Protein AF-0000000073193989 (afdb_homodimer)

Secondary structure (DSSP, 8-state):
--SS-STTGGGSGGGSSGGGSTT---------------------------------------TTGGGGS---------GGGG----HHHHHHHHHHHTTS-HHHHHHTTSS---BHHHHHHHHH-PPPP-SSHHHHHHHH-BSS-S---HHHHHHHHHHHHHSPEEEEEE--SSSS--EEEEETTS-EEEEEE--S-TT----TTS-TTTSPP-HHHHHHHHHHHHHHT---BPPEEEEEEEIIIIIGGGB-HHHHTTEEE-TTS-EEE----SSS-SGGG-EE-SSSEEEEEEEEPPPPTTTS-EEEEE-TTPPP--SSS---GGGT-TTHIIIIITTSHHHHEESHHHHHHHHHHHHHHHT-----EEEEE--STTSPPPEEB---TT-S--SS---GGGGHHHHHH--B-HHHHHHHHHHHHSSS-HHHHHHHHHTTSTT---S-TTHHHHHHHHHHHHHHHHHHHHHHSTTTHHHHB-SSEE------------/--TTSGGGGGGGGGGSS-TT------------------------------------------TTGGGGS---------GGGG----HHHHHHHHHHHTTS-HHHHHHTTSS---BHHHHHHHHH-PPPP-SSHHHHHHHH-BSS-S---HHHHHHHHHHHHHSPEEEEEE--SSSS--EEEEETTS-EEEEEE--S-TT----TTS-TTTSPP-HHHHHHHHHHHHHHT---BPPEEEEEEEIIIIIGGGB-HHHHTTEEE-TTS-EEE----SSS-SGGG-EE-SSSEEEEEEEEPPPPTTTS-EEEEE-TTPPP--SSS---HHHH-TTHIIIIITTSHHHHEESHHHHHHHHHHHHHHHT-----EEEEE--STTSPPPEEB---TT-S--SS---GGGGHHHHHH--B-HHHHHHHHHHHHSSS-HHHHHHHHHTTSTT---S-TTHHHHHHHHHHHHHHHHHHHHHHSTTTHHHHB-SSEE------------

Radius of gyration: 37.29 Å; Cα contacts (8 Å, |Δi|>4): 1656; chains: 2; bounding box: 67×114×116 Å

Foldseek 3Di:
DPPDPPPPPPPPPPPPDDPDDDPDDPPPPPPPPPPDDCPVPPPPPDPPPQQAFAAFPDDPDQPLVVPPDDPPPPPPPPCPVVFDFDVVLLVVLVVLCVVDPLVVQQCLLPVDKDFPQRLCCVPPVDGQDDPDLQSVQNRRQIQQASGDDPVSLVRVQVCLADFAFQAKEFDDDDAATKIWTQGPVRFIWIKHWARHDQPAFDDPVDDLPRDYFGQLLLVLLCLLCVLLPRNQEFRKFKYKDFQPPRDLVRYDPQFVVQWDQDPVRWIWGQHDGDRRRHPSRIGTDVRGMTMGMITGDHPDCVVWNKDKDFDPLAFDPDPVPGGDPLLPDLQCCVPPVCPDPLAQKGNALQLSLVLLLSCQLQVRPGPGIWMFTCRSPPHDGHTHNDDRRSTPNDQPDRDCSSNSSCLSVLAHESSSSVSLSDQSVDPHHSVNSSCVSCVPGSSPPSHDCSSVNSSNVSSSVSSVSNCVSQVPDPVHSVVRYGSMHHHPPPPPPPPPDD/DPVPPDPPPPPPPPPDDDPDDDDDDDPDDDDDDDPDDCPVPPPDDDPPPAPAAAAFPPDPDQPLVVPPDDPPPPPPPPCPVVFDFDVVLLVVLVVLCVVDPLVVQQCLLPVDKDFPQRLCCVPPVDGQDDPDLQSVQNRRQILQASGDDPVSLVRVQVCLADFAFQAKEFDDDDAATKIWTQGPVRFIWIKHWARDDQPAFDDPVDDLPRDYFGQLLLVLLCLLCVLLPRNQEFRKFKYKDFQPPRDLVRYDPQFVVQWDQDPVRWIWGQHDGDHRRHPNRIGTDDRGMTMGMITGDHPDCVVWPKDKDFDPLAFDPDPVPGGDPLLPDLQCCVPPPCPDPLAQKGNALQLSLVLLLSCQLQVRPGPGIWMFTPRSPPHGGHTHNDDRRSTPNDQPDRDCSSNSSCLSVLAHESSSSVSLSDQSVDPHHSVNSSCVSCVPGSSPPSHDCSSVNSSNVSSVVVSVSNCVSQVPDPVHSVVRYGSMHHHPPPPPPPPPDD

Organism: Anisakis simplex (NCBI:txid6269)

pLDDT: mean 82.31, std 25.72, range [18.03, 98.88]

Solvent-accessible surface area (backbone atoms only — not comparable to full-atom values): 56031 Å² total; per-residue (Å²): 143,74,72,96,67,71,97,64,70,91,73,71,70,87,77,78,67,87,79,71,67,90,68,69,74,75,72,78,76,75,77,80,79,81,86,76,82,81,79,79,73,81,80,73,76,83,74,78,73,68,60,48,10,48,66,54,68,74,63,60,74,53,68,52,69,64,53,69,59,82,76,63,67,74,66,70,82,69,66,72,75,69,64,86,69,62,65,69,58,49,50,52,52,51,57,49,52,68,74,49,66,54,69,64,41,40,56,55,50,57,76,71,68,44,29,46,33,56,49,34,35,71,75,68,67,40,82,64,69,60,90,46,50,64,35,42,41,56,32,48,21,35,47,64,27,53,56,80,54,63,67,51,49,51,52,32,47,50,43,71,53,62,57,55,70,56,35,26,38,74,39,77,68,61,57,54,70,37,31,34,39,27,30,75,84,70,46,55,28,40,36,29,55,53,54,62,44,61,78,58,60,62,43,64,57,43,53,90,76,27,61,76,53,29,23,50,27,38,34,50,47,24,40,45,28,50,76,58,62,57,26,30,37,58,63,40,34,37,36,76,40,41,42,53,76,57,36,48,72,26,32,37,70,78,46,43,69,38,47,40,61,31,77,64,67,18,47,26,34,30,57,78,38,79,46,47,39,18,68,19,45,42,48,61,26,64,64,47,38,37,45,25,22,38,28,60,56,72,73,57,50,90,81,45,37,63,44,83,40,74,39,94,74,39,71,51,91,42,72,82,59,58,74,38,68,66,79,75,32,70,56,34,32,65,69,58,44,45,66,32,78,75,33,22,46,46,50,42,46,49,38,52,32,51,52,27,51,51,25,38,47,41,50,34,77,68,55,49,53,41,37,27,56,60,65,66,64,87,53,75,39,46,63,38,55,63,79,44,26,57,21,61,31,61,56,92,61,80,68,64,70,43,40,36,61,38,67,35,56,36,49,39,36,44,55,54,50,52,47,53,48,42,25,62,74,39,92,57,36,57,54,58,53,39,50,56,55,40,60,71,38,79,45,39,79,56,69,41,71,69,47,41,63,36,31,53,54,40,50,51,49,51,54,51,44,53,51,51,37,25,72,66,36,92,56,26,53,72,59,23,45,40,42,57,44,72,58,82,74,76,73,75,75,77,74,72,75,133,140,65,93,76,65,73,84,69,70,75,78,72,71,87,76,78,78,74,96,72,80,74,92,68,81,81,81,75,82,83,85,81,81,85,88,78,78,81,76,79,74,78,81,73,76,83,74,79,80,70,61,48,9,43,63,54,70,74,64,59,74,52,68,50,68,63,53,69,58,82,75,61,68,74,68,69,79,70,67,72,75,70,63,85,70,61,64,66,59,49,50,51,52,49,55,49,52,70,76,49,65,52,70,64,40,40,56,54,51,54,77,70,69,45,28,45,31,58,48,35,35,72,76,68,67,40,83,62,69,61,89,46,50,65,35,41,40,54,32,47,22,36,47,67,27,54,56,79,56,64,66,53,48,51,51,32,48,50,43,70,54,63,56,56,70,57,34,26,38,75,39,78,71,62,58,54,71,38,30,34,39,27,30,75,85,70,45,56,29,40,36,30,56,54,56,61,44,60,80,58,60,62,48,62,56,44,54,92,80,30,64,76,52,29,22,47,28,39,35,50,47,25,41,45,28,48,78,58,62,57,27,29,38,60,62,40,34,36,36,76,40,42,42,53,76,58,35,48,73,26,32,36,71,78,45,42,69,37,48,39,62,30,76,66,67,16,47,26,32,32,56,80,37,74,41,46,39,20,67,17,47,41,47,60,27,64,65,47,40,38,44,24,22,38,30,60,57,72,74,57,50,91,82,45,38,61,44,83,41,73,39,94,74,40,71,53,90,42,72,80,60,58,74,39,69,69,78,75,32,71,56,35,33,65,69,59,44,45,66,32,79,76,33,22,45,44,52,41,46,47,37,52,31,52,51,28,52,52,26,40,47,41,49,34,75,69,56,49,55,41,36,26,54,59,64,69,65,87,54,77,41,48,59,38,53,64,79,44,26,57,20,63,31,62,54,89,61,81,66,66,70,44,40,37,61,38,67,37,56,35,50,41,38,44,56,52,51,53,46,52,49,44,24,63,74,39,91,56,37,55,55,59,53,37,50,56,55,42,59,71,38,78,45,38,79,56,69,41,70,70,45,40,63,37,31,53,52,40,50,51,50,52,53,51,47,52,52,51,38,25,72,67,34,91,55,25,54,72,60,22,44,41,42,57,43,72,58,82,74,74,73,76,75,78,73,74,75,134

InterPro domains:
  IPR009581 FAM20, C-terminal [PF06702] (259-473)
  IPR024869 FAM20 [PTHR12450] (107-485)

Structure (mmCIF, N/CA/C/O backbone):
data_AF-0000000073193989-model_v1
#
loop_
_entity.id
_entity.type
_entity.pdbx_description
1 polymer 'Fam20C domain-containing protein'
#
loop_
_atom_site.group_PDB
_atom_site.id
_atom_site.type_symbol
_atom_site.label_atom_id
_atom_site.label_alt_id
_atom_site.label_comp_id
_atom_site.label_asym_id
_atom_site.label_entity_id
_atom_site.label_seq_id
_atom_site.pdbx_PDB_ins_code
_atom_site.Cartn_x
_atom_site.Cartn_y
_atom_site.Cartn_z
_atom_site.occupancy
_atom_site.B_iso_or_equiv
_atom_site.auth_seq_id
_atom_site.auth_comp_id
_atom_site.auth_asym_id
_atom_site.auth_atom_id
_atom_site.pdbx_PDB_model_num
ATOM 1 N N . MET A 1 1 ? -11.953 -8.648 -75.562 1 18.19 1 MET A N 1
ATOM 2 C CA . MET A 1 1 ? -10.781 -7.84 -75.25 1 18.19 1 MET A CA 1
ATOM 3 C C . MET A 1 1 ? -10.992 -6.387 -75.688 1 18.19 1 MET A C 1
ATOM 5 O O . MET A 1 1 ? -10.43 -5.477 -75.062 1 18.19 1 MET A O 1
ATOM 9 N N . ARG A 1 2 ? -11.766 -6.383 -76.875 1 21.44 2 ARG A N 1
ATOM 10 C CA . ARG A 1 2 ? -11.922 -5.414 -77.938 1 21.44 2 ARG A CA 1
ATOM 11 C C . ARG A 1 2 ? -12.922 -4.328 -77.562 1 21.44 2 ARG A C 1
ATOM 13 O O . ARG A 1 2 ? -13.172 -3.41 -78.312 1 21.44 2 ARG A O 1
ATOM 20 N N . ILE A 1 3 ? -13.805 -4.652 -76.562 1 22.88 3 ILE A N 1
ATOM 21 C CA . ILE A 1 3 ? -14.977 -3.799 -76.75 1 22.88 3 ILE A CA 1
ATOM 22 C C . ILE A 1 3 ? -14.586 -2.342 -76.5 1 22.88 3 ILE A C 1
ATOM 24 O O . ILE A 1 3 ? -14.867 -1.475 -77.312 1 22.88 3 ILE A O 1
ATOM 28 N N . TYR A 1 4 ? -14.719 -1.88 -75.188 1 26.16 4 TYR A N 1
ATOM 29 C CA . TYR A 1 4 ? -15.359 -0.609 -74.875 1 26.16 4 TYR A CA 1
ATOM 30 C C . TYR A 1 4 ? -14.336 0.516 -74.812 1 26.16 4 TYR A C 1
ATOM 32 O O . TYR A 1 4 ? -13.758 0.763 -73.75 1 26.16 4 TYR A O 1
ATOM 40 N N . LEU A 1 5 ? -13.281 0.514 -75.875 1 22.52 5 LEU A N 1
ATOM 41 C CA . LEU A 1 5 ? -12.023 1.216 -76.062 1 22.52 5 LEU A CA 1
ATOM 42 C C . LEU A 1 5 ? -12.258 2.709 -76.25 1 22.52 5 LEU A C 1
ATOM 44 O O . LEU A 1 5 ? -11.375 3.523 -76 1 22.52 5 LEU A O 1
ATOM 48 N N . LYS A 1 6 ? -13.328 2.967 -77.062 1 24.11 6 LYS A N 1
ATOM 49 C CA . LYS A 1 6 ? -13.188 4.113 -78 1 24.11 6 LYS A CA 1
ATOM 50 C C . LYS A 1 6 ? -13.016 5.406 -77.188 1 24.11 6 LYS A C 1
ATOM 52 O O . LYS A 1 6 ? -12.117 6.203 -77.5 1 24.11 6 LYS A O 1
ATOM 57 N N . ARG A 1 7 ? -14.219 5.895 -76.625 1 27.67 7 ARG A N 1
ATOM 58 C CA . ARG A 1 7 ? -14.562 7.312 -76.625 1 27.67 7 ARG A CA 1
ATOM 59 C C . ARG A 1 7 ? -13.805 8.078 -75.562 1 27.67 7 ARG A C 1
ATOM 61 O O . ARG A 1 7 ? -14.227 8.094 -74.375 1 27.67 7 ARG A O 1
ATOM 68 N N . ILE A 1 8 ? -12.453 7.668 -75.375 1 26.17 8 ILE A N 1
ATOM 69 C CA . ILE A 1 8 ? -11.367 7.883 -74.438 1 26.17 8 ILE A CA 1
ATOM 70 C C . ILE A 1 8 ? -10.812 9.297 -74.625 1 26.17 8 ILE A C 1
ATOM 72 O O . ILE A 1 8 ? -10.297 9.875 -73.625 1 26.17 8 ILE A O 1
ATOM 76 N N . THR A 1 9 ? -10.875 9.766 -76 1 24.84 9 THR A N 1
ATOM 77 C CA . THR A 1 9 ? -9.945 10.758 -76.5 1 24.84 9 THR A CA 1
ATOM 78 C C . THR A 1 9 ? -10.195 12.125 -75.875 1 24.84 9 THR A C 1
ATOM 80 O O . THR A 1 9 ? -9.25 12.844 -75.5 1 24.84 9 THR A O 1
ATOM 83 N N . LEU A 1 10 ? -11.5 12.609 -76 1 24.81 10 LEU A N 1
ATOM 84 C CA . LEU A 1 10 ? -11.875 14.016 -76.062 1 24.81 10 LEU A CA 1
ATOM 85 C C . LEU A 1 10 ? -11.703 14.711 -74.75 1 24.81 10 LEU A C 1
ATOM 87 O O . LEU A 1 10 ? -12.086 15.875 -74.562 1 24.81 10 LEU A O 1
ATOM 91 N N . PHE A 1 11 ? -10.977 14.086 -73.75 1 24.31 11 PHE A N 1
ATOM 92 C CA . PHE A 1 11 ? -10.82 14.242 -72.312 1 24.31 11 PHE A CA 1
ATOM 93 C C . PHE A 1 11 ? -9.805 15.328 -71.938 1 24.31 11 PHE A C 1
ATOM 95 O O . PHE A 1 11 ? -9.625 15.703 -70.812 1 24.31 11 PHE A O 1
ATOM 102 N N . PHE A 1 12 ? -8.875 15.617 -72.875 1 25.2 12 PHE A N 1
ATOM 103 C CA . PHE A 1 12 ? -7.602 16.25 -72.562 1 25.2 12 PHE A CA 1
ATOM 104 C C . PHE A 1 12 ? -7.793 17.734 -72.25 1 25.2 12 PHE A C 1
ATOM 106 O O . PHE A 1 12 ? -7.184 18.281 -71.312 1 25.2 12 PHE A O 1
ATOM 113 N N . LEU A 1 13 ? -8.492 18.391 -73.188 1 21.98 13 LEU A N 1
ATOM 114 C CA . LEU A 1 13 ? -8.203 19.766 -73.562 1 21.98 13 LEU A CA 1
ATOM 115 C C . LEU A 1 13 ? -8.727 20.75 -72.5 1 21.98 13 LEU A C 1
ATOM 117 O O . LEU A 1 13 ? -8.117 21.797 -72.312 1 21.98 13 LEU A O 1
ATOM 121 N N . ALA A 1 14 ? -9.914 20.625 -72.125 1 21.47 14 ALA A N 1
ATOM 122 C CA . ALA A 1 14 ? -10.773 21.734 -71.75 1 21.47 14 ALA A CA 1
ATOM 123 C C . ALA A 1 14 ? -10.422 22.219 -70.312 1 21.47 14 ALA A C 1
ATOM 125 O O . ALA A 1 14 ? -11.164 23 -69.688 1 21.47 14 ALA A O 1
ATOM 126 N N . ALA A 1 15 ? -9.258 21.75 -69.75 1 22 15 ALA A N 1
ATOM 127 C CA . ALA A 1 15 ? -8.891 21.891 -68.312 1 22 15 ALA A CA 1
ATOM 128 C C . ALA A 1 15 ? -8.43 23.312 -68 1 22 15 ALA A C 1
ATOM 130 O O . ALA A 1 15 ? -8.398 23.734 -66.875 1 22 15 ALA A O 1
ATOM 131 N N . PHE A 1 16 ? -7.855 24.125 -69 1 22.88 16 PHE A N 1
ATOM 132 C CA . PHE A 1 16 ? -6.895 25.188 -68.75 1 22.88 16 PHE A CA 1
ATOM 133 C C . PHE A 1 16 ? -7.605 26.469 -68.312 1 22.88 16 PHE A C 1
ATOM 135 O O . PHE A 1 16 ? -6.977 27.375 -67.75 1 22.88 16 PHE A O 1
ATOM 142 N N . CYS A 1 17 ? -8.852 26.609 -68.625 1 18.67 17 CYS A N 1
ATOM 143 C CA . CYS A 1 17 ? -9.328 27.969 -68.875 1 18.67 17 CYS A CA 1
ATOM 144 C C . CYS A 1 17 ? -9.43 28.719 -67.562 1 18.67 17 CYS A C 1
ATOM 146 O O . CYS A 1 17 ? -9 29.875 -67.438 1 18.67 17 CYS A O 1
ATOM 148 N N . THR A 1 18 ? -10.484 28.625 -66.875 1 18.55 18 THR A N 1
ATOM 149 C CA . THR A 1 18 ? -11.344 29.703 -66.375 1 18.55 18 THR A CA 1
ATOM 150 C C . THR A 1 18 ? -10.891 30.156 -65 1 18.55 18 THR A C 1
ATOM 152 O O . THR A 1 18 ? -11.617 30.875 -64.312 1 18.55 18 THR A O 1
ATOM 155 N N . THR A 1 19 ? -9.5 30.047 -64.688 1 19.67 19 THR A N 1
ATOM 156 C CA . THR A 1 19 ? -9.016 30.188 -63.344 1 19.67 19 THR A CA 1
ATOM 157 C C . THR A 1 19 ? -8.984 31.656 -62.938 1 19.67 19 THR A C 1
ATOM 159 O O . THR A 1 19 ? -8.805 31.984 -61.75 1 19.67 19 THR A O 1
ATOM 162 N N . LEU A 1 20 ? -9.031 32.656 -63.938 1 19.86 20 LEU A N 1
ATOM 163 C CA . LEU A 1 20 ? -8.297 33.875 -63.688 1 19.86 20 LEU A CA 1
ATOM 164 C C . LEU A 1 20 ? -9.094 34.812 -62.75 1 19.86 20 LEU A C 1
ATOM 166 O O . LEU A 1 20 ? -8.508 35.594 -62.031 1 19.86 20 LEU A O 1
ATOM 170 N N . VAL A 1 21 ? -10.297 34.812 -63 1 19.81 21 VAL A N 1
ATOM 171 C CA . VAL A 1 21 ? -10.859 36.156 -62.938 1 19.81 21 VAL A CA 1
ATOM 172 C C . VAL A 1 21 ? -10.867 36.656 -61.469 1 19.81 21 VAL A C 1
ATOM 174 O O . VAL A 1 21 ? -10.484 37.812 -61.219 1 19.81 21 VAL A O 1
ATOM 177 N N . LEU A 1 22 ? -11.555 36 -60.656 1 20.06 22 LEU A N 1
ATOM 178 C CA . LEU A 1 22 ? -12.562 36.719 -59.875 1 20.06 22 LEU A CA 1
ATOM 179 C C . LEU A 1 22 ? -11.938 37.312 -58.625 1 20.06 22 LEU A C 1
ATOM 181 O O . LEU A 1 22 ? -12.32 36.969 -57.5 1 20.06 22 LEU A O 1
ATOM 185 N N . LEU A 1 23 ? -10.672 37.812 -58.844 1 20.08 23 LEU A N 1
ATOM 186 C CA . LEU A 1 23 ? -9.812 38.031 -57.688 1 20.08 23 LEU A CA 1
ATOM 187 C C . LEU A 1 23 ? -10.242 39.25 -56.875 1 20.08 23 LEU A C 1
ATOM 189 O O . LEU A 1 23 ? -9.898 39.406 -55.719 1 20.08 23 LEU A O 1
ATOM 193 N N . SER A 1 24 ? -10.727 40.281 -57.594 1 18.77 24 SER A N 1
ATOM 194 C CA . SER A 1 24 ? -10.281 41.625 -57.219 1 18.77 24 SER A CA 1
ATOM 195 C C . SER A 1 24 ? -11.047 42.156 -56.031 1 18.77 24 SER A C 1
ATOM 197 O O . SER A 1 24 ? -10.797 43.25 -55.562 1 18.77 24 SER A O 1
ATOM 199 N N . ILE A 1 25 ? -12.164 41.562 -55.75 1 22.38 25 ILE A N 1
ATOM 200 C CA . ILE A 1 25 ? -13.07 42.625 -55.344 1 22.38 25 ILE A CA 1
ATOM 201 C C . ILE A 1 25 ? -12.633 43.188 -54 1 22.38 25 ILE A C 1
ATOM 203 O O . ILE A 1 25 ? -12.273 42.438 -53.094 1 22.38 25 ILE A O 1
ATOM 207 N N . PRO A 1 26 ? -12.5 44.5 -53.906 1 22.28 26 PRO A N 1
ATOM 208 C CA . PRO A 1 26 ? -11.852 45.469 -53 1 22.28 26 PRO A CA 1
ATOM 209 C C . PRO A 1 26 ? -12.453 45.406 -51.594 1 22.28 26 PRO A C 1
ATOM 211 O O . PRO A 1 26 ? -13.617 45.781 -51.406 1 22.28 26 PRO A O 1
ATOM 214 N N . LYS A 1 27 ? -12.414 44.219 -50.969 1 22.53 27 LYS A N 1
ATOM 215 C CA . LYS A 1 27 ? -13.422 44.031 -49.938 1 22.53 27 LYS A CA 1
ATOM 216 C C . LYS A 1 27 ? -13.266 45.094 -48.844 1 22.53 27 LYS A C 1
ATOM 218 O O . LYS A 1 27 ? -12.172 45.25 -48.312 1 22.53 27 LYS A O 1
ATOM 223 N N . SER A 1 28 ? -13.977 46.125 -48.938 1 20.84 28 SER A N 1
ATOM 224 C CA . SER A 1 28 ? -14.094 47.375 -48.156 1 20.84 28 SER A CA 1
ATOM 225 C C . SER A 1 28 ? -14.109 47.125 -46.656 1 20.84 28 SER A C 1
ATOM 227 O O . SER A 1 28 ? -15 46.438 -46.156 1 20.84 28 SER A O 1
ATOM 229 N N . VAL A 1 29 ? -12.898 46.875 -46.062 1 21.39 29 VAL A N 1
ATOM 230 C CA . VAL A 1 29 ? -12.586 46.344 -44.75 1 21.39 29 VAL A CA 1
ATOM 231 C C . VAL A 1 29 ? -13.125 47.281 -43.656 1 21.39 29 VAL A C 1
ATOM 233 O O . VAL A 1 29 ? -12.617 48.375 -43.5 1 21.39 29 VAL A O 1
ATOM 236 N N . SER A 1 30 ? -14.445 47.469 -43.656 1 20.06 30 SER A N 1
ATOM 237 C CA . SER A 1 30 ? -15.016 48.438 -42.75 1 20.06 30 SER A CA 1
ATOM 238 C C . SER A 1 30 ? -14.492 48.25 -41.344 1 20.06 30 SER A C 1
ATOM 240 O O . SER A 1 30 ? -14.305 47.094 -40.875 1 20.06 30 SER A O 1
ATOM 242 N N . HIS A 1 31 ? -13.812 49.188 -40.656 1 19.77 31 HIS A N 1
ATOM 243 C CA . HIS A 1 31 ? -12.984 49.5 -39.5 1 19.77 31 HIS A CA 1
ATOM 244 C C . HIS A 1 31 ? -13.711 49.188 -38.188 1 19.77 31 HIS A C 1
ATOM 246 O O . HIS A 1 31 ? -13.242 49.531 -37.125 1 19.77 31 HIS A O 1
ATOM 252 N N . THR A 1 32 ? -14.852 48.438 -38.156 1 19.56 32 THR A N 1
ATOM 253 C CA . THR A 1 32 ? -15.633 48.688 -36.969 1 19.56 32 THR A CA 1
ATOM 254 C C . THR A 1 32 ? -14.875 48.25 -35.719 1 19.56 32 THR A C 1
ATOM 256 O O . THR A 1 32 ? -14.305 47.156 -35.688 1 19.56 32 THR A O 1
ATOM 259 N N . ASP A 1 33 ? -14.5 49.062 -34.656 1 18.38 33 ASP A N 1
ATOM 260 C CA . ASP A 1 33 ? -13.703 49.281 -33.438 1 18.38 33 ASP A CA 1
ATOM 261 C C . ASP A 1 33 ? -14.086 48.281 -32.344 1 18.38 33 ASP A C 1
ATOM 263 O O . ASP A 1 33 ? -13.633 48.406 -31.203 1 18.38 33 ASP A O 1
ATOM 267 N N . TRP A 1 34 ? -14.664 47.031 -32.531 1 18.08 34 TRP A N 1
ATOM 268 C CA . TRP A 1 34 ? -15.336 46.469 -31.375 1 18.08 34 TRP A CA 1
ATOM 269 C C . TRP A 1 34 ? -14.328 46.062 -30.297 1 18.08 34 TRP A C 1
ATOM 271 O O . TRP A 1 34 ? -13.297 45.469 -30.609 1 18.08 34 TRP A O 1
ATOM 281 N N . GLU A 1 35 ? -14.328 46.594 -28.938 1 19.66 35 GLU A N 1
ATOM 282 C CA . GLU A 1 35 ? -13.703 46.688 -27.625 1 19.66 35 GLU A CA 1
ATOM 283 C C . GLU A 1 35 ? -13.555 45.281 -26.984 1 19.66 35 GLU A C 1
ATOM 285 O O . GLU A 1 35 ? -14.539 44.719 -26.516 1 19.66 35 GLU A O 1
ATOM 290 N N . ARG A 1 36 ? -12.836 44.281 -27.438 1 19.36 36 ARG A N 1
ATOM 291 C CA . ARG A 1 36 ? -12.781 42.875 -27.094 1 19.36 36 ARG A CA 1
ATOM 292 C C . ARG A 1 36 ? -12.156 42.656 -25.734 1 19.36 36 ARG A C 1
ATOM 294 O O . ARG A 1 36 ? -11.055 43.156 -25.469 1 19.36 36 ARG A O 1
ATOM 301 N N . GLU A 1 37 ? -12.953 42.281 -24.734 1 20.95 37 GLU A N 1
ATOM 302 C CA . GLU A 1 37 ? -12.75 42.031 -23.312 1 20.95 37 GLU A CA 1
ATOM 303 C C . GLU A 1 37 ? -11.781 40.875 -23.109 1 20.95 37 GLU A C 1
ATOM 305 O O . GLU A 1 37 ? -11.953 39.781 -23.672 1 20.95 37 GLU A O 1
ATOM 310 N N . SER A 1 38 ? -10.5 41 -22.797 1 18.22 38 SER A N 1
ATOM 311 C CA . SER A 1 38 ? -9.219 40.281 -22.719 1 18.22 38 SER A CA 1
ATOM 312 C C . SER A 1 38 ? -9.281 39.125 -21.719 1 18.22 38 SER A C 1
ATOM 314 O O . SER A 1 38 ? -9.289 39.344 -20.516 1 18.22 38 SER A O 1
ATOM 316 N N . ARG A 1 39 ? -10.07 37.969 -21.969 1 21.77 39 ARG A N 1
ATOM 317 C CA . ARG A 1 39 ? -10.18 36.8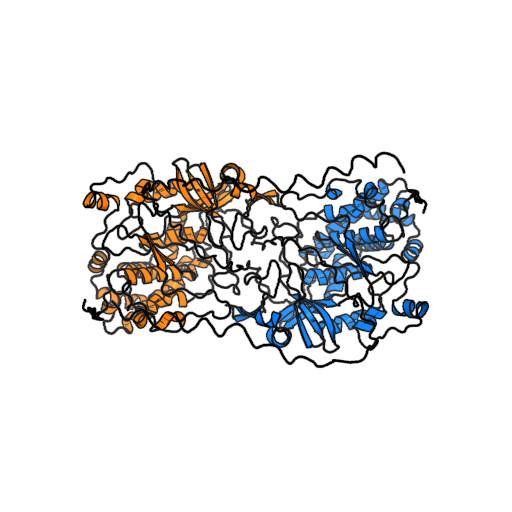12 -21.109 1 21.77 39 ARG A CA 1
ATOM 318 C C . ARG A 1 39 ? -8.844 36.062 -20.984 1 21.77 39 ARG A C 1
ATOM 320 O O . ARG A 1 39 ? -8.492 35.281 -21.844 1 21.77 39 ARG A O 1
ATOM 327 N N . LEU A 1 40 ? -7.664 36.688 -20.781 1 20.64 40 LEU A N 1
ATOM 328 C CA . LEU A 1 40 ? -6.348 36.062 -20.703 1 20.64 40 LEU A CA 1
ATOM 329 C C . LEU A 1 40 ? -6.348 34.906 -19.688 1 20.64 40 LEU A C 1
ATOM 331 O O . LEU A 1 40 ? -6.559 35.125 -18.5 1 20.64 40 LEU A O 1
ATOM 335 N N . GLY A 1 41 ? -6.816 33.75 -20.078 1 20.44 41 GLY A N 1
ATOM 336 C CA . GLY A 1 41 ? -6.898 32.531 -19.344 1 20.44 41 GLY A CA 1
ATOM 337 C C . GLY A 1 41 ? -5.543 31.969 -18.938 1 20.44 41 GLY A C 1
ATOM 338 O O . GLY A 1 41 ? -4.645 31.844 -19.781 1 20.44 41 GLY A O 1
ATOM 339 N N . ARG A 1 42 ? -5.016 32.188 -17.719 1 24.8 42 ARG A N 1
ATOM 340 C CA . ARG A 1 42 ? -3.738 31.859 -17.078 1 24.8 42 ARG A CA 1
ATOM 341 C C . ARG A 1 42 ? -3.428 30.375 -17.203 1 24.8 42 ARG A C 1
ATOM 343 O O . ARG A 1 42 ? -4.246 29.531 -16.812 1 24.8 42 ARG A O 1
ATOM 350 N N . PHE A 1 43 ? -2.641 30.016 -18.203 1 22.69 43 PHE A N 1
ATOM 351 C CA . PHE A 1 43 ? -2.119 28.688 -18.531 1 22.69 43 PHE A CA 1
ATOM 352 C C . PHE A 1 43 ? -1.355 28.094 -17.359 1 22.69 43 PHE A C 1
ATOM 354 O O . PHE A 1 43 ? -0.307 28.609 -16.953 1 22.69 43 PHE A O 1
ATOM 361 N N . THR A 1 44 ? -2.004 27.5 -16.484 1 22.86 44 THR A N 1
ATOM 362 C CA . THR A 1 44 ? -1.471 26.891 -15.266 1 22.86 44 THR A CA 1
ATOM 363 C C . THR A 1 44 ? -0.493 25.781 -15.609 1 22.86 44 THR A C 1
ATOM 365 O O . THR A 1 44 ? -0.736 25 -16.531 1 22.86 44 THR A O 1
ATOM 368 N N . ARG A 1 45 ? 0.829 25.938 -15.211 1 27.38 45 ARG A N 1
ATOM 369 C CA . ARG A 1 45 ? 2.01 25.109 -15.414 1 27.38 45 ARG A CA 1
ATOM 370 C C . ARG A 1 45 ? 1.695 23.625 -15.172 1 27.38 45 ARG A C 1
ATOM 372 O O . ARG A 1 45 ? 0.954 23.297 -14.242 1 27.38 45 ARG A O 1
ATOM 379 N N . PRO A 1 46 ? 2.092 22.844 -16.234 1 26.47 46 PRO A N 1
ATOM 380 C CA . PRO A 1 46 ? 1.86 21.406 -16.25 1 26.47 46 PRO A CA 1
ATOM 381 C C . PRO A 1 46 ? 2.5 20.688 -15.055 1 26.47 46 PRO A C 1
ATOM 383 O O . PRO A 1 46 ? 3.688 20.875 -14.781 1 26.47 46 PRO A O 1
ATOM 386 N N . ASN A 1 47 ? 1.768 20.422 -14.031 1 24.69 47 ASN A N 1
ATOM 387 C CA . ASN A 1 47 ? 2.172 19.828 -12.758 1 24.69 47 ASN A CA 1
ATOM 388 C C . ASN A 1 47 ? 2.838 18.469 -12.953 1 24.69 47 ASN A C 1
ATOM 390 O O . ASN A 1 47 ? 2.256 17.578 -13.57 1 24.69 47 ASN A O 1
ATOM 394 N N . VAL A 1 48 ? 4.18 18.516 -13.031 1 26.8 48 VAL A N 1
ATOM 395 C CA . VAL A 1 48 ? 5.043 17.328 -13.086 1 26.8 48 VAL A CA 1
ATOM 396 C C . VAL A 1 48 ? 4.547 16.281 -12.094 1 26.8 48 VAL A C 1
ATOM 398 O O . VAL A 1 48 ? 4.438 16.562 -10.898 1 26.8 48 VAL A O 1
ATOM 401 N N . HIS A 1 49 ? 3.924 15.297 -12.625 1 25.19 49 HIS A N 1
ATOM 402 C CA . HIS A 1 49 ? 3.229 14.188 -11.984 1 25.19 49 HIS A CA 1
ATOM 403 C C . HIS A 1 49 ? 4.199 13.305 -11.211 1 25.19 49 HIS A C 1
ATOM 405 O O . HIS A 1 49 ? 4.953 12.531 -11.805 1 25.19 49 HIS A O 1
ATOM 411 N N . ILE A 1 50 ? 4.695 13.812 -10.125 1 26.59 50 ILE A N 1
ATOM 412 C CA . ILE A 1 50 ? 5.562 13 -9.273 1 26.59 50 ILE A CA 1
ATOM 413 C C . ILE A 1 50 ? 4.793 11.781 -8.773 1 26.59 50 ILE A C 1
ATOM 415 O O . ILE A 1 50 ? 3.744 11.922 -8.141 1 26.59 50 ILE A O 1
ATOM 419 N N . ASN A 1 51 ? 5.105 10.625 -9.203 1 25.52 51 ASN A N 1
ATOM 420 C CA . ASN A 1 51 ? 4.566 9.273 -9.039 1 25.52 51 ASN A CA 1
ATOM 421 C C . ASN A 1 51 ? 4.621 8.82 -7.59 1 25.52 51 ASN A C 1
ATOM 423 O O . ASN A 1 51 ? 5.707 8.664 -7.023 1 25.52 51 ASN A O 1
ATOM 427 N N . ARG A 1 52 ? 3.678 9.227 -6.766 1 28.69 52 ARG A N 1
ATOM 428 C CA . ARG A 1 52 ? 3.57 9.133 -5.316 1 28.69 52 ARG A CA 1
ATOM 429 C C . ARG A 1 52 ? 3.264 7.699 -4.883 1 28.69 52 ARG A C 1
ATOM 431 O O . ARG A 1 52 ? 2.264 7.117 -5.309 1 28.69 52 ARG A O 1
ATOM 438 N N . GLY A 1 53 ? 4.164 6.883 -4.273 1 27.53 53 GLY A N 1
ATOM 439 C CA . GLY A 1 53 ? 4.461 5.492 -3.963 1 27.53 53 GLY A CA 1
ATOM 440 C C . GLY A 1 53 ? 3.645 4.953 -2.807 1 27.53 53 GLY A C 1
ATOM 441 O O . GLY A 1 53 ? 3.283 5.695 -1.893 1 27.53 53 GLY A O 1
ATOM 442 N N . GLU A 1 54 ? 2.787 4.094 -2.941 1 31.28 54 GLU A N 1
ATOM 443 C CA . GLU A 1 54 ? 1.882 3.336 -2.082 1 31.28 54 GLU A CA 1
ATOM 444 C C . GLU A 1 54 ? 2.648 2.592 -0.994 1 31.28 54 GLU A C 1
ATOM 446 O O . GLU A 1 54 ? 3.748 2.09 -1.235 1 31.28 54 GLU A O 1
ATOM 451 N N . HIS A 1 55 ? 2.303 2.768 0.273 1 31.56 55 HIS A N 1
ATOM 452 C CA . HIS A 1 55 ? 3.066 2.289 1.419 1 31.56 55 HIS A CA 1
ATOM 453 C C . HIS A 1 55 ? 2.861 0.792 1.633 1 31.56 55 HIS A C 1
ATOM 455 O O . HIS A 1 55 ? 1.743 0.29 1.496 1 31.56 55 HIS A O 1
ATOM 461 N N . PHE A 1 56 ? 3.789 -0.152 1.518 1 35.38 56 PHE A N 1
ATOM 462 C CA . PHE A 1 56 ? 3.924 -1.576 1.801 1 35.38 56 PHE A CA 1
ATOM 463 C C . PHE A 1 56 ? 4.035 -1.822 3.301 1 35.38 56 PHE A C 1
ATOM 465 O O . PHE A 1 56 ? 4.492 -0.952 4.047 1 35.38 56 PHE A O 1
ATOM 472 N N . GLU A 1 57 ? 3.221 -2.689 3.834 1 38.62 57 GLU A N 1
ATOM 473 C CA . GLU A 1 57 ? 3.48 -3.182 5.184 1 38.62 57 GLU A CA 1
ATOM 474 C C . GLU A 1 57 ? 4.977 -3.287 5.453 1 38.62 57 GLU A C 1
ATOM 476 O O . GLU A 1 57 ? 5.77 -3.496 4.531 1 38.62 57 GLU A O 1
ATOM 481 N N . SER A 1 58 ? 5.27 -2.811 6.602 1 41.12 58 SER A N 1
ATOM 482 C CA . SER A 1 58 ? 6.676 -2.914 6.984 1 41.12 58 SER A CA 1
ATOM 483 C C . SER A 1 58 ? 7.223 -4.312 6.711 1 41.12 58 SER A C 1
ATOM 485 O O . SER A 1 58 ? 6.547 -5.309 6.973 1 41.12 58 SER A O 1
ATOM 487 N N . GLN A 1 59 ? 8.164 -4.426 5.922 1 42.28 59 GLN A N 1
ATOM 488 C CA . GLN A 1 59 ? 8.875 -5.676 5.676 1 42.28 59 GLN A CA 1
ATOM 489 C C . GLN A 1 59 ? 9.453 -6.242 6.965 1 42.28 59 GLN A C 1
ATOM 491 O O . GLN A 1 59 ? 10.211 -5.566 7.668 1 42.28 59 GLN A O 1
ATOM 496 N N . PRO A 1 60 ? 8.734 -7.207 7.488 1 42.12 60 PRO A N 1
ATOM 497 C CA . PRO A 1 60 ? 9.414 -7.793 8.648 1 42.12 60 PRO A CA 1
ATOM 498 C C . PRO A 1 60 ? 10.875 -8.148 8.359 1 42.12 60 PRO A C 1
ATOM 500 O O . PRO A 1 60 ? 11.281 -8.203 7.199 1 42.12 60 PRO A O 1
ATOM 503 N N . ALA A 1 61 ? 11.648 -8.164 9.367 1 46.28 61 ALA A N 1
ATOM 504 C CA . ALA A 1 61 ? 13.016 -8.664 9.258 1 46.28 61 ALA A CA 1
ATOM 505 C C . ALA A 1 61 ? 13.039 -10.055 8.625 1 46.28 61 ALA A C 1
ATOM 507 O O . ALA A 1 61 ? 12.156 -10.875 8.883 1 46.28 61 ALA A O 1
ATOM 508 N N . PRO A 1 62 ? 13.805 -10.125 7.605 1 41.5 62 PRO A N 1
ATOM 509 C CA . PRO A 1 62 ? 13.906 -11.484 7.062 1 41.5 62 PRO A CA 1
ATOM 510 C C . PRO A 1 62 ? 14.094 -12.539 8.141 1 41.5 62 PRO A C 1
ATOM 512 O O . PRO A 1 62 ? 14.922 -12.375 9.047 1 41.5 62 PRO A O 1
ATOM 515 N N . PRO A 1 63 ? 13.133 -13.352 8.289 1 41.72 63 PRO A N 1
ATOM 516 C CA . PRO A 1 63 ? 13.289 -14.352 9.352 1 41.72 63 PRO A CA 1
ATOM 517 C C . PRO A 1 63 ? 14.703 -14.922 9.414 1 41.72 63 PRO A C 1
ATOM 519 O O . PRO A 1 63 ? 15.156 -15.336 10.484 1 41.72 63 PRO A O 1
ATOM 522 N N . SER A 1 64 ? 15.344 -14.953 8.273 1 43.22 64 SER A N 1
ATOM 523 C CA . SER A 1 64 ? 16.656 -15.602 8.312 1 43.22 64 SER A CA 1
ATOM 524 C C . SER A 1 64 ? 17.625 -14.812 9.172 1 43.22 64 SER A C 1
ATOM 526 O O . SER A 1 64 ? 18.656 -15.344 9.609 1 43.22 64 SER A O 1
ATOM 528 N N . LEU A 1 65 ? 17.562 -13.516 9.219 1 44.62 65 LEU A N 1
ATOM 529 C CA . LEU A 1 65 ? 18.562 -12.773 9.969 1 44.62 65 LEU A CA 1
ATOM 530 C C . LEU A 1 65 ? 18.391 -12.969 11.469 1 44.62 65 LEU A C 1
ATOM 532 O O . LEU A 1 65 ? 19.297 -12.656 12.25 1 44.62 65 LEU A O 1
ATOM 536 N N . HIS A 1 66 ? 17.25 -13.039 11.883 1 39.5 66 HIS A N 1
ATOM 537 C CA . HIS A 1 66 ? 17.109 -13.289 13.312 1 39.5 66 HIS A CA 1
ATOM 538 C C . HIS A 1 66 ? 17.656 -14.664 13.695 1 39.5 66 HIS A C 1
ATOM 540 O O . HIS A 1 66 ? 17.484 -15.109 14.828 1 39.5 66 HIS A O 1
ATOM 546 N N . ILE A 1 67 ? 18.203 -15.32 12.766 1 37 67 ILE A N 1
ATOM 547 C CA . ILE A 1 67 ? 18.625 -16.641 13.195 1 37 67 ILE A CA 1
ATOM 548 C C . ILE A 1 67 ? 19.781 -16.516 14.188 1 37 67 ILE A C 1
ATOM 550 O O . ILE A 1 67 ? 20.359 -17.516 14.617 1 37 67 ILE A O 1
ATOM 554 N N . SER A 1 68 ? 20.406 -15.367 14.375 1 35.12 68 SER A N 1
ATOM 555 C CA . SER A 1 68 ? 21.469 -15.688 15.32 1 35.12 68 SER A CA 1
ATOM 556 C C . SER A 1 68 ? 20.906 -16.297 16.594 1 35.12 68 SER A C 1
ATOM 558 O O . SER A 1 68 ? 21.609 -17.047 17.297 1 35.12 68 SER A O 1
ATOM 560 N N . GLY A 1 69 ? 20.312 -15.359 17.484 1 32.47 69 GLY A N 1
ATOM 561 C CA . GLY A 1 69 ? 20.203 -15.945 18.812 1 32.47 69 GLY A CA 1
ATOM 562 C C . GLY A 1 69 ? 19.5 -17.297 18.797 1 32.47 69 GLY A C 1
ATOM 563 O O . GLY A 1 69 ? 19.266 -17.875 17.734 1 32.47 69 GLY A O 1
ATOM 564 N N . ASP A 1 70 ? 18.594 -17.5 20.031 1 31.91 70 ASP A N 1
ATOM 565 C CA . ASP A 1 70 ? 17.984 -18.766 20.438 1 31.91 70 ASP A CA 1
ATOM 566 C C . ASP A 1 70 ? 17.172 -19.359 19.297 1 31.91 70 ASP A C 1
ATOM 568 O O . ASP A 1 70 ? 16.281 -18.703 18.734 1 31.91 70 ASP A O 1
ATOM 572 N N . LEU A 1 71 ? 17.75 -20.172 18.359 1 32.06 71 LEU A N 1
ATOM 573 C CA . LEU A 1 71 ? 17.016 -21.172 17.578 1 32.06 71 LEU A CA 1
ATOM 574 C C . LEU A 1 71 ? 15.633 -21.422 18.172 1 32.06 71 LEU A C 1
ATOM 576 O O . LEU A 1 71 ? 15.477 -22.234 19.078 1 32.06 71 LEU A O 1
ATOM 580 N N . GLN A 1 72 ? 15 -20.516 18.688 1 32.97 72 GLN A N 1
ATOM 581 C CA . GLN A 1 72 ? 13.672 -20.922 19.141 1 32.97 72 GLN A CA 1
ATOM 582 C C . GLN A 1 72 ? 13.086 -22 18.234 1 32.97 72 GLN A C 1
ATOM 584 O O . GLN A 1 72 ? 13.258 -21.953 17 1 32.97 72 GLN A O 1
ATOM 589 N N . LEU A 1 73 ? 12.805 -23.109 18.734 1 32.12 73 LEU A N 1
ATOM 590 C CA . LEU A 1 73 ? 12.164 -24.312 18.234 1 32.12 73 LEU A CA 1
ATOM 591 C C . LEU A 1 73 ? 11.18 -23.969 17.125 1 32.12 73 LEU A C 1
ATOM 593 O O . LEU A 1 73 ? 10.266 -23.172 17.312 1 32.12 73 LEU A O 1
ATOM 597 N N . VAL A 1 74 ? 11.641 -23.594 15.953 1 39.78 74 VAL A N 1
ATOM 598 C CA . VAL A 1 74 ? 10.633 -23.781 14.914 1 39.78 74 VAL A CA 1
ATOM 599 C C . VAL A 1 74 ? 9.484 -24.625 15.453 1 39.78 74 VAL A C 1
ATOM 601 O O . VAL A 1 74 ? 9.664 -25.812 15.734 1 39.78 74 VAL A O 1
ATOM 604 N N . ASN A 1 75 ? 8.836 -24.172 16.422 1 44 75 ASN A N 1
ATOM 605 C CA . ASN A 1 75 ? 7.641 -24.859 16.891 1 44 75 ASN A CA 1
ATOM 606 C C . ASN A 1 75 ? 7.023 -25.719 15.789 1 44 75 ASN A C 1
ATOM 608 O O . ASN A 1 75 ? 6.719 -25.219 14.703 1 44 75 ASN A O 1
ATOM 612 N N . LYS A 1 76 ? 7.344 -26.891 15.789 1 58.78 76 LYS A N 1
ATOM 613 C CA . LYS A 1 76 ? 6.738 -27.922 14.938 1 58.78 76 LYS A CA 1
ATOM 614 C C . LYS A 1 76 ? 5.25 -27.656 14.734 1 58.78 76 LYS A C 1
ATOM 616 O O . LYS A 1 76 ? 4.488 -27.609 15.703 1 58.78 76 LYS A O 1
ATOM 621 N N . TYR A 1 77 ? 5.102 -26.844 13.594 1 72 77 TYR A N 1
ATOM 622 C CA . TYR A 1 77 ? 3.676 -26.797 13.297 1 72 77 TYR A CA 1
ATOM 623 C C . TYR A 1 77 ? 3.014 -28.141 13.562 1 72 77 TYR A C 1
ATOM 625 O O . TYR A 1 77 ? 3.418 -29.156 12.992 1 72 77 TYR A O 1
ATOM 633 N N . THR A 1 78 ? 2.246 -28.266 14.562 1 70.25 78 THR A N 1
ATOM 634 C CA . THR A 1 78 ? 1.589 -29.516 14.945 1 70.25 78 THR A CA 1
ATOM 635 C C . THR A 1 78 ? 0.168 -29.562 14.391 1 70.25 78 THR A C 1
ATOM 637 O O . THR A 1 78 ? -0.591 -30.484 14.695 1 70.25 78 THR A O 1
ATOM 640 N N . GLY A 1 79 ? -0.133 -28.594 13.562 1 75.81 79 GLY A N 1
ATOM 641 C CA . GLY A 1 79 ? -1.518 -28.516 13.125 1 75.81 79 GLY A CA 1
ATOM 642 C C . GLY A 1 79 ? -1.818 -29.422 11.945 1 75.81 79 GLY A C 1
ATOM 643 O O . GLY A 1 79 ? -2.922 -29.391 11.398 1 75.81 79 GLY A O 1
ATOM 644 N N . PHE A 1 80 ? -0.893 -30.266 11.609 1 81.56 80 PHE A N 1
ATOM 645 C CA . PHE A 1 80 ? -1.098 -31.141 10.461 1 81.56 80 PHE A CA 1
ATOM 646 C C . PHE A 1 80 ? -2.156 -32.188 10.766 1 81.56 80 PHE A C 1
ATOM 648 O O . PHE A 1 80 ? -2.838 -32.688 9.859 1 81.56 80 PHE A O 1
ATOM 655 N N . SER A 1 81 ? -2.266 -32.469 12.008 1 70.69 81 SER A N 1
ATOM 656 C CA . SER A 1 81 ? -3.17 -33.531 12.43 1 70.69 81 SER A CA 1
ATOM 657 C C . SER A 1 81 ? -4.621 -33.062 12.391 1 70.69 81 SER A C 1
ATOM 659 O O . SER A 1 81 ? -5.543 -33.875 12.445 1 70.69 81 SER A O 1
ATOM 661 N N . ASP A 1 82 ? -4.859 -31.844 12.133 1 75.5 82 ASP A N 1
ATOM 662 C CA . ASP A 1 82 ? -6.211 -31.297 12.219 1 75.5 82 ASP A CA 1
ATOM 663 C C . ASP A 1 82 ? -6.93 -31.406 10.875 1 75.5 82 ASP A C 1
ATOM 665 O O . ASP A 1 82 ? -8.109 -31.062 10.773 1 75.5 82 ASP A O 1
ATOM 669 N N . ARG A 1 83 ? -6.289 -32.031 10.031 1 83.69 83 ARG A N 1
ATOM 670 C CA . ARG A 1 83 ? -6.922 -32.125 8.719 1 83.69 83 ARG A CA 1
ATOM 671 C C . ARG A 1 83 ? -8.094 -33.094 8.727 1 83.69 83 ARG A C 1
ATOM 673 O O . ARG A 1 83 ? -8.047 -34.125 9.383 1 83.69 83 ARG A O 1
ATOM 680 N N . GLU A 1 84 ? -9.18 -32.688 8.062 1 83.19 84 GLU A N 1
ATOM 681 C CA . GLU A 1 84 ? -10.359 -33.531 7.934 1 83.19 84 GLU A CA 1
ATOM 682 C C . GLU A 1 84 ? -10.312 -34.344 6.641 1 83.19 84 GLU A C 1
ATOM 684 O O . GLU A 1 84 ? -10.211 -33.781 5.551 1 83.19 84 GLU A O 1
ATOM 689 N N . ILE A 1 85 ? -10.352 -35.656 6.852 1 91.06 85 ILE A N 1
ATOM 690 C CA . ILE A 1 85 ? -10.312 -36.562 5.707 1 91.06 85 ILE A CA 1
ATOM 691 C C . ILE A 1 85 ? -11.68 -37.219 5.52 1 91.06 85 ILE A C 1
ATOM 693 O O . ILE A 1 85 ? -12.281 -37.719 6.48 1 91.06 85 ILE A O 1
ATOM 697 N N . ASP A 1 86 ? -12.211 -37.156 4.398 1 96.12 86 ASP A N 1
ATOM 698 C CA . ASP A 1 86 ? -13.422 -37.875 4.039 1 96.12 86 ASP A CA 1
ATOM 699 C C . ASP A 1 86 ? -13.086 -39.312 3.637 1 96.12 86 ASP A C 1
ATOM 701 O O . ASP A 1 86 ? -12.875 -39.594 2.457 1 96.12 86 ASP A O 1
ATOM 705 N N . ASN A 1 87 ? -13.258 -40.25 4.613 1 95.75 87 ASN A N 1
ATOM 706 C CA . ASN A 1 87 ? -12.852 -41.625 4.406 1 95.75 87 ASN A CA 1
ATOM 707 C C . ASN A 1 87 ? -13.711 -42.312 3.35 1 95.75 87 ASN A C 1
ATOM 709 O O . ASN A 1 87 ? -13.234 -43.188 2.621 1 95.75 87 ASN A O 1
ATOM 713 N N . LEU A 1 88 ? -14.914 -41.906 3.242 1 97.62 88 LEU A N 1
ATOM 714 C CA . LEU A 1 88 ? -15.781 -42.469 2.221 1 97.62 88 LEU A CA 1
ATOM 715 C C . LEU A 1 88 ? -15.32 -42.062 0.824 1 97.62 88 LEU A C 1
ATOM 717 O O . LEU A 1 88 ? -15.352 -42.875 -0.104 1 97.62 88 LEU A O 1
ATOM 721 N N . LEU A 1 89 ? -14.938 -40.875 0.723 1 97.81 89 LEU A N 1
ATOM 722 C CA . LEU A 1 89 ? -14.398 -40.406 -0.548 1 97.81 89 LEU A CA 1
ATOM 723 C C . LEU A 1 89 ? -13.109 -41.125 -0.903 1 97.81 89 LEU A C 1
ATOM 725 O O . LEU A 1 89 ? -12.906 -41.531 -2.055 1 97.81 89 LEU A O 1
ATOM 729 N N . VAL A 1 90 ? -12.258 -41.344 0.082 1 97.81 90 VAL A N 1
ATOM 730 C CA . VAL A 1 90 ? -11.008 -42.062 -0.124 1 97.81 90 VAL A CA 1
ATOM 731 C C . VAL A 1 90 ? -11.305 -43.469 -0.64 1 97.81 90 VAL A C 1
ATOM 733 O O . VAL A 1 90 ? -10.703 -43.938 -1.616 1 97.81 90 VAL A O 1
ATOM 736 N N . GLN A 1 91 ? -12.242 -44.062 -0.047 1 97.75 91 GLN A N 1
ATOM 737 C CA . GLN A 1 91 ? -12.594 -45.438 -0.427 1 97.75 91 GLN A CA 1
ATOM 738 C C . GLN A 1 91 ? -13.125 -45.5 -1.856 1 97.75 91 GLN A C 1
ATOM 740 O O . GLN A 1 91 ? -12.75 -46.375 -2.627 1 97.75 91 GLN A O 1
ATOM 745 N N . ARG A 1 92 ? -13.961 -44.594 -2.189 1 98 92 ARG A N 1
ATOM 746 C CA . ARG A 1 92 ? -14.508 -44.562 -3.541 1 98 92 ARG A CA 1
ATOM 747 C C . ARG A 1 92 ? -13.406 -44.344 -4.574 1 98 92 ARG A C 1
ATOM 749 O O . ARG A 1 92 ? -13.344 -45.062 -5.574 1 98 92 ARG A O 1
ATOM 756 N N . LEU A 1 93 ? -12.547 -43.438 -4.293 1 97.94 93 LEU A N 1
ATOM 757 C CA . LEU A 1 93 ? -11.477 -43.125 -5.234 1 97.94 93 LEU A CA 1
ATOM 758 C C . LEU A 1 93 ? -10.508 -44.312 -5.355 1 97.94 93 LEU A C 1
ATOM 760 O O . LEU A 1 93 ? -10.047 -44.625 -6.453 1 97.94 93 LEU A O 1
ATOM 764 N N . GLU A 1 94 ? -10.25 -44.969 -4.254 1 97.31 94 GLU A N 1
ATOM 765 C CA . GLU A 1 94 ? -9.391 -46.125 -4.285 1 97.31 94 GLU A CA 1
ATOM 766 C C . GLU A 1 94 ? -10.039 -47.281 -5.086 1 97.31 94 GLU A C 1
ATOM 768 O O . GLU A 1 94 ? -9.359 -47.969 -5.828 1 97.31 94 GLU A O 1
ATOM 773 N N . ASN A 1 95 ? -11.297 -47.406 -4.887 1 97.12 95 ASN A N 1
ATOM 774 C CA . ASN A 1 95 ? -12.016 -48.406 -5.652 1 97.12 95 ASN A CA 1
ATOM 775 C C . ASN A 1 95 ? -11.953 -48.125 -7.152 1 97.12 95 ASN A C 1
ATOM 777 O O . ASN A 1 95 ? -11.773 -49.062 -7.949 1 97.12 95 ASN A O 1
ATOM 781 N N . TYR A 1 96 ? -12.117 -46.844 -7.512 1 97.31 96 TYR A N 1
ATOM 782 C CA . TYR A 1 96 ? -11.977 -46.469 -8.914 1 97.31 96 TYR A CA 1
ATOM 783 C C . TYR A 1 96 ? -10.594 -46.844 -9.445 1 97.31 96 TYR A C 1
ATOM 785 O O . TYR A 1 96 ? -10.477 -47.469 -10.492 1 97.31 96 TYR A O 1
ATOM 793 N N . VAL A 1 97 ? -9.578 -46.5 -8.688 1 96.75 97 VAL A N 1
ATOM 794 C CA . VAL A 1 97 ? -8.188 -46.625 -9.125 1 96.75 97 VAL A CA 1
ATOM 795 C C . VAL A 1 97 ? -7.824 -48.094 -9.266 1 96.75 97 VAL A C 1
ATOM 797 O O . VAL A 1 97 ? -7.043 -48.469 -10.148 1 96.75 97 VAL A O 1
ATOM 800 N N . ASN A 1 98 ? -8.461 -48.906 -8.461 1 95.56 98 ASN A N 1
ATOM 801 C CA . ASN A 1 98 ? -8.203 -50.344 -8.508 1 95.56 98 ASN A CA 1
ATOM 802 C C . ASN A 1 98 ? -8.68 -50.969 -9.812 1 95.56 98 ASN A C 1
ATOM 804 O O . ASN A 1 98 ? -8.281 -52.062 -10.164 1 95.56 98 ASN A O 1
ATOM 808 N N . GLU A 1 99 ? -9.469 -50.188 -10.531 1 95.75 99 GLU A N 1
ATOM 809 C CA . GLU A 1 99 ? -9.961 -50.688 -11.82 1 95.75 99 GLU A CA 1
ATOM 810 C C . GLU A 1 99 ? -8.938 -50.438 -12.922 1 95.75 99 GLU A C 1
ATOM 812 O O . GLU A 1 99 ? -9.078 -50.969 -14.031 1 95.75 99 GLU A O 1
ATOM 817 N N . LEU A 1 100 ? -7.887 -49.75 -12.602 1 96.88 100 LEU A N 1
ATOM 818 C CA . LEU A 1 100 ? -6.906 -49.344 -13.602 1 96.88 100 LEU A CA 1
ATOM 819 C C . LEU A 1 100 ? -5.547 -49.969 -13.32 1 96.88 100 LEU A C 1
ATOM 821 O O . LEU A 1 100 ? -5.234 -50.312 -12.172 1 96.88 100 LEU A O 1
ATOM 825 N N . ASP A 1 101 ? -4.762 -50.219 -14.383 1 96.81 101 ASP A N 1
ATOM 826 C CA . ASP A 1 101 ? -3.328 -50.438 -14.234 1 96.81 101 ASP A CA 1
ATOM 827 C C . ASP A 1 101 ? -2.547 -49.156 -14.219 1 96.81 101 ASP A C 1
ATOM 829 O O . ASP A 1 101 ? -1.93 -48.781 -15.219 1 96.81 101 ASP A O 1
ATOM 833 N N . VAL A 1 102 ? -2.523 -48.531 -13.117 1 95.62 102 VAL A N 1
ATOM 834 C CA . VAL A 1 102 ? -2.016 -47.188 -12.969 1 95.62 102 VAL A CA 1
ATOM 835 C C . VAL A 1 102 ? -0.531 -47.156 -13.328 1 95.62 102 VAL A C 1
ATOM 837 O O . VAL A 1 102 ? -0.063 -46.188 -13.961 1 95.62 102 VAL A O 1
ATOM 840 N N . ASP A 1 103 ? 0.245 -48.188 -12.914 1 95.69 103 ASP A N 1
ATOM 841 C CA . ASP A 1 103 ? 1.674 -48.219 -13.211 1 95.69 103 ASP A CA 1
ATOM 842 C C . ASP A 1 103 ? 1.923 -48.219 -14.719 1 95.69 103 ASP A C 1
ATOM 844 O O . ASP A 1 103 ? 2.777 -47.469 -15.211 1 95.69 103 ASP A O 1
ATOM 848 N N . ALA A 1 104 ? 1.212 -49.031 -15.391 1 96.12 104 ALA A N 1
ATOM 849 C CA . ALA A 1 104 ? 1.347 -49.062 -16.844 1 96.12 104 ALA A CA 1
ATOM 850 C C . ALA A 1 104 ? 0.938 -47.75 -17.484 1 96.12 104 ALA A C 1
ATOM 852 O O . ALA A 1 104 ? 1.558 -47.281 -18.438 1 96.12 104 ALA A O 1
ATOM 853 N N . MET A 1 105 ? -0.096 -47.219 -16.953 1 96.56 105 MET A N 1
ATOM 854 C CA . MET A 1 105 ? -0.58 -45.938 -17.484 1 96.56 105 MET A CA 1
ATOM 855 C C . MET A 1 105 ? 0.444 -44.812 -17.266 1 96.56 105 MET A C 1
ATOM 857 O O . MET A 1 105 ? 0.66 -44 -18.141 1 96.56 105 MET A O 1
ATOM 861 N N . ILE A 1 106 ? 1.06 -44.812 -16.094 1 96.25 106 ILE A N 1
ATOM 862 C CA . ILE A 1 106 ? 2.062 -43.781 -15.781 1 96.25 106 ILE A CA 1
ATOM 863 C C . ILE A 1 106 ? 3.256 -43.938 -16.719 1 96.25 106 ILE A C 1
ATOM 865 O O . ILE A 1 106 ? 3.805 -42.938 -17.188 1 96.25 106 ILE A O 1
ATOM 869 N N . ALA A 1 107 ? 3.643 -45.094 -17.031 1 93.62 107 ALA A N 1
ATOM 870 C CA . ALA A 1 107 ? 4.75 -45.344 -17.953 1 93.62 107 ALA A CA 1
ATOM 871 C C . ALA A 1 107 ? 4.453 -44.781 -19.344 1 93.62 107 ALA A C 1
ATOM 873 O O . ALA A 1 107 ? 5.371 -44.469 -20.094 1 93.62 107 ALA A O 1
ATOM 874 N N . ASN A 1 108 ? 3.156 -44.625 -19.641 1 92.88 108 ASN A N 1
ATOM 875 C CA . ASN A 1 108 ? 2.748 -44.188 -20.969 1 92.88 108 ASN A CA 1
ATOM 876 C C . ASN A 1 108 ? 2.551 -42.688 -21.016 1 92.88 108 ASN A C 1
ATOM 878 O O . ASN A 1 108 ? 2.256 -42.125 -22.078 1 92.88 108 ASN A O 1
ATOM 882 N N . GLU A 1 109 ? 2.727 -42.031 -19.875 1 93.56 109 GLU A N 1
ATOM 883 C CA . GLU A 1 109 ? 2.549 -40.562 -19.859 1 93.56 109 GLU A CA 1
ATOM 884 C C . GLU A 1 109 ? 3.652 -39.875 -20.641 1 93.56 109 GLU A C 1
ATOM 886 O O . GLU A 1 109 ? 3.434 -38.812 -21.203 1 93.56 109 GLU A O 1
ATOM 891 N N . CYS A 1 110 ? 4.812 -40.406 -20.516 1 89.75 110 CYS A N 1
ATOM 892 C CA . CYS A 1 110 ? 5.988 -39.938 -21.234 1 89.75 110 CYS A CA 1
ATOM 893 C C . CYS A 1 110 ? 6.828 -41.094 -21.734 1 89.75 110 CYS A C 1
ATOM 895 O O . CYS A 1 110 ? 7.75 -41.562 -21.047 1 89.75 110 CYS A O 1
ATOM 897 N N . LYS A 1 111 ? 6.543 -41.469 -22.875 1 82.69 111 LYS A N 1
ATOM 898 C CA . LYS A 1 111 ? 7.137 -42.688 -23.422 1 82.69 111 LYS A CA 1
ATOM 899 C C . LYS A 1 111 ? 8.641 -42.531 -23.609 1 82.69 111 LYS A C 1
ATOM 901 O O . LYS A 1 111 ? 9.414 -43.469 -23.344 1 82.69 111 LYS A O 1
ATOM 906 N N . ASN A 1 112 ? 8.984 -41.406 -24.109 1 83.94 112 ASN A N 1
ATOM 907 C CA . ASN A 1 112 ? 10.406 -41.156 -24.297 1 83.94 112 ASN A CA 1
ATOM 908 C C . ASN A 1 112 ? 10.812 -39.844 -23.625 1 83.94 112 ASN A C 1
ATOM 910 O O . ASN A 1 112 ? 10.641 -38.75 -24.188 1 83.94 112 ASN A O 1
ATOM 914 N N . ASN A 1 113 ? 11.344 -40.062 -22.438 1 89.88 113 ASN A N 1
ATOM 915 C CA . ASN A 1 113 ? 11.906 -38.906 -21.75 1 89.88 113 ASN A CA 1
ATOM 916 C C . ASN A 1 113 ? 13.414 -38.812 -21.953 1 89.88 113 ASN A C 1
ATOM 918 O O . ASN A 1 113 ? 14.18 -39.406 -21.203 1 89.88 113 ASN A O 1
ATOM 922 N N . GLU A 1 114 ? 13.773 -38.062 -22.906 1 92.25 114 GLU A N 1
ATOM 923 C CA . GLU A 1 114 ? 15.18 -37.906 -23.25 1 92.25 114 GLU A CA 1
ATOM 924 C C . GLU A 1 114 ? 15.695 -36.531 -22.859 1 92.25 114 GLU A C 1
ATOM 926 O O . GLU A 1 114 ? 14.977 -35.531 -22.984 1 92.25 114 GLU A O 1
ATOM 931 N N . THR A 1 115 ? 16.922 -36.5 -22.391 1 94.19 115 THR A N 1
ATOM 932 C CA . THR A 1 115 ? 17.531 -35.219 -22.031 1 94.19 115 THR A CA 1
ATOM 933 C C . THR A 1 115 ? 17.953 -34.438 -23.266 1 94.19 115 THR A C 1
ATOM 935 O O . THR A 1 115 ? 18.109 -35.031 -24.344 1 94.19 115 THR A O 1
ATOM 938 N N . LEU A 1 116 ? 18.125 -33.188 -23.078 1 93.5 116 LEU A N 1
ATOM 939 C CA . LEU A 1 116 ? 18.594 -32.344 -24.156 1 93.5 116 LEU A CA 1
ATOM 940 C C . LEU A 1 116 ? 19.953 -32.844 -24.672 1 93.5 116 LEU A C 1
ATOM 942 O O . LEU A 1 116 ? 20.188 -32.844 -25.891 1 93.5 116 LEU A O 1
ATOM 946 N N . ARG A 1 117 ? 20.859 -33.188 -23.781 1 95.31 117 ARG A N 1
ATOM 947 C CA . ARG A 1 117 ? 22.172 -33.719 -24.156 1 95.31 117 ARG A CA 1
ATOM 948 C C . ARG A 1 117 ? 22.031 -34.969 -25.031 1 95.31 117 ARG A C 1
ATOM 950 O O . ARG A 1 117 ? 22.672 -35.062 -26.078 1 95.31 117 ARG A O 1
ATOM 957 N N . THR A 1 118 ? 21.234 -35.875 -24.594 1 94.56 118 THR A N 1
ATOM 958 C CA . THR A 1 118 ? 21.047 -37.094 -25.344 1 94.56 118 THR A CA 1
ATOM 959 C C . THR A 1 118 ? 20.375 -36.812 -26.688 1 94.56 118 THR A C 1
ATOM 961 O O . THR A 1 118 ? 20.734 -37.406 -27.703 1 94.56 118 THR A O 1
ATOM 964 N N . PHE A 1 119 ? 19.375 -36.062 -26.672 1 93.19 119 PHE A N 1
ATOM 965 C CA . PHE A 1 119 ? 18.625 -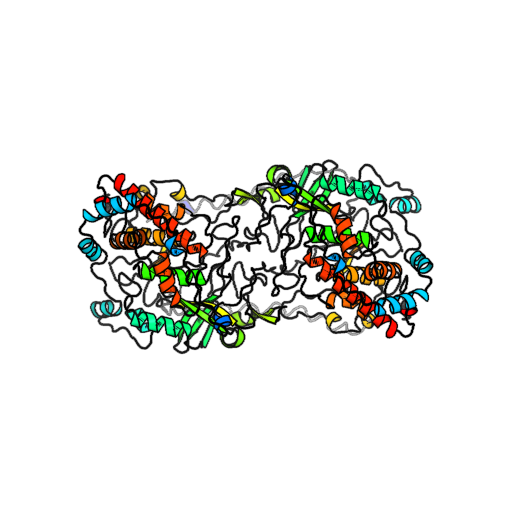35.719 -27.875 1 93.19 119 PHE A CA 1
ATOM 966 C C . PHE A 1 119 ? 19.547 -35.094 -28.922 1 93.19 119 PHE A C 1
ATOM 968 O O . PHE A 1 119 ? 19.531 -35.5 -30.078 1 93.19 119 PHE A O 1
ATOM 975 N N . TRP A 1 120 ? 20.328 -34.156 -28.531 1 93.56 120 TRP A N 1
ATOM 976 C CA . TRP A 1 120 ? 21.219 -33.469 -29.469 1 93.56 120 TRP A CA 1
ATOM 977 C C . TRP A 1 120 ? 22.328 -34.375 -29.938 1 93.56 120 TRP A C 1
ATOM 979 O O . TRP A 1 120 ? 22.766 -34.281 -31.094 1 93.56 120 TRP A O 1
ATOM 989 N N . LEU A 1 121 ? 22.828 -35.188 -29.047 1 94.75 121 LEU A N 1
ATOM 990 C CA . LEU A 1 121 ? 23.828 -36.156 -29.469 1 94.75 121 LEU A CA 1
ATOM 991 C C . LEU A 1 121 ? 23.25 -37.094 -30.547 1 94.75 121 LEU A C 1
ATOM 993 O O . LEU A 1 121 ? 23.922 -37.375 -31.547 1 94.75 121 LEU A O 1
ATOM 997 N N . ARG A 1 122 ? 22.078 -37.5 -30.375 1 93.12 122 ARG A N 1
ATOM 998 C CA . ARG A 1 122 ? 21.406 -38.438 -31.281 1 93.12 122 ARG A CA 1
ATOM 999 C C . ARG A 1 122 ? 21.047 -37.75 -32.594 1 93.12 122 ARG A C 1
ATOM 1001 O O . ARG A 1 122 ? 21.25 -38.312 -33.688 1 93.12 122 ARG A O 1
ATOM 1008 N N . THR A 1 123 ? 20.562 -36.562 -32.562 1 92.12 123 THR A N 1
ATOM 1009 C CA . THR A 1 123 ? 19.984 -35.938 -33.75 1 92.12 123 THR A CA 1
ATOM 1010 C C . THR A 1 123 ? 21.047 -35.125 -34.5 1 92.12 123 THR A C 1
ATOM 1012 O O . THR A 1 123 ? 21 -35.031 -35.75 1 92.12 123 THR A O 1
ATOM 1015 N N . LYS A 1 124 ? 22 -34.531 -33.75 1 91.75 124 LYS A N 1
ATOM 1016 C CA . LYS A 1 124 ? 22.953 -33.625 -34.375 1 91.75 124 LYS A CA 1
ATOM 1017 C C . LYS A 1 124 ? 24.391 -34.094 -34.156 1 91.75 124 LYS A C 1
ATOM 1019 O O . LYS A 1 124 ? 25.328 -33.531 -34.719 1 91.75 124 LYS A O 1
ATOM 1024 N N . GLY A 1 125 ? 24.594 -35.031 -33.344 1 91.44 125 GLY A N 1
ATOM 1025 C CA . GLY A 1 125 ? 25.938 -35.469 -33 1 91.44 125 GLY A CA 1
ATOM 1026 C C . GLY A 1 125 ? 26.672 -34.438 -32.156 1 91.44 125 GLY A C 1
ATOM 1027 O O . GLY A 1 125 ? 27.906 -34.375 -32.156 1 91.44 125 GLY A O 1
ATOM 1028 N N . ALA A 1 126 ? 25.891 -33.594 -31.562 1 89.38 126 ALA A N 1
ATOM 1029 C CA . ALA A 1 126 ? 26.484 -32.5 -30.812 1 89.38 126 ALA A CA 1
ATOM 1030 C C . ALA A 1 126 ? 26.578 -32.812 -29.328 1 89.38 126 ALA A C 1
ATOM 1032 O O . ALA A 1 126 ? 25.656 -33.406 -28.766 1 89.38 126 ALA A O 1
ATOM 1033 N N . ASP A 1 127 ? 27.688 -32.438 -28.781 1 88.56 127 ASP A N 1
ATOM 1034 C CA . ASP A 1 127 ? 27.844 -32.562 -27.344 1 88.56 127 ASP A CA 1
ATOM 1035 C C . ASP A 1 127 ? 27.422 -31.281 -26.625 1 88.56 127 ASP A C 1
ATOM 1037 O O . ASP A 1 127 ? 27.734 -30.188 -27.062 1 88.56 127 ASP A O 1
ATOM 1041 N N . VAL A 1 128 ? 26.688 -31.484 -25.578 1 87.88 128 VAL A N 1
ATOM 1042 C CA . VAL A 1 128 ? 26.25 -30.344 -24.781 1 87.88 128 VAL A CA 1
ATOM 1043 C C . VAL A 1 128 ? 27.266 -30.062 -23.672 1 87.88 128 VAL A C 1
ATOM 1045 O O . VAL A 1 128 ? 27.609 -30.953 -22.891 1 87.88 128 VAL A O 1
ATOM 1048 N N . PRO A 1 129 ? 27.766 -28.859 -23.578 1 88.19 129 PRO A N 1
ATOM 1049 C CA . PRO A 1 129 ? 28.734 -28.516 -22.547 1 88.19 129 PRO A CA 1
ATOM 1050 C C . PRO A 1 129 ? 28.141 -28.641 -21.141 1 88.19 129 PRO A C 1
ATOM 1052 O O . PRO A 1 129 ? 26.953 -28.391 -20.938 1 88.19 129 PRO A O 1
ATOM 1055 N N . GLN A 1 130 ? 28.922 -29.016 -20.125 1 92.06 130 GLN A N 1
ATOM 1056 C CA . GLN A 1 130 ? 28.547 -29.141 -18.719 1 92.06 130 GLN A CA 1
ATOM 1057 C C . GLN A 1 130 ? 29.609 -28.547 -17.797 1 92.06 130 GLN A C 1
ATOM 1059 O O . GLN A 1 130 ? 30.016 -29.172 -16.828 1 92.06 130 GLN A O 1
ATOM 1064 N N . ARG A 1 131 ? 30.062 -27.344 -17.969 1 91.81 131 ARG A N 1
ATOM 1065 C CA . ARG A 1 131 ? 31.203 -26.703 -17.328 1 91.81 131 ARG A CA 1
ATOM 1066 C C . ARG A 1 131 ? 30.828 -26.141 -15.961 1 91.81 131 ARG A C 1
ATOM 1068 O O . ARG A 1 131 ? 31.703 -25.938 -15.109 1 91.81 131 ARG A O 1
ATOM 1075 N N . ASP A 1 132 ? 29.547 -25.875 -15.719 1 95.12 132 ASP A N 1
ATOM 1076 C CA . ASP A 1 132 ? 29.047 -25.359 -14.445 1 95.12 132 ASP A CA 1
ATOM 1077 C C . ASP A 1 132 ? 27.672 -25.922 -14.125 1 95.12 132 ASP A C 1
ATOM 1079 O O . ASP A 1 132 ? 27.156 -26.781 -14.852 1 95.12 132 ASP A O 1
ATOM 1083 N N . SER A 1 133 ? 27.172 -25.531 -12.961 1 96.62 133 SER A N 1
ATOM 1084 C CA . SER A 1 133 ? 25.906 -26.094 -12.508 1 96.62 133 SER A CA 1
ATOM 1085 C C . SER A 1 133 ? 24.75 -25.703 -13.438 1 96.62 133 SER A C 1
ATOM 1087 O O . SER A 1 133 ? 23.812 -26.469 -13.617 1 96.62 133 SER A O 1
ATOM 1089 N N . TRP A 1 134 ? 24.75 -24.531 -14.086 1 97.31 134 TRP A N 1
ATOM 1090 C CA . TRP A 1 134 ? 23.75 -24.109 -15.055 1 97.31 134 TRP A CA 1
ATOM 1091 C C . TRP A 1 134 ? 23.734 -25.031 -16.266 1 97.31 134 TRP A C 1
ATOM 1093 O O . TRP A 1 134 ? 22.688 -25.547 -16.656 1 97.31 134 TRP A O 1
ATOM 1103 N N . GLU A 1 135 ? 24.906 -25.219 -16.828 1 96 135 GLU A N 1
ATOM 1104 C CA . GLU A 1 135 ? 25.016 -26.047 -18.016 1 96 135 GLU A CA 1
ATOM 1105 C C . GLU A 1 135 ? 24.641 -27.484 -17.734 1 96 135 GLU A C 1
ATOM 1107 O O . GLU A 1 135 ? 24.047 -28.172 -18.578 1 96 135 GLU A O 1
ATOM 1112 N N . ARG A 1 136 ? 25.031 -27.953 -16.609 1 97.19 136 ARG A N 1
ATOM 1113 C CA . ARG A 1 136 ? 24.625 -29.297 -16.219 1 97.19 136 ARG A CA 1
ATOM 1114 C C . ARG A 1 136 ? 23.109 -29.391 -16.109 1 97.19 136 ARG A C 1
ATOM 1116 O O . ARG A 1 136 ? 22.516 -30.391 -16.547 1 97.19 136 ARG A O 1
ATOM 1123 N N . PHE A 1 137 ? 22.547 -28.406 -15.508 1 97.69 137 PHE A N 1
ATOM 1124 C CA . PHE A 1 137 ? 21.094 -28.328 -15.43 1 97.69 137 PHE A CA 1
ATOM 1125 C C . PHE A 1 137 ? 20.469 -28.281 -16.812 1 97.69 137 PHE A C 1
ATOM 1127 O O . PHE A 1 137 ? 19.531 -29.031 -17.109 1 97.69 137 PHE A O 1
ATOM 1134 N N . TYR A 1 138 ? 20.953 -27.438 -17.672 1 96.38 138 TYR A N 1
ATOM 1135 C CA . TYR A 1 138 ? 20.453 -27.312 -19.031 1 96.38 138 TYR A CA 1
ATOM 1136 C C . TYR A 1 138 ? 20.531 -28.656 -19.766 1 96.38 138 TYR A C 1
ATOM 1138 O O . TYR A 1 138 ? 19.578 -29.062 -20.422 1 96.38 138 TYR A O 1
ATOM 1146 N N . ALA A 1 139 ? 21.625 -29.281 -19.609 1 95.88 139 ALA A N 1
ATOM 1147 C CA . ALA A 1 139 ? 21.859 -30.547 -20.297 1 95.88 139 ALA A CA 1
ATOM 1148 C C . ALA A 1 139 ? 20.875 -31.609 -19.828 1 95.88 139 ALA A C 1
ATOM 1150 O O . ALA A 1 139 ? 20.531 -32.531 -20.594 1 95.88 139 ALA A O 1
ATOM 1151 N N . ASP A 1 140 ? 20.453 -31.438 -18.656 1 96.19 140 ASP A N 1
ATOM 1152 C CA . ASP A 1 140 ? 19.625 -32.469 -18.031 1 96.19 140 ASP A CA 1
ATOM 1153 C C . ASP A 1 140 ? 18.141 -32.188 -18.219 1 96.19 140 ASP A C 1
ATOM 1155 O O . ASP A 1 140 ? 17.281 -32.969 -17.797 1 96.19 140 ASP A O 1
ATOM 1159 N N . ILE A 1 141 ? 17.781 -31.078 -18.859 1 95.5 141 ILE A N 1
ATOM 1160 C CA . ILE A 1 141 ? 16.391 -30.797 -19.156 1 95.5 141 ILE A CA 1
ATOM 1161 C C . ILE A 1 141 ? 15.828 -31.906 -20.062 1 95.5 141 ILE A C 1
ATOM 1163 O O . ILE A 1 141 ? 16.438 -32.25 -21.078 1 95.5 141 ILE A O 1
ATOM 1167 N N . GLY A 1 142 ? 14.695 -32.438 -19.656 1 94.06 142 GLY A N 1
ATOM 1168 C CA . GLY A 1 142 ? 14.102 -33.531 -20.391 1 94.06 142 GLY A CA 1
ATOM 1169 C C . GLY A 1 142 ? 12.969 -33.125 -21.297 1 94.06 142 GLY A C 1
ATOM 1170 O O . GLY A 1 142 ? 12.523 -31.969 -21.25 1 94.06 142 GLY A O 1
ATOM 1171 N N . SER A 1 143 ? 12.531 -34.062 -22.109 1 92.75 143 SER A N 1
ATOM 1172 C CA . SER A 1 143 ? 11.406 -33.844 -23.016 1 92.75 143 SER A CA 1
ATOM 1173 C C . SER A 1 143 ? 10.078 -33.844 -22.25 1 92.75 143 SER A C 1
ATOM 1175 O O . SER A 1 143 ? 9.055 -33.406 -22.781 1 92.75 143 SER A O 1
ATOM 1177 N N . CYS A 1 144 ? 10.125 -34.281 -20.906 1 92.81 144 CYS A N 1
ATOM 1178 C CA . CYS A 1 144 ? 8.875 -34.312 -20.141 1 92.81 144 CYS A CA 1
ATOM 1179 C C . CYS A 1 144 ? 9.039 -33.625 -18.781 1 92.81 144 CYS A C 1
ATOM 1181 O O . CYS A 1 144 ? 8.086 -33.531 -18.016 1 92.81 144 CYS A O 1
ATOM 1183 N N . ASP A 1 145 ? 10.258 -33.25 -18.453 1 95.06 145 ASP A N 1
ATOM 1184 C CA . ASP A 1 145 ? 10.508 -32.625 -17.141 1 95.06 145 ASP A CA 1
ATOM 1185 C C . ASP A 1 145 ? 11.648 -31.625 -17.219 1 95.06 145 ASP A C 1
ATOM 1187 O O . ASP A 1 145 ? 12.547 -31.75 -18.047 1 95.06 145 ASP A O 1
ATOM 1191 N N . LEU A 1 146 ? 11.555 -30.688 -16.406 1 96.56 146 LEU A N 1
ATOM 1192 C CA . LEU A 1 146 ? 12.531 -29.609 -16.406 1 96.56 146 LEU A CA 1
ATOM 1193 C C . LEU A 1 146 ? 13.766 -30 -15.594 1 96.56 146 LEU A C 1
ATOM 1195 O O . LEU A 1 146 ? 14.875 -29.547 -15.883 1 96.56 146 LEU A O 1
ATOM 1199 N N . TYR A 1 147 ? 13.648 -30.797 -14.586 1 96.81 147 TYR A N 1
ATOM 1200 C CA . TYR A 1 147 ? 14.734 -31.297 -13.758 1 96.81 147 TYR A CA 1
ATOM 1201 C C . TYR A 1 147 ? 14.438 -32.719 -13.289 1 96.81 147 TYR A C 1
ATOM 1203 O O . TYR A 1 147 ? 13.273 -33.094 -13.133 1 96.81 147 TYR A O 1
ATOM 1211 N N . ARG A 1 148 ? 15.5 -33.531 -13.039 1 92.62 148 ARG A N 1
ATOM 1212 C CA . ARG A 1 148 ? 15.297 -34.938 -12.672 1 92.62 148 ARG A CA 1
ATOM 1213 C C . ARG A 1 148 ? 16.375 -35.406 -11.703 1 92.62 148 ARG A C 1
ATOM 1215 O O . ARG A 1 148 ? 16.078 -36.125 -10.734 1 92.62 148 ARG A O 1
ATOM 1222 N N . ASN A 1 149 ? 17.594 -34.969 -11.93 1 94.12 149 ASN A N 1
ATOM 1223 C CA . ASN A 1 149 ? 18.703 -35.375 -11.078 1 94.12 149 ASN A CA 1
ATOM 1224 C C . ASN A 1 149 ? 18.812 -34.5 -9.844 1 94.12 149 ASN A C 1
ATOM 1226 O O . ASN A 1 149 ? 19.141 -33.312 -9.945 1 94.12 149 ASN A O 1
ATOM 1230 N N . GLU A 1 150 ? 18.703 -35.125 -8.703 1 96 150 GLU A N 1
ATOM 1231 C CA . GLU A 1 150 ? 18.672 -34.344 -7.453 1 96 150 GLU A CA 1
ATOM 1232 C C . GLU A 1 150 ? 20.016 -33.719 -7.16 1 96 150 GLU A C 1
ATOM 1234 O O . GLU A 1 150 ? 20.094 -32.625 -6.613 1 96 150 GLU A O 1
ATOM 1239 N N . GLU A 1 151 ? 21.016 -34.375 -7.441 1 96.69 151 GLU A N 1
ATOM 1240 C CA . GLU A 1 151 ? 22.344 -33.844 -7.184 1 96.69 151 GLU A CA 1
ATOM 1241 C C . GLU A 1 151 ? 22.625 -32.594 -8.031 1 96.69 151 GLU A C 1
ATOM 1243 O O . GLU A 1 151 ? 23.125 -31.609 -7.531 1 96.69 151 GLU A O 1
ATOM 1248 N N . VAL A 1 152 ? 22.266 -32.719 -9.336 1 97.31 152 VAL A N 1
ATOM 1249 C CA . VAL A 1 152 ? 22.422 -31.578 -10.25 1 97.31 152 VAL A CA 1
ATOM 1250 C C . VAL A 1 152 ? 21.578 -30.406 -9.773 1 97.31 152 VAL A C 1
ATOM 1252 O O . VAL A 1 152 ? 22.062 -29.266 -9.727 1 97.31 152 VAL A O 1
ATOM 1255 N N . LEU A 1 153 ? 20.406 -30.734 -9.375 1 98.06 153 LEU A N 1
ATOM 1256 C CA . LEU A 1 153 ? 19.484 -29.703 -8.914 1 98.06 153 LEU A CA 1
ATOM 1257 C C . LEU A 1 153 ? 20 -29.047 -7.641 1 98.06 153 LEU A C 1
ATOM 1259 O O . LEU A 1 153 ? 20.016 -27.812 -7.539 1 98.06 153 LEU A O 1
ATOM 1263 N N . ASN A 1 154 ? 20.406 -29.828 -6.672 1 97.69 154 ASN A N 1
ATOM 1264 C CA . ASN A 1 154 ? 20.859 -29.312 -5.387 1 97.69 154 ASN A CA 1
ATOM 1265 C C . ASN A 1 154 ? 22.109 -28.438 -5.551 1 97.69 154 ASN A C 1
ATOM 1267 O O . ASN A 1 154 ? 22.25 -27.422 -4.871 1 97.69 154 ASN A O 1
ATOM 1271 N N . ASN A 1 155 ? 22.953 -28.875 -6.398 1 97.81 155 ASN A N 1
ATOM 1272 C CA . ASN A 1 155 ? 24.141 -28.062 -6.668 1 97.81 155 ASN A CA 1
ATOM 1273 C C . ASN A 1 155 ? 23.766 -26.719 -7.289 1 97.81 155 ASN A C 1
ATOM 1275 O O . ASN A 1 155 ? 24.359 -25.688 -6.945 1 97.81 155 ASN A O 1
ATOM 1279 N N . LEU A 1 156 ? 22.875 -26.75 -8.227 1 98.56 156 LEU A N 1
ATOM 1280 C CA . LEU A 1 156 ? 22.406 -25.516 -8.859 1 98.56 156 LEU A CA 1
ATOM 1281 C C . LEU A 1 156 ? 21.812 -24.578 -7.828 1 98.56 156 LEU A C 1
ATOM 1283 O O . LEU A 1 156 ? 22.141 -23.391 -7.793 1 98.56 156 LEU A O 1
ATOM 1287 N N . LEU A 1 157 ? 20.953 -25.094 -6.973 1 98.69 157 LEU A N 1
ATOM 1288 C CA . LEU A 1 157 ? 20.281 -24.281 -5.953 1 98.69 157 LEU A CA 1
ATOM 1289 C C . LEU A 1 157 ? 21.297 -23.703 -4.98 1 98.69 157 LEU A C 1
ATOM 1291 O O . LEU A 1 157 ? 21.172 -22.547 -4.57 1 98.69 157 LEU A O 1
ATOM 1295 N N . HIS A 1 158 ? 22.266 -24.484 -4.629 1 98.25 158 HIS A N 1
ATOM 1296 C CA . HIS A 1 158 ? 23.312 -24.016 -3.74 1 98.25 158 HIS A CA 1
ATOM 1297 C C . HIS A 1 158 ? 24.078 -22.844 -4.359 1 98.25 158 HIS A C 1
ATOM 1299 O O . HIS A 1 158 ? 24.344 -21.844 -3.691 1 98.25 158 HIS A O 1
ATOM 1305 N N . GLU A 1 159 ? 24.359 -22.969 -5.613 1 98.25 159 GLU A N 1
ATOM 1306 C CA . GLU A 1 159 ? 25.141 -21.922 -6.281 1 98.25 159 GLU A CA 1
ATOM 1307 C C . GLU A 1 159 ? 24.297 -20.688 -6.523 1 98.25 159 GLU A C 1
ATOM 1309 O O . GLU A 1 159 ? 24.797 -19.562 -6.461 1 98.25 159 GLU A O 1
ATOM 1314 N N . LEU A 1 160 ? 23.047 -20.859 -6.797 1 98.69 160 LEU A N 1
ATOM 1315 C CA . LEU A 1 160 ? 22.141 -19.734 -6.91 1 98.69 160 LEU A CA 1
ATOM 1316 C C . LEU A 1 160 ? 22.125 -18.922 -5.617 1 98.69 160 LEU A C 1
ATOM 1318 O O . LEU A 1 160 ? 22 -17.688 -5.648 1 98.69 160 LEU A O 1
ATOM 1322 N N . ASN A 1 161 ? 22.234 -19.578 -4.516 1 98.31 161 ASN A N 1
ATOM 1323 C CA . ASN A 1 161 ? 22.188 -18.953 -3.199 1 98.31 161 ASN A CA 1
ATOM 1324 C C . ASN A 1 161 ? 23.516 -18.328 -2.811 1 98.31 161 ASN A C 1
ATOM 1326 O O . ASN A 1 161 ? 23.562 -17.328 -2.107 1 98.31 161 ASN A O 1
ATOM 1330 N N . THR A 1 162 ? 24.688 -18.859 -3.33 1 97.62 162 THR A N 1
ATOM 1331 C CA . THR A 1 162 ? 25.938 -18.531 -2.666 1 97.62 162 THR A CA 1
ATOM 1332 C C . THR A 1 162 ? 26.906 -17.875 -3.641 1 97.62 162 THR A C 1
ATOM 1334 O O . THR A 1 162 ? 27.828 -17.156 -3.225 1 97.62 162 THR A O 1
ATOM 1337 N N . LEU A 1 163 ? 26.812 -18.172 -4.945 1 98.31 163 LEU A N 1
ATOM 1338 C CA . LEU A 1 163 ? 27.797 -17.672 -5.898 1 98.31 163 LEU A CA 1
ATOM 1339 C C . LEU A 1 163 ? 27.844 -16.156 -5.879 1 98.31 163 LEU A C 1
ATOM 1341 O O . LEU A 1 163 ? 26.812 -15.492 -5.82 1 98.31 163 LEU A O 1
ATOM 1345 N N . PRO A 1 164 ? 29.016 -15.617 -5.918 1 98.38 164 PRO A N 1
ATOM 1346 C CA . PRO A 1 164 ? 29.141 -14.156 -5.918 1 98.38 164 PRO A CA 1
ATOM 1347 C C . PRO A 1 164 ? 28.516 -13.516 -7.16 1 98.38 164 PRO A C 1
ATOM 1349 O O . PRO A 1 164 ? 28.625 -14.062 -8.258 1 98.38 164 PRO A O 1
ATOM 1352 N N . ILE A 1 165 ? 27.984 -12.359 -6.941 1 98.69 165 ILE A N 1
ATOM 1353 C CA . ILE A 1 165 ? 27.328 -11.609 -8.008 1 98.69 165 ILE A CA 1
ATOM 1354 C C . ILE A 1 165 ? 28.328 -10.656 -8.656 1 98.69 165 ILE A C 1
ATOM 1356 O O . ILE A 1 165 ? 29.031 -9.914 -7.961 1 98.69 165 ILE A O 1
ATOM 1360 N N . LYS A 1 166 ? 28.312 -10.703 -9.914 1 98.31 166 LYS A N 1
ATOM 1361 C CA . LYS A 1 166 ? 29.219 -9.875 -10.711 1 98.31 166 LYS A CA 1
ATOM 1362 C C . LYS A 1 166 ? 28.531 -8.594 -11.164 1 98.31 166 LYS A C 1
ATOM 1364 O O . LYS A 1 166 ? 29.141 -7.527 -11.203 1 98.31 166 LYS A O 1
ATOM 1369 N N . ASN A 1 167 ? 27.344 -8.719 -11.539 1 98.44 167 ASN A N 1
ATOM 1370 C CA . ASN A 1 167 ? 26.578 -7.605 -12.086 1 98.44 167 ASN A CA 1
ATOM 1371 C C . ASN A 1 167 ? 25.094 -7.754 -11.805 1 98.44 167 ASN A C 1
ATOM 1373 O O . ASN A 1 167 ? 24.578 -8.875 -11.719 1 98.44 167 ASN A O 1
ATOM 1377 N N . VAL A 1 168 ? 24.469 -6.574 -11.648 1 98.44 168 VAL A N 1
ATOM 1378 C CA . VAL A 1 168 ? 23.031 -6.531 -11.43 1 98.44 168 VAL A CA 1
ATOM 1379 C C . VAL A 1 168 ? 22.391 -5.566 -12.422 1 98.44 168 VAL A C 1
ATOM 1381 O O . VAL A 1 168 ? 22.859 -4.445 -12.609 1 98.44 168 VAL A O 1
ATOM 1384 N N . ALA A 1 169 ? 21.266 -6.027 -13.047 1 97.25 169 ALA A N 1
ATOM 1385 C CA . ALA A 1 169 ? 20.562 -5.195 -14.031 1 97.25 169 ALA A CA 1
ATOM 1386 C C . ALA A 1 169 ? 19.062 -5.285 -13.852 1 97.25 169 ALA A C 1
ATOM 1388 O O . ALA A 1 169 ? 18.547 -6.238 -13.258 1 97.25 169 ALA A O 1
ATOM 1389 N N . ILE A 1 170 ? 18.375 -4.266 -14.352 1 94.56 170 ILE A N 1
ATOM 1390 C CA . ILE A 1 170 ? 16.922 -4.27 -14.352 1 94.56 170 ILE A CA 1
ATOM 1391 C C . ILE A 1 170 ? 16.406 -5.266 -15.391 1 94.56 170 ILE A C 1
ATOM 1393 O O . ILE A 1 170 ? 16.891 -5.281 -16.531 1 94.56 170 ILE A O 1
ATOM 1397 N N . MET A 1 171 ? 15.562 -6.141 -14.922 1 92.38 171 MET A N 1
ATOM 1398 C CA . MET A 1 171 ? 14.836 -6.938 -15.906 1 92.38 171 MET A CA 1
ATOM 1399 C C . MET A 1 171 ? 13.672 -6.152 -16.484 1 92.38 171 MET A C 1
ATOM 1401 O O . MET A 1 171 ? 12.711 -5.832 -15.781 1 92.38 171 MET A O 1
ATOM 1405 N N . GLU A 1 172 ? 13.727 -5.867 -17.625 1 82.19 172 GLU A N 1
ATOM 1406 C CA . GLU A 1 172 ? 12.727 -5.02 -18.266 1 82.19 172 GLU A CA 1
ATOM 1407 C C . GLU A 1 172 ? 11.406 -5.758 -18.438 1 82.19 172 GLU A C 1
ATOM 1409 O O . GLU A 1 172 ? 11.375 -6.992 -18.453 1 82.19 172 GLU A O 1
ATOM 1414 N N . GLY A 1 173 ? 10.453 -4.973 -18.469 1 74.69 173 GLY A N 1
ATOM 1415 C CA . GLY A 1 173 ? 9.125 -5.512 -18.719 1 74.69 173 GLY A CA 1
ATOM 1416 C C . GLY A 1 173 ? 8.383 -5.91 -17.453 1 74.69 173 GLY A C 1
ATOM 1417 O O . GLY A 1 173 ? 9.008 -6.254 -16.453 1 74.69 173 GLY A O 1
ATOM 1418 N N . GLY A 1 174 ? 7.199 -5.691 -17.469 1 74.06 174 GLY A N 1
ATOM 1419 C CA . GLY A 1 174 ? 6.324 -6.117 -16.391 1 74.06 174 GLY A CA 1
ATOM 1420 C C . GLY A 1 174 ? 5.938 -4.984 -15.453 1 74.06 174 GLY A C 1
ATOM 1421 O O . GLY A 1 174 ? 6.383 -3.85 -15.625 1 74.06 174 GLY A O 1
ATOM 1422 N N . THR A 1 175 ? 5.172 -5.328 -14.516 1 73.31 175 THR A N 1
ATOM 1423 C CA . THR A 1 175 ? 4.625 -4.344 -13.594 1 73.31 175 THR A CA 1
ATOM 1424 C C . THR A 1 175 ? 5.387 -4.363 -12.273 1 73.31 175 THR A C 1
ATOM 1426 O O . THR A 1 175 ? 5.258 -3.443 -11.461 1 73.31 175 THR A O 1
ATOM 1429 N N . GLN A 1 176 ? 6.227 -5.426 -12.141 1 83.44 176 GLN A N 1
ATOM 1430 C CA . GLN A 1 176 ? 6.902 -5.609 -10.859 1 83.44 176 GLN A CA 1
ATOM 1431 C C . GLN A 1 176 ? 8.406 -5.402 -11 1 83.44 176 GLN A C 1
ATOM 1433 O O . GLN A 1 176 ? 8.953 -5.488 -12.102 1 83.44 176 GLN A O 1
ATOM 1438 N N . VAL A 1 177 ? 9.055 -5.156 -9.859 1 88 177 VAL A N 1
ATOM 1439 C CA . VAL A 1 177 ? 10.508 -5 -9.828 1 88 177 VAL A CA 1
ATOM 1440 C C . VAL A 1 177 ? 11.172 -6.375 -9.844 1 88 177 VAL A C 1
ATOM 1442 O O . VAL A 1 177 ? 10.883 -7.227 -9 1 88 177 VAL A O 1
ATOM 1445 N N . LYS A 1 178 ? 11.938 -6.598 -10.805 1 92.94 178 LYS A N 1
ATOM 1446 C CA . LYS A 1 178 ? 12.781 -7.785 -10.93 1 92.94 178 LYS A CA 1
ATOM 1447 C C . LYS A 1 178 ? 14.18 -7.41 -11.406 1 92.94 178 LYS A C 1
ATOM 1449 O O . LYS A 1 178 ? 14.344 -6.496 -12.219 1 92.94 178 LYS A O 1
ATOM 1454 N N . LEU A 1 179 ? 15.117 -8.102 -10.914 1 96.69 179 LEU A N 1
ATOM 1455 C CA . LEU A 1 179 ? 16.5 -7.84 -11.297 1 96.69 179 LEU A CA 1
ATOM 1456 C C . LEU A 1 179 ? 17.141 -9.07 -11.938 1 96.69 179 LEU A C 1
ATOM 1458 O O . LEU A 1 179 ? 16.781 -10.203 -11.602 1 96.69 179 LEU A O 1
ATOM 1462 N N . ILE A 1 180 ? 18.016 -8.852 -12.844 1 97.88 180 ILE A N 1
ATOM 1463 C CA . ILE A 1 180 ? 18.875 -9.898 -13.391 1 97.88 180 ILE A CA 1
ATOM 1464 C C . ILE A 1 180 ? 20.203 -9.938 -12.633 1 97.88 180 ILE A C 1
ATOM 1466 O O . ILE A 1 180 ? 20.922 -8.945 -12.594 1 97.88 180 ILE A O 1
ATOM 1470 N N . LEU A 1 181 ? 20.469 -11.008 -12.055 1 98.69 181 LEU A N 1
ATOM 1471 C CA . LEU A 1 181 ? 21.766 -11.234 -11.438 1 98.69 181 LEU A CA 1
ATOM 1472 C C . LEU A 1 181 ? 22.703 -11.984 -12.391 1 98.69 181 LEU A C 1
ATOM 1474 O O . LEU A 1 181 ? 22.328 -13.047 -12.914 1 98.69 181 LEU A O 1
ATOM 1478 N N . THR A 1 182 ? 23.797 -11.43 -12.617 1 98.69 182 THR A N 1
ATOM 1479 C CA . THR A 1 182 ? 24.875 -12.133 -13.297 1 98.69 182 THR A CA 1
ATOM 1480 C C . THR A 1 182 ? 25.953 -12.562 -12.305 1 98.69 182 THR A C 1
ATOM 1482 O O . THR A 1 182 ? 26.516 -11.734 -11.586 1 98.69 182 THR A O 1
ATOM 1485 N N . PHE A 1 183 ? 26.234 -13.844 -12.375 1 98.44 183 PHE A N 1
ATOM 1486 C CA . PHE A 1 183 ? 27.156 -14.391 -11.398 1 98.44 183 PHE A CA 1
ATOM 1487 C C . PHE A 1 183 ? 28.578 -14.422 -11.953 1 98.44 183 PHE A C 1
ATOM 1489 O O . PHE A 1 183 ? 28.797 -14.078 -13.125 1 98.44 183 PHE A O 1
ATOM 1496 N N . ASP A 1 184 ? 29.531 -14.781 -11.125 1 97.25 184 ASP A N 1
ATOM 1497 C CA . ASP A 1 184 ? 30.938 -14.781 -11.477 1 97.25 184 ASP A CA 1
ATOM 1498 C C . ASP A 1 184 ? 31.219 -15.719 -12.656 1 97.25 184 ASP A C 1
ATOM 1500 O O . ASP A 1 184 ? 32.156 -15.508 -13.422 1 97.25 184 ASP A O 1
ATOM 1504 N N . ASN A 1 185 ? 30.422 -16.75 -12.797 1 96.19 185 ASN A N 1
ATOM 1505 C CA . ASN A 1 185 ? 30.594 -17.672 -13.914 1 96.19 185 ASN A CA 1
ATOM 1506 C C . ASN A 1 185 ? 29.875 -17.188 -15.164 1 96.19 185 ASN A C 1
ATOM 1508 O O . ASN A 1 185 ? 29.672 -17.953 -16.109 1 96.19 185 ASN A O 1
ATOM 1512 N N . ASP A 1 186 ? 29.281 -16.031 -15.117 1 96.25 186 ASP A N 1
ATOM 1513 C CA . ASP A 1 186 ? 28.641 -15.328 -16.219 1 96.25 186 ASP A CA 1
ATOM 1514 C C . ASP A 1 186 ? 27.25 -15.891 -16.5 1 96.25 186 ASP A C 1
ATOM 1516 O O . ASP A 1 186 ? 26.609 -15.516 -17.484 1 96.25 186 ASP A O 1
ATOM 1520 N N . GLU A 1 187 ? 26.828 -16.812 -15.664 1 97.56 187 GLU A N 1
ATOM 1521 C CA . GLU A 1 187 ? 25.453 -17.281 -15.75 1 97.56 187 GLU A CA 1
ATOM 1522 C C . GLU A 1 187 ? 24.5 -16.312 -15.047 1 97.56 187 GLU A C 1
ATOM 1524 O O . GLU A 1 187 ? 24.938 -15.453 -14.281 1 97.56 187 GLU A O 1
ATOM 1529 N N . GLN A 1 188 ? 23.188 -16.531 -15.359 1 98 188 GLN A N 1
ATOM 1530 C CA . GLN A 1 188 ? 22.266 -15.508 -14.891 1 98 188 GLN A CA 1
ATOM 1531 C C . GLN A 1 188 ? 21.047 -16.141 -14.203 1 98 188 GLN A C 1
ATOM 1533 O O . GLN A 1 188 ? 20.781 -17.328 -14.375 1 98 188 GLN A O 1
ATOM 1538 N N . ALA A 1 189 ? 20.422 -15.352 -13.414 1 98.56 189 ALA A N 1
ATOM 1539 C CA . ALA A 1 189 ? 19.188 -15.68 -12.719 1 98.56 189 ALA A CA 1
ATOM 1540 C C . ALA A 1 189 ? 18.344 -14.43 -12.484 1 98.56 189 ALA A C 1
ATOM 1542 O O . ALA A 1 189 ? 18.828 -13.305 -12.633 1 98.56 189 ALA A O 1
ATOM 1543 N N . VAL A 1 190 ? 17.078 -14.625 -12.203 1 97.75 190 VAL A N 1
ATOM 1544 C CA . VAL A 1 190 ? 16.172 -13.523 -11.883 1 97.75 190 VAL A CA 1
ATOM 1545 C C . VAL A 1 190 ? 15.992 -13.422 -10.375 1 97.75 190 VAL A C 1
ATOM 1547 O O . VAL A 1 190 ? 15.727 -14.422 -9.703 1 97.75 190 VAL A O 1
ATOM 1550 N N . PHE A 1 191 ? 16.172 -12.219 -9.883 1 97.75 191 PHE A N 1
ATOM 1551 C CA . PHE A 1 191 ? 15.953 -11.93 -8.469 1 97.75 191 PHE A CA 1
ATOM 1552 C C . PHE A 1 191 ? 14.656 -11.148 -8.266 1 97.75 191 PHE A C 1
ATOM 1554 O O . PHE A 1 191 ? 14.484 -10.07 -8.836 1 97.75 191 PHE A O 1
ATOM 1561 N N . LYS A 1 192 ? 13.727 -11.688 -7.5 1 95.88 192 LYS A N 1
ATOM 1562 C CA . LYS A 1 192 ? 12.516 -11 -7.062 1 95.88 192 LYS A CA 1
ATOM 1563 C C . LYS A 1 192 ? 12.586 -10.656 -5.578 1 95.88 192 LYS A C 1
ATOM 1565 O O . LYS A 1 192 ? 12.484 -11.539 -4.723 1 95.88 192 LYS A O 1
ATOM 1570 N N . PRO A 1 193 ? 12.75 -9.383 -5.277 1 95.12 193 PRO A N 1
ATOM 1571 C CA . PRO A 1 193 ? 12.914 -9.016 -3.871 1 95.12 193 PRO A CA 1
ATOM 1572 C C . PRO A 1 193 ? 11.633 -9.172 -3.062 1 95.12 193 PRO A C 1
ATOM 1574 O O . PRO A 1 193 ? 10.531 -9.109 -3.621 1 95.12 193 PRO A O 1
ATOM 1577 N N . MET A 1 194 ? 11.82 -9.398 -1.816 1 94.69 194 MET A N 1
ATOM 1578 C CA . MET A 1 194 ? 10.703 -9.484 -0.88 1 94.69 194 MET A CA 1
ATOM 1579 C C . MET A 1 194 ? 9.945 -8.164 -0.809 1 94.69 194 MET A C 1
ATOM 1581 O O . MET A 1 194 ? 10.539 -7.117 -0.561 1 94.69 194 MET A O 1
ATOM 1585 N N . ARG A 1 195 ? 8.68 -8.336 -1.031 1 88.88 195 ARG A N 1
ATOM 1586 C CA . ARG A 1 195 ? 7.797 -7.184 -0.904 1 88.88 195 ARG A CA 1
ATOM 1587 C C . ARG A 1 195 ? 6.898 -7.312 0.319 1 88.88 195 ARG A C 1
ATOM 1589 O O . ARG A 1 195 ? 6.559 -6.316 0.958 1 88.88 195 ARG A O 1
ATOM 1596 N N . PHE A 1 196 ? 6.488 -8.57 0.539 1 87.44 196 PHE A N 1
ATOM 1597 C CA . PHE A 1 196 ? 5.57 -8.867 1.633 1 87.44 196 PHE A CA 1
ATOM 1598 C C . PHE A 1 196 ? 6.191 -9.852 2.609 1 87.44 196 PHE A C 1
ATOM 1600 O O . PHE A 1 196 ? 6.938 -10.75 2.207 1 87.44 196 PHE A O 1
ATOM 1607 N N . GLY A 1 197 ? 5.785 -9.664 3.842 1 87.94 197 GLY A N 1
ATOM 1608 C CA . GLY A 1 197 ? 6.07 -10.727 4.797 1 87.94 197 GLY A CA 1
ATOM 1609 C C . GLY A 1 197 ? 5.223 -11.969 4.582 1 87.94 197 GLY A C 1
ATOM 1610 O O . GLY A 1 197 ? 4.254 -11.938 3.814 1 87.94 197 GLY A O 1
ATOM 1611 N N . ARG A 1 198 ? 5.543 -13.016 5.305 1 92.19 198 ARG A N 1
ATOM 1612 C CA . ARG A 1 198 ? 4.887 -14.305 5.109 1 92.19 198 ARG A CA 1
ATOM 1613 C C . ARG A 1 198 ? 3.408 -14.227 5.465 1 92.19 198 ARG A C 1
ATOM 1615 O O . ARG A 1 198 ? 2.584 -14.93 4.875 1 92.19 198 ARG A O 1
ATOM 1622 N N . ASP A 1 199 ? 3.008 -13.344 6.426 1 90.5 199 ASP A N 1
ATOM 1623 C CA . ASP A 1 199 ? 1.665 -13.344 6.996 1 90.5 199 ASP A CA 1
ATOM 1624 C C . ASP A 1 199 ? 0.74 -12.406 6.219 1 90.5 199 ASP A C 1
ATOM 1626 O O . ASP A 1 199 ? -0.477 -12.43 6.414 1 90.5 199 ASP A O 1
ATOM 1630 N N . TYR A 1 200 ? 1.264 -11.656 5.367 1 90.44 200 TYR A N 1
ATOM 1631 C CA . TYR A 1 200 ? 0.458 -10.688 4.629 1 90.44 200 TYR A CA 1
ATOM 1632 C C . TYR A 1 200 ? -0.554 -11.391 3.734 1 90.44 200 TYR A C 1
ATOM 1634 O O . TYR A 1 200 ? -0.229 -12.391 3.084 1 90.44 200 TYR A O 1
ATOM 1642 N N . GLU A 1 201 ? -1.793 -10.875 3.736 1 92 201 GLU A N 1
ATOM 1643 C CA . GLU A 1 201 ? -2.828 -11.352 2.824 1 92 201 GLU A CA 1
ATOM 1644 C C . GLU A 1 201 ? -3.346 -10.227 1.939 1 92 201 GLU A C 1
ATOM 1646 O O . GLU A 1 201 ? -3.391 -9.07 2.365 1 92 201 GLU A O 1
ATOM 1651 N N . THR A 1 202 ? -3.73 -10.562 0.78 1 90.81 202 THR A N 1
ATOM 1652 C CA . THR A 1 202 ? -4.242 -9.609 -0.191 1 90.81 202 THR A CA 1
ATOM 1653 C C . THR A 1 202 ? -5.523 -8.953 0.321 1 90.81 202 THR A C 1
ATOM 1655 O O . THR A 1 202 ? -6.379 -9.625 0.905 1 90.81 202 THR A O 1
ATOM 1658 N N . ASP A 1 203 ? -5.652 -7.645 0.091 1 88.12 203 ASP A N 1
ATOM 1659 C CA . ASP A 1 203 ? -6.887 -6.926 0.396 1 88.12 203 ASP A CA 1
ATOM 1660 C C . ASP A 1 203 ? -8.07 -7.535 -0.352 1 88.12 203 ASP A C 1
ATOM 1662 O O . ASP A 1 203 ? -8.008 -7.75 -1.563 1 88.12 203 ASP A O 1
ATOM 1666 N N . PRO A 1 204 ? -9.172 -7.82 0.367 1 89.88 204 PRO A N 1
ATOM 1667 C CA . PRO A 1 204 ? -10.32 -8.461 -0.279 1 89.88 204 PRO A CA 1
ATOM 1668 C C . PRO A 1 204 ? -10.906 -7.625 -1.414 1 89.88 204 PRO A C 1
ATOM 1670 O O . PRO A 1 204 ? -11.57 -8.164 -2.305 1 89.88 204 PRO A O 1
ATOM 1673 N N . ASN A 1 205 ? -10.688 -6.34 -1.412 1 89.25 205 ASN A N 1
ATOM 1674 C CA . ASN A 1 205 ? -11.25 -5.477 -2.445 1 89.25 205 ASN A CA 1
ATOM 1675 C C . ASN A 1 205 ? -10.359 -5.438 -3.686 1 89.25 205 ASN A C 1
ATOM 1677 O O . ASN A 1 205 ? -10.766 -4.934 -4.734 1 89.25 205 ASN A O 1
ATOM 1681 N N . HIS A 1 206 ? -9.188 -5.945 -3.643 1 89.88 206 HIS A N 1
ATOM 1682 C CA . HIS A 1 206 ? -8.242 -5.887 -4.754 1 89.88 206 HIS A CA 1
ATOM 1683 C C . HIS A 1 206 ? -8.562 -6.941 -5.805 1 89.88 206 HIS A C 1
ATOM 1685 O O . HIS A 1 206 ? -8.922 -8.07 -5.465 1 89.88 206 HIS A O 1
ATOM 1691 N N . PHE A 1 207 ? -8.445 -6.496 -7.012 1 89.75 207 PHE A N 1
ATOM 1692 C CA . PHE A 1 207 ? -8.492 -7.461 -8.102 1 89.75 207 PHE A CA 1
ATOM 1693 C C . PHE A 1 207 ? -7.277 -8.375 -8.078 1 89.75 207 PHE A C 1
ATOM 1695 O O . PHE A 1 207 ? -6.246 -8.031 -7.5 1 89.75 207 PHE A O 1
ATOM 1702 N N . TYR A 1 208 ? -7.383 -9.477 -8.75 1 89.75 208 TYR A N 1
ATOM 1703 C CA . TYR A 1 208 ? -6.344 -10.492 -8.711 1 89.75 208 TYR A CA 1
ATOM 1704 C C . TYR A 1 208 ? -5.047 -9.977 -9.312 1 89.75 208 TYR A C 1
ATOM 1706 O O . TYR A 1 208 ? -3.967 -10.492 -9.023 1 89.75 208 TYR A O 1
ATOM 1714 N N . PHE A 1 209 ? -5.102 -8.922 -10.094 1 86.56 209 PHE A N 1
ATOM 1715 C CA . PHE A 1 209 ? -3.938 -8.414 -10.812 1 86.56 209 PHE A CA 1
ATOM 1716 C C . PHE A 1 209 ? -3.406 -7.148 -10.156 1 86.56 209 PHE A C 1
ATOM 1718 O O . PHE A 1 209 ? -2.488 -6.512 -10.68 1 86.56 209 PHE A O 1
ATOM 1725 N N . SER A 1 210 ? -3.955 -6.781 -9.031 1 82.31 210 SER A N 1
ATOM 1726 C CA . SER A 1 210 ? -3.615 -5.504 -8.406 1 82.31 210 SER A CA 1
ATOM 1727 C C . SER A 1 210 ? -2.459 -5.66 -7.426 1 82.31 210 SER A C 1
ATOM 1729 O O . SER A 1 210 ? -1.605 -4.777 -7.32 1 82.31 210 SER A O 1
ATOM 1731 N N . ASP A 1 211 ? -2.275 -6.738 -6.859 1 82.12 211 ASP A N 1
ATOM 1732 C CA . ASP A 1 211 ? -1.338 -6.93 -5.758 1 82.12 211 ASP A CA 1
ATOM 1733 C C . ASP A 1 211 ? 0.079 -7.168 -6.277 1 82.12 211 ASP A C 1
ATOM 1735 O O . ASP A 1 211 ? 0.268 -7.535 -7.438 1 82.12 211 ASP A O 1
ATOM 1739 N N . PHE A 1 212 ? 1.093 -6.945 -5.363 1 85 212 PHE A N 1
ATOM 1740 C CA . PHE A 1 212 ? 2.477 -7.285 -5.676 1 85 212 PHE A CA 1
ATOM 1741 C C . PHE A 1 212 ? 2.666 -8.797 -5.703 1 85 212 PHE A C 1
ATOM 1743 O O . PHE A 1 212 ? 1.899 -9.539 -5.086 1 85 212 PHE A O 1
ATOM 1750 N N . GLU A 1 213 ? 3.68 -9.086 -6.387 1 91.12 213 GLU A N 1
ATOM 1751 C CA . GLU A 1 213 ? 4.102 -10.477 -6.359 1 91.12 213 GLU A CA 1
ATOM 1752 C C . GLU A 1 213 ? 4.844 -10.805 -5.066 1 91.12 213 GLU A C 1
ATOM 1754 O O . GLU A 1 213 ? 5.477 -9.93 -4.469 1 91.12 213 GLU A O 1
ATOM 1759 N N . ARG A 1 214 ? 4.727 -12.055 -4.723 1 95.19 214 ARG A N 1
ATOM 1760 C CA . ARG A 1 214 ? 5.395 -12.555 -3.521 1 95.19 214 ARG A CA 1
ATOM 1761 C C . ARG A 1 214 ? 6.605 -13.398 -3.883 1 95.19 214 ARG A C 1
ATOM 1763 O O . ARG A 1 214 ? 6.477 -14.43 -4.555 1 95.19 214 ARG A O 1
ATOM 1770 N N . HIS A 1 215 ? 7.734 -13.008 -3.348 1 96.38 215 HIS A N 1
ATOM 1771 C CA . HIS A 1 215 ? 8.945 -13.773 -3.613 1 96.38 215 HIS A CA 1
ATOM 1772 C C . HIS A 1 215 ? 8.828 -15.203 -3.092 1 96.38 215 HIS A C 1
ATOM 1774 O O . HIS A 1 215 ? 9.273 -16.141 -3.746 1 96.38 215 HIS A O 1
ATOM 1780 N N . HIS A 1 216 ? 8.203 -15.375 -1.975 1 97.62 216 HIS A N 1
ATOM 1781 C CA . HIS A 1 216 ? 8.133 -16.688 -1.348 1 97.62 216 HIS A CA 1
ATOM 1782 C C . HIS A 1 216 ? 7.133 -17.594 -2.062 1 97.62 216 HIS A C 1
ATOM 1784 O O . HIS A 1 216 ? 7.164 -18.812 -1.904 1 97.62 216 HIS A O 1
ATOM 1790 N N . ALA A 1 217 ? 6.242 -17 -2.811 1 98.31 217 ALA A N 1
ATOM 1791 C CA . ALA A 1 217 ? 5.332 -17.797 -3.623 1 98.31 217 ALA A CA 1
ATOM 1792 C C . ALA A 1 217 ? 6.094 -18.578 -4.691 1 98.31 217 ALA A C 1
ATOM 1794 O O . ALA A 1 217 ? 5.77 -19.734 -4.969 1 98.31 217 ALA A O 1
ATOM 1795 N N . GLU A 1 218 ? 7.07 -17.969 -5.238 1 98 218 GLU A N 1
ATOM 1796 C CA . GLU A 1 218 ? 7.91 -18.641 -6.223 1 98 218 GLU A CA 1
ATOM 1797 C C . GLU A 1 218 ? 8.641 -19.828 -5.602 1 98 218 GLU A C 1
ATOM 1799 O O . GLU A 1 218 ? 8.688 -20.922 -6.188 1 98 218 GLU A O 1
ATOM 1804 N N . ILE A 1 219 ? 9.156 -19.609 -4.473 1 98.69 219 ILE A N 1
ATOM 1805 C CA . ILE A 1 219 ? 9.922 -20.641 -3.777 1 98.69 219 ILE A CA 1
ATOM 1806 C C . ILE A 1 219 ? 8.992 -21.797 -3.379 1 98.69 219 ILE A C 1
ATOM 1808 O O . ILE A 1 219 ? 9.289 -22.953 -3.65 1 98.69 219 ILE A O 1
ATOM 1812 N N . ALA A 1 220 ? 7.91 -21.422 -2.811 1 98.81 220 ALA A N 1
ATOM 1813 C CA . ALA A 1 220 ? 6.957 -22.422 -2.34 1 98.81 220 ALA A CA 1
ATOM 1814 C C . ALA A 1 220 ? 6.422 -23.266 -3.5 1 98.81 220 ALA A C 1
ATOM 1816 O O . ALA A 1 220 ? 6.266 -24.484 -3.377 1 98.81 220 ALA A O 1
ATOM 1817 N N . THR A 1 221 ? 6.145 -22.625 -4.57 1 98.81 221 THR A N 1
ATOM 1818 C CA . THR A 1 221 ? 5.602 -23.328 -5.727 1 98.81 221 THR A CA 1
ATOM 1819 C C . THR A 1 221 ? 6.617 -24.328 -6.281 1 98.81 221 THR A C 1
ATOM 1821 O O . THR A 1 221 ? 6.254 -25.438 -6.688 1 98.81 221 THR A O 1
ATOM 1824 N N . PHE A 1 222 ? 7.883 -23.969 -6.27 1 98.69 222 PHE A N 1
ATOM 1825 C CA . PHE A 1 222 ? 8.922 -24.875 -6.715 1 98.69 222 PHE A CA 1
ATOM 1826 C C . PHE A 1 222 ? 8.938 -26.141 -5.852 1 98.69 222 PHE A C 1
ATOM 1828 O O . PHE A 1 222 ? 8.992 -27.25 -6.371 1 98.69 222 PHE A O 1
ATOM 1835 N N . HIS A 1 223 ? 8.852 -25.953 -4.637 1 98.75 223 HIS A N 1
ATOM 1836 C CA . HIS A 1 223 ? 8.852 -27.094 -3.725 1 98.75 223 HIS A CA 1
ATOM 1837 C C . HIS A 1 223 ? 7.586 -27.922 -3.889 1 98.75 223 HIS A C 1
ATOM 1839 O O . HIS A 1 223 ? 7.637 -29.156 -3.809 1 98.75 223 HIS A O 1
ATOM 1845 N N . LEU A 1 224 ? 6.488 -27.266 -4.047 1 98.88 224 LEU A N 1
ATOM 1846 C CA . LEU A 1 224 ? 5.25 -28 -4.27 1 98.88 224 LEU A CA 1
ATOM 1847 C C . LEU A 1 224 ? 5.32 -28.812 -5.555 1 98.88 224 LEU A C 1
ATOM 1849 O O . LEU A 1 224 ? 4.914 -29.984 -5.582 1 98.88 224 LEU A O 1
ATOM 1853 N N . ASP A 1 225 ? 5.789 -28.203 -6.562 1 98.62 225 ASP A N 1
ATOM 1854 C CA . ASP A 1 225 ? 5.984 -28.875 -7.84 1 98.62 225 ASP A CA 1
ATOM 1855 C C . ASP A 1 225 ? 6.828 -30.141 -7.664 1 98.62 225 ASP A C 1
ATOM 1857 O O . ASP A 1 225 ? 6.512 -31.188 -8.242 1 98.62 225 ASP A O 1
ATOM 1861 N N . LYS A 1 226 ? 7.824 -30.031 -6.875 1 98.12 226 LYS A N 1
ATOM 1862 C CA . LYS A 1 226 ? 8.742 -31.141 -6.625 1 98.12 226 LYS A CA 1
ATOM 1863 C C . LYS A 1 226 ? 8.039 -32.281 -5.922 1 98.12 226 LYS A C 1
ATOM 1865 O O . LYS A 1 226 ? 8.117 -33.438 -6.359 1 98.12 226 LYS A O 1
ATOM 1870 N N . ILE A 1 227 ? 7.316 -32.031 -4.918 1 98.31 227 ILE A N 1
ATOM 1871 C CA . ILE A 1 227 ? 6.738 -33.094 -4.129 1 98.31 227 ILE A CA 1
ATOM 1872 C C . ILE A 1 227 ? 5.551 -33.719 -4.875 1 98.31 227 ILE A C 1
ATOM 1874 O O . ILE A 1 227 ? 5.168 -34.844 -4.617 1 98.31 227 ILE A O 1
ATOM 1878 N N . LEU A 1 228 ? 4.941 -32.969 -5.773 1 98.5 228 LEU A N 1
ATOM 1879 C CA . LEU A 1 228 ? 3.854 -33.469 -6.59 1 98.5 228 LEU A CA 1
ATOM 1880 C C . LEU A 1 228 ? 4.395 -34.312 -7.75 1 98.5 228 LEU A C 1
ATOM 1882 O O . LEU A 1 228 ? 3.635 -35 -8.422 1 98.5 228 LEU A O 1
ATOM 1886 N N . GLY A 1 229 ? 5.672 -34.156 -7.992 1 97.12 229 GLY A N 1
ATOM 1887 C CA . GLY A 1 229 ? 6.316 -34.938 -9.023 1 97.12 229 GLY A CA 1
ATOM 1888 C C . GLY A 1 229 ? 6.152 -34.375 -10.414 1 97.12 229 GLY A C 1
ATOM 1889 O O . GLY A 1 229 ? 6.434 -35.062 -11.406 1 97.12 229 GLY A O 1
ATOM 1890 N N . PHE A 1 230 ? 5.652 -33.156 -10.523 1 97.19 230 PHE A N 1
ATOM 1891 C CA . PHE A 1 230 ? 5.516 -32.562 -11.844 1 97.19 230 PHE A CA 1
ATOM 1892 C C . PHE A 1 230 ? 6.883 -32.281 -12.469 1 97.19 230 PHE A C 1
ATOM 1894 O O . PHE A 1 230 ? 7.113 -32.625 -13.633 1 97.19 230 PHE A O 1
ATOM 1901 N N . ARG A 1 231 ? 7.777 -31.672 -11.656 1 97.38 231 ARG A N 1
ATOM 1902 C CA . ARG A 1 231 ? 9.141 -31.328 -12.055 1 97.38 231 ARG A CA 1
ATOM 1903 C C . ARG A 1 231 ? 9.148 -30.375 -13.242 1 97.38 231 ARG A C 1
ATOM 1905 O O . ARG A 1 231 ? 9.891 -30.578 -14.203 1 97.38 231 ARG A O 1
ATOM 1912 N N . ARG A 1 232 ? 8.258 -29.406 -13.164 1 97.56 232 ARG A N 1
ATOM 1913 C CA . ARG A 1 232 ? 8.086 -28.5 -14.297 1 97.56 232 ARG A CA 1
ATOM 1914 C C . ARG A 1 232 ? 8.156 -27.047 -13.852 1 97.56 232 ARG A C 1
ATOM 1916 O O . ARG A 1 232 ? 7.992 -26.125 -14.656 1 97.56 232 ARG A O 1
ATOM 1923 N N . ALA A 1 233 ? 8.289 -26.812 -12.555 1 98.12 233 ALA A N 1
ATOM 1924 C CA . ALA A 1 233 ? 8.531 -25.453 -12.07 1 98.12 233 ALA A CA 1
ATOM 1925 C C . ALA A 1 233 ? 10.016 -25.094 -12.172 1 98.12 233 ALA A C 1
ATOM 1927 O O . ALA A 1 233 ? 10.883 -25.922 -11.914 1 98.12 233 ALA A O 1
ATOM 1928 N N . VAL A 1 234 ? 10.266 -23.875 -12.492 1 98.19 234 VAL A N 1
ATOM 1929 C CA . VAL A 1 234 ? 11.648 -23.438 -12.625 1 98.19 234 VAL A CA 1
ATOM 1930 C C . VAL A 1 234 ? 12.336 -23.453 -11.258 1 98.19 234 VAL A C 1
ATOM 1932 O O . VAL A 1 234 ? 11.789 -22.922 -10.289 1 98.19 234 VAL A O 1
ATOM 1935 N N . PRO A 1 235 ? 13.492 -24.062 -11.219 1 98.69 235 PRO A N 1
ATOM 1936 C CA . PRO A 1 235 ? 14.195 -24.094 -9.938 1 98.69 235 PRO A CA 1
ATOM 1937 C C . PRO A 1 235 ? 14.383 -22.719 -9.32 1 98.69 235 PRO A C 1
ATOM 1939 O O . PRO A 1 235 ? 14.859 -21.797 -9.992 1 98.69 235 PRO A O 1
ATOM 1942 N N . THR A 1 236 ? 13.961 -22.594 -8.102 1 98.81 236 THR A N 1
ATOM 1943 C CA . THR A 1 236 ? 13.938 -21.312 -7.387 1 98.81 236 THR A CA 1
ATOM 1944 C C . THR A 1 236 ? 14.391 -21.5 -5.941 1 98.81 236 THR A C 1
ATOM 1946 O O . THR A 1 236 ? 14.016 -22.484 -5.289 1 98.81 236 THR A O 1
ATOM 1949 N N . VAL A 1 237 ? 15.242 -20.578 -5.461 1 98.75 237 VAL A N 1
ATOM 1950 C CA . VAL A 1 237 ? 15.75 -20.672 -4.098 1 98.75 237 VAL A CA 1
ATOM 1951 C C . VAL A 1 237 ? 15.742 -19.281 -3.451 1 98.75 237 VAL A C 1
ATOM 1953 O O . VAL A 1 237 ? 15.766 -18.266 -4.148 1 98.75 237 VAL A O 1
ATOM 1956 N N . GLY A 1 238 ? 15.562 -19.266 -2.096 1 98.38 238 GLY A N 1
ATOM 1957 C CA . GLY A 1 238 ? 15.68 -18.016 -1.369 1 98.38 238 GLY A CA 1
ATOM 1958 C C . GLY A 1 238 ? 17.109 -17.578 -1.153 1 98.38 238 GLY A C 1
ATOM 1959 O O . GLY A 1 238 ? 18 -18.422 -0.964 1 98.38 238 GLY A O 1
ATOM 1960 N N . ARG A 1 239 ? 17.297 -16.281 -1.192 1 98.25 239 ARG A N 1
ATOM 1961 C CA . ARG A 1 239 ? 18.625 -15.719 -0.943 1 98.25 239 ARG A CA 1
ATOM 1962 C C . ARG A 1 239 ? 18.516 -14.359 -0.265 1 98.25 239 ARG A C 1
ATOM 1964 O O . ARG A 1 239 ? 17.578 -13.602 -0.529 1 98.25 239 ARG A O 1
ATOM 1971 N N . ILE A 1 240 ? 19.375 -14.055 0.661 1 97.38 240 ILE A N 1
ATOM 1972 C CA . ILE A 1 240 ? 19.484 -12.75 1.303 1 97.38 240 ILE A CA 1
ATOM 1973 C C . ILE A 1 240 ? 20.672 -11.984 0.721 1 97.38 240 ILE A C 1
ATOM 1975 O O . ILE A 1 240 ? 21.797 -12.5 0.686 1 97.38 240 ILE A O 1
ATOM 1979 N N . LEU A 1 241 ? 20.406 -10.789 0.259 1 97.88 241 LEU A N 1
ATOM 1980 C CA . LEU A 1 241 ? 21.438 -9.984 -0.39 1 97.88 241 LEU A CA 1
ATOM 1981 C C . LEU A 1 241 ? 21.703 -8.695 0.384 1 97.88 241 LEU A C 1
ATOM 1983 O O . LEU A 1 241 ? 20.766 -8.125 0.965 1 97.88 241 LEU A O 1
ATOM 1987 N N . ASN A 1 242 ? 22.953 -8.305 0.356 1 97.25 242 ASN A N 1
ATOM 1988 C CA . ASN A 1 242 ? 23.297 -6.98 0.866 1 97.25 242 ASN A CA 1
ATOM 1989 C C . ASN A 1 242 ? 22.969 -5.887 -0.148 1 97.25 242 ASN A C 1
ATOM 1991 O O . ASN A 1 242 ? 23.469 -5.906 -1.271 1 97.25 242 ASN A O 1
ATOM 1995 N N . MET A 1 243 ? 22.234 -4.945 0.242 1 97.62 243 MET A N 1
ATOM 1996 C CA . MET A 1 243 ? 21.734 -3.896 -0.638 1 97.62 243 MET A CA 1
ATOM 1997 C C . MET A 1 243 ? 22.875 -3.072 -1.218 1 97.62 243 MET A C 1
ATOM 1999 O O . MET A 1 243 ? 22.828 -2.674 -2.383 1 97.62 243 MET A O 1
ATOM 2003 N N . THR A 1 244 ? 23.797 -2.85 -0.5 1 97.5 244 THR A N 1
ATOM 2004 C CA . THR A 1 244 ? 24.875 -1.964 -0.905 1 97.5 244 THR A CA 1
ATOM 2005 C C . THR A 1 244 ? 25.938 -2.732 -1.687 1 97.5 244 THR A C 1
ATOM 2007 O O . THR A 1 244 ? 26.141 -2.482 -2.877 1 97.5 244 THR A O 1
ATOM 2010 N N . THR A 1 245 ? 26.516 -3.781 -1.165 1 97.69 245 THR A N 1
ATOM 2011 C CA . THR A 1 245 ? 27.703 -4.414 -1.73 1 97.69 245 THR A CA 1
ATOM 2012 C C . THR A 1 245 ? 27.312 -5.371 -2.855 1 97.69 245 THR A C 1
ATOM 2014 O O . THR A 1 245 ? 28.078 -5.559 -3.803 1 97.69 245 THR A O 1
ATOM 2017 N N . GLU A 1 246 ? 26.109 -5.926 -2.758 1 98.31 246 GLU A N 1
ATOM 2018 C CA . GLU A 1 246 ? 25.766 -6.961 -3.732 1 98.31 246 GLU A CA 1
ATOM 2019 C C . GLU A 1 246 ? 24.812 -6.43 -4.785 1 98.31 246 GLU A C 1
ATOM 2021 O O . GLU A 1 246 ? 24.734 -6.965 -5.895 1 98.31 246 GLU A O 1
ATOM 2026 N N . LEU A 1 247 ? 24.094 -5.371 -4.469 1 98 247 LEU A N 1
ATOM 2027 C CA . LEU A 1 247 ? 23.156 -4.824 -5.445 1 98 247 LEU A CA 1
ATOM 2028 C C . LEU A 1 247 ? 23.641 -3.471 -5.965 1 98 247 LEU A C 1
ATOM 2030 O O . LEU A 1 247 ? 24.047 -3.355 -7.125 1 98 247 LEU A O 1
ATOM 2034 N N . HIS A 1 248 ? 23.75 -2.502 -5.105 1 97.69 248 HIS A N 1
ATOM 2035 C CA . HIS A 1 248 ? 24.094 -1.144 -5.516 1 97.69 248 HIS A CA 1
ATOM 2036 C C . HIS A 1 248 ? 25.453 -1.102 -6.203 1 97.69 248 HIS A C 1
ATOM 2038 O O . HIS A 1 248 ? 25.578 -0.565 -7.305 1 97.69 248 HIS A O 1
ATOM 2044 N N . ASP A 1 249 ? 26.469 -1.618 -5.594 1 98.12 249 ASP A N 1
ATOM 2045 C CA . ASP A 1 249 ? 27.828 -1.516 -6.098 1 98.12 249 ASP A CA 1
ATOM 2046 C C . ASP A 1 249 ? 28 -2.297 -7.402 1 98.12 249 ASP A C 1
ATOM 2048 O O . ASP A 1 249 ? 28.922 -2.037 -8.172 1 98.12 249 ASP A O 1
ATOM 2052 N N . LYS A 1 250 ? 27.156 -3.287 -7.641 1 98.44 250 LYS A N 1
ATOM 2053 C CA . LYS A 1 250 ? 27.234 -4.125 -8.836 1 98.44 250 LYS A CA 1
ATOM 2054 C C . LYS A 1 250 ? 26.172 -3.734 -9.852 1 98.44 250 LYS A C 1
ATOM 2056 O O . LYS A 1 250 ? 26.047 -4.367 -10.898 1 98.44 250 LYS A O 1
ATOM 2061 N N . ALA A 1 251 ? 25.422 -2.703 -9.617 1 98.06 251 ALA A N 1
ATOM 2062 C CA . ALA A 1 251 ? 24.281 -2.318 -10.438 1 98.06 251 ALA A CA 1
ATOM 2063 C C . ALA A 1 251 ? 24.734 -1.668 -11.742 1 98.06 251 ALA A C 1
ATOM 2065 O O . ALA A 1 251 ? 25.688 -0.892 -11.758 1 98.06 251 ALA A O 1
ATOM 2066 N N . GLU A 1 252 ? 24.047 -2.018 -12.766 1 97.31 252 GLU A N 1
ATOM 2067 C CA . GLU A 1 252 ? 24.219 -1.234 -13.984 1 97.31 252 GLU A CA 1
ATOM 2068 C C . GLU A 1 252 ? 23.844 0.227 -13.758 1 97.31 252 GLU A C 1
ATOM 2070 O O . GLU A 1 252 ? 23.188 0.559 -12.773 1 97.31 252 GLU A O 1
ATOM 2075 N N . LYS A 1 253 ? 24.156 1.068 -14.664 1 95.38 253 LYS A N 1
ATOM 2076 C CA . LYS A 1 253 ? 24.016 2.512 -14.492 1 95.38 253 LYS A CA 1
ATOM 2077 C C . LYS A 1 253 ? 22.562 2.908 -14.258 1 95.38 253 LYS A C 1
ATOM 2079 O O . LYS A 1 253 ? 22.266 3.688 -13.344 1 95.38 253 LYS A O 1
ATOM 2084 N N . ARG A 1 254 ? 21.703 2.422 -15.062 1 92.81 254 ARG A N 1
ATOM 2085 C CA . ARG A 1 254 ? 20.297 2.785 -14.969 1 92.81 254 ARG A CA 1
ATOM 2086 C C . ARG A 1 254 ? 19.719 2.418 -13.609 1 92.81 254 ARG A C 1
ATOM 2088 O O . ARG A 1 254 ? 18.922 3.174 -13.039 1 92.81 254 ARG A O 1
ATOM 2095 N N . LEU A 1 255 ? 20 1.256 -13.125 1 95.06 255 LEU A N 1
ATOM 2096 C CA . LEU A 1 255 ? 19.531 0.811 -11.812 1 95.06 255 LEU A CA 1
ATOM 2097 C C . LEU A 1 255 ? 20.188 1.62 -10.703 1 95.06 255 LEU A C 1
ATOM 2099 O O . LEU A 1 255 ? 19.531 2.01 -9.734 1 95.06 255 LEU A O 1
ATOM 2103 N N . LYS A 1 256 ? 21.438 1.854 -10.812 1 95.12 256 LYS A N 1
ATOM 2104 C CA . LYS A 1 256 ? 22.203 2.551 -9.781 1 95.12 256 LYS A CA 1
ATOM 2105 C C . LYS A 1 256 ? 21.609 3.924 -9.484 1 95.12 256 LYS A C 1
ATOM 2107 O O . LYS A 1 256 ? 21.578 4.359 -8.336 1 95.12 256 LYS A O 1
ATOM 2112 N N . LYS A 1 257 ? 21.109 4.512 -10.445 1 92.44 257 LYS A N 1
ATOM 2113 C CA . LYS A 1 257 ? 20.547 5.855 -10.32 1 92.44 257 LYS A CA 1
ATOM 2114 C C . LYS A 1 257 ? 19.266 5.84 -9.5 1 92.44 257 LYS A C 1
ATOM 2116 O O . LYS A 1 257 ? 18.812 6.887 -9.039 1 92.44 257 LYS A O 1
ATOM 2121 N N . THR A 1 258 ? 18.672 4.746 -9.352 1 92.38 258 THR A N 1
ATOM 2122 C CA . THR A 1 258 ? 17.391 4.68 -8.672 1 92.38 258 THR A CA 1
ATOM 2123 C C . THR A 1 258 ? 17.562 4.457 -7.176 1 92.38 258 THR A C 1
ATOM 2125 O O . THR A 1 258 ? 16.594 4.473 -6.418 1 92.38 258 THR A O 1
ATOM 2128 N N . PHE A 1 259 ? 18.766 4.258 -6.762 1 93.69 259 PHE A N 1
ATOM 2129 C CA . PHE A 1 259 ? 19.031 4.012 -5.344 1 93.69 259 PHE A CA 1
ATOM 2130 C C . PHE A 1 259 ? 18.953 5.312 -4.551 1 93.69 259 PHE A C 1
ATOM 2132 O O . PHE A 1 259 ? 19.266 6.383 -5.07 1 93.69 259 PHE A O 1
ATOM 2139 N N . PHE A 1 260 ? 18.531 5.219 -3.322 1 92.06 260 PHE A N 1
ATOM 2140 C CA . PHE A 1 260 ? 18.469 6.348 -2.4 1 92.06 260 PHE A CA 1
ATOM 2141 C C . PHE A 1 260 ? 18.484 5.863 -0.955 1 92.06 260 PHE A C 1
ATOM 2143 O O . PHE A 1 260 ? 18.375 4.664 -0.693 1 92.06 260 PHE A O 1
ATOM 2150 N N . ILE A 1 261 ? 18.719 6.742 -0.071 1 93.5 261 ILE A N 1
ATOM 2151 C CA . ILE A 1 261 ? 18.641 6.465 1.359 1 93.5 261 ILE A CA 1
ATOM 2152 C C . ILE A 1 261 ? 17.297 6.938 1.907 1 93.5 261 ILE A C 1
ATOM 2154 O O . ILE A 1 261 ? 16.922 8.102 1.75 1 93.5 261 ILE A O 1
ATOM 2158 N N . SER A 1 262 ? 16.531 6.012 2.529 1 92.12 262 SER A N 1
ATOM 2159 C CA . SER A 1 262 ? 15.211 6.352 3.059 1 92.12 262 SER A CA 1
ATOM 2160 C C . SER A 1 262 ? 15.328 7.195 4.32 1 92.12 262 SER A C 1
ATOM 2162 O O . SER A 1 262 ? 16.406 7.324 4.895 1 92.12 262 SER A O 1
ATOM 2164 N N . PRO A 1 263 ? 14.141 7.773 4.746 1 89.19 263 PRO A N 1
ATOM 2165 C CA . PRO A 1 263 ? 14.148 8.508 6.012 1 89.19 263 PRO A CA 1
ATOM 2166 C C . PRO A 1 263 ? 14.57 7.645 7.195 1 89.19 263 PRO A C 1
ATOM 2168 O O . PRO A 1 263 ? 15.094 8.156 8.188 1 89.19 263 PRO A O 1
ATOM 2171 N N . ALA A 1 264 ? 14.406 6.316 7.164 1 90.81 264 ALA A N 1
ATOM 2172 C CA . ALA A 1 264 ? 14.82 5.395 8.219 1 90.81 264 ALA A CA 1
ATOM 2173 C C . ALA A 1 264 ? 16.281 5 8.047 1 90.81 264 ALA A C 1
ATOM 2175 O O . ALA A 1 264 ? 16.781 4.105 8.742 1 90.81 264 ALA A O 1
ATOM 2176 N N . LYS A 1 265 ? 16.938 5.59 7.031 1 92.56 265 LYS A N 1
ATOM 2177 C CA . LYS A 1 265 ? 18.359 5.414 6.762 1 92.56 265 LYS A CA 1
ATOM 2178 C C . LYS A 1 265 ? 18.641 4.023 6.199 1 92.56 265 LYS A C 1
ATOM 2180 O O . LYS A 1 265 ? 19.703 3.443 6.469 1 92.56 265 LYS A O 1
ATOM 2185 N N . ASN A 1 266 ? 17.734 3.439 5.559 1 93.25 266 ASN A N 1
ATOM 2186 C CA . ASN A 1 266 ? 17.938 2.195 4.82 1 93.25 266 ASN A CA 1
ATOM 2187 C C . ASN A 1 266 ? 18.234 2.459 3.348 1 93.25 266 ASN A C 1
ATOM 2189 O O . ASN A 1 266 ? 17.766 3.449 2.781 1 93.25 266 ASN A O 1
ATOM 2193 N N . GLN A 1 267 ? 19.078 1.64 2.816 1 94.81 267 GLN A N 1
ATOM 2194 C CA . GLN A 1 267 ? 19.297 1.699 1.375 1 94.81 267 GLN A CA 1
ATOM 2195 C C . GLN A 1 267 ? 18.094 1.149 0.616 1 94.81 267 GLN A C 1
ATOM 2197 O O . GLN A 1 267 ? 17.594 0.061 0.923 1 94.81 267 GLN A O 1
ATOM 2202 N N . CYS A 1 268 ? 17.531 1.952 -0.279 1 94 268 CYS A N 1
ATOM 2203 C CA . CYS A 1 268 ? 16.359 1.568 -1.039 1 94 268 CYS A CA 1
ATOM 2204 C C . CYS A 1 268 ? 16.562 1.79 -2.531 1 94 268 CYS A C 1
ATOM 2206 O O . CYS A 1 268 ? 17.516 2.471 -2.932 1 94 268 CYS A O 1
ATOM 2208 N N . PHE A 1 269 ? 15.789 1.157 -3.359 1 93.31 269 PHE A N 1
ATOM 2209 C CA . PHE A 1 269 ? 15.758 1.463 -4.785 1 93.31 269 PHE A CA 1
ATOM 2210 C C . PHE A 1 269 ? 14.352 1.264 -5.352 1 93.31 269 PHE A C 1
ATOM 2212 O O . PHE A 1 269 ? 13.531 0.564 -4.758 1 93.31 269 PHE A O 1
ATOM 2219 N N . VAL A 1 270 ? 13.891 1.855 -6.414 1 87.19 270 VAL A N 1
ATOM 2220 C CA . VAL A 1 270 ? 12.57 1.726 -7.027 1 87.19 270 VAL A CA 1
ATOM 2221 C C . VAL A 1 270 ? 12.695 1.013 -8.375 1 87.19 270 VAL A C 1
ATOM 2223 O O . VAL A 1 270 ? 11.734 0.419 -8.859 1 87.19 270 VAL A O 1
ATOM 2226 N N . SER A 1 271 ? 13.844 0.974 -8.93 1 86.75 271 SER A N 1
ATOM 2227 C CA . SER A 1 271 ? 14.008 0.391 -10.258 1 86.75 271 SER A CA 1
ATOM 2228 C C . SER A 1 271 ? 13.125 1.089 -11.281 1 86.75 271 SER A C 1
ATOM 2230 O O . SER A 1 271 ? 12.82 2.275 -11.141 1 86.75 271 SER A O 1
ATOM 2232 N N . LYS A 1 272 ? 12.945 0.561 -12.43 1 78.88 272 LYS A N 1
ATOM 2233 C CA . LYS A 1 272 ? 12.047 1.06 -13.469 1 78.88 272 LYS A CA 1
ATOM 2234 C C . LYS A 1 272 ? 10.945 0.048 -13.766 1 78.88 272 LYS A C 1
ATOM 2236 O O . LYS A 1 272 ? 11.227 -1.115 -14.062 1 78.88 272 LYS A O 1
ATOM 2241 N N . CYS A 1 273 ? 9.781 0.503 -13.422 1 67.5 273 CYS A N 1
ATOM 2242 C CA . CYS A 1 273 ? 8.641 -0.353 -13.711 1 67.5 273 CYS A CA 1
ATOM 2243 C C . CYS A 1 273 ? 7.449 0.469 -14.195 1 67.5 273 CYS A C 1
ATOM 2245 O O . CYS A 1 273 ? 7.477 1.699 -14.133 1 67.5 273 CYS A O 1
ATOM 2247 N N . ASP A 1 274 ? 6.578 -0.061 -14.812 1 58.66 274 ASP A N 1
ATOM 2248 C CA . ASP A 1 274 ? 5.43 0.607 -15.414 1 58.66 274 ASP A CA 1
ATOM 2249 C C . ASP A 1 274 ? 4.492 1.161 -14.344 1 58.66 274 ASP A C 1
ATOM 2251 O O . ASP A 1 274 ? 3.922 2.244 -14.508 1 58.66 274 ASP A O 1
ATOM 2255 N N . TYR A 1 275 ? 4.395 0.504 -13.25 1 56.16 275 TYR A N 1
ATOM 2256 C CA . TYR A 1 275 ? 3.289 0.861 -12.367 1 56.16 275 TYR A CA 1
ATOM 2257 C C . TYR A 1 275 ? 3.783 1.125 -10.945 1 56.16 275 TYR A C 1
ATOM 2259 O O . TYR A 1 275 ? 3.367 2.094 -10.305 1 56.16 275 TYR A O 1
ATOM 2267 N N . TYR A 1 276 ? 4.625 0.424 -10.5 1 59.78 276 TYR A N 1
ATOM 2268 C CA . TYR A 1 276 ? 4.871 0.354 -9.062 1 59.78 276 TYR A CA 1
ATOM 2269 C C . TYR A 1 276 ? 6.203 1.003 -8.711 1 59.78 276 TYR A C 1
ATOM 2271 O O . TYR A 1 276 ? 6.812 0.661 -7.691 1 59.78 276 TYR A O 1
ATOM 2279 N N . CYS A 1 277 ? 6.609 1.913 -9.461 1 62.56 277 CYS A N 1
ATOM 2280 C CA . CYS A 1 277 ? 7.984 2.309 -9.172 1 62.56 277 CYS A CA 1
ATOM 2281 C C . CYS A 1 277 ? 8.047 3.762 -8.711 1 62.56 277 CYS A C 1
ATOM 2283 O O . CYS A 1 277 ? 8.852 4.543 -9.219 1 62.56 277 CYS A O 1
ATOM 2285 N N . ASP A 1 278 ? 7.188 4.02 -7.824 1 71.12 278 ASP A N 1
ATOM 2286 C CA . ASP A 1 278 ? 7.355 5.27 -7.086 1 71.12 278 ASP A CA 1
ATOM 2287 C C . ASP A 1 278 ? 7.918 5.008 -5.688 1 71.12 278 ASP A C 1
ATOM 2289 O O . ASP A 1 278 ? 8.102 3.854 -5.293 1 71.12 278 ASP A O 1
ATOM 2293 N N . THR A 1 279 ? 8.305 5.938 -5.031 1 73.88 279 THR A N 1
ATOM 2294 C CA . THR A 1 279 ? 9.016 5.785 -3.768 1 73.88 279 THR A CA 1
ATOM 2295 C C . THR A 1 279 ? 8.141 5.094 -2.729 1 73.88 279 THR A C 1
ATOM 2297 O O . THR A 1 279 ? 8.648 4.535 -1.754 1 73.88 279 THR A O 1
ATOM 2300 N N . THR A 1 280 ? 6.859 5.098 -3.029 1 74.19 280 THR A N 1
ATOM 2301 C CA . THR A 1 280 ? 5.961 4.422 -2.102 1 74.19 280 THR A CA 1
ATOM 2302 C C . THR A 1 280 ? 6.102 2.906 -2.221 1 74.19 280 THR A C 1
ATOM 2304 O O . THR A 1 280 ? 5.754 2.172 -1.293 1 74.19 280 THR A O 1
ATOM 2307 N N . HIS A 1 281 ? 6.68 2.529 -3.303 1 79.25 281 HIS A N 1
ATOM 2308 C CA . HIS A 1 281 ? 6.828 1.099 -3.541 1 79.25 281 HIS A CA 1
ATOM 2309 C C . HIS A 1 281 ? 8.297 0.701 -3.609 1 79.25 281 HIS A C 1
ATOM 2311 O O . HIS A 1 281 ? 8.648 -0.289 -4.258 1 79.25 281 HIS A O 1
ATOM 2317 N N . ALA A 1 282 ? 9.07 1.464 -2.992 1 87.94 282 ALA A N 1
ATOM 2318 C CA . ALA A 1 282 ? 10.516 1.22 -3.043 1 87.94 282 ALA A CA 1
ATOM 2319 C C . ALA A 1 282 ? 10.875 -0.076 -2.324 1 87.94 282 ALA A C 1
ATOM 2321 O O . ALA A 1 282 ? 10.18 -0.492 -1.393 1 87.94 282 ALA A O 1
ATOM 2322 N N . ILE A 1 283 ? 11.867 -0.689 -2.826 1 92.25 283 ILE A N 1
ATOM 2323 C CA . ILE A 1 283 ? 12.477 -1.831 -2.158 1 92.25 283 ILE A CA 1
ATOM 2324 C C . ILE A 1 283 ? 13.57 -1.348 -1.207 1 92.25 283 ILE A C 1
ATOM 2326 O O . ILE A 1 283 ? 14.555 -0.736 -1.638 1 92.25 283 ILE A O 1
ATOM 2330 N N . CYS A 1 284 ? 13.383 -1.622 0.063 1 93.31 284 CYS A N 1
ATOM 2331 C CA . CYS A 1 284 ? 14.328 -1.117 1.053 1 93.31 284 CYS A CA 1
ATOM 2332 C C . CYS A 1 284 ? 14.961 -2.262 1.833 1 93.31 284 CYS A C 1
ATOM 2334 O O . CYS A 1 284 ? 14.305 -3.27 2.109 1 93.31 284 CYS A O 1
ATOM 2336 N N . GLY A 1 285 ? 16.234 -2.115 2.129 1 93.75 285 GLY A N 1
ATOM 2337 C CA . GLY A 1 285 ? 16.906 -3.055 3.018 1 93.75 285 GLY A CA 1
ATOM 2338 C C . GLY A 1 285 ? 16.5 -2.885 4.473 1 93.75 285 GLY A C 1
ATOM 2339 O O . GLY A 1 285 ? 15.82 -1.923 4.824 1 93.75 285 GLY A O 1
ATOM 2340 N N . LEU A 1 286 ? 16.906 -3.879 5.285 1 85.56 286 LEU A N 1
ATOM 2341 C CA . LEU A 1 286 ? 16.688 -3.779 6.727 1 85.56 286 LEU A CA 1
ATOM 2342 C C . LEU A 1 286 ? 17.906 -4.289 7.488 1 85.56 286 LEU A C 1
ATOM 2344 O O . LEU A 1 286 ? 18.141 -5.496 7.574 1 85.56 286 LEU A O 1
ATOM 2348 N N . PRO A 1 287 ? 18.891 -3.551 8.219 1 83.75 287 PRO A N 1
ATOM 2349 C CA . PRO A 1 287 ? 18.938 -2.209 7.633 1 83.75 287 PRO A CA 1
ATOM 2350 C C . PRO A 1 287 ? 19.5 -2.205 6.211 1 83.75 287 PRO A C 1
ATOM 2352 O O . PRO A 1 287 ? 19.125 -1.357 5.398 1 83.75 287 PRO A O 1
ATOM 2355 N N . ASP A 1 288 ? 20.453 -3.225 5.906 1 93 288 ASP A N 1
ATOM 2356 C CA . ASP A 1 288 ? 21.078 -3.229 4.586 1 93 288 ASP A CA 1
ATOM 2357 C C . ASP A 1 288 ? 20.922 -4.586 3.906 1 93 288 ASP A C 1
ATOM 2359 O O . ASP A 1 288 ? 21.594 -4.879 2.918 1 93 288 ASP A O 1
ATOM 2363 N N . MET A 1 289 ? 20.125 -5.445 4.461 1 95.31 289 MET A N 1
ATOM 2364 C CA . MET A 1 289 ? 19.922 -6.781 3.906 1 95.31 289 MET A CA 1
ATOM 2365 C C . MET A 1 289 ? 18.516 -6.906 3.318 1 95.31 289 MET A C 1
ATOM 2367 O O . MET A 1 289 ? 17.562 -6.336 3.85 1 95.31 289 MET A O 1
ATOM 2371 N N . LYS A 1 290 ? 18.438 -7.691 2.256 1 96.06 290 LYS A N 1
ATOM 2372 C CA . LYS A 1 290 ? 17.141 -7.895 1.615 1 96.06 290 LYS A CA 1
ATOM 2373 C C . LYS A 1 290 ? 16.984 -9.336 1.147 1 96.06 290 LYS A C 1
ATOM 2375 O O . LYS A 1 290 ? 17.844 -9.867 0.442 1 96.06 290 LYS A O 1
ATOM 2380 N N . GLU A 1 291 ? 15.906 -9.922 1.595 1 96.75 291 GLU A N 1
ATOM 2381 C CA . GLU A 1 291 ? 15.531 -11.266 1.167 1 96.75 291 GLU A CA 1
ATOM 2382 C C . GLU A 1 291 ? 14.82 -11.242 -0.185 1 96.75 291 GLU A C 1
ATOM 2384 O O . GLU A 1 291 ? 14.148 -10.266 -0.518 1 96.75 291 GLU A O 1
ATOM 2389 N N . GLY A 1 292 ? 14.984 -12.258 -0.944 1 97.81 292 GLY A N 1
ATOM 2390 C CA . GLY A 1 292 ? 14.266 -12.445 -2.195 1 97.81 292 GLY A CA 1
ATOM 2391 C C . GLY A 1 292 ? 14.367 -13.859 -2.734 1 97.81 292 GLY A C 1
ATOM 2392 O O . GLY A 1 292 ? 14.914 -14.75 -2.074 1 97.81 292 GLY A O 1
ATOM 2393 N N . SER A 1 293 ? 13.688 -14.062 -3.807 1 98.44 293 SER A N 1
ATOM 2394 C CA . SER A 1 293 ? 13.805 -15.336 -4.512 1 98.44 293 SER A CA 1
ATOM 2395 C C . SER A 1 293 ? 14.734 -15.211 -5.719 1 98.44 293 SER A C 1
ATOM 2397 O O . SER A 1 293 ? 14.758 -14.18 -6.387 1 98.44 293 SER A O 1
ATOM 2399 N N . VAL A 1 294 ? 15.5 -16.219 -5.941 1 98.81 294 VAL A N 1
ATOM 2400 C CA . VAL A 1 294 ? 16.391 -16.312 -7.094 1 98.81 294 VAL A CA 1
ATOM 2401 C C . VAL A 1 294 ? 15.992 -17.516 -7.957 1 98.81 294 VAL A C 1
ATOM 2403 O O . VAL A 1 294 ? 16.047 -18.656 -7.508 1 98.81 294 VAL A O 1
ATOM 2406 N N . GLN A 1 295 ? 15.594 -17.219 -9.094 1 98.62 295 GLN A N 1
ATOM 2407 C CA . GLN A 1 295 ? 15.133 -18.234 -10.039 1 98.62 295 GLN A CA 1
ATOM 2408 C C . GLN A 1 295 ? 16.078 -18.344 -11.234 1 98.62 295 GLN A C 1
ATOM 2410 O O . GLN A 1 295 ? 16.422 -17.344 -11.852 1 98.62 295 GLN A O 1
ATOM 2415 N N . VAL A 1 296 ? 16.516 -19.547 -11.562 1 98.62 296 VAL A N 1
ATOM 2416 C CA . VAL A 1 296 ? 17.484 -19.766 -12.648 1 98.62 296 VAL A CA 1
ATOM 2417 C C . VAL A 1 296 ? 16.875 -19.312 -13.969 1 98.62 296 VAL A C 1
ATOM 2419 O O . VAL A 1 296 ? 15.672 -19.5 -14.211 1 98.62 296 VAL A O 1
ATOM 2422 N N . PHE A 1 297 ? 17.688 -18.75 -14.805 1 96.75 297 PHE A N 1
ATOM 2423 C CA . PHE A 1 297 ? 17.25 -18.5 -16.172 1 96.75 297 PHE A CA 1
ATOM 2424 C C . PHE A 1 297 ? 17.234 -19.797 -16.984 1 96.75 297 PHE A C 1
ATOM 2426 O O . PHE A 1 297 ? 18.156 -20.609 -16.875 1 96.75 297 PHE A O 1
ATOM 2433 N N . LEU A 1 298 ? 16.203 -19.906 -17.672 1 96.06 298 LEU A N 1
ATOM 2434 C CA . LEU A 1 298 ? 16.188 -20.984 -18.641 1 96.06 298 LEU A CA 1
ATOM 2435 C C . LEU A 1 298 ? 17.172 -20.703 -19.781 1 96.06 298 LEU A C 1
ATOM 2437 O O . LEU A 1 298 ? 17.641 -19.562 -19.922 1 96.06 298 LEU A O 1
ATOM 2441 N N . PRO A 1 299 ? 17.547 -21.766 -20.516 1 94 299 PRO A N 1
ATOM 2442 C CA . PRO A 1 299 ? 18.484 -21.531 -21.609 1 94 299 PRO A CA 1
ATOM 2443 C C . PRO A 1 299 ? 17.984 -20.469 -22.594 1 94 299 PRO A C 1
ATOM 2445 O O . PRO A 1 299 ? 16.781 -20.312 -22.781 1 94 299 PRO A O 1
ATOM 2448 N N . ASP A 1 300 ? 18.953 -19.797 -23.172 1 92 300 ASP A N 1
ATOM 2449 C CA . ASP A 1 300 ? 18.625 -18.781 -24.156 1 92 300 ASP A CA 1
ATOM 2450 C C . ASP A 1 300 ? 17.703 -19.344 -25.234 1 92 300 ASP A C 1
ATOM 2452 O O . ASP A 1 300 ? 17.938 -20.438 -25.75 1 92 300 ASP A O 1
ATOM 2456 N N . GLU A 1 301 ? 16.781 -18.625 -25.578 1 91.56 301 GLU A N 1
ATOM 2457 C CA . GLU A 1 301 ? 15.75 -19.078 -26.516 1 91.56 301 GLU A CA 1
ATOM 2458 C C . GLU A 1 301 ? 16.312 -19.281 -27.906 1 91.56 301 GLU A C 1
ATOM 2460 O O . GLU A 1 301 ? 15.781 -20.062 -28.703 1 91.56 301 GLU A O 1
ATOM 2465 N N . ASN A 1 302 ? 17.359 -18.578 -28.266 1 90.56 302 ASN A N 1
ATOM 2466 C CA . ASN A 1 302 ? 18 -18.75 -29.562 1 90.56 302 ASN A CA 1
ATOM 2467 C C . ASN A 1 302 ? 18.656 -20.125 -29.688 1 90.56 302 ASN A C 1
ATOM 2469 O O . ASN A 1 302 ? 18.719 -20.688 -30.781 1 90.56 302 ASN A O 1
ATOM 2473 N N . ASN A 1 303 ? 19.094 -20.594 -28.609 1 87.75 303 ASN A N 1
ATOM 2474 C CA . ASN A 1 303 ? 19.75 -21.891 -28.594 1 87.75 303 ASN A CA 1
ATOM 2475 C C . ASN A 1 303 ? 18.766 -23.031 -28.328 1 87.75 303 ASN A C 1
ATOM 2477 O O . ASN A 1 303 ? 18.906 -24.125 -28.859 1 87.75 303 ASN A O 1
ATOM 2481 N N . VAL A 1 304 ? 17.906 -22.75 -27.406 1 92.25 304 VAL A N 1
ATOM 2482 C CA . VAL A 1 304 ? 16.875 -23.719 -27.062 1 92.25 304 VAL A CA 1
ATOM 2483 C C . VAL A 1 304 ? 15.492 -23.062 -27.219 1 92.25 304 VAL A C 1
ATOM 2485 O O . VAL A 1 304 ? 14.945 -22.516 -26.25 1 92.25 304 VAL A O 1
ATOM 2488 N N . PRO A 1 305 ? 14.977 -23.234 -28.312 1 91.94 305 PRO A N 1
ATOM 2489 C CA . PRO A 1 305 ? 13.734 -22.516 -28.641 1 91.94 305 PRO A CA 1
ATOM 2490 C C . PRO A 1 305 ? 12.586 -22.875 -27.703 1 91.94 305 PRO A C 1
ATOM 2492 O O . PRO A 1 305 ? 12.445 -24.047 -27.312 1 91.94 305 PRO A O 1
ATOM 2495 N N . ARG A 1 306 ? 11.797 -21.906 -27.391 1 92.94 306 ARG A N 1
ATOM 2496 C CA . ARG A 1 306 ? 10.602 -22.062 -26.562 1 92.94 306 ARG A CA 1
ATOM 2497 C C . ARG A 1 306 ? 9.391 -21.422 -27.219 1 92.94 306 ARG A C 1
ATOM 2499 O O . ARG A 1 306 ? 9.531 -20.5 -28.031 1 92.94 306 ARG A O 1
ATOM 2506 N N . LYS A 1 307 ? 8.242 -21.922 -26.938 1 91.5 307 LYS A N 1
ATOM 2507 C CA . LYS A 1 307 ? 6.977 -21.344 -27.375 1 91.5 307 LYS A CA 1
ATOM 2508 C C . LYS A 1 307 ? 6.262 -20.641 -26.219 1 91.5 307 LYS A C 1
ATOM 2510 O O . LYS A 1 307 ? 6.254 -21.141 -25.094 1 91.5 307 LYS A O 1
ATOM 2515 N N . HIS A 1 308 ? 5.754 -19.5 -26.547 1 91.75 308 HIS A N 1
ATOM 2516 C CA . HIS A 1 308 ? 4.922 -18.75 -25.609 1 91.75 308 HIS A CA 1
ATOM 2517 C C . HIS A 1 308 ? 3.439 -18.938 -25.922 1 91.75 308 HIS A C 1
ATOM 2519 O O . HIS A 1 308 ? 2.951 -18.484 -26.953 1 91.75 308 HIS A O 1
ATOM 2525 N N . ASN A 1 309 ? 2.77 -19.578 -24.984 1 92.44 309 ASN A N 1
ATOM 2526 C CA . ASN A 1 309 ? 1.381 -19.953 -25.203 1 92.44 309 ASN A CA 1
ATOM 2527 C C . ASN A 1 309 ? 0.42 -19.109 -24.375 1 92.44 309 ASN A C 1
ATOM 2529 O O . ASN A 1 309 ? 0.659 -18.875 -23.188 1 92.44 309 ASN A O 1
ATOM 2533 N N . LYS A 1 310 ? -0.597 -18.688 -25.031 1 94.19 310 LYS A N 1
ATOM 2534 C CA . LYS A 1 310 ? -1.688 -18.047 -24.297 1 94.19 310 LYS A CA 1
ATOM 2535 C C . LYS A 1 310 ? -2.588 -19.078 -23.641 1 94.19 310 LYS A C 1
ATOM 2537 O O . LYS A 1 310 ? -2.957 -20.078 -24.266 1 94.19 310 LYS A O 1
ATOM 2542 N N . SER A 1 311 ? -2.875 -18.891 -22.453 1 95.25 311 SER A N 1
ATOM 2543 C CA . SER A 1 311 ? -3.773 -19.812 -21.766 1 95.25 311 SER A CA 1
ATOM 2544 C C . SER A 1 311 ? -5.203 -19.656 -22.281 1 95.25 311 SER A C 1
ATOM 2546 O O . SER A 1 311 ? -5.711 -18.547 -22.406 1 95.25 311 SER A O 1
ATOM 2548 N N . PRO A 1 312 ? -5.875 -20.766 -22.578 1 96.69 312 PRO A N 1
ATOM 2549 C CA . PRO A 1 312 ? -7.297 -20.656 -22.906 1 96.69 312 PRO A CA 1
ATOM 2550 C C . PRO A 1 312 ? -8.148 -20.172 -21.734 1 96.69 312 PRO A C 1
ATOM 2552 O O . PRO A 1 312 ? -9.281 -19.734 -21.938 1 96.69 312 PRO A O 1
ATOM 2555 N N . TYR A 1 313 ? -7.625 -20.219 -20.578 1 97.38 313 TYR A N 1
ATOM 2556 C CA . TYR A 1 313 ? -8.367 -19.859 -19.375 1 97.38 313 TYR A CA 1
ATOM 2557 C C . TYR A 1 313 ? -7.852 -18.547 -18.797 1 97.38 313 TYR A C 1
ATOM 2559 O O . TYR A 1 313 ? -7.793 -18.391 -17.578 1 97.38 313 TYR A O 1
ATOM 2567 N N . ARG A 1 314 ? -7.445 -17.656 -19.547 1 95.88 314 ARG A N 1
ATOM 2568 C CA . ARG A 1 314 ? -7.004 -16.328 -19.125 1 95.88 314 ARG A CA 1
ATOM 2569 C C . ARG A 1 314 ? -8.18 -15.5 -18.609 1 95.88 314 ARG A C 1
ATOM 2571 O O . ARG A 1 314 ? -9.242 -15.469 -19.234 1 95.88 314 ARG A O 1
ATOM 2578 N N . ARG A 1 315 ? -7.961 -14.805 -17.531 1 94.5 315 ARG A N 1
ATOM 2579 C CA . ARG A 1 315 ? -8.969 -13.914 -16.969 1 94.5 315 ARG A CA 1
ATOM 2580 C C . ARG A 1 315 ? -8.914 -12.539 -17.625 1 94.5 315 ARG A C 1
ATOM 2582 O O . ARG A 1 315 ? -7.996 -12.242 -18.391 1 94.5 315 ARG A O 1
ATOM 2589 N N . THR A 1 316 ? -10 -11.797 -17.297 1 91.81 316 THR A N 1
ATOM 2590 C CA . THR A 1 316 ? -10.031 -10.422 -17.781 1 91.81 316 THR A CA 1
ATOM 2591 C C . THR A 1 316 ? -9.258 -9.5 -16.844 1 91.81 316 THR A C 1
ATOM 2593 O O . THR A 1 316 ? -9.117 -9.789 -15.656 1 91.81 316 THR A O 1
ATOM 2596 N N . TYR A 1 317 ? -8.758 -8.422 -17.406 1 84.94 317 TYR A N 1
ATOM 2597 C CA . TYR A 1 317 ? -8.117 -7.379 -16.609 1 84.94 317 TYR A CA 1
ATOM 2598 C C . TYR A 1 317 ? -9.062 -6.215 -16.375 1 84.94 317 TYR A C 1
ATOM 2600 O O . TYR A 1 317 ? -8.672 -5.191 -15.812 1 84.94 317 TYR A O 1
ATOM 2608 N N . SER A 1 318 ? -10.297 -6.379 -16.672 1 83.25 318 SER A N 1
ATOM 2609 C CA . SER A 1 318 ? -11.25 -5.273 -16.625 1 83.25 318 SER A CA 1
ATOM 2610 C C . SER A 1 318 ? -11.914 -5.164 -15.266 1 83.25 318 SER A C 1
ATOM 2612 O O . SER A 1 318 ? -12.32 -6.176 -14.68 1 83.25 318 SER A O 1
ATOM 2614 N N . LYS A 1 319 ? -12.078 -3.967 -14.805 1 82.19 319 LYS A N 1
ATOM 2615 C CA . LYS A 1 319 ? -12.805 -3.732 -13.555 1 82.19 319 LYS A CA 1
ATOM 2616 C C . LYS A 1 319 ? -14.312 -3.732 -13.789 1 82.19 319 LYS A C 1
ATOM 2618 O O . LYS A 1 319 ? -15.094 -3.85 -12.844 1 82.19 319 LYS A O 1
ATOM 2623 N N . ARG A 1 320 ? -14.711 -3.588 -15.023 1 82.56 320 ARG A N 1
ATOM 2624 C CA . ARG A 1 320 ? -16.125 -3.551 -15.367 1 82.56 320 ARG A CA 1
ATOM 2625 C C . ARG A 1 320 ? -16.609 -4.914 -15.859 1 82.56 320 ARG A C 1
ATOM 2627 O O . ARG A 1 320 ? -17.594 -5.449 -15.352 1 82.56 320 ARG A O 1
ATOM 2634 N N . ASN A 1 321 ? -15.805 -5.383 -16.844 1 85.62 321 ASN A N 1
ATOM 2635 C CA . ASN A 1 321 ? -16.078 -6.723 -17.344 1 85.62 321 ASN A CA 1
ATOM 2636 C C . ASN A 1 321 ? -15.18 -7.766 -16.688 1 85.62 321 ASN A C 1
ATOM 2638 O O . ASN A 1 321 ? -14.188 -8.203 -17.266 1 85.62 321 ASN A O 1
ATOM 2642 N N . GLN A 1 322 ? -15.633 -8.281 -15.641 1 89 322 GLN A N 1
ATOM 2643 C CA . GLN A 1 322 ? -14.758 -9.016 -14.734 1 89 322 GLN A CA 1
ATOM 2644 C C . GLN A 1 322 ? -14.797 -10.516 -15.023 1 89 322 GLN A C 1
ATOM 2646 O O . GLN A 1 322 ? -13.93 -11.266 -14.578 1 89 322 GLN A O 1
ATOM 2651 N N . ILE A 1 323 ? -15.75 -10.969 -15.812 1 93.44 323 ILE A N 1
ATOM 2652 C CA . ILE A 1 323 ? -15.969 -12.406 -15.938 1 93.44 323 ILE A CA 1
ATOM 2653 C C . ILE A 1 323 ? -15.664 -12.852 -17.359 1 93.44 323 ILE A C 1
ATOM 2655 O O . ILE A 1 323 ? -16.25 -12.336 -18.312 1 93.44 323 ILE A O 1
ATOM 2659 N N . ALA A 1 324 ? -14.766 -13.797 -17.5 1 95.56 324 ALA A N 1
ATOM 2660 C CA . ALA A 1 324 ? -14.453 -14.383 -18.797 1 95.56 324 ALA A CA 1
ATOM 2661 C C . ALA A 1 324 ? -15.484 -15.445 -19.172 1 95.56 324 ALA A C 1
ATOM 2663 O O . ALA A 1 324 ? -16.172 -15.984 -18.312 1 95.56 324 ALA A O 1
ATOM 2664 N N . GLU A 1 325 ? -15.547 -15.812 -20.469 1 95.88 325 GLU A N 1
ATOM 2665 C CA . GLU A 1 325 ? -16.516 -16.781 -20.969 1 95.88 325 GLU A CA 1
ATOM 2666 C C . GLU A 1 325 ? -16.375 -18.125 -20.281 1 95.88 325 GLU A C 1
ATOM 2668 O O . GLU A 1 325 ? -17.375 -18.75 -19.891 1 95.88 325 GLU A O 1
ATOM 2673 N N . TRP A 1 326 ? -15.148 -18.562 -20.156 1 97.56 326 TRP A N 1
ATOM 2674 C CA . TRP A 1 326 ? -14.891 -19.891 -19.609 1 97.56 326 TRP A CA 1
ATOM 2675 C C . TRP A 1 326 ? -15.375 -19.984 -18.156 1 97.56 326 TRP A C 1
ATOM 2677 O O . TRP A 1 326 ? -15.625 -21.094 -17.656 1 97.56 326 TRP A O 1
ATOM 2687 N N . GLN A 1 327 ? -15.539 -18.906 -17.469 1 97.38 327 GLN A N 1
ATOM 2688 C CA . GLN A 1 327 ? -15.969 -18.906 -16.078 1 97.38 327 GLN A CA 1
ATOM 2689 C C . GLN A 1 327 ? -17.469 -19.172 -15.961 1 97.38 327 GLN A C 1
ATOM 2691 O O . GLN A 1 327 ? -17.969 -19.562 -14.906 1 97.38 327 GLN A O 1
ATOM 2696 N N . GLN A 1 328 ? -18.156 -18.969 -17.078 1 96.38 328 GLN A N 1
ATOM 2697 C CA . GLN A 1 328 ? -19.609 -19.078 -17.016 1 96.38 328 GLN A CA 1
ATOM 2698 C C . GLN A 1 328 ? -20.109 -20.25 -17.859 1 96.38 328 GLN A C 1
ATOM 2700 O O . GLN A 1 328 ? -21.297 -20.562 -17.859 1 96.38 328 GLN A O 1
ATOM 2705 N N . ASN A 1 329 ? -19.266 -20.875 -18.547 1 97.31 329 ASN A N 1
ATOM 2706 C CA . ASN A 1 329 ? -19.641 -21.922 -19.484 1 97.31 329 ASN A CA 1
ATOM 2707 C C . ASN A 1 329 ? -18.984 -23.266 -19.125 1 97.31 329 ASN A C 1
ATOM 2709 O O . ASN A 1 329 ? -17.844 -23.531 -19.516 1 97.31 329 ASN A O 1
ATOM 2713 N N . MET A 1 330 ? -19.812 -24.125 -18.562 1 96.88 330 MET A N 1
ATOM 2714 C CA . MET A 1 330 ? -19.281 -25.422 -18.125 1 96.88 330 MET A CA 1
ATOM 2715 C C . MET A 1 330 ? -18.906 -26.281 -19.328 1 96.88 330 MET A C 1
ATOM 2717 O O . MET A 1 330 ? -18.203 -27.281 -19.172 1 96.88 330 MET A O 1
ATOM 2721 N N . GLN A 1 331 ? -19.312 -25.938 -20.562 1 96.94 331 GLN A N 1
ATOM 2722 C CA . GLN A 1 331 ? -19 -26.703 -21.766 1 96.94 331 GLN A CA 1
ATOM 2723 C C . GLN A 1 331 ? -17.812 -26.094 -22.5 1 96.94 331 GLN A C 1
ATOM 2725 O O . GLN A 1 331 ? -17.453 -26.547 -23.594 1 96.94 331 GLN A O 1
ATOM 2730 N N . PHE A 1 332 ? -17.188 -25.156 -21.891 1 98.06 332 PHE A N 1
ATOM 2731 C CA . PHE A 1 332 ? -16.125 -24.406 -22.547 1 98.06 332 PHE A CA 1
ATOM 2732 C C . PHE A 1 332 ? -15.008 -25.344 -23 1 98.06 332 PHE A C 1
ATOM 2734 O O . PHE A 1 332 ? -14.508 -25.203 -24.125 1 98.06 332 PHE A O 1
ATOM 2741 N N . CYS A 1 333 ? -14.586 -26.234 -22.156 1 97.81 333 CYS A N 1
ATOM 2742 C CA . CYS A 1 333 ? -13.5 -27.125 -22.5 1 97.81 333 CYS A CA 1
ATOM 2743 C C . CYS A 1 333 ? -13.852 -27.969 -23.734 1 97.81 333 CYS A C 1
ATOM 2745 O O . CYS A 1 333 ? -13.055 -28.078 -24.656 1 97.81 333 CYS A O 1
ATOM 2747 N N . THR A 1 334 ? -15.031 -28.531 -23.75 1 95.19 334 THR A N 1
ATOM 2748 C CA . THR A 1 334 ? -15.477 -29.422 -24.828 1 95.19 334 THR A CA 1
ATOM 2749 C C . THR A 1 334 ? -15.625 -28.641 -26.141 1 95.19 334 THR A C 1
ATOM 2751 O O . THR A 1 334 ? -15.242 -29.141 -27.203 1 95.19 334 THR A O 1
ATOM 2754 N N . SER A 1 335 ? -16.078 -27.484 -26.031 1 95.12 335 SER A N 1
ATOM 2755 C CA . SER A 1 335 ? -16.438 -26.734 -27.234 1 95.12 335 SER A CA 1
ATOM 2756 C C . SER A 1 335 ? -15.273 -25.922 -27.75 1 95.12 335 SER A C 1
ATOM 2758 O O . SER A 1 335 ? -15.156 -25.672 -28.953 1 95.12 335 SER A O 1
ATOM 2760 N N . LYS A 1 336 ? -14.391 -25.5 -26.875 1 95.75 336 LYS A N 1
ATOM 2761 C CA . LYS A 1 336 ? -13.422 -24.5 -27.312 1 95.75 336 LYS A CA 1
ATOM 2762 C C . LYS A 1 336 ? -11.992 -24.984 -27.078 1 95.75 336 LYS A C 1
ATOM 2764 O O . LYS A 1 336 ? -11.078 -24.594 -27.812 1 95.75 336 LYS A O 1
ATOM 2769 N N . VAL A 1 337 ? -11.758 -25.812 -26.078 1 97.12 337 VAL A N 1
ATOM 2770 C CA . VAL A 1 337 ? -10.383 -26.188 -25.75 1 97.12 337 VAL A CA 1
ATOM 2771 C C . VAL A 1 337 ? -10.023 -27.484 -26.453 1 97.12 337 VAL A C 1
ATOM 2773 O O . VAL A 1 337 ? -9.102 -27.516 -27.281 1 97.12 337 VAL A O 1
ATOM 2776 N N . LYS A 1 338 ? -10.828 -28.484 -26.297 1 95.56 338 LYS A N 1
ATOM 2777 C CA . LYS A 1 338 ? -10.562 -29.812 -26.844 1 95.56 338 LYS A CA 1
ATOM 2778 C C . LYS A 1 338 ? -10.602 -29.781 -28.375 1 95.56 338 LYS A C 1
ATOM 2780 O O . LYS A 1 338 ? -10.086 -30.688 -29.016 1 95.56 338 LYS A O 1
ATOM 2785 N N . THR A 1 339 ? -11.18 -28.75 -28.922 1 92.94 339 THR A N 1
ATOM 2786 C CA . THR A 1 339 ? -11.336 -28.656 -30.375 1 92.94 339 THR A CA 1
ATOM 2787 C C . THR A 1 339 ? -10.125 -27.953 -31 1 92.94 339 THR A C 1
ATOM 2789 O O . THR A 1 339 ? -9.938 -28.016 -32.219 1 92.94 339 THR A O 1
ATOM 2792 N N . LYS A 1 340 ? -9.352 -27.375 -30.25 1 93.12 340 LYS A N 1
ATOM 2793 C CA . LYS A 1 340 ? -8.148 -26.734 -30.766 1 93.12 340 LYS A CA 1
ATOM 2794 C C . LYS A 1 340 ? -7.055 -27.75 -31.047 1 93.12 340 LYS A C 1
ATOM 2796 O O . LYS A 1 340 ? -6.836 -28.672 -30.25 1 93.12 340 LYS A O 1
ATOM 2801 N N . LYS A 1 341 ? -6.355 -27.516 -32.094 1 88.88 341 LYS A N 1
ATOM 2802 C CA . LYS A 1 341 ? -5.312 -28.422 -32.531 1 88.88 341 LYS A CA 1
ATOM 2803 C C . LYS A 1 341 ? -4.262 -28.641 -31.453 1 88.88 341 LYS A C 1
ATOM 2805 O O . LYS A 1 341 ? -3.754 -29.75 -31.281 1 88.88 341 LYS A O 1
ATOM 2810 N N . GLN A 1 342 ? -3.975 -27.703 -30.719 1 89.88 342 GLN A N 1
ATOM 2811 C CA . GLN A 1 342 ? -2.928 -27.719 -29.703 1 89.88 342 GLN A CA 1
ATOM 2812 C C . GLN A 1 342 ? -3.268 -28.688 -28.578 1 89.88 342 GLN A C 1
ATOM 2814 O O . GLN A 1 342 ? -2.371 -29.266 -27.953 1 89.88 342 GLN A O 1
ATOM 2819 N N . TYR A 1 343 ? -4.582 -28.906 -28.328 1 93.56 343 TYR A N 1
ATOM 2820 C CA . TYR A 1 343 ? -4.984 -29.656 -27.141 1 93.56 343 TYR A CA 1
ATOM 2821 C C . TYR A 1 343 ? -5.711 -30.938 -27.531 1 93.56 343 TYR A C 1
ATOM 2823 O O . TYR A 1 343 ? -6.023 -31.766 -26.672 1 93.56 343 TYR A O 1
ATOM 2831 N N . ALA A 1 344 ? -5.883 -31.141 -28.766 1 91.44 344 ALA A N 1
ATOM 2832 C CA . ALA A 1 344 ? -6.754 -32.219 -29.266 1 91.44 344 ALA A CA 1
ATOM 2833 C C . ALA A 1 344 ? -6.07 -33.562 -29.141 1 91.44 344 ALA A C 1
ATOM 2835 O O . ALA A 1 344 ? -6.734 -34.594 -29.109 1 91.44 344 ALA A O 1
ATOM 2836 N N . HIS A 1 345 ? -4.758 -33.469 -29.125 1 89.38 345 HIS A N 1
ATOM 2837 C CA . HIS A 1 345 ? -4.031 -34.75 -29.047 1 89.38 345 HIS A CA 1
ATOM 2838 C C . HIS A 1 345 ? -2.777 -34.594 -28.203 1 89.38 345 HIS A C 1
ATOM 2840 O O . HIS A 1 345 ? -2.164 -33.531 -28.156 1 89.38 345 HIS A O 1
ATOM 2846 N N . GLY A 1 346 ? -2.518 -35.781 -27.547 1 89.69 346 GLY A N 1
ATOM 2847 C CA . GLY A 1 346 ? -1.241 -35.844 -26.859 1 89.69 346 GLY A CA 1
ATOM 2848 C C . GLY A 1 346 ? -1.339 -35.438 -25.391 1 89.69 346 GLY A C 1
ATOM 2849 O O . GLY A 1 346 ? -2.34 -35.719 -24.734 1 89.69 346 GLY A O 1
ATOM 2850 N N . ARG A 1 347 ? -0.266 -34.781 -24.875 1 92.06 347 ARG A N 1
ATOM 2851 C CA . ARG A 1 347 ? -0.148 -34.594 -23.438 1 92.06 347 ARG A CA 1
ATOM 2852 C C . ARG A 1 347 ? -0.583 -33.188 -23.047 1 92.06 347 ARG A C 1
ATOM 2854 O O . ARG A 1 347 ? -0.803 -32.906 -21.875 1 92.06 347 ARG A O 1
ATOM 2861 N N . ARG A 1 348 ? -0.782 -32.312 -23.984 1 93.12 348 ARG A N 1
ATOM 2862 C CA . ARG A 1 348 ? -0.888 -30.875 -23.703 1 93.12 348 ARG A CA 1
ATOM 2863 C C . ARG A 1 348 ? -2.125 -30.562 -22.875 1 93.12 348 ARG A C 1
ATOM 2865 O O . ARG A 1 348 ? -2.086 -29.719 -21.984 1 93.12 348 ARG A O 1
ATOM 2872 N N . LEU A 1 349 ? -3.246 -31.188 -23.203 1 95.88 349 LEU A N 1
ATOM 2873 C CA . LEU A 1 349 ? -4.453 -30.953 -22.406 1 95.88 349 LEU A CA 1
ATOM 2874 C C . LEU A 1 349 ? -4.238 -31.375 -20.953 1 95.88 349 LEU A C 1
ATOM 2876 O O . LEU A 1 349 ? -4.641 -30.641 -20.047 1 95.88 349 LEU A O 1
ATOM 2880 N N . LEU A 1 350 ? -3.613 -32.5 -20.766 1 97 350 LEU A N 1
ATOM 2881 C CA . LEU A 1 350 ? -3.361 -33 -19.406 1 97 350 LEU A CA 1
ATOM 2882 C C . LEU A 1 350 ? -2.365 -32.094 -18.688 1 97 350 LEU A C 1
ATOM 2884 O O . LEU A 1 350 ? -2.453 -31.922 -17.469 1 97 350 LEU A O 1
ATOM 2888 N N . ASP A 1 351 ? -1.387 -31.516 -19.438 1 96.31 351 ASP A N 1
ATOM 2889 C CA . ASP A 1 351 ? -0.465 -30.547 -18.859 1 96.31 351 ASP A CA 1
ATOM 2890 C C . ASP A 1 351 ? -1.211 -29.312 -18.375 1 96.31 351 ASP A C 1
ATOM 2892 O O . ASP A 1 351 ? -0.882 -28.75 -17.312 1 96.31 351 ASP A O 1
ATOM 2896 N N . LEU A 1 352 ? -2.119 -28.906 -19.156 1 96.62 352 LEU A N 1
ATOM 2897 C CA . LEU A 1 352 ? -2.936 -27.766 -18.781 1 96.62 352 LEU A CA 1
ATOM 2898 C C . LEU A 1 352 ? -3.709 -28.047 -17.5 1 96.62 352 LEU A C 1
ATOM 2900 O O . LEU A 1 352 ? -3.777 -27.188 -16.609 1 96.62 352 LEU A O 1
ATOM 2904 N N . ILE A 1 353 ? -4.277 -29.188 -17.375 1 98.19 353 ILE A N 1
ATOM 2905 C CA . ILE A 1 353 ? -5.031 -29.578 -16.188 1 98.19 353 ILE A CA 1
ATOM 2906 C C . ILE A 1 353 ? -4.098 -29.641 -14.977 1 98.19 353 ILE A C 1
ATOM 2908 O O . ILE A 1 353 ? -4.43 -29.109 -13.914 1 98.19 353 ILE A O 1
ATOM 2912 N N . ASP A 1 354 ? -2.904 -30.219 -15.156 1 98.31 354 ASP A N 1
ATOM 2913 C CA . ASP A 1 354 ? -1.908 -30.25 -14.094 1 98.31 354 ASP A CA 1
ATOM 2914 C C . ASP A 1 354 ? -1.588 -28.844 -13.594 1 98.31 354 ASP A C 1
ATOM 2916 O O . ASP A 1 354 ? -1.5 -28.609 -12.391 1 98.31 354 ASP A O 1
ATOM 2920 N N . LEU A 1 355 ? -1.379 -28 -14.523 1 97.88 355 LEU A N 1
ATOM 2921 C CA . LEU A 1 355 ? -1.029 -26.625 -14.219 1 97.88 355 LEU A CA 1
ATOM 2922 C C . LEU A 1 355 ? -2.111 -25.969 -13.367 1 97.88 355 LEU A C 1
ATOM 2924 O O . LEU A 1 355 ? -1.805 -25.281 -12.383 1 97.88 355 LEU A O 1
ATOM 2928 N N . HIS A 1 356 ? -3.373 -26.203 -13.672 1 98.38 356 HIS A N 1
ATOM 2929 C CA . HIS A 1 356 ? -4.465 -25.547 -12.953 1 98.38 356 HIS A CA 1
ATOM 2930 C C . HIS A 1 356 ? -4.738 -26.25 -11.625 1 98.38 356 HIS A C 1
ATOM 2932 O O . HIS A 1 356 ? -5.254 -25.625 -10.688 1 98.38 356 HIS A O 1
ATOM 2938 N N . ILE A 1 357 ? -4.426 -27.516 -11.531 1 98.81 357 ILE A N 1
ATOM 2939 C CA . ILE A 1 357 ? -4.449 -28.172 -10.227 1 98.81 357 ILE A CA 1
ATOM 2940 C C . ILE A 1 357 ? -3.434 -27.516 -9.297 1 98.81 357 ILE A C 1
ATOM 2942 O O . ILE A 1 357 ? -3.752 -27.188 -8.156 1 98.81 357 ILE A O 1
ATOM 2946 N N . MET A 1 358 ? -2.236 -27.297 -9.805 1 98.56 358 MET A N 1
ATOM 2947 C CA . MET A 1 358 ? -1.207 -26.594 -9.031 1 98.56 358 MET A CA 1
ATOM 2948 C C . MET A 1 358 ? -1.661 -25.188 -8.664 1 98.56 358 MET A C 1
ATOM 2950 O O . MET A 1 358 ? -1.553 -24.781 -7.508 1 98.56 358 MET A O 1
ATOM 2954 N N . ASP A 1 359 ? -2.219 -24.484 -9.648 1 98.56 359 ASP A N 1
ATOM 2955 C CA . ASP A 1 359 ? -2.691 -23.125 -9.43 1 98.56 359 ASP A CA 1
ATOM 2956 C C . ASP A 1 359 ? -3.76 -23.078 -8.344 1 98.56 359 ASP A C 1
ATOM 2958 O O . ASP A 1 359 ? -3.791 -22.141 -7.535 1 98.56 359 ASP A O 1
ATOM 2962 N N . TYR A 1 360 ? -4.648 -24.047 -8.344 1 98.75 360 TYR A N 1
ATOM 2963 C CA . TYR A 1 360 ? -5.715 -24.094 -7.355 1 98.75 360 TYR A CA 1
ATOM 2964 C C . TYR A 1 360 ? -5.152 -24.344 -5.961 1 98.75 360 TYR A C 1
ATOM 2966 O O . TYR A 1 360 ? -5.57 -23.703 -4.992 1 98.75 360 TYR A O 1
ATOM 2974 N N . LEU A 1 361 ? -4.199 -25.188 -5.895 1 98.81 361 LEU A N 1
ATOM 2975 C CA . LEU A 1 361 ? -3.592 -25.5 -4.605 1 98.81 361 LEU A CA 1
ATOM 2976 C C . LEU A 1 361 ? -2.889 -24.281 -4.027 1 98.81 361 LEU A C 1
ATOM 2978 O O . LEU A 1 361 ? -2.932 -24.047 -2.818 1 98.81 361 LEU A O 1
ATOM 2982 N N . ILE A 1 362 ? -2.279 -23.438 -4.867 1 98.62 362 ILE A N 1
ATOM 2983 C CA . ILE A 1 362 ? -1.489 -22.312 -4.367 1 98.62 362 ILE A CA 1
ATOM 2984 C C . ILE A 1 362 ? -2.312 -21.031 -4.441 1 98.62 362 ILE A C 1
ATOM 2986 O O . ILE A 1 362 ? -1.851 -19.969 -4.023 1 98.62 362 ILE A O 1
ATOM 2990 N N . GLY A 1 363 ? -3.449 -21.062 -4.988 1 97.88 363 GLY A N 1
ATOM 2991 C CA . GLY A 1 363 ? -4.332 -19.922 -5.078 1 97.88 363 GLY A CA 1
ATOM 2992 C C . GLY A 1 363 ? -3.887 -18.906 -6.117 1 97.88 363 GLY A C 1
ATOM 2993 O O . GLY A 1 363 ? -4.027 -17.703 -5.914 1 97.88 363 GLY A O 1
ATOM 2994 N N . ASN A 1 364 ? -3.289 -19.344 -7.172 1 97.38 364 ASN A N 1
ATOM 2995 C CA . ASN A 1 364 ? -2.846 -18.438 -8.234 1 97.38 364 ASN A CA 1
ATOM 2996 C C . ASN A 1 364 ? -3.957 -18.172 -9.25 1 97.38 364 ASN A C 1
ATOM 2998 O O . ASN A 1 364 ? -4.402 -19.094 -9.938 1 97.38 364 ASN A O 1
ATOM 3002 N N . GLN A 1 365 ? -4.391 -16.938 -9.367 1 95.94 365 GLN A N 1
ATOM 3003 C CA . GLN A 1 365 ? -5.484 -16.562 -10.25 1 95.94 365 GLN A CA 1
ATOM 3004 C C . GLN A 1 365 ? -4.961 -16 -11.578 1 95.94 365 GLN A C 1
ATOM 3006 O O . GLN A 1 365 ? -5.734 -15.773 -12.508 1 95.94 365 GLN A O 1
ATOM 3011 N N . ASP A 1 366 ? -3.652 -15.883 -11.648 1 92.75 366 ASP A N 1
ATOM 3012 C CA . ASP A 1 366 ? -3.068 -15.094 -12.727 1 92.75 366 ASP A CA 1
ATOM 3013 C C . ASP A 1 366 ? -2.273 -15.977 -13.688 1 92.75 366 ASP A C 1
ATOM 3015 O O . ASP A 1 366 ? -1.086 -15.742 -13.914 1 92.75 366 ASP A O 1
ATOM 3019 N N . ARG A 1 367 ? -2.906 -16.953 -14.305 1 94.75 367 ARG A N 1
ATOM 3020 C CA . ARG A 1 367 ? -2.26 -17.812 -15.297 1 94.75 367 ARG A CA 1
ATOM 3021 C C . ARG A 1 367 ? -2.648 -17.391 -16.719 1 94.75 367 ARG A C 1
ATOM 3023 O O . ARG A 1 367 ? -3.408 -18.094 -17.391 1 94.75 367 ARG A O 1
ATOM 3030 N N . HIS A 1 368 ? -2.031 -16.391 -17.25 1 92.56 368 HIS A N 1
ATOM 3031 C CA . HIS A 1 368 ? -2.375 -15.859 -18.562 1 92.56 368 HIS A CA 1
ATOM 3032 C C . HIS A 1 368 ? -1.573 -16.547 -19.656 1 92.56 368 HIS A C 1
ATOM 3034 O O . HIS A 1 368 ? -2.041 -16.656 -20.797 1 92.56 368 HIS A O 1
ATOM 3040 N N . HIS A 1 369 ? -0.408 -16.953 -19.25 1 92.19 369 HIS A N 1
ATOM 3041 C CA . HIS A 1 369 ? 0.506 -17.547 -20.219 1 92.19 369 HIS A CA 1
ATOM 3042 C C . HIS A 1 369 ? 1.31 -18.688 -19.578 1 92.19 369 HIS A C 1
ATOM 3044 O O . HIS A 1 369 ? 1.389 -18.797 -18.359 1 92.19 369 HIS A O 1
ATOM 3050 N N . PHE A 1 370 ? 1.81 -19.516 -20.438 1 92.88 370 PHE A N 1
ATOM 3051 C CA . PHE A 1 370 ? 2.82 -20.5 -20.062 1 92.88 370 PHE A CA 1
ATOM 3052 C C . PHE A 1 370 ? 3.785 -20.75 -21.219 1 92.88 370 PHE A C 1
ATOM 3054 O O . PHE A 1 370 ? 3.533 -20.344 -22.344 1 92.88 370 PHE A O 1
ATOM 3061 N N . GLU A 1 371 ? 4.887 -21.328 -20.844 1 93.75 371 GLU A N 1
ATOM 3062 C CA . GLU A 1 371 ? 5.902 -21.609 -21.859 1 93.75 371 GLU A CA 1
ATOM 3063 C C . GLU A 1 371 ? 6.121 -23.125 -22 1 93.75 371 GLU A C 1
ATOM 3065 O O . GLU A 1 371 ? 5.805 -23.891 -21.094 1 93.75 371 GLU A O 1
ATOM 3070 N N . SER A 1 372 ? 6.551 -23.5 -23.203 1 93.5 372 SER A N 1
ATOM 3071 C CA . SER A 1 372 ? 6.941 -24.875 -23.516 1 93.5 372 SER A CA 1
ATOM 3072 C C . SER A 1 372 ? 8.18 -24.922 -24.406 1 93.5 372 SER A C 1
ATOM 3074 O O . SER A 1 372 ? 8.398 -24 -25.203 1 93.5 372 SER A O 1
ATOM 3076 N N . PHE A 1 373 ? 8.953 -25.906 -24.234 1 92.19 373 PHE A N 1
ATOM 3077 C CA . PHE A 1 373 ? 10.117 -26.062 -25.109 1 92.19 373 PHE A CA 1
ATOM 3078 C C . PHE A 1 373 ? 9.703 -26.531 -26.484 1 92.19 373 PHE A C 1
ATOM 3080 O O . PHE A 1 373 ? 8.805 -27.375 -26.625 1 92.19 373 PHE A O 1
ATOM 3087 N N . ALA A 1 374 ? 10.328 -26.109 -27.547 1 90.19 374 ALA A N 1
ATOM 3088 C CA . ALA A 1 374 ? 10.086 -26.516 -28.938 1 90.19 374 ALA A CA 1
ATOM 3089 C C . ALA A 1 374 ? 11.328 -27.156 -29.547 1 90.19 374 ALA A C 1
ATOM 3091 O O . ALA A 1 374 ? 11.508 -27.141 -30.766 1 90.19 374 ALA A O 1
ATOM 3092 N N . VAL A 1 375 ? 12.086 -27.734 -28.781 1 89.94 375 VAL A N 1
ATOM 3093 C CA . VAL A 1 375 ? 13.383 -28.203 -29.234 1 89.94 375 VAL A CA 1
ATOM 3094 C C . VAL A 1 375 ? 13.312 -29.703 -29.531 1 89.94 375 VAL A C 1
ATOM 3096 O O . VAL A 1 375 ? 14.039 -30.219 -30.391 1 89.94 375 VAL A O 1
ATOM 3099 N N . PHE A 1 376 ? 12.43 -30.438 -28.984 1 88.38 376 PHE A N 1
ATOM 3100 C CA . PHE A 1 376 ? 12.422 -31.906 -29.047 1 88.38 376 PHE A CA 1
ATOM 3101 C C . PHE A 1 376 ? 11.641 -32.406 -30.25 1 88.38 376 PHE A C 1
ATOM 3103 O O . PHE A 1 376 ? 10.953 -33.406 -30.188 1 88.38 376 PHE A O 1
ATOM 3110 N N . GLY A 1 377 ? 11.641 -31.625 -31.25 1 79.81 377 GLY A N 1
ATOM 3111 C CA . GLY A 1 377 ? 11.039 -32.031 -32.5 1 79.81 377 GLY A CA 1
ATOM 3112 C C . GLY A 1 377 ? 9.523 -32.094 -32.438 1 79.81 377 GLY A C 1
ATOM 3113 O O . GLY A 1 377 ? 8.875 -31.141 -32.031 1 79.81 377 GLY A O 1
ATOM 3114 N N . ASP A 1 378 ? 9.086 -33.375 -32.781 1 74 378 ASP A N 1
ATOM 3115 C CA . ASP A 1 378 ? 7.648 -33.531 -32.938 1 74 378 ASP A CA 1
ATOM 3116 C C . ASP A 1 378 ? 6.973 -33.906 -31.641 1 74 378 ASP A C 1
ATOM 3118 O O . ASP A 1 378 ? 5.742 -33.938 -31.547 1 74 378 ASP A O 1
ATOM 3122 N N . ALA A 1 379 ? 7.785 -34.125 -30.672 1 72.38 379 ALA A N 1
ATOM 3123 C CA . ALA A 1 379 ? 7.184 -34.438 -29.375 1 72.38 379 ALA A CA 1
ATOM 3124 C C . ALA A 1 379 ? 6.578 -33.188 -28.734 1 72.38 379 ALA A C 1
ATOM 3126 O O . ALA A 1 379 ? 7.18 -32.125 -28.75 1 72.38 379 ALA A O 1
ATOM 3127 N N . PRO A 1 380 ? 5.305 -33.406 -28.438 1 75.38 380 PRO A N 1
ATOM 3128 C CA . PRO A 1 380 ? 4.762 -32.25 -27.734 1 75.38 380 PRO A CA 1
ATOM 3129 C C . PRO A 1 380 ? 5.465 -31.969 -26.422 1 75.38 380 PRO A C 1
ATOM 3131 O O . PRO A 1 380 ? 5.84 -32.906 -25.703 1 75.38 380 PRO A O 1
ATOM 3134 N N . SER A 1 381 ? 5.734 -30.734 -26.203 1 80.69 381 SER A N 1
ATOM 3135 C CA . SER A 1 381 ? 6.445 -30.344 -24.984 1 80.69 381 SER A CA 1
ATOM 3136 C C . SER A 1 381 ? 5.473 -30.031 -23.844 1 80.69 381 SER A C 1
ATOM 3138 O O . SER A 1 381 ? 4.27 -29.906 -24.078 1 80.69 381 SER A O 1
ATOM 3140 N N . TYR A 1 382 ? 5.984 -30.109 -22.672 1 89.75 382 TYR A N 1
ATOM 3141 C CA . TYR A 1 382 ? 5.191 -29.859 -21.484 1 89.75 382 TYR A CA 1
ATOM 3142 C C . TYR A 1 382 ? 5.133 -28.375 -21.156 1 89.75 382 TYR A C 1
ATOM 3144 O O . TYR A 1 382 ? 5.977 -27.609 -21.625 1 89.75 382 TYR A O 1
ATOM 3152 N N . ALA A 1 383 ? 4.078 -28.016 -20.406 1 92.75 383 ALA A N 1
ATOM 3153 C CA . ALA A 1 383 ? 3.943 -26.641 -19.922 1 92.75 383 ALA A CA 1
ATOM 3154 C C . ALA A 1 383 ? 4.863 -26.391 -18.719 1 92.75 383 ALA A C 1
ATOM 3156 O O . ALA A 1 383 ? 4.797 -27.109 -17.719 1 92.75 383 ALA A O 1
ATOM 3157 N N . ILE A 1 384 ? 5.707 -25.375 -18.859 1 95.81 384 ILE A N 1
ATOM 3158 C CA . ILE A 1 384 ? 6.555 -24.953 -17.734 1 95.81 384 ILE A CA 1
ATOM 3159 C C . ILE A 1 384 ? 5.734 -24.141 -16.734 1 95.81 384 ILE A C 1
ATOM 3161 O O . ILE A 1 384 ? 4.945 -23.281 -17.141 1 95.81 384 ILE A O 1
ATOM 3165 N N . HIS A 1 385 ? 5.883 -24.5 -15.453 1 95.06 385 HIS A N 1
ATOM 3166 C CA . HIS A 1 385 ? 5.156 -23.812 -14.398 1 95.06 385 HIS A CA 1
ATOM 3167 C C . HIS A 1 385 ? 5.875 -22.531 -13.977 1 95.06 385 HIS A C 1
ATOM 3169 O O . HIS A 1 385 ? 6.621 -22.531 -12.992 1 95.06 385 HIS A O 1
ATOM 3175 N N . LEU A 1 386 ? 5.57 -21.422 -14.703 1 94 386 LEU A N 1
ATOM 3176 C CA . LEU A 1 386 ? 6.23 -20.141 -14.492 1 94 386 LEU A CA 1
ATOM 3177 C C . LEU A 1 386 ? 5.258 -19.109 -13.922 1 94 386 LEU A C 1
ATOM 3179 O O . LEU A 1 386 ? 4.043 -19.328 -13.953 1 94 386 LEU A O 1
ATOM 3183 N N . ASP A 1 387 ? 5.797 -18.062 -13.359 1 90.38 387 ASP A N 1
ATOM 3184 C CA . ASP A 1 387 ? 5.051 -16.875 -12.953 1 90.38 387 ASP A CA 1
ATOM 3185 C C . ASP A 1 387 ? 4.031 -17.219 -11.867 1 90.38 387 ASP A C 1
ATOM 3187 O O . ASP A 1 387 ? 2.828 -17.031 -12.055 1 90.38 387 ASP A O 1
ATOM 3191 N N . ASN A 1 388 ? 4.543 -17.578 -10.742 1 96.38 388 ASN A N 1
ATOM 3192 C CA . ASN A 1 388 ? 3.703 -17.984 -9.625 1 96.38 388 ASN A CA 1
ATOM 3193 C C . ASN A 1 388 ? 3.676 -16.938 -8.516 1 96.38 388 ASN A C 1
ATOM 3195 O O . ASN A 1 388 ? 3.256 -17.219 -7.395 1 96.38 388 ASN A O 1
ATOM 3199 N N . GLY A 1 389 ? 4.117 -15.766 -8.812 1 95.38 389 GLY A N 1
ATOM 3200 C CA . GLY A 1 389 ? 4.402 -14.75 -7.805 1 95.38 389 GLY A CA 1
ATOM 3201 C C . GLY A 1 389 ? 3.158 -14.234 -7.105 1 95.38 389 GLY A C 1
ATOM 3202 O O . GLY A 1 389 ? 3.236 -13.711 -5.996 1 95.38 389 GLY A O 1
ATOM 3203 N N . ARG A 1 390 ? 2.025 -14.383 -7.641 1 93.94 390 ARG A N 1
ATOM 3204 C CA . ARG A 1 390 ? 0.817 -13.828 -7.043 1 93.94 390 ARG A CA 1
ATOM 3205 C C . ARG A 1 390 ? 0.052 -14.883 -6.262 1 93.94 390 ARG A C 1
ATOM 3207 O O . ARG A 1 390 ? -1.058 -14.633 -5.785 1 93.94 390 ARG A O 1
ATOM 3214 N N . ALA A 1 391 ? 0.649 -16 -6.086 1 97.19 391 ALA A N 1
ATOM 3215 C CA . ALA A 1 391 ? 0.055 -17.094 -5.316 1 97.19 391 ALA A CA 1
ATOM 3216 C C . ALA A 1 391 ? 0.103 -16.797 -3.818 1 97.19 391 ALA A C 1
ATOM 3218 O O . ALA A 1 391 ? 0.737 -15.82 -3.393 1 97.19 391 ALA A O 1
ATOM 3219 N N . PHE A 1 392 ? -0.712 -17.547 -3.068 1 97.69 392 PHE A N 1
ATOM 3220 C CA . PHE A 1 392 ? -0.747 -17.5 -1.611 1 97.69 392 PHE A CA 1
ATOM 3221 C C . PHE A 1 392 ? -1.174 -16.125 -1.117 1 97.69 392 PHE A C 1
ATOM 3223 O O . PHE A 1 392 ? -0.577 -15.578 -0.186 1 97.69 392 PHE A O 1
ATOM 3230 N N . GLY A 1 393 ? -2.156 -15.625 -1.787 1 95.56 393 GLY A N 1
ATOM 3231 C CA . GLY A 1 393 ? -2.656 -14.305 -1.438 1 95.56 393 GLY A CA 1
ATOM 3232 C C . GLY A 1 393 ? -3.668 -14.336 -0.307 1 95.56 393 GLY A C 1
ATOM 3233 O O . GLY A 1 393 ? -3.736 -13.398 0.494 1 95.56 393 GLY A O 1
ATOM 3234 N N . ARG A 1 394 ? -4.5 -15.422 -0.316 1 94.81 394 ARG A N 1
ATOM 3235 C CA . ARG A 1 394 ? -5.574 -15.516 0.669 1 94.81 394 ARG A CA 1
ATOM 3236 C C . ARG A 1 394 ? -5.73 -16.953 1.169 1 94.81 394 ARG A C 1
ATOM 3238 O O . ARG A 1 394 ? -5.504 -17.906 0.42 1 94.81 394 ARG A O 1
ATOM 3245 N N . THR A 1 395 ? -6.168 -17 2.461 1 95.56 395 THR A N 1
ATOM 3246 C CA . THR A 1 395 ? -6.359 -18.328 3.043 1 95.56 395 THR A CA 1
ATOM 3247 C C . THR A 1 395 ? -7.84 -18.594 3.291 1 95.56 395 THR A C 1
ATOM 3249 O O . THR A 1 395 ? -8.242 -19.75 3.473 1 95.56 395 THR A O 1
ATOM 3252 N N . ASP A 1 396 ? -8.641 -17.547 3.33 1 93.56 396 ASP A N 1
ATOM 3253 C CA . ASP A 1 396 ? -10.023 -17.656 3.766 1 93.56 396 ASP A CA 1
ATOM 3254 C C . ASP A 1 396 ? -10.961 -17.859 2.574 1 93.56 396 ASP A C 1
ATOM 3256 O O . ASP A 1 396 ? -12.141 -18.156 2.752 1 93.56 396 ASP A O 1
ATOM 3260 N N . VAL A 1 397 ? -10.422 -17.672 1.357 1 93.25 397 VAL A N 1
ATOM 3261 C CA . VAL A 1 397 ? -11.234 -17.844 0.158 1 93.25 397 VAL A CA 1
ATOM 3262 C C . VAL A 1 397 ? -10.562 -18.812 -0.795 1 93.25 397 VAL A C 1
ATOM 3264 O O . VAL A 1 397 ? -9.367 -18.688 -1.089 1 93.25 397 VAL A O 1
ATOM 3267 N N . ASP A 1 398 ? -11.289 -19.781 -1.236 1 96.44 398 ASP A N 1
ATOM 3268 C CA . ASP A 1 398 ? -10.844 -20.703 -2.289 1 96.44 398 ASP A CA 1
ATOM 3269 C C . ASP A 1 398 ? -11.547 -20.391 -3.611 1 96.44 398 ASP A C 1
ATOM 3271 O O . ASP A 1 398 ? -12.719 -20.734 -3.795 1 96.44 398 ASP A O 1
ATOM 3275 N N . ASP A 1 399 ? -10.875 -19.812 -4.5 1 96.62 399 ASP A N 1
ATOM 3276 C CA . ASP A 1 399 ? -11.453 -19.453 -5.793 1 96.62 399 ASP A CA 1
ATOM 3277 C C . ASP A 1 399 ? -11.672 -20.688 -6.66 1 96.62 399 ASP A C 1
ATOM 3279 O O . ASP A 1 399 ? -10.75 -21.156 -7.332 1 96.62 399 ASP A O 1
ATOM 3283 N N . GLU A 1 400 ? -12.844 -21.078 -6.848 1 97.06 400 GLU A N 1
ATOM 3284 C CA . GLU A 1 400 ? -13.188 -22.312 -7.539 1 97.06 400 GLU A CA 1
ATOM 3285 C C . GLU A 1 400 ? -13.016 -22.172 -9.047 1 97.06 400 GLU A C 1
ATOM 3287 O O . GLU A 1 400 ? -12.953 -23.172 -9.766 1 97.06 400 GLU A O 1
ATOM 3292 N N . ASP A 1 401 ? -12.945 -20.922 -9.516 1 97.38 401 ASP A N 1
ATOM 3293 C CA . ASP A 1 401 ? -12.734 -20.734 -10.945 1 97.38 401 ASP A CA 1
ATOM 3294 C C . ASP A 1 401 ? -11.391 -21.312 -11.391 1 97.38 401 ASP A C 1
ATOM 3296 O O . ASP A 1 401 ? -11.258 -21.781 -12.523 1 97.38 401 ASP A O 1
ATOM 3300 N N . ILE A 1 402 ? -10.445 -21.266 -10.508 1 98.19 402 ILE A N 1
ATOM 3301 C CA . ILE A 1 402 ? -9.094 -21.688 -10.859 1 98.19 402 ILE A CA 1
ATOM 3302 C C . ILE A 1 402 ? -9.109 -23.156 -11.305 1 98.19 402 ILE A C 1
ATOM 3304 O O . ILE A 1 402 ? -8.352 -23.547 -12.195 1 98.19 402 ILE A O 1
ATOM 3308 N N . ILE A 1 403 ? -10.008 -23.969 -10.719 1 98.62 403 ILE A N 1
ATOM 3309 C CA . ILE A 1 403 ? -9.969 -25.406 -10.938 1 98.62 403 ILE A CA 1
ATOM 3310 C C . ILE A 1 403 ? -11.008 -25.797 -11.984 1 98.62 403 ILE A C 1
ATOM 3312 O O . ILE A 1 403 ? -11.219 -26.984 -12.25 1 98.62 403 ILE A O 1
ATOM 3316 N N . LEU A 1 404 ? -11.609 -24.875 -12.672 1 98.62 404 LEU A N 1
ATOM 3317 C CA . LEU A 1 404 ? -12.641 -25.141 -13.672 1 98.62 404 LEU A CA 1
ATOM 3318 C C . LEU A 1 404 ? -12.078 -25.969 -14.82 1 98.62 404 LEU A C 1
ATOM 3320 O O . LEU A 1 404 ? -12.781 -26.812 -15.375 1 98.62 404 LEU A O 1
ATOM 3324 N N . PRO A 1 405 ? -10.844 -25.781 -15.227 1 98.5 405 PRO A N 1
ATOM 3325 C CA . PRO A 1 405 ? -10.328 -26.641 -16.297 1 98.5 405 PRO A CA 1
ATOM 3326 C C . PRO A 1 405 ? -10.461 -28.125 -15.984 1 98.5 405 PRO A C 1
ATOM 3328 O O . PRO A 1 405 ? -10.828 -28.922 -16.859 1 98.5 405 PRO A O 1
ATOM 3331 N N . LEU A 1 406 ? -10.188 -28.531 -14.773 1 98.75 406 LEU A N 1
ATOM 3332 C CA . LEU A 1 406 ? -10.398 -29.922 -14.383 1 98.75 406 LEU A CA 1
ATOM 3333 C C . LEU A 1 406 ? -11.875 -30.281 -14.438 1 98.75 406 LEU A C 1
ATOM 3335 O O . LEU A 1 406 ? -12.242 -31.344 -14.969 1 98.75 406 LEU A O 1
ATOM 3339 N N . ARG A 1 407 ? -12.719 -29.438 -13.953 1 98.5 407 ARG A N 1
ATOM 3340 C CA . ARG A 1 407 ? -14.148 -29.703 -13.844 1 98.5 407 ARG A CA 1
ATOM 3341 C C . ARG A 1 407 ? -14.812 -29.734 -15.211 1 98.5 407 ARG A C 1
ATOM 3343 O O . ARG A 1 407 ? -15.766 -30.484 -15.438 1 98.5 407 ARG A O 1
ATOM 3350 N N . GLN A 1 408 ? -14.32 -28.859 -16.062 1 98.44 408 GLN A N 1
ATOM 3351 C CA . GLN A 1 408 ? -14.922 -28.734 -17.391 1 98.44 408 GLN A CA 1
ATOM 3352 C C . GLN A 1 408 ? -14.422 -29.828 -18.328 1 98.44 408 GLN A C 1
ATOM 3354 O O . GLN A 1 408 ? -15.195 -30.391 -19.109 1 98.44 408 GLN A O 1
ATOM 3359 N N . CYS A 1 409 ? -13.125 -30.141 -18.281 1 98 409 CYS A N 1
ATOM 3360 C CA . CYS A 1 409 ? -12.539 -31.094 -19.203 1 98 409 CYS A CA 1
ATOM 3361 C C . CYS A 1 409 ? -12.703 -32.531 -18.703 1 98 409 CYS A C 1
ATOM 3363 O O . CYS A 1 409 ? -12.75 -33.469 -19.5 1 98 409 CYS A O 1
ATOM 3365 N N . CYS A 1 410 ? -12.68 -32.719 -17.422 1 97.94 410 CYS A N 1
ATOM 3366 C CA . CYS A 1 410 ? -12.844 -34 -16.75 1 97.94 410 CYS A CA 1
ATOM 3367 C C . CYS A 1 410 ? -11.828 -35.031 -17.25 1 97.94 410 CYS A C 1
ATOM 3369 O O . CYS A 1 410 ? -12.195 -36.156 -17.609 1 97.94 410 CYS A O 1
ATOM 3371 N N . VAL A 1 411 ? -10.57 -34.656 -17.344 1 98.06 411 VAL A N 1
ATOM 3372 C CA . VAL A 1 411 ? -9.445 -35.531 -17.594 1 98.06 411 VAL A CA 1
ATOM 3373 C C . VAL A 1 411 ? -8.344 -35.281 -16.562 1 98.06 411 VAL A C 1
ATOM 3375 O O . VAL A 1 411 ? -8.133 -34.156 -16.141 1 98.06 411 VAL A O 1
ATOM 3378 N N . VAL A 1 412 ? -7.703 -36.344 -16.109 1 98.44 412 VAL A N 1
ATOM 3379 C CA . VAL A 1 412 ? -6.625 -36.188 -15.133 1 98.44 412 VAL A CA 1
ATOM 3380 C C . VAL A 1 412 ? -5.555 -37.25 -15.391 1 98.44 412 VAL A C 1
ATOM 3382 O O . VAL A 1 412 ? -5.871 -38.375 -15.781 1 98.44 412 VAL A O 1
ATOM 3385 N N . ARG A 1 413 ? -4.355 -36.812 -15.242 1 97.81 413 ARG A N 1
ATOM 3386 C CA . ARG A 1 413 ? -3.219 -37.719 -15.422 1 97.81 413 ARG A CA 1
ATOM 3387 C C . ARG A 1 413 ? -3.156 -38.75 -14.305 1 97.81 413 ARG A C 1
ATOM 3389 O O . ARG A 1 413 ? -3.377 -38.438 -13.133 1 97.81 413 ARG A O 1
ATOM 3396 N N . PRO A 1 414 ? -2.801 -40.031 -14.688 1 97.88 414 PRO A N 1
ATOM 3397 C CA . PRO A 1 414 ? -2.715 -41.094 -13.664 1 97.88 414 PRO A CA 1
ATOM 3398 C C . PRO A 1 414 ? -1.703 -40.75 -12.57 1 97.88 414 PRO A C 1
ATOM 3400 O O . PRO A 1 414 ? -1.986 -40.938 -11.383 1 97.88 414 PRO A O 1
ATOM 3403 N N . SER A 1 415 ? -0.533 -40.281 -12.922 1 97.94 415 SER A N 1
ATOM 3404 C CA . SER A 1 415 ? 0.487 -39.969 -11.93 1 97.94 415 SER A CA 1
ATOM 3405 C C . SER A 1 415 ? 0.015 -38.875 -10.992 1 97.94 415 SER A C 1
ATOM 3407 O O . SER A 1 415 ? 0.281 -38.906 -9.789 1 97.94 415 SER A O 1
ATOM 3409 N N . THR A 1 416 ? -0.68 -37.844 -11.562 1 98.5 416 THR A N 1
ATOM 3410 C CA . THR A 1 416 ? -1.21 -36.75 -10.758 1 98.5 416 THR A CA 1
ATOM 3411 C C . THR A 1 416 ? -2.25 -37.25 -9.766 1 98.5 416 THR A C 1
ATOM 3413 O O . THR A 1 416 ? -2.186 -36.938 -8.57 1 98.5 416 THR A O 1
ATOM 3416 N N . LEU A 1 417 ? -3.203 -38.062 -10.25 1 98.56 417 LEU A N 1
ATOM 3417 C CA . LEU A 1 417 ? -4.25 -38.625 -9.383 1 98.56 417 LEU A CA 1
ATOM 3418 C C . LEU A 1 417 ? -3.648 -39.469 -8.273 1 98.56 417 LEU A C 1
ATOM 3420 O O . LEU A 1 417 ? -4.031 -39.312 -7.105 1 98.56 417 LEU A O 1
ATOM 3424 N N . ARG A 1 418 ? -2.74 -40.312 -8.633 1 97.88 418 ARG A N 1
ATOM 3425 C CA . ARG A 1 418 ? -2.107 -41.188 -7.645 1 97.88 418 ARG A CA 1
ATOM 3426 C C . ARG A 1 418 ? -1.423 -40.375 -6.551 1 97.88 418 ARG A C 1
ATOM 3428 O O . ARG A 1 418 ? -1.566 -40.656 -5.363 1 97.88 418 ARG A O 1
ATOM 3435 N N . THR A 1 419 ? -0.655 -39.406 -6.961 1 98.56 419 THR A N 1
ATOM 3436 C CA . THR A 1 419 ? 0.098 -38.594 -6.012 1 98.56 419 THR A CA 1
ATOM 3437 C C . THR A 1 419 ? -0.844 -37.812 -5.105 1 98.56 419 THR A C 1
ATOM 3439 O O . THR A 1 419 ? -0.65 -37.75 -3.887 1 98.56 419 THR A O 1
ATOM 3442 N N . LEU A 1 420 ? -1.866 -37.156 -5.684 1 98.62 420 LEU A N 1
ATOM 3443 C CA . LEU A 1 420 ? -2.818 -36.375 -4.898 1 98.62 420 LEU A CA 1
ATOM 3444 C C . LEU A 1 420 ? -3.564 -37.281 -3.912 1 98.62 420 LEU A C 1
ATOM 3446 O O . LEU A 1 420 ? -3.775 -36.906 -2.76 1 98.62 420 LEU A O 1
ATOM 3450 N N . LEU A 1 421 ? -3.951 -38.438 -4.387 1 98.12 421 LEU A N 1
ATOM 3451 C CA . LEU A 1 421 ? -4.672 -39.344 -3.525 1 98.12 421 LEU A CA 1
ATOM 3452 C C . LEU A 1 421 ? -3.791 -39.844 -2.375 1 98.12 421 LEU A C 1
ATOM 3454 O O . LEU A 1 421 ? -4.27 -40 -1.251 1 98.12 421 LEU A O 1
ATOM 3458 N N . LYS A 1 422 ? -2.523 -40.062 -2.656 1 97.75 422 LYS A N 1
ATOM 3459 C CA . LYS A 1 422 ? -1.572 -40.469 -1.621 1 97.75 422 LYS A CA 1
ATOM 3460 C C . LYS A 1 422 ? -1.51 -39.406 -0.508 1 97.75 422 LYS A C 1
ATOM 3462 O O . LYS A 1 422 ? -1.547 -39.75 0.675 1 97.75 422 LYS A O 1
ATOM 3467 N N . TYR A 1 423 ? -1.415 -38.188 -0.894 1 97.88 423 TYR A N 1
ATOM 3468 C CA . TYR A 1 423 ? -1.339 -37.125 0.096 1 97.88 423 TYR A CA 1
ATOM 3469 C C . TYR A 1 423 ? -2.678 -36.938 0.801 1 97.88 423 TYR A C 1
ATOM 3471 O O . TYR A 1 423 ? -2.719 -36.594 1.988 1 97.88 423 TYR A O 1
ATOM 3479 N N . TYR A 1 424 ? -3.74 -37.094 0.08 1 97.44 424 TYR A N 1
ATOM 3480 C CA . TYR A 1 424 ? -5.07 -36.906 0.648 1 97.44 424 TYR A CA 1
ATOM 3481 C C . TYR A 1 424 ? -5.359 -37.969 1.711 1 97.44 424 TYR A C 1
ATOM 3483 O O . TYR A 1 424 ? -5.824 -37.656 2.807 1 97.44 424 TYR A O 1
ATOM 3491 N N . LYS A 1 425 ? -5.086 -39.188 1.45 1 95 425 LYS A N 1
ATOM 3492 C CA . LYS A 1 425 ? -5.391 -40.281 2.363 1 95 425 LYS A CA 1
ATOM 3493 C C . LYS A 1 425 ? -4.375 -40.344 3.5 1 95 425 LYS A C 1
ATOM 3495 O O . LYS A 1 425 ? -4.715 -40.719 4.625 1 95 425 LYS A O 1
ATOM 3500 N N . GLY A 1 426 ? -3.172 -39.906 3.252 1 91 426 GLY A N 1
ATOM 3501 C CA . GLY A 1 426 ? -2.125 -40 4.258 1 91 426 GLY A CA 1
ATOM 3502 C C . GLY A 1 426 ? -1.35 -41.281 4.223 1 91 426 GLY A C 1
ATOM 3503 O O . GLY A 1 426 ? -1.42 -42.031 3.24 1 91 426 GLY A O 1
ATOM 3504 N N . PRO A 1 427 ? -0.387 -41.438 5.16 1 92.38 427 PRO A N 1
ATOM 3505 C CA . PRO A 1 427 ? -0.323 -40.781 6.461 1 92.38 427 PRO A CA 1
ATOM 3506 C C . PRO A 1 427 ? 0.329 -39.375 6.379 1 92.38 427 PRO A C 1
ATOM 3508 O O . PRO A 1 427 ? 0.113 -38.531 7.254 1 92.38 427 PRO A O 1
ATOM 3511 N N . VAL A 1 428 ? 1.149 -39.188 5.402 1 95.56 428 VAL A N 1
ATOM 3512 C CA . VAL A 1 428 ? 1.761 -37.875 5.242 1 95.56 428 VAL A CA 1
ATOM 3513 C C . VAL A 1 428 ? 0.853 -36.969 4.402 1 95.56 428 VAL A C 1
ATOM 3515 O O . VAL A 1 428 ? 0.504 -37.312 3.27 1 95.56 428 VAL A O 1
ATOM 3518 N N . SER A 1 429 ? 0.5 -35.875 5.004 1 96.5 429 SER A N 1
ATOM 3519 C CA . SER A 1 429 ? -0.36 -34.969 4.27 1 96.5 429 SER A CA 1
ATOM 3520 C C . SER A 1 429 ? 0.437 -34.156 3.244 1 96.5 429 SER A C 1
ATOM 3522 O O . SER A 1 429 ? 1.669 -34.156 3.256 1 96.5 429 SER A O 1
ATOM 3524 N N . LEU A 1 430 ? -0.264 -33.531 2.375 1 97.94 430 LEU A N 1
ATOM 3525 C CA . LEU A 1 430 ? 0.361 -32.656 1.362 1 97.94 430 LEU A CA 1
ATOM 3526 C C . LEU A 1 430 ? 1.192 -31.562 2.012 1 97.94 430 LEU A C 1
ATOM 3528 O O . LEU A 1 430 ? 2.34 -31.344 1.622 1 97.94 430 LEU A O 1
ATOM 3532 N N . THR A 1 431 ? 0.633 -30.859 3 1 97.06 431 THR A N 1
ATOM 3533 C CA . THR A 1 431 ? 1.291 -29.703 3.586 1 97.06 431 THR A CA 1
ATOM 3534 C C . THR A 1 431 ? 2.439 -30.125 4.496 1 97.06 431 THR A C 1
ATOM 3536 O O . THR A 1 431 ? 3.43 -29.406 4.637 1 97.06 431 THR A O 1
ATOM 3539 N N . GLU A 1 432 ? 2.318 -31.312 5.09 1 96.56 432 GLU A N 1
ATOM 3540 C CA . GLU A 1 432 ? 3.451 -31.844 5.836 1 96.56 432 GLU A CA 1
ATOM 3541 C C . GLU A 1 432 ? 4.645 -32.094 4.918 1 96.56 432 GLU A C 1
ATOM 3543 O O . GLU A 1 432 ? 5.777 -31.75 5.254 1 96.56 432 GLU A O 1
ATOM 3548 N N . ALA A 1 433 ? 4.367 -32.719 3.771 1 97.88 433 ALA A N 1
ATOM 3549 C CA . ALA A 1 433 ? 5.422 -32.969 2.789 1 97.88 433 ALA A CA 1
ATOM 3550 C C . ALA A 1 433 ? 5.996 -31.641 2.268 1 97.88 433 ALA A C 1
ATOM 3552 O O . ALA A 1 433 ? 7.211 -31.516 2.094 1 97.88 433 ALA A O 1
ATOM 3553 N N . LEU A 1 434 ? 5.121 -30.734 2.027 1 98.38 434 LEU A N 1
ATOM 3554 C CA . LEU A 1 434 ? 5.559 -29.438 1.534 1 98.38 434 LEU A CA 1
ATOM 3555 C C . LEU A 1 434 ? 6.43 -28.734 2.566 1 98.38 434 LEU A C 1
ATOM 3557 O O . LEU A 1 434 ? 7.465 -28.156 2.223 1 98.38 434 LEU A O 1
ATOM 3561 N N . HIS A 1 435 ? 5.969 -28.719 3.77 1 96.75 435 HIS A N 1
ATOM 3562 C CA . HIS A 1 435 ? 6.719 -28.109 4.863 1 96.75 435 HIS A CA 1
ATOM 3563 C C . HIS A 1 435 ? 8.125 -28.688 4.953 1 96.75 435 HIS A C 1
ATOM 3565 O O . HIS A 1 435 ? 9.102 -27.938 5.113 1 96.75 435 HIS A O 1
ATOM 3571 N N . GLN A 1 436 ? 8.211 -29.953 4.836 1 96.69 436 GLN A N 1
ATOM 3572 C CA . GLN A 1 436 ? 9.508 -30.609 4.891 1 96.69 436 GLN A CA 1
ATOM 3573 C C . GLN A 1 436 ? 10.383 -30.203 3.713 1 96.69 436 GLN A C 1
ATOM 3575 O O . GLN A 1 436 ? 11.57 -29.922 3.889 1 96.69 436 GLN A O 1
ATOM 3580 N N . SER A 1 437 ? 9.852 -30.234 2.588 1 97.75 437 SER A N 1
ATOM 3581 C CA . SER A 1 437 ? 10.609 -29.844 1.405 1 97.75 437 SER A CA 1
ATOM 3582 C C . SER A 1 437 ? 11.109 -28.406 1.522 1 97.75 437 SER A C 1
ATOM 3584 O O . SER A 1 437 ? 12.273 -28.125 1.225 1 97.75 437 SER A O 1
ATOM 3586 N N . MET A 1 438 ? 10.281 -27.484 2.014 1 97.75 438 MET A N 1
ATOM 3587 C CA . MET A 1 438 ? 10.602 -26.062 2.117 1 97.75 438 MET A CA 1
ATOM 3588 C C . MET A 1 438 ? 11.633 -25.828 3.215 1 97.75 438 MET A C 1
ATOM 3590 O O . MET A 1 438 ? 12.352 -24.812 3.186 1 97.75 438 MET A O 1
ATOM 3594 N N . SER A 1 439 ? 11.68 -26.719 4.168 1 95.56 439 SER A N 1
ATOM 3595 C CA . SER A 1 439 ? 12.609 -26.562 5.281 1 95.56 439 SER A CA 1
ATOM 3596 C C . SER A 1 439 ? 14.055 -26.609 4.801 1 95.56 439 SER A C 1
ATOM 3598 O O . SER A 1 439 ? 14.969 -26.156 5.508 1 95.56 439 SER A O 1
ATOM 3600 N N . ASN A 1 440 ? 14.273 -27.078 3.596 1 94.56 440 ASN A N 1
ATOM 3601 C CA . ASN A 1 440 ? 15.609 -27.188 3.033 1 94.56 440 ASN A CA 1
ATOM 3602 C C . ASN A 1 440 ? 16.062 -25.875 2.379 1 94.56 440 ASN A C 1
ATOM 3604 O O . ASN A 1 440 ? 17.219 -25.734 2.004 1 94.56 440 ASN A O 1
ATOM 3608 N N . ASP A 1 441 ? 15.172 -24.984 2.217 1 96.94 441 ASP A N 1
ATOM 3609 C CA . ASP A 1 441 ? 15.523 -23.719 1.6 1 96.94 441 ASP A CA 1
ATOM 3610 C C . ASP A 1 441 ? 16.281 -22.812 2.58 1 96.94 441 ASP A C 1
ATOM 3612 O O . ASP A 1 441 ? 15.953 -22.781 3.768 1 96.94 441 ASP A O 1
ATOM 3616 N N . PRO A 1 442 ? 17.188 -22.016 2.133 1 96.5 442 PRO A N 1
ATOM 3617 C CA . PRO A 1 442 ? 18.031 -21.203 3.016 1 96.5 442 PRO A CA 1
ATOM 3618 C C . PRO A 1 442 ? 17.234 -20.125 3.74 1 96.5 442 PRO A C 1
ATOM 3620 O O . PRO A 1 442 ? 17.703 -19.594 4.762 1 96.5 442 PRO A O 1
ATOM 3623 N N . VAL A 1 443 ? 16.062 -19.766 3.238 1 95.88 443 VAL A N 1
ATOM 3624 C CA . VAL A 1 443 ? 15.344 -18.672 3.879 1 95.88 443 VAL A CA 1
ATOM 3625 C C . VAL A 1 443 ? 14.086 -19.219 4.559 1 95.88 443 VAL A C 1
ATOM 3627 O O . VAL A 1 443 ? 13.094 -18.5 4.715 1 95.88 443 VAL A O 1
ATOM 3630 N N . ALA A 1 444 ? 14.094 -20.484 4.883 1 95.31 444 ALA A N 1
ATOM 3631 C CA . ALA A 1 444 ? 12.984 -21.078 5.637 1 95.31 444 ALA A CA 1
ATOM 3632 C C . ALA A 1 444 ? 12.805 -20.375 6.98 1 95.31 444 ALA A C 1
ATOM 3634 O O . ALA A 1 444 ? 13.773 -19.953 7.602 1 95.31 444 ALA A O 1
ATOM 3635 N N . PRO A 1 445 ? 11.492 -20.297 7.453 1 95.44 445 PRO A N 1
ATOM 3636 C CA . PRO A 1 445 ? 10.258 -20.812 6.863 1 95.44 445 PRO A CA 1
ATOM 3637 C C . PRO A 1 445 ? 9.781 -19.969 5.676 1 95.44 445 PRO A C 1
ATOM 3639 O O . PRO A 1 445 ? 9.961 -18.75 5.66 1 95.44 445 PRO A O 1
ATOM 3642 N N . ILE A 1 446 ? 9.156 -20.594 4.758 1 97.31 446 ILE A N 1
ATOM 3643 C CA . ILE A 1 446 ? 8.812 -19.969 3.492 1 97.31 446 ILE A CA 1
ATOM 3644 C C . ILE A 1 446 ? 7.371 -19.453 3.553 1 97.31 446 ILE A C 1
ATOM 3646 O O . ILE A 1 446 ? 7.102 -18.297 3.213 1 97.31 446 ILE A O 1
ATOM 3650 N N . LEU A 1 447 ? 6.473 -20.281 4.027 1 96.88 447 LEU A N 1
ATOM 3651 C CA . LEU A 1 447 ? 5.055 -19.938 4.059 1 96.88 447 LEU A CA 1
ATOM 3652 C C . LEU A 1 447 ? 4.57 -19.766 5.492 1 96.88 447 LEU A C 1
ATOM 3654 O O . LEU A 1 447 ? 5.039 -20.469 6.398 1 96.88 447 LEU A O 1
ATOM 3658 N N . ALA A 1 448 ? 3.633 -18.844 5.625 1 94.56 448 ALA A N 1
ATOM 3659 C CA . ALA A 1 448 ? 2.875 -18.844 6.871 1 94.56 448 ALA A CA 1
ATOM 3660 C C . ALA A 1 448 ? 2.039 -20.109 7.012 1 94.56 448 ALA A C 1
ATOM 3662 O O . ALA A 1 448 ? 1.462 -20.594 6.035 1 94.56 448 ALA A O 1
ATOM 3663 N N . THR A 1 449 ? 1.897 -20.594 8.211 1 93.69 449 THR A N 1
ATOM 3664 C CA . THR A 1 449 ? 1.26 -21.875 8.445 1 93.69 449 THR A CA 1
ATOM 3665 C C . THR A 1 449 ? -0.243 -21.797 8.195 1 93.69 449 THR A C 1
ATOM 3667 O O . THR A 1 449 ? -0.899 -22.812 7.977 1 93.69 449 THR A O 1
ATOM 3670 N N . LYS A 1 450 ? -0.819 -20.672 8.195 1 94.06 450 LYS A N 1
ATOM 3671 C CA . LYS A 1 450 ? -2.246 -20.516 7.926 1 94.06 450 LYS A CA 1
ATOM 3672 C C . LYS A 1 450 ? -2.59 -20.969 6.512 1 94.06 450 LYS A C 1
ATOM 3674 O O . LYS A 1 450 ? -3.75 -21.25 6.211 1 94.06 450 LYS A O 1
ATOM 3679 N N . HIS A 1 451 ? -1.618 -21.016 5.664 1 96.69 451 HIS A N 1
ATOM 3680 C CA . HIS A 1 451 ? -1.862 -21.469 4.297 1 96.69 451 HIS A CA 1
ATOM 3681 C C . HIS A 1 451 ? -2.061 -22.984 4.242 1 96.69 451 HIS A C 1
ATOM 3683 O O . HIS A 1 451 ? -2.604 -23.5 3.266 1 96.69 451 HIS A O 1
ATOM 3689 N N . TYR A 1 452 ? -1.613 -23.75 5.242 1 96.62 452 TYR A N 1
ATOM 3690 C CA . TYR A 1 452 ? -1.639 -25.203 5.211 1 96.62 452 TYR A CA 1
ATOM 3691 C C . TYR A 1 452 ? -3.072 -25.719 5.227 1 96.62 452 TYR A C 1
ATOM 3693 O O . TYR A 1 452 ? -3.469 -26.484 4.34 1 96.62 452 TYR A O 1
ATOM 3701 N N . PRO A 1 453 ? -3.893 -25.266 6.176 1 95.62 453 PRO A N 1
ATOM 3702 C CA . PRO A 1 453 ? -5.281 -25.719 6.113 1 95.62 453 PRO A CA 1
ATOM 3703 C C . PRO A 1 453 ? -5.973 -25.344 4.805 1 95.62 453 PRO A C 1
ATOM 3705 O O . PRO A 1 453 ? -6.809 -26.094 4.301 1 95.62 453 PRO A O 1
ATOM 3708 N N . ALA A 1 454 ? -5.672 -24.234 4.277 1 96.5 454 ALA A N 1
ATOM 3709 C CA . ALA A 1 454 ? -6.27 -23.797 3.012 1 96.5 454 ALA A CA 1
ATOM 3710 C C . ALA A 1 454 ? -5.906 -24.766 1.884 1 96.5 454 ALA A C 1
ATOM 3712 O O . ALA A 1 454 ? -6.766 -25.156 1.089 1 96.5 454 ALA A O 1
ATOM 3713 N N . MET A 1 455 ? -4.703 -25.172 1.82 1 97.75 455 MET A N 1
ATOM 3714 C CA . MET A 1 455 ? -4.246 -26.078 0.778 1 97.75 455 MET A CA 1
ATOM 3715 C C . MET A 1 455 ? -4.906 -27.453 0.926 1 97.75 455 MET A C 1
ATOM 3717 O O . MET A 1 455 ? -5.277 -28.078 -0.068 1 97.75 455 MET A O 1
ATOM 3721 N N . GLU A 1 456 ? -5.039 -27.891 2.174 1 97.31 456 GLU A N 1
ATOM 3722 C CA . GLU A 1 456 ? -5.688 -29.172 2.416 1 97.31 456 GLU A CA 1
ATOM 3723 C C . GLU A 1 456 ? -7.16 -29.141 2.012 1 97.31 456 GLU A C 1
ATOM 3725 O O . GLU A 1 456 ? -7.684 -30.109 1.464 1 97.31 456 GLU A O 1
ATOM 3730 N N . ARG A 1 457 ? -7.812 -28.062 2.322 1 96.56 457 ARG A N 1
ATOM 3731 C CA . ARG A 1 457 ? -9.195 -27.891 1.891 1 96.56 457 ARG A CA 1
ATOM 3732 C C . ARG A 1 457 ? -9.305 -27.922 0.37 1 96.56 457 ARG A C 1
ATOM 3734 O O . ARG A 1 457 ? -10.227 -28.547 -0.175 1 96.56 457 ARG A O 1
ATOM 3741 N N . ARG A 1 458 ? -8.383 -27.328 -0.263 1 98.19 458 ARG A N 1
ATOM 3742 C CA . ARG A 1 458 ? -8.398 -27.312 -1.723 1 98.19 458 ARG A CA 1
ATOM 3743 C C . ARG A 1 458 ? -8.117 -28.688 -2.291 1 98.19 458 ARG A C 1
ATOM 3745 O O . ARG A 1 458 ? -8.711 -29.094 -3.299 1 98.19 458 ARG A O 1
ATOM 3752 N N . LEU A 1 459 ? -7.203 -29.391 -1.671 1 98.38 459 LEU A N 1
ATOM 3753 C CA . LEU A 1 459 ? -6.949 -30.766 -2.082 1 98.38 459 LEU A CA 1
ATOM 3754 C C . LEU A 1 459 ? -8.219 -31.609 -1.963 1 98.38 459 LEU A C 1
ATOM 3756 O O . LEU A 1 459 ? -8.523 -32.406 -2.854 1 98.38 459 LEU A O 1
ATOM 3760 N N . HIS A 1 460 ? -8.938 -31.453 -0.891 1 97.75 460 HIS A N 1
ATOM 3761 C CA . HIS A 1 460 ? -10.211 -32.156 -0.719 1 97.75 460 HIS A CA 1
ATOM 3762 C C . HIS A 1 460 ? -11.164 -31.844 -1.871 1 97.75 460 HIS A C 1
ATOM 3764 O O . HIS A 1 460 ? -11.773 -32.75 -2.434 1 97.75 460 HIS A O 1
ATOM 3770 N N . SER A 1 461 ? -11.266 -30.594 -2.203 1 98.19 461 SER A N 1
ATOM 3771 C CA . SER A 1 461 ? -12.141 -30.188 -3.293 1 98.19 461 SER A CA 1
ATOM 3772 C C . SER A 1 461 ? -11.734 -30.844 -4.609 1 98.19 461 SER A C 1
ATOM 3774 O O . SER A 1 461 ? -12.594 -31.266 -5.387 1 98.19 461 SER A O 1
ATOM 3776 N N . ILE A 1 462 ? -10.453 -30.875 -4.859 1 98.75 462 ILE A N 1
ATOM 3777 C CA . ILE A 1 462 ? -9.961 -31.5 -6.078 1 98.75 462 ILE A CA 1
ATOM 3778 C C . ILE A 1 462 ? -10.406 -32.969 -6.121 1 98.75 462 ILE A C 1
ATOM 3780 O O . ILE A 1 462 ? -10.883 -33.438 -7.152 1 98.75 462 ILE A O 1
ATOM 3784 N N . MET A 1 463 ? -10.281 -33.688 -4.992 1 98.5 463 MET A N 1
ATOM 3785 C CA . MET A 1 463 ? -10.695 -35.094 -4.93 1 98.5 463 MET A CA 1
ATOM 3786 C C . MET A 1 463 ? -12.195 -35.219 -5.188 1 98.5 463 MET A C 1
ATOM 3788 O O . MET A 1 463 ? -12.633 -36.125 -5.891 1 98.5 463 MET A O 1
ATOM 3792 N N . GLU A 1 464 ? -12.922 -34.281 -4.637 1 98.44 464 GLU A N 1
ATOM 3793 C CA . GLU A 1 464 ? -14.359 -34.281 -4.871 1 98.44 464 GLU A CA 1
ATOM 3794 C C . GLU A 1 464 ? -14.688 -34.094 -6.348 1 98.44 464 GLU A C 1
ATOM 3796 O O . GLU A 1 464 ? -15.562 -34.75 -6.898 1 98.44 464 GLU A O 1
ATOM 3801 N N . TYR A 1 465 ? -14 -33.219 -6.961 1 98.69 465 TYR A N 1
ATOM 3802 C CA . TYR A 1 465 ? -14.258 -32.938 -8.367 1 98.69 465 TYR A CA 1
ATOM 3803 C C . TYR A 1 465 ? -13.867 -34.094 -9.258 1 98.69 465 TYR A C 1
ATOM 3805 O O . TYR A 1 465 ? -14.539 -34.375 -10.258 1 98.69 465 TYR A O 1
ATOM 3813 N N . VAL A 1 466 ? -12.781 -34.75 -8.93 1 98.75 466 VAL A N 1
ATOM 3814 C CA . VAL A 1 466 ? -12.398 -35.969 -9.664 1 98.75 466 VAL A CA 1
ATOM 3815 C C . VAL A 1 466 ? -13.492 -37.031 -9.531 1 98.75 466 VAL A C 1
ATOM 3817 O O . VAL A 1 466 ? -13.891 -37.656 -10.523 1 98.75 466 VAL A O 1
ATOM 3820 N N . ASP A 1 467 ? -13.969 -37.219 -8.344 1 98.62 467 ASP A N 1
ATOM 3821 C CA . ASP A 1 467 ? -15.062 -38.156 -8.094 1 98.62 467 ASP A CA 1
ATOM 3822 C C . ASP A 1 467 ? -16.297 -37.781 -8.914 1 98.62 467 ASP A C 1
ATOM 3824 O O . ASP A 1 467 ? -16.938 -38.656 -9.516 1 98.62 467 ASP A O 1
ATOM 3828 N N . GLU A 1 468 ? -16.609 -36.531 -8.938 1 98.56 468 GLU A N 1
ATOM 3829 C CA . GLU A 1 468 ? -17.75 -36.031 -9.711 1 98.56 468 GLU A CA 1
ATOM 3830 C C . GLU A 1 468 ? -17.578 -36.344 -11.203 1 98.56 468 GLU A C 1
ATOM 3832 O O . GLU A 1 468 ? -18.516 -36.75 -11.875 1 98.56 468 GLU A O 1
ATOM 3837 N N . CYS A 1 469 ? -16.391 -36.062 -11.695 1 98.5 469 CYS A N 1
ATOM 3838 C CA . CYS A 1 469 ? -16.094 -36.344 -13.102 1 98.5 469 CYS A CA 1
ATOM 3839 C C . CYS A 1 469 ? -16.281 -37.812 -13.414 1 98.5 469 CYS A C 1
ATOM 3841 O O . CYS A 1 469 ? -16.859 -38.156 -14.438 1 98.5 469 CYS A O 1
ATOM 3843 N N . ILE A 1 470 ? -15.82 -38.688 -12.547 1 98.31 470 ILE A N 1
ATOM 3844 C CA . ILE A 1 470 ? -15.875 -40.125 -12.773 1 98.31 470 ILE A CA 1
ATOM 3845 C C . ILE A 1 470 ? -17.328 -40.594 -12.766 1 98.31 470 ILE A C 1
ATOM 3847 O O . ILE A 1 470 ? -17.734 -41.406 -13.609 1 98.31 470 ILE A O 1
ATOM 3851 N N . LYS A 1 471 ? -18.078 -40.094 -11.883 1 97.81 471 LYS A N 1
ATOM 3852 C CA . LYS A 1 471 ? -19.5 -40.469 -11.766 1 97.81 471 LYS A CA 1
ATOM 3853 C C . LYS A 1 471 ? -20.281 -40 -12.992 1 97.81 471 LYS A C 1
ATOM 3855 O O . LYS A 1 471 ? -21.172 -40.719 -13.461 1 97.81 471 LYS A O 1
ATOM 3860 N N . LYS A 1 472 ? -19.891 -38.906 -13.477 1 96.62 472 LYS A N 1
ATOM 3861 C CA . LYS A 1 472 ? -20.672 -38.281 -14.555 1 96.62 472 LYS A CA 1
ATOM 3862 C C . LYS A 1 472 ? -20.234 -38.812 -15.914 1 96.62 472 LYS A C 1
ATOM 3864 O O . LYS A 1 472 ? -21.016 -38.844 -16.859 1 96.62 472 LYS A O 1
ATOM 3869 N N . HIS A 1 473 ? -19.047 -39.219 -16 1 96.06 473 HIS A N 1
ATOM 3870 C CA . HIS A 1 473 ? -18.531 -39.688 -17.281 1 96.06 473 HIS A CA 1
ATOM 3871 C C . HIS A 1 473 ? -19.047 -41.062 -17.641 1 96.06 473 HIS A C 1
ATOM 3873 O O . HIS A 1 473 ? -19.031 -41.969 -16.812 1 96.06 473 HIS A O 1
ATOM 3879 N N . PRO A 1 474 ? -19.469 -41.219 -18.891 1 94.38 474 PRO A N 1
ATOM 3880 C CA . PRO A 1 474 ? -20 -42.5 -19.297 1 94.38 474 PRO A CA 1
ATOM 3881 C C . PRO A 1 474 ? -18.969 -43.625 -19.203 1 94.38 474 PRO A C 1
ATOM 3883 O O . PRO A 1 474 ? -19.328 -44.781 -18.953 1 94.38 474 PRO A O 1
ATOM 3886 N N . GLY A 1 475 ? -17.734 -43.375 -19.375 1 94.56 475 GLY A N 1
ATOM 3887 C CA . GLY A 1 475 ? -16.672 -44.344 -19.312 1 94.56 475 GLY A CA 1
ATOM 3888 C C . GLY A 1 475 ? -16.109 -44.531 -17.922 1 94.56 475 GLY A C 1
ATOM 3889 O O . GLY A 1 475 ? -15.141 -45.281 -17.734 1 94.56 475 GLY A O 1
ATOM 3890 N N . GLY A 1 476 ? -16.75 -43.906 -16.953 1 95.81 476 GLY A N 1
ATOM 3891 C CA . GLY A 1 476 ? -16.25 -44 -15.594 1 95.81 476 GLY A CA 1
ATOM 3892 C C . GLY A 1 476 ? -14.82 -43.5 -15.461 1 95.81 476 GLY A C 1
ATOM 3893 O O . GLY A 1 476 ? -14.43 -42.5 -16.062 1 95.81 476 GLY A O 1
ATOM 3894 N N . ILE A 1 477 ? -14.055 -44.25 -14.625 1 97.5 477 ILE A N 1
ATOM 3895 C CA . ILE A 1 477 ? -12.688 -43.844 -14.328 1 97.5 477 ILE A CA 1
ATOM 3896 C C . ILE A 1 477 ? -11.836 -43.938 -15.594 1 97.5 477 ILE A C 1
ATOM 3898 O O . ILE A 1 477 ? -10.922 -43.125 -15.797 1 97.5 477 ILE A O 1
ATOM 3902 N N . LYS A 1 478 ? -12.141 -44.844 -16.562 1 96.25 478 LYS A N 1
ATOM 3903 C CA . LYS A 1 478 ? -11.359 -45.062 -17.766 1 96.25 478 LYS A CA 1
ATOM 3904 C C . LYS A 1 478 ? -11.516 -43.906 -18.75 1 96.25 478 LYS A C 1
ATOM 3906 O O . LYS A 1 478 ? -10.648 -43.688 -19.594 1 96.25 478 LYS A O 1
ATOM 3911 N N . GLY A 1 479 ? -12.594 -43.219 -18.578 1 96.06 479 GLY A N 1
ATOM 3912 C CA . GLY A 1 479 ? -12.82 -42.062 -19.438 1 96.06 479 GLY A CA 1
ATOM 3913 C C . GLY A 1 479 ? -12.219 -40.781 -18.891 1 96.06 479 GLY A C 1
ATOM 3914 O O . GLY A 1 479 ? -12.078 -39.812 -19.609 1 96.06 479 GLY A O 1
ATOM 3915 N N . VAL A 1 480 ? -11.852 -40.844 -17.609 1 98.25 480 VAL A N 1
ATOM 3916 C CA . VAL A 1 480 ? -11.414 -39.625 -16.922 1 98.25 480 VAL A CA 1
ATOM 3917 C C . VAL A 1 480 ? -9.898 -39.656 -16.734 1 98.25 480 VAL A C 1
ATOM 3919 O O . VAL A 1 480 ? -9.219 -38.656 -16.922 1 98.25 480 VAL A O 1
ATOM 3922 N N . VAL A 1 481 ? -9.383 -40.781 -16.391 1 98.5 481 VAL A N 1
ATOM 3923 C CA . VAL A 1 481 ? -7.953 -40.938 -16.125 1 98.5 481 VAL A CA 1
ATOM 3924 C C . VAL A 1 481 ? -7.25 -41.469 -17.375 1 98.5 481 VAL A C 1
ATOM 3926 O O . VAL A 1 481 ? -7.586 -42.562 -17.859 1 98.5 481 VAL A O 1
ATOM 3929 N N . MET A 1 482 ? -6.293 -40.719 -17.875 1 97.06 482 MET A N 1
ATOM 3930 C CA . MET A 1 482 ? -5.621 -41.125 -19.094 1 97.06 482 MET A CA 1
ATOM 3931 C C . MET A 1 482 ? -4.23 -40.5 -19.188 1 97.06 482 MET A C 1
ATOM 3933 O O . MET A 1 482 ? -3.971 -39.469 -18.594 1 97.06 482 MET A O 1
ATOM 3937 N N . ALA A 1 483 ? -3.365 -41.125 -19.906 1 95.25 483 ALA A N 1
ATOM 3938 C CA . ALA A 1 483 ? -2 -40.656 -20.109 1 95.25 483 ALA A CA 1
ATOM 3939 C C . ALA A 1 483 ? -1.943 -39.594 -21.219 1 95.25 483 ALA A C 1
ATOM 3941 O O . ALA A 1 483 ? -1.128 -38.688 -21.172 1 95.25 483 ALA A O 1
ATOM 3942 N N . GLU A 1 484 ? -2.781 -39.781 -22.188 1 93.62 484 GLU A N 1
ATOM 3943 C CA . GLU A 1 484 ? -2.916 -38.875 -23.328 1 93.62 484 GLU A CA 1
ATOM 3944 C C . GLU A 1 484 ? -4.379 -38.688 -23.719 1 93.62 484 GLU A C 1
ATOM 3946 O O . GLU A 1 484 ? -5.203 -39.594 -23.484 1 93.62 484 GLU A O 1
ATOM 3951 N N . TYR A 1 485 ? -4.547 -37.594 -24.234 1 94.81 485 TYR A N 1
ATOM 3952 C CA . TYR A 1 485 ? -5.898 -37.312 -24.703 1 94.81 485 TYR A CA 1
ATOM 3953 C C . TYR A 1 485 ? -5.961 -37.312 -26.234 1 94.81 485 TYR A C 1
ATOM 3955 O O . TYR A 1 485 ? -5.039 -36.844 -26.906 1 94.81 485 TYR A O 1
ATOM 3963 N N . HIS A 1 486 ? -7.031 -37.906 -26.766 1 92.62 486 HIS A N 1
ATOM 3964 C CA . HIS A 1 486 ? -7.281 -37.906 -28.203 1 92.62 486 HIS A CA 1
ATOM 3965 C C . HIS A 1 486 ? -8.75 -37.656 -28.516 1 92.62 486 HIS A C 1
ATOM 3967 O O . HIS A 1 486 ? -9.625 -38.406 -28.109 1 92.62 486 HIS A O 1
ATOM 3973 N N . SER A 1 487 ? -8.953 -36.531 -29.156 1 87.25 487 SER A N 1
ATOM 3974 C CA . SER A 1 487 ? -10.312 -36.156 -29.531 1 87.25 487 SER A CA 1
ATOM 3975 C C . SER A 1 487 ? -10.828 -37.031 -30.672 1 87.25 487 SER A C 1
ATOM 3977 O O . SER A 1 487 ? -10.055 -37.469 -31.531 1 87.25 487 SER A O 1
ATOM 3979 N N . ASN A 1 488 ? -12.031 -37.562 -30.719 1 71.62 488 ASN A N 1
ATOM 3980 C CA . ASN A 1 488 ? -12.648 -38.312 -31.797 1 71.62 488 ASN A CA 1
ATOM 3981 C C . ASN A 1 488 ? -13.07 -37.406 -32.938 1 71.62 488 ASN A C 1
ATOM 3983 O O . ASN A 1 488 ? -13.586 -37.875 -33.969 1 71.62 488 ASN A O 1
ATOM 3987 N N . VAL A 1 489 ? -13.102 -36.156 -32.844 1 56.41 489 VAL A N 1
ATOM 3988 C CA . VAL A 1 489 ? -13.586 -35.312 -33.938 1 56.41 489 VAL A CA 1
ATOM 3989 C C . VAL A 1 489 ? -12.664 -35.406 -35.156 1 56.41 489 VAL A C 1
ATOM 3991 O O . VAL A 1 489 ? -11.453 -35.219 -35.031 1 56.41 489 VAL A O 1
ATOM 3994 N N . SER A 1 490 ? -13.008 -36.281 -36.094 1 45.25 490 SER A N 1
ATOM 3995 C CA . SER A 1 490 ? -12.383 -36.344 -37.406 1 45.25 490 SER A CA 1
ATOM 3996 C C . SER A 1 490 ? -12.086 -34.969 -37.938 1 45.25 490 SER A C 1
ATOM 3998 O O . SER A 1 490 ? -13 -34.156 -38.156 1 45.25 490 SER A O 1
ATOM 4000 N N . LEU A 1 491 ? -11.164 -34.312 -37.562 1 44.38 491 LEU A N 1
ATOM 4001 C CA . LEU A 1 491 ? -10.742 -33.094 -38.281 1 44.38 491 LEU A CA 1
ATOM 4002 C C . LEU A 1 491 ? -10.711 -33.312 -39.781 1 44.38 491 LEU A C 1
ATOM 4004 O O . LEU A 1 491 ? -9.969 -34.188 -40.281 1 44.38 491 LEU A O 1
ATOM 4008 N N . SER A 1 492 ? -11.844 -33.312 -40.469 1 36.72 492 SER A N 1
ATOM 4009 C CA . SER A 1 492 ? -11.812 -33.219 -41.906 1 36.72 492 SER A CA 1
ATOM 4010 C C . SER A 1 492 ? -10.797 -32.188 -42.375 1 36.72 492 SER A C 1
ATOM 4012 O O . SER A 1 492 ? -10.938 -30.984 -42.094 1 36.72 492 SER A O 1
ATOM 4014 N N . PHE A 1 493 ? -9.602 -32.469 -42.406 1 37.88 493 PHE A N 1
ATOM 4015 C CA . PHE A 1 493 ? -8.594 -31.734 -43.156 1 37.88 493 PHE A CA 1
ATOM 4016 C C . PHE A 1 493 ? -9.125 -31.344 -44.531 1 37.88 493 PHE A C 1
ATOM 4018 O O . PHE A 1 493 ? -9.328 -32.188 -45.406 1 37.88 493 PHE A O 1
ATOM 4025 N N . CYS A 1 494 ? -10.078 -30.422 -44.719 1 32.34 494 CYS A N 1
ATOM 4026 C CA . CYS A 1 494 ? -10.344 -29.859 -46.031 1 32.34 494 CYS A CA 1
ATOM 4027 C C . CYS A 1 494 ? -9.047 -29.438 -46.719 1 32.34 494 CYS A C 1
ATOM 4029 O O . CYS A 1 494 ? -8.352 -28.531 -46.25 1 32.34 494 CYS A O 1
ATOM 4031 N N . SER A 1 495 ? -8.422 -30.297 -47.406 1 30.86 495 SER A N 1
ATOM 4032 C CA . SER A 1 495 ? -7.426 -30.062 -48.469 1 30.86 495 SER A CA 1
ATOM 4033 C C . SER A 1 495 ? -7.871 -28.953 -49.406 1 30.86 495 SER A C 1
ATOM 4035 O O . SER A 1 495 ? -8.852 -29.109 -50.156 1 30.86 495 SER A O 1
ATOM 4037 N N . MET A 1 496 ? -7.918 -27.688 -49.156 1 27.19 496 MET A N 1
ATOM 4038 C CA . MET A 1 496 ? -7.938 -26.766 -50.281 1 27.19 496 MET A CA 1
ATOM 4039 C C . MET A 1 496 ? -6.918 -27.172 -51.344 1 27.19 496 MET A C 1
ATOM 4041 O O . MET A 1 496 ? -5.789 -27.547 -51 1 27.19 496 MET A O 1
ATOM 4045 N N . PRO A 1 497 ? -7.391 -27.594 -52.5 1 28.95 497 PRO A N 1
ATOM 4046 C CA . PRO A 1 497 ? -6.469 -27.828 -53.625 1 28.95 497 PRO A CA 1
ATOM 4047 C C . PRO A 1 497 ? -5.383 -26.766 -53.719 1 28.95 497 PRO A C 1
ATOM 4049 O O . PRO A 1 497 ? -5.555 -25.656 -53.219 1 28.95 497 PRO A O 1
ATOM 4052 N N . GLU A 1 498 ? -4.23 -27.047 -54.312 1 24.14 498 GLU A N 1
ATOM 4053 C CA . GLU A 1 498 ? -3.346 -26.031 -54.844 1 24.14 498 GLU A CA 1
ATOM 4054 C C . GLU A 1 498 ? -4.129 -25 -55.656 1 24.14 498 GLU A C 1
ATOM 4056 O O . GLU A 1 498 ? -5.008 -25.359 -56.438 1 24.14 498 GLU A O 1
ATOM 4061 N N . MET B 1 1 ? 17.281 63.656 -39.219 1 18.66 1 MET B N 1
ATOM 4062 C CA . MET B 1 1 ? 16.203 62.875 -39.844 1 18.66 1 MET B CA 1
ATOM 4063 C C . MET B 1 1 ? 16.781 61.844 -40.812 1 18.66 1 MET B C 1
ATOM 4065 O O . MET B 1 1 ? 16.188 60.781 -41.031 1 18.66 1 MET B O 1
ATOM 4069 N N . ARG B 1 2 ? 17.844 62.344 -41.5 1 19.92 2 ARG B N 1
ATOM 4070 C CA . ARG B 1 2 ? 18.531 62.281 -42.781 1 19.92 2 ARG B CA 1
ATOM 4071 C C . ARG B 1 2 ? 19.438 61.062 -42.844 1 19.92 2 ARG B C 1
ATOM 4073 O O . ARG B 1 2 ? 19.531 60.406 -43.875 1 19.92 2 ARG B O 1
ATOM 4080 N N . ILE B 1 3 ? 20.203 61 -41.812 1 24.47 3 ILE B N 1
ATOM 4081 C CA . ILE B 1 3 ? 21.5 60.469 -42.156 1 24.47 3 ILE B CA 1
ATOM 4082 C C . ILE B 1 3 ? 21.422 58.938 -42.25 1 24.47 3 ILE B C 1
ATOM 4084 O O . ILE B 1 3 ? 22.406 58.219 -41.969 1 24.47 3 ILE B O 1
ATOM 4088 N N . TYR B 1 4 ? 19.938 58.438 -42.281 1 24.3 4 TYR B N 1
ATOM 4089 C CA . TYR B 1 4 ? 19.328 57.125 -42.031 1 24.3 4 TYR B CA 1
ATOM 4090 C C . TYR B 1 4 ? 19.641 56.156 -43.156 1 24.3 4 TYR B C 1
ATOM 4092 O O . TYR B 1 4 ? 19.078 55.062 -43.188 1 24.3 4 TYR B O 1
ATOM 4100 N N . LEU B 1 5 ? 19.969 56.812 -44.375 1 22.58 5 LEU B N 1
ATOM 4101 C CA . LEU B 1 5 ? 19.797 56.312 -45.75 1 22.58 5 LEU B CA 1
ATOM 4102 C C . LEU B 1 5 ? 20.75 55.156 -46.031 1 22.58 5 LEU B C 1
ATOM 4104 O O . LEU B 1 5 ? 20.375 54.219 -46.719 1 22.58 5 LEU B O 1
ATOM 4108 N N . LYS B 1 6 ? 22 55.406 -45.656 1 24.47 6 LYS B N 1
ATOM 4109 C CA . LYS B 1 6 ? 23.109 55 -46.5 1 24.47 6 LYS B CA 1
ATOM 4110 C C . LYS B 1 6 ? 23.328 53.469 -46.438 1 24.47 6 LYS B C 1
ATOM 4112 O O . LYS B 1 6 ? 23.906 52.875 -47.344 1 24.47 6 LYS B O 1
ATOM 4117 N N . ARG B 1 7 ? 22.969 53 -45.094 1 25.34 7 ARG B N 1
ATOM 4118 C CA . ARG B 1 7 ? 23.734 51.844 -44.625 1 25.34 7 ARG B CA 1
ATOM 4119 C C . ARG B 1 7 ? 23.203 50.562 -45.25 1 25.34 7 ARG B C 1
ATOM 4121 O O . ARG B 1 7 ? 23.594 49.469 -44.844 1 25.34 7 ARG B O 1
ATOM 4128 N N . ILE B 1 8 ? 22.016 50.812 -46.031 1 25.09 8 ILE B N 1
ATOM 4129 C CA . ILE B 1 8 ? 21.047 49.812 -46.438 1 25.09 8 ILE B CA 1
ATOM 4130 C C . ILE B 1 8 ? 21.672 48.875 -47.469 1 25.09 8 ILE B C 1
ATOM 4132 O O . ILE B 1 8 ? 21.438 47.656 -47.469 1 25.09 8 ILE B O 1
ATOM 4136 N N . THR B 1 9 ? 22.391 49.562 -48.438 1 23.28 9 THR B N 1
ATOM 4137 C CA . THR B 1 9 ? 22.531 49.125 -49.812 1 23.28 9 THR B CA 1
ATOM 4138 C C . THR B 1 9 ? 23.422 47.875 -49.875 1 23.28 9 THR B C 1
ATOM 4140 O O . THR B 1 9 ? 23.219 47.031 -50.75 1 23.28 9 THR B O 1
ATOM 4143 N N . LEU B 1 10 ? 24.484 47.969 -49.062 1 22.27 10 LEU B N 1
ATOM 4144 C CA . LEU B 1 10 ? 25.703 47.312 -49.531 1 22.27 10 LEU B CA 1
ATOM 4145 C C . LEU B 1 10 ? 25.609 45.812 -49.469 1 22.27 10 LEU B C 1
ATOM 4147 O O . LEU B 1 10 ? 26.297 45.094 -50.188 1 22.27 10 LEU B O 1
ATOM 4151 N N . PHE B 1 11 ? 24.656 45.281 -48.562 1 23.67 11 PHE B N 1
ATOM 4152 C CA . PHE B 1 11 ? 25.062 43.969 -48.031 1 23.67 11 PHE B CA 1
ATOM 4153 C C . PHE B 1 11 ? 24.609 42.844 -48.938 1 23.67 11 PHE B C 1
ATOM 4155 O O . PHE B 1 11 ? 24.812 41.688 -48.625 1 23.67 11 PHE B O 1
ATOM 4162 N N . PHE B 1 12 ? 23.766 43.125 -50.031 1 23.91 12 PHE B N 1
ATOM 4163 C CA . PHE B 1 12 ? 22.891 42.188 -50.75 1 23.91 12 PHE B CA 1
ATOM 4164 C C . PHE B 1 12 ? 23.703 41.219 -51.594 1 23.91 12 PHE B C 1
ATOM 4166 O O . PHE B 1 12 ? 23.266 40.125 -51.844 1 23.91 12 PHE B O 1
ATOM 4173 N N . LEU B 1 13 ? 24.781 41.781 -52.188 1 21.72 13 LEU B N 1
ATOM 4174 C CA . LEU B 1 13 ? 25.281 41.281 -53.469 1 21.72 13 LEU B CA 1
ATOM 4175 C C . LEU B 1 13 ? 25.922 39.906 -53.281 1 21.72 13 LEU B C 1
ATOM 4177 O O . LEU B 1 13 ? 25.953 39.094 -54.219 1 21.72 13 LEU B O 1
ATOM 4181 N N . ALA B 1 14 ? 26.625 39.656 -52.25 1 21.66 14 ALA B N 1
ATOM 4182 C CA . ALA B 1 14 ? 27.828 38.812 -52.312 1 21.66 14 ALA B CA 1
ATOM 4183 C C . ALA B 1 14 ? 27.453 37.312 -52.312 1 21.66 14 ALA B C 1
ATOM 4185 O O . ALA B 1 14 ? 28.297 36.469 -52.031 1 21.66 14 ALA B O 1
ATOM 4186 N N . ALA B 1 15 ? 26.047 36.906 -52.438 1 21.75 15 ALA B N 1
ATOM 4187 C CA . ALA B 1 15 ? 25.438 35.594 -52.219 1 21.75 15 ALA B CA 1
ATOM 4188 C C . ALA B 1 15 ? 25.859 34.594 -53.281 1 21.75 15 ALA B C 1
ATOM 4190 O O . ALA B 1 15 ? 25.766 33.375 -53.062 1 21.75 15 ALA B O 1
ATOM 4191 N N . PHE B 1 16 ? 25.922 34.938 -54.625 1 21.59 16 PHE B N 1
ATOM 4192 C CA . PHE B 1 16 ? 25.625 34.062 -55.75 1 21.59 16 PHE B CA 1
ATOM 4193 C C . PHE B 1 16 ? 26.734 33.031 -55.969 1 21.59 16 PHE B C 1
ATOM 4195 O O . PHE B 1 16 ? 26.469 31.859 -56.281 1 21.59 16 PHE B O 1
ATOM 4202 N N . CYS B 1 17 ? 27.984 33.375 -56.125 1 18.72 17 CYS B N 1
ATOM 4203 C CA . CYS B 1 17 ? 28.875 32.875 -57.156 1 18.72 17 CYS B CA 1
ATOM 4204 C C . CYS B 1 17 ? 29.391 31.469 -56.781 1 18.72 17 CYS B C 1
ATOM 4206 O O . CYS B 1 17 ? 29.453 30.578 -57.625 1 18.72 17 CYS B O 1
ATOM 4208 N N . THR B 1 18 ? 30.328 31.266 -55.906 1 18.03 18 THR B N 1
ATOM 4209 C CA . THR B 1 18 ? 31.594 30.594 -56.156 1 18.03 18 THR B CA 1
ATOM 4210 C C . THR B 1 18 ? 31.5 29.109 -55.875 1 18.03 18 THR B C 1
ATOM 4212 O O . THR B 1 18 ? 32.406 28.344 -56.188 1 18.03 18 THR B O 1
ATOM 4215 N N . THR B 1 19 ? 30.422 28.484 -55.094 1 19.33 19 THR B N 1
ATOM 4216 C CA . THR B 1 19 ? 30.969 27.359 -54.344 1 19.33 19 THR B CA 1
ATOM 4217 C C . THR B 1 19 ? 31.047 26.109 -55.219 1 19.33 19 THR B C 1
ATOM 4219 O O . THR B 1 19 ? 30.047 25.422 -55.438 1 19.33 19 THR B O 1
ATOM 4222 N N . LEU B 1 20 ? 31.625 26.125 -56.562 1 19.95 20 LEU B N 1
ATOM 4223 C CA . LEU B 1 20 ? 31.766 25.188 -57.688 1 19.95 20 LEU B CA 1
ATOM 4224 C C . LEU B 1 20 ? 32.469 23.922 -57.219 1 19.95 20 LEU B C 1
ATOM 4226 O O . LEU B 1 20 ? 32.125 22.828 -57.656 1 19.95 20 LEU B O 1
ATOM 4230 N N . VAL B 1 21 ? 33.656 23.969 -56.719 1 19.44 21 VAL B N 1
ATOM 4231 C CA . VAL B 1 21 ? 34.781 23.25 -57.344 1 19.44 21 VAL B CA 1
ATOM 4232 C C . VAL B 1 21 ? 34.75 21.781 -56.906 1 19.44 21 VAL B C 1
ATOM 4234 O O . VAL B 1 21 ? 34.875 20.891 -57.75 1 19.44 21 VAL B O 1
ATOM 4237 N N . LEU B 1 22 ? 35.094 21.344 -55.688 1 18.58 22 LEU B N 1
ATOM 4238 C CA . LEU B 1 22 ? 36.25 20.453 -55.5 1 18.58 22 LEU B CA 1
ATOM 4239 C C . LEU B 1 22 ? 35.812 19 -55.469 1 18.58 22 LEU B C 1
ATOM 4241 O O . LEU B 1 22 ? 36.656 18.094 -55.562 1 18.58 22 LEU B O 1
ATOM 4245 N N . LEU B 1 23 ? 34.531 18.594 -55.094 1 19.36 23 LEU B N 1
ATOM 4246 C CA . LEU B 1 23 ? 34.656 17.375 -54.312 1 19.36 23 LEU B CA 1
ATOM 4247 C C . LEU B 1 23 ? 34.75 16.141 -55.188 1 19.36 23 LEU B C 1
ATOM 4249 O O . LEU B 1 23 ? 33.75 15.734 -55.781 1 19.36 23 LEU B O 1
ATOM 4253 N N . SER B 1 24 ? 35.781 15.883 -55.969 1 18.91 24 SER B N 1
ATOM 4254 C CA . SER B 1 24 ? 36.094 14.945 -57.031 1 18.91 24 SER B CA 1
ATOM 4255 C C . SER B 1 24 ? 36.094 13.508 -56.531 1 18.91 24 SER B C 1
ATOM 4257 O O . SER B 1 24 ? 36.062 12.562 -57.312 1 18.91 24 SER B O 1
ATOM 4259 N N . ILE B 1 25 ? 36.594 13.094 -55.312 1 21.44 25 ILE B N 1
ATOM 4260 C CA . ILE B 1 25 ? 37.562 12.023 -55.406 1 21.44 25 ILE B CA 1
ATOM 4261 C C . ILE B 1 25 ? 36.875 10.672 -55.469 1 21.44 25 ILE B C 1
ATOM 4263 O O . ILE B 1 25 ? 35.938 10.422 -54.688 1 21.44 25 ILE B O 1
ATOM 4267 N N . PRO B 1 26 ? 37.188 9.727 -56.344 1 20.98 26 PRO B N 1
ATOM 4268 C CA . PRO B 1 26 ? 36.562 8.516 -56.906 1 20.98 26 PRO B CA 1
ATOM 4269 C C . PRO B 1 26 ? 36.594 7.344 -55.906 1 20.98 26 PRO B C 1
ATOM 4271 O O . PRO B 1 26 ? 37.688 6.84 -55.594 1 20.98 26 PRO B O 1
ATOM 4274 N N . LYS B 1 27 ? 35.844 7.305 -54.844 1 21.08 27 LYS B N 1
ATOM 4275 C CA . LYS B 1 27 ? 36.156 6.355 -53.781 1 21.08 27 LYS B CA 1
ATOM 4276 C C . LYS B 1 27 ? 35.938 4.918 -54.219 1 21.08 27 LYS B C 1
ATOM 4278 O O . LYS B 1 27 ? 34.812 4.555 -54.625 1 21.08 27 LYS B O 1
ATOM 4283 N N . SER B 1 28 ? 36.812 4.102 -54.562 1 19.2 28 SER B N 1
ATOM 4284 C CA . SER B 1 28 ? 36.969 2.811 -55.25 1 19.2 28 SER B CA 1
ATOM 4285 C C . SER B 1 28 ? 36.375 1.681 -54.406 1 19.2 28 SER B C 1
ATOM 4287 O O . SER B 1 28 ? 36 0.637 -54.938 1 19.2 28 SER B O 1
ATOM 4289 N N . VAL B 1 29 ? 36.281 1.729 -53.031 1 20.12 29 VAL B N 1
ATOM 4290 C CA . VAL B 1 29 ? 36.844 0.516 -52.438 1 20.12 29 VAL B CA 1
ATOM 4291 C C . VAL B 1 29 ? 35.938 -0.67 -52.75 1 20.12 29 VAL B C 1
ATOM 4293 O O . VAL B 1 29 ? 34.75 -0.492 -53.031 1 20.12 29 VAL B O 1
ATOM 4296 N N . SER B 1 30 ? 36.25 -1.893 -52.219 1 20.81 30 SER B N 1
ATOM 4297 C CA . SER B 1 30 ? 36.312 -3.342 -52.375 1 20.81 30 SER B CA 1
ATOM 4298 C C . SER B 1 30 ? 35.062 -4.012 -51.812 1 20.81 30 SER B C 1
ATOM 4300 O O . SER B 1 30 ? 34.531 -3.586 -50.812 1 20.81 30 SER B O 1
ATOM 4302 N N . HIS B 1 31 ? 34.25 -4.859 -52.438 1 19.77 31 HIS B N 1
ATOM 4303 C CA . HIS B 1 31 ? 32.969 -5.535 -52.531 1 19.77 31 HIS B CA 1
ATOM 4304 C C . HIS B 1 31 ? 32.844 -6.598 -51.438 1 19.77 31 HIS B C 1
ATOM 4306 O O . HIS B 1 31 ? 31.953 -7.449 -51.5 1 19.77 31 HIS B O 1
ATOM 4312 N N . THR B 1 32 ? 33.531 -6.523 -50.281 1 18.84 32 THR B N 1
ATOM 4313 C CA . THR B 1 32 ? 33.625 -7.797 -49.562 1 18.84 32 THR B CA 1
ATOM 4314 C C . THR B 1 32 ? 32.219 -8.289 -49.188 1 18.84 32 THR B C 1
ATOM 4316 O O . THR B 1 32 ? 31.281 -7.492 -49.062 1 18.84 32 THR B O 1
ATOM 4319 N N . ASP B 1 33 ? 31.938 -9.516 -48.656 1 18.88 33 ASP B N 1
ATOM 4320 C CA . ASP B 1 33 ? 31.188 -10.766 -48.562 1 18.88 33 ASP B CA 1
ATOM 4321 C C . ASP B 1 33 ? 30.141 -10.695 -47.469 1 18.88 33 ASP B C 1
ATOM 4323 O O . ASP B 1 33 ? 29.172 -11.461 -47.469 1 18.88 33 ASP B O 1
ATOM 4327 N N . TRP B 1 34 ? 30.156 -9.836 -46.312 1 18.03 34 TRP B N 1
ATOM 4328 C CA . TRP B 1 34 ? 29.703 -10.469 -45.062 1 18.03 34 TRP B CA 1
ATOM 4329 C C . TRP B 1 34 ? 28.188 -10.625 -45.062 1 18.03 34 TRP B C 1
ATOM 4331 O O . TRP B 1 34 ? 27.453 -9.734 -45.5 1 18.03 34 TRP B O 1
ATOM 4341 N N . GLU B 1 35 ? 27.531 -11.867 -44.781 1 20.2 35 GLU B N 1
ATOM 4342 C CA . GLU B 1 35 ? 26.297 -12.648 -44.656 1 20.2 35 GLU B CA 1
ATOM 4343 C C . GLU B 1 35 ? 25.391 -12.109 -43.562 1 20.2 35 GLU B C 1
ATOM 4345 O O . GLU B 1 35 ? 25.609 -12.375 -42.375 1 20.2 35 GLU B O 1
ATOM 4350 N N . ARG B 1 36 ? 24.938 -10.852 -43.5 1 18.62 36 ARG B N 1
ATOM 4351 C CA . ARG B 1 36 ? 24.297 -10.125 -42.406 1 18.62 36 ARG B CA 1
ATOM 4352 C C . ARG B 1 36 ? 22.891 -10.672 -42.156 1 18.62 36 ARG B C 1
ATOM 4354 O O . ARG B 1 36 ? 22.062 -10.734 -43.062 1 18.62 36 ARG B O 1
ATOM 4361 N N . GLU B 1 37 ? 22.766 -11.273 -41 1 20.72 37 GLU B N 1
ATOM 4362 C CA . GLU B 1 37 ? 21.734 -11.984 -40.25 1 20.72 37 GLU B CA 1
ATOM 4363 C C . GLU B 1 37 ? 20.531 -11.078 -39.969 1 20.72 37 GLU B C 1
ATOM 4365 O O . GLU B 1 37 ? 20.703 -9.938 -39.531 1 20.72 37 GLU B O 1
ATOM 4370 N N . SER B 1 38 ? 19.391 -11.195 -40.562 1 18.14 38 SER B N 1
ATOM 4371 C CA . SER B 1 38 ? 18.078 -10.562 -40.719 1 18.14 38 SER B CA 1
ATOM 4372 C C . SER B 1 38 ? 17.344 -10.43 -39.406 1 18.14 38 SER B C 1
ATOM 4374 O O . SER B 1 38 ? 16.766 -11.398 -38.906 1 18.14 38 SER B O 1
ATOM 4376 N N . ARG B 1 39 ? 17.922 -9.633 -38.375 1 21.61 39 ARG B N 1
ATOM 4377 C CA . ARG B 1 39 ? 17.312 -9.5 -37.062 1 21.61 39 ARG B CA 1
ATOM 4378 C C . ARG B 1 39 ? 15.953 -8.797 -37.156 1 21.61 39 ARG B C 1
ATOM 4380 O O . ARG B 1 39 ? 15.898 -7.57 -37.281 1 21.61 39 ARG B O 1
ATOM 4387 N N . LEU B 1 40 ? 14.992 -9.18 -38 1 20.48 40 LEU B N 1
ATOM 4388 C CA . LEU B 1 40 ? 13.672 -8.578 -38.094 1 20.48 40 LEU B CA 1
ATOM 4389 C C . LEU B 1 40 ? 13.023 -8.492 -36.719 1 20.48 40 LEU B C 1
ATOM 4391 O O . LEU B 1 40 ? 12.781 -9.516 -36.062 1 20.48 40 LEU B O 1
ATOM 4395 N N . GLY B 1 41 ? 13.336 -7.52 -35.938 1 20.2 41 GLY B N 1
ATOM 4396 C CA . GLY B 1 41 ? 12.922 -7.188 -34.594 1 20.2 41 GLY B CA 1
ATOM 4397 C C . GLY B 1 41 ? 11.438 -6.922 -34.469 1 20.2 41 GLY B C 1
ATOM 4398 O O . GLY B 1 41 ? 10.875 -6.129 -35.219 1 20.2 41 GLY B O 1
ATOM 4399 N N . ARG B 1 42 ? 10.562 -7.922 -34.125 1 25.12 42 ARG B N 1
ATOM 4400 C CA . ARG B 1 42 ? 9.109 -7.949 -33.969 1 25.12 42 ARG B CA 1
ATOM 4401 C C . ARG B 1 42 ? 8.641 -6.844 -33.031 1 25.12 42 ARG B C 1
ATOM 4403 O O . ARG B 1 42 ? 9.188 -6.676 -31.938 1 25.12 42 ARG B O 1
ATOM 4410 N N . PHE B 1 43 ? 8.102 -5.793 -33.562 1 22.48 43 PHE B N 1
ATOM 4411 C CA . PHE B 1 43 ? 7.57 -4.582 -32.938 1 22.48 43 PHE B CA 1
ATOM 4412 C C . PHE B 1 43 ? 6.434 -4.922 -31.984 1 22.48 43 PHE B C 1
ATOM 4414 O O . PHE B 1 43 ? 5.359 -5.352 -32.406 1 22.48 43 PHE B O 1
ATOM 4421 N N . THR B 1 44 ? 6.73 -5.473 -30.891 1 22.09 44 THR B N 1
ATOM 4422 C CA . THR B 1 44 ? 5.703 -5.902 -29.953 1 22.09 44 THR B CA 1
ATOM 4423 C C . THR B 1 44 ? 4.855 -4.715 -29.5 1 22.09 44 THR B C 1
ATOM 4425 O O . THR B 1 44 ? 5.355 -3.598 -29.359 1 22.09 44 THR B O 1
ATOM 4428 N N . ARG B 1 45 ? 3.436 -4.891 -29.625 1 27.66 45 ARG B N 1
ATOM 4429 C CA . ARG B 1 45 ? 2.309 -4.008 -29.344 1 27.66 45 ARG B CA 1
ATOM 4430 C C . ARG B 1 45 ? 2.461 -3.34 -27.984 1 27.66 45 ARG B C 1
ATOM 4432 O O . ARG B 1 45 ? 2.943 -3.961 -27.031 1 27.66 45 ARG B O 1
ATOM 4439 N N . PRO B 1 46 ? 2.273 -1.985 -28.062 1 26.08 46 PRO B N 1
ATOM 4440 C CA . PRO B 1 46 ? 2.426 -1.101 -26.906 1 26.08 46 PRO B CA 1
ATOM 4441 C C . PRO B 1 46 ? 1.526 -1.497 -25.734 1 26.08 46 PRO B C 1
ATOM 4443 O O . PRO B 1 46 ? 0.323 -1.696 -25.922 1 26.08 46 PRO B O 1
ATOM 4446 N N . ASN B 1 47 ? 2.055 -2.197 -24.797 1 24.5 47 ASN B N 1
ATOM 4447 C CA . ASN B 1 47 ? 1.368 -2.748 -23.641 1 24.5 47 ASN B CA 1
ATOM 4448 C C . ASN B 1 47 ? 0.669 -1.656 -22.828 1 24.5 47 ASN B C 1
ATOM 4450 O O . ASN B 1 47 ? 1.299 -0.676 -22.422 1 24.5 47 ASN B O 1
ATOM 4454 N N . VAL B 1 48 ? -0.645 -1.498 -23.125 1 26.62 48 VAL B N 1
ATOM 4455 C CA . VAL B 1 48 ? -1.564 -0.626 -22.391 1 26.62 48 VAL B CA 1
ATOM 4456 C C . VAL B 1 48 ? -1.316 -0.746 -20.891 1 26.62 48 VAL B C 1
ATOM 4458 O O . VAL B 1 48 ? -1.361 -1.845 -20.328 1 26.62 48 VAL B O 1
ATOM 4461 N N . HIS B 1 49 ? -0.699 0.251 -20.375 1 25.11 49 HIS B N 1
ATOM 4462 C CA . HIS B 1 49 ? -0.192 0.438 -19.031 1 25.11 49 HIS B CA 1
ATOM 4463 C C . HIS B 1 49 ? -1.328 0.441 -18.016 1 25.11 49 HIS B C 1
ATOM 4465 O O . HIS B 1 49 ? -2.072 1.419 -17.906 1 25.11 49 HIS B O 1
ATOM 4471 N N . ILE B 1 50 ? -1.898 -0.706 -17.781 1 26.45 50 ILE B N 1
ATOM 4472 C CA . ILE B 1 50 ? -2.943 -0.814 -16.781 1 26.45 50 ILE B CA 1
ATOM 4473 C C . ILE B 1 50 ? -2.377 -0.45 -15.406 1 26.45 50 ILE B C 1
ATOM 4475 O O . ILE B 1 50 ? -1.405 -1.055 -14.945 1 26.45 50 ILE B O 1
ATOM 4479 N N . ASN B 1 51 ? -2.748 0.616 -14.852 1 24.83 51 ASN B N 1
ATOM 4480 C CA . ASN B 1 51 ? -2.396 1.324 -13.625 1 24.83 51 ASN B CA 1
ATOM 4481 C C . ASN B 1 51 ? -2.684 0.479 -12.383 1 24.83 51 ASN B C 1
ATOM 4483 O O . ASN B 1 51 ? -3.836 0.132 -12.117 1 24.83 51 ASN B O 1
ATOM 4487 N N . ARG B 1 52 ? -1.778 -0.42 -12.023 1 28.47 52 ARG B N 1
ATOM 4488 C CA . ARG B 1 52 ? -1.85 -1.5 -11.039 1 28.47 52 ARG B CA 1
ATOM 4489 C C . ARG B 1 52 ? -1.804 -0.952 -9.617 1 28.47 52 ARG B C 1
ATOM 4491 O O . ARG B 1 52 ? -0.862 -0.248 -9.25 1 28.47 52 ARG B O 1
ATOM 4498 N N . GLY B 1 53 ? -2.871 -0.926 -8.781 1 27.41 53 GLY B N 1
ATOM 4499 C CA . GLY B 1 53 ? -3.387 -0.294 -7.574 1 27.41 53 GLY B CA 1
ATOM 4500 C C . GLY B 1 53 ? -2.775 -0.847 -6.301 1 27.41 53 GLY B C 1
ATOM 4501 O O . GLY B 1 53 ? -2.434 -2.029 -6.234 1 27.41 53 GLY B O 1
ATOM 4502 N N . GLU B 1 54 ? -2.033 -0.207 -5.594 1 31.06 54 GLU B N 1
ATOM 4503 C CA . GLU B 1 54 ? -1.351 -0.384 -4.316 1 31.06 54 GLU B CA 1
ATOM 4504 C C . GLU B 1 54 ? -2.338 -0.733 -3.205 1 31.06 54 GLU B C 1
ATOM 4506 O O . GLU B 1 54 ? -3.449 -0.202 -3.166 1 31.06 54 GLU B O 1
ATOM 4511 N N . HIS B 1 55 ? -2.143 -1.855 -2.49 1 31.81 55 HIS B N 1
ATOM 4512 C CA . HIS B 1 55 ? -3.123 -2.391 -1.552 1 31.81 55 HIS B CA 1
ATOM 4513 C C . HIS B 1 55 ? -3.092 -1.631 -0.23 1 31.81 55 HIS B C 1
ATOM 4515 O O . HIS B 1 55 ? -2.018 -1.283 0.266 1 31.81 55 HIS B O 1
ATOM 4521 N N . PHE B 1 56 ? -4.047 -0.915 0.248 1 36.38 56 PHE B N 1
ATOM 4522 C CA . PHE B 1 56 ? -4.348 -0.246 1.509 1 36.38 56 PHE B CA 1
ATOM 4523 C C . PHE B 1 56 ? -4.738 -1.26 2.578 1 36.38 56 PHE B C 1
ATOM 4525 O O . PHE B 1 56 ? -5.25 -2.336 2.264 1 36.38 56 PHE B O 1
ATOM 4532 N N . GLU B 1 57 ? -4.117 -1.176 3.752 1 39.06 57 GLU B N 1
ATOM 4533 C CA . GLU B 1 57 ? -4.648 -1.916 4.891 1 39.06 57 GLU B CA 1
ATOM 4534 C C . GLU B 1 57 ? -6.176 -1.927 4.875 1 39.06 57 GLU B C 1
ATOM 4536 O O . GLU B 1 57 ? -6.805 -1.002 4.355 1 39.06 57 GLU B O 1
ATOM 4541 N N . SER B 1 58 ? -6.633 -3.088 5.148 1 41.88 58 SER B N 1
ATOM 4542 C CA . SER B 1 58 ? -8.086 -3.195 5.207 1 41.88 58 SER B CA 1
ATOM 4543 C C . SER B 1 58 ? -8.688 -2.072 6.043 1 41.88 58 SER B C 1
ATOM 4545 O O . SER B 1 58 ? -8.164 -1.731 7.105 1 41.88 58 SER B O 1
ATOM 4547 N N . GLN B 1 59 ? -9.492 -1.298 5.488 1 43 59 GLN B N 1
ATOM 4548 C CA . GLN B 1 59 ? -10.25 -0.27 6.191 1 43 59 GLN B CA 1
ATOM 4549 C C . GLN B 1 59 ? -11.109 -0.88 7.297 1 43 59 GLN B C 1
ATOM 4551 O O . GLN B 1 59 ? -11.914 -1.778 7.043 1 43 59 GLN B O 1
ATOM 4556 N N . PRO B 1 60 ? -10.609 -0.736 8.5 1 42.31 60 PRO B N 1
ATOM 4557 C CA . PRO B 1 60 ? -11.531 -1.22 9.523 1 42.31 60 PRO B CA 1
ATOM 4558 C C . PRO B 1 60 ? -12.945 -0.655 9.359 1 42.31 60 PRO B C 1
ATOM 4560 O O . PRO B 1 60 ? -13.141 0.327 8.641 1 42.31 60 PRO B O 1
ATOM 4563 N N . ALA B 1 61 ? -13.891 -1.367 9.828 1 46.81 61 ALA B N 1
ATOM 4564 C CA . ALA B 1 61 ? -15.258 -0.859 9.891 1 46.81 61 ALA B CA 1
ATOM 4565 C C . ALA B 1 61 ? -15.305 0.493 10.602 1 46.81 61 ALA B C 1
ATOM 4567 O O . ALA B 1 61 ? -14.57 0.725 11.562 1 46.81 61 ALA B O 1
ATOM 4568 N N . PRO B 1 62 ? -15.891 1.399 9.93 1 41.91 62 PRO B N 1
ATOM 4569 C CA . PRO B 1 62 ? -16.031 2.674 10.633 1 41.91 62 PRO B CA 1
ATOM 4570 C C . PRO B 1 62 ? -16.516 2.502 12.07 1 41.91 62 PRO B C 1
ATOM 4572 O O . PRO B 1 62 ? -17.453 1.757 12.32 1 41.91 62 PRO B O 1
ATOM 4575 N N . PRO B 1 63 ? -15.688 2.811 12.961 1 42.22 63 PRO B N 1
ATOM 4576 C CA . PRO B 1 63 ? -16.125 2.625 14.344 1 42.22 63 PRO B CA 1
ATOM 4577 C C . PRO B 1 63 ? -17.578 3.049 14.562 1 42.22 63 PRO B C 1
ATOM 4579 O O . PRO B 1 63 ? -18.25 2.516 15.445 1 42.22 63 PRO B O 1
ATOM 4582 N N . SER B 1 64 ? -18 4.02 13.789 1 43.94 64 SER B N 1
ATOM 4583 C CA . SER B 1 64 ? -19.359 4.504 14.07 1 43.94 64 SER B CA 1
ATOM 4584 C C . SER B 1 64 ? -20.391 3.432 13.766 1 43.94 64 SER B C 1
ATOM 4586 O O . SER B 1 64 ? -21.531 3.514 14.242 1 43.94 64 SER B O 1
ATOM 4588 N N . LEU B 1 65 ? -20.219 2.605 12.812 1 44.56 65 LEU B N 1
ATOM 4589 C CA . LEU B 1 65 ? -21.266 1.655 12.477 1 44.56 65 LEU B CA 1
ATOM 4590 C C . LEU B 1 65 ? -21.406 0.594 13.57 1 44.56 65 LEU B C 1
ATOM 4592 O O . LEU B 1 65 ? -22.422 -0.113 13.625 1 44.56 65 LEU B O 1
ATOM 4596 N N . HIS B 1 66 ? -20.375 0.184 14.07 1 39.25 66 HIS B N 1
ATOM 4597 C CA . HIS B 1 66 ? -20.547 -0.792 15.141 1 39.25 66 HIS B CA 1
ATOM 4598 C C . HIS B 1 66 ? -21.234 -0.177 16.344 1 39.25 66 HIS B C 1
ATOM 4600 O O . HIS B 1 66 ? -21.328 -0.803 17.406 1 39.25 66 HIS B O 1
ATOM 4606 N N . ILE B 1 67 ? -21.625 1.007 16.219 1 36.84 67 ILE B N 1
ATOM 4607 C CA . ILE B 1 67 ? -22.234 1.523 17.438 1 36.84 67 ILE B CA 1
ATOM 4608 C C . ILE B 1 67 ? -23.562 0.797 17.703 1 36.84 67 ILE B C 1
ATOM 4610 O O . ILE B 1 67 ? -24.266 1.117 18.656 1 36.84 67 ILE B O 1
ATOM 4614 N N . SER B 1 68 ? -24.109 0.028 16.797 1 35.19 68 SER B N 1
ATOM 4615 C CA . SER B 1 68 ? -25.359 -0.419 17.406 1 35.19 68 SER B CA 1
ATOM 4616 C C . SER B 1 68 ? -25.094 -1.137 18.734 1 35.19 68 SER B C 1
ATOM 4618 O O . SER B 1 68 ? -25.969 -1.198 19.594 1 35.19 68 SER B O 1
ATOM 4620 N N . GLY B 1 69 ? -24.562 -2.463 18.594 1 32.16 69 GLY B N 1
ATOM 4621 C CA . GLY B 1 69 ? -24.719 -3.158 19.859 1 32.16 69 GLY B CA 1
ATOM 4622 C C . GLY B 1 69 ? -24.156 -2.393 21.031 1 32.16 69 GLY B C 1
ATOM 4623 O O . GLY B 1 69 ? -23.781 -1.224 20.906 1 32.16 69 GLY B O 1
ATOM 4624 N N . ASP B 1 70 ? -23.547 -3.318 22.125 1 31.89 70 ASP B N 1
ATOM 4625 C CA . ASP B 1 70 ? -23.141 -2.898 23.453 1 31.89 70 ASP B CA 1
ATOM 4626 C C . ASP B 1 70 ? -22.156 -1.729 23.391 1 31.89 70 ASP B C 1
ATOM 4628 O O . ASP B 1 70 ? -21.125 -1.818 22.719 1 31.89 70 ASP B O 1
ATOM 4632 N N . LEU B 1 71 ? -22.594 -0.445 23.328 1 32.38 71 LEU B N 1
ATOM 4633 C CA . LEU B 1 71 ? -21.828 0.709 23.766 1 32.38 71 LEU B CA 1
ATOM 4634 C C . LEU B 1 71 ? -20.609 0.271 24.578 1 32.38 71 LEU B C 1
ATOM 4636 O O . LEU B 1 71 ? -20.703 0.054 25.781 1 32.38 71 LEU B O 1
ATOM 4640 N N . GLN B 1 72 ? -20.016 -0.771 24.312 1 33.22 72 GLN B N 1
ATOM 4641 C CA . GLN B 1 72 ? -18.859 -1.001 25.172 1 33.22 72 GLN B CA 1
ATOM 4642 C C . GLN B 1 72 ? -18.188 0.316 25.562 1 33.22 72 GLN B C 1
ATOM 4644 O O . GLN B 1 72 ? -18.094 1.23 24.734 1 33.22 72 GLN B O 1
ATOM 4649 N N . LEU B 1 73 ? -18.141 0.599 26.766 1 32.44 73 LEU B N 1
ATOM 4650 C CA . LEU B 1 73 ? -17.516 1.676 27.516 1 32.44 73 LEU B CA 1
ATOM 4651 C C . LEU B 1 73 ? -16.281 2.195 26.797 1 32.44 73 LEU B C 1
ATOM 4653 O O . LEU B 1 73 ? -15.359 1.426 26.484 1 32.44 73 LEU B O 1
ATOM 4657 N N . VAL B 1 74 ? -16.422 2.918 25.703 1 39.41 74 VAL B N 1
ATOM 4658 C CA . VAL B 1 74 ? -15.219 3.717 25.453 1 39.41 74 VAL B CA 1
ATOM 4659 C C . VAL B 1 74 ? -14.305 3.686 26.672 1 39.41 74 VAL B C 1
ATOM 4661 O O . VAL B 1 74 ? -14.648 4.223 27.719 1 39.41 74 VAL B O 1
ATOM 4664 N N . ASN B 1 75 ? -13.844 2.584 27 1 43.91 75 ASN B N 1
ATOM 4665 C CA . ASN B 1 75 ? -12.852 2.518 28.078 1 43.91 75 ASN B CA 1
ATOM 4666 C C . ASN B 1 75 ? -12.117 3.842 28.234 1 43.91 75 ASN B C 1
ATOM 4668 O O . ASN B 1 75 ? -11.555 4.367 27.266 1 43.91 75 ASN B O 1
ATOM 4672 N N . LYS B 1 76 ? -12.539 4.578 29.109 1 58.88 76 LYS B N 1
ATOM 4673 C CA . LYS B 1 76 ? -11.883 5.809 29.547 1 58.88 76 LYS B CA 1
ATOM 4674 C C . LYS B 1 76 ? -10.367 5.672 29.5 1 58.88 76 LYS B C 1
ATOM 4676 O O . LYS B 1 76 ? -9.797 4.805 30.156 1 58.88 76 LYS B O 1
ATOM 4681 N N . TYR B 1 77 ? -9.953 6.059 28.234 1 72.38 77 TYR B N 1
ATOM 4682 C CA . TYR B 1 77 ? -8.492 6.137 28.281 1 72.38 77 TYR B CA 1
ATOM 4683 C C . TYR B 1 77 ? -8.023 6.699 29.609 1 72.38 77 TYR B C 1
ATOM 4685 O O . TYR B 1 77 ? -8.414 7.801 30 1 72.38 77 TYR B O 1
ATOM 4693 N N . THR B 1 78 ? -7.457 5.914 30.438 1 70.56 78 THR B N 1
ATOM 4694 C CA . THR B 1 78 ? -7 6.328 31.766 1 70.56 78 THR B CA 1
ATOM 4695 C C . THR B 1 78 ? -5.508 6.656 31.734 1 70.56 78 THR B C 1
ATOM 4697 O O . THR B 1 78 ? -4.902 6.895 32.781 1 70.56 78 THR B O 1
ATOM 4700 N N . GLY B 1 79 ? -4.977 6.688 30.547 1 76.31 79 GLY B N 1
ATOM 4701 C CA . GLY B 1 79 ? -3.531 6.855 30.5 1 76.31 79 GLY B CA 1
ATOM 4702 C C . GLY B 1 79 ? -3.1 8.305 30.562 1 76.31 79 GLY B C 1
ATOM 4703 O O . GLY B 1 79 ? -1.913 8.617 30.438 1 76.31 79 GLY B O 1
ATOM 4704 N N . PHE B 1 80 ? -4.027 9.164 30.859 1 81.5 80 PHE B N 1
ATOM 4705 C CA . PHE B 1 80 ? -3.693 10.578 30.922 1 81.5 80 PHE B CA 1
ATOM 4706 C C . PHE B 1 80 ? -2.807 10.883 32.125 1 81.5 80 PHE B C 1
ATOM 4708 O O . PHE B 1 80 ? -2.016 11.828 32.094 1 81.5 80 PHE B O 1
ATOM 4715 N N . SER B 1 81 ? -2.945 10.055 33.062 1 70.44 81 SER B N 1
ATOM 4716 C CA . SER B 1 81 ? -2.23 10.281 34.312 1 70.44 81 SER B CA 1
ATOM 4717 C C . SER B 1 81 ? -0.76 9.898 34.188 1 70.44 81 SER B C 1
ATOM 4719 O O . SER B 1 81 ? 0.058 10.266 35.031 1 70.44 81 SER B O 1
ATOM 4721 N N . ASP B 1 82 ? -0.366 9.359 33.125 1 75.75 82 ASP B N 1
ATOM 4722 C CA . ASP B 1 82 ? 0.99 8.836 32.969 1 75.75 82 ASP B CA 1
ATOM 4723 C C . ASP B 1 82 ? 1.929 9.898 32.406 1 75.75 82 ASP B C 1
ATOM 4725 O O . ASP B 1 82 ? 3.135 9.672 32.312 1 75.75 82 ASP B O 1
ATOM 4729 N N . ARG B 1 83 ? 1.399 10.992 32.281 1 84.06 83 ARG B N 1
ATOM 4730 C CA . ARG B 1 83 ? 2.248 12.016 31.688 1 84.06 83 ARG B CA 1
ATOM 4731 C C . ARG B 1 83 ? 3.312 12.492 32.656 1 84.06 83 ARG B C 1
ATOM 4733 O O . ARG B 1 83 ? 3.047 12.617 33.875 1 84.06 83 ARG B O 1
ATOM 4740 N N . GLU B 1 84 ? 4.52 12.695 32.156 1 83.69 84 GLU B N 1
ATOM 4741 C CA . GLU B 1 84 ? 5.625 13.211 32.969 1 83.69 84 GLU B CA 1
ATOM 4742 C C . GLU B 1 84 ? 5.738 14.727 32.844 1 83.69 84 GLU B C 1
ATOM 4744 O O . GLU B 1 84 ? 5.883 15.258 31.75 1 83.69 84 GLU B O 1
ATOM 4749 N N . ILE B 1 85 ? 5.629 15.367 34.031 1 91.12 85 ILE B N 1
ATOM 4750 C CA . ILE B 1 85 ? 5.711 16.812 34.062 1 91.12 85 ILE B CA 1
ATOM 4751 C C . ILE B 1 85 ? 7.023 17.25 34.719 1 91.12 85 ILE B C 1
ATOM 4753 O O . ILE B 1 85 ? 7.383 16.734 35.781 1 91.12 85 ILE B O 1
ATOM 4757 N N . ASP B 1 86 ? 7.754 18.016 34.094 1 96.19 86 ASP B N 1
ATOM 4758 C CA . ASP B 1 86 ? 8.938 18.641 34.688 1 96.19 86 ASP B CA 1
ATOM 4759 C C . ASP B 1 86 ? 8.555 19.859 35.531 1 96.19 86 ASP B C 1
ATOM 4761 O O . ASP B 1 86 ? 8.531 20.984 35.031 1 96.19 86 ASP B O 1
ATOM 4765 N N . ASN B 1 87 ? 8.453 19.641 36.875 1 95.88 87 ASN B N 1
ATOM 4766 C CA . ASN B 1 87 ? 7.969 20.688 37.781 1 95.88 87 ASN B CA 1
ATOM 4767 C C . ASN B 1 87 ? 8.945 21.859 37.844 1 95.88 87 ASN B C 1
ATOM 4769 O O . ASN B 1 87 ? 8.523 23 38 1 95.88 87 ASN B O 1
ATOM 4773 N N . LEU B 1 88 ? 10.18 21.594 37.688 1 97.62 88 LEU B N 1
ATOM 4774 C CA . LEU B 1 88 ? 11.164 22.672 37.688 1 97.62 88 LEU B CA 1
ATOM 4775 C C . LEU B 1 88 ? 11 23.562 36.469 1 97.62 88 LEU B C 1
ATOM 4777 O O . LEU B 1 88 ? 11.125 24.797 36.562 1 97.62 88 LEU B O 1
ATOM 4781 N N . LEU B 1 89 ? 10.758 22.953 35.406 1 97.88 89 LEU B N 1
ATOM 4782 C CA . LEU B 1 89 ? 10.508 23.719 34.156 1 97.88 89 LEU B CA 1
ATOM 4783 C C . LEU B 1 89 ? 9.234 24.547 34.281 1 97.88 89 LEU B C 1
ATOM 4785 O O . LEU B 1 89 ? 9.211 25.719 33.906 1 97.88 89 LEU B O 1
ATOM 4789 N N . VAL B 1 90 ? 8.195 23.969 34.906 1 97.81 90 VAL B N 1
ATOM 4790 C CA . VAL B 1 90 ? 6.945 24.688 35.125 1 97.81 90 VAL B CA 1
ATOM 4791 C C . VAL B 1 90 ? 7.199 25.922 35.969 1 97.81 90 VAL B C 1
ATOM 4793 O O . VAL B 1 90 ? 6.738 27.016 35.656 1 97.81 90 VAL B O 1
ATOM 4796 N N . GLN B 1 91 ? 7.957 25.734 36.969 1 97.81 91 GLN B N 1
ATOM 4797 C CA . GLN B 1 91 ? 8.242 26.844 37.875 1 97.81 91 GLN B CA 1
ATOM 4798 C C . GLN B 1 91 ? 9.016 27.953 37.188 1 97.81 91 GLN B C 1
ATOM 4800 O O . GLN B 1 91 ? 8.719 29.125 37.375 1 97.81 91 GLN B O 1
ATOM 4805 N N . ARG B 1 92 ? 9.977 27.594 36.438 1 98 92 ARG B N 1
ATOM 4806 C CA . ARG B 1 92 ? 10.766 28.594 35.719 1 98 92 ARG B CA 1
ATOM 4807 C C . ARG B 1 92 ? 9.891 29.375 34.75 1 98 92 ARG B C 1
ATOM 4809 O O . ARG B 1 92 ? 9.945 30.609 34.719 1 98 92 ARG B O 1
ATOM 4816 N N . LEU B 1 93 ? 9.078 28.672 34.031 1 98 93 LEU B N 1
ATOM 4817 C CA . LEU B 1 93 ? 8.227 29.328 33.031 1 98 93 LEU B CA 1
ATOM 4818 C C . LEU B 1 93 ? 7.199 30.219 33.719 1 98 93 LEU B C 1
ATOM 4820 O O . LEU B 1 93 ? 6.91 31.328 33.25 1 98 93 LEU B O 1
ATOM 4824 N N . GLU B 1 94 ? 6.684 29.766 34.844 1 97.38 94 GLU B N 1
ATOM 4825 C CA . GLU B 1 94 ? 5.742 30.578 35.594 1 97.38 94 GLU B CA 1
ATOM 4826 C C . GLU B 1 94 ? 6.414 31.844 36.125 1 97.38 94 GLU B C 1
ATOM 4828 O O . GLU B 1 94 ? 5.812 32.906 36.125 1 97.38 94 GLU B O 1
ATOM 4833 N N . ASN B 1 95 ? 7.598 31.656 36.594 1 97.19 95 ASN B N 1
ATOM 4834 C CA . ASN B 1 95 ? 8.352 32.812 37.062 1 97.19 95 ASN B CA 1
ATOM 4835 C C . ASN B 1 95 ? 8.586 33.844 35.938 1 97.19 95 ASN B C 1
ATOM 4837 O O . ASN B 1 95 ? 8.469 35.031 36.188 1 97.19 95 ASN B O 1
ATOM 4841 N N . TYR B 1 96 ? 8.938 33.344 34.75 1 97.31 96 TYR B N 1
ATOM 4842 C CA . TYR B 1 96 ? 9.086 34.219 33.625 1 97.31 96 TYR B CA 1
ATOM 4843 C C . TYR B 1 96 ? 7.793 35 33.344 1 97.31 96 TYR B C 1
ATOM 4845 O O . TYR B 1 96 ? 7.805 36.219 33.188 1 97.31 96 TYR B O 1
ATOM 4853 N N . VAL B 1 97 ? 6.688 34.281 33.312 1 96.75 97 VAL B N 1
ATOM 4854 C CA . VAL B 1 97 ? 5.395 34.812 32.906 1 96.75 97 VAL B CA 1
ATOM 4855 C C . VAL B 1 97 ? 4.926 35.844 33.906 1 96.75 97 VAL B C 1
ATOM 4857 O O . VAL B 1 97 ? 4.289 36.844 33.562 1 96.75 97 VAL B O 1
ATOM 4860 N N . ASN B 1 98 ? 5.32 35.625 35.156 1 95.62 98 ASN B N 1
ATOM 4861 C CA . ASN B 1 98 ? 4.938 36.562 36.219 1 95.62 98 ASN B CA 1
ATOM 4862 C C . ASN B 1 98 ? 5.594 37.938 36.031 1 95.62 98 ASN B C 1
ATOM 4864 O O . ASN B 1 98 ? 5.156 38.906 36.625 1 95.62 98 ASN B O 1
ATOM 4868 N N . GLU B 1 99 ? 6.566 37.969 35.156 1 95.75 99 GLU B N 1
ATOM 4869 C CA . GLU B 1 99 ? 7.242 39.25 34.875 1 95.75 99 GLU B CA 1
ATOM 4870 C C . GLU B 1 99 ? 6.465 40.062 33.844 1 95.75 99 GLU B C 1
ATOM 4872 O O . GLU B 1 99 ? 6.758 41.25 33.656 1 95.75 99 GLU B O 1
ATOM 4877 N N . LEU B 1 100 ? 5.434 39.5 33.312 1 96.94 100 LEU B N 1
ATOM 4878 C CA . LEU B 1 100 ? 4.699 40.125 32.219 1 96.94 100 LEU B CA 1
ATOM 4879 C C . LEU B 1 100 ? 3.258 40.406 32.625 1 96.94 100 LEU B C 1
ATOM 4881 O O . LEU B 1 100 ? 2.709 39.719 33.5 1 96.94 100 LEU B O 1
ATOM 4885 N N . ASP B 1 101 ? 2.664 41.469 32.031 1 96.81 101 ASP B N 1
ATOM 4886 C CA . ASP B 1 101 ? 1.213 41.625 32.062 1 96.81 101 ASP B CA 1
ATOM 4887 C C . ASP B 1 101 ? 0.566 40.875 30.891 1 96.81 101 ASP B C 1
ATOM 4889 O O . ASP B 1 101 ? 0.17 41.5 29.891 1 96.81 101 ASP B O 1
ATOM 4893 N N . VAL B 1 102 ? 0.399 39.625 31.062 1 95.56 102 VAL B N 1
ATOM 4894 C CA . VAL B 1 102 ? 0.002 38.75 29.984 1 95.56 102 VAL B CA 1
ATOM 4895 C C . VAL B 1 102 ? -1.384 39.125 29.469 1 95.56 102 VAL B C 1
ATOM 4897 O O . VAL B 1 102 ? -1.641 39.094 28.266 1 95.56 102 VAL B O 1
ATOM 4900 N N . ASP B 1 103 ? -2.311 39.5 30.375 1 95.81 103 ASP B N 1
ATOM 4901 C CA . ASP B 1 103 ? -3.66 39.875 29.969 1 95.81 103 ASP B CA 1
ATOM 4902 C C . ASP B 1 103 ? -3.633 41.094 29.031 1 95.81 103 ASP B C 1
ATOM 4904 O O . ASP B 1 103 ? -4.312 41.094 28 1 95.81 103 ASP B O 1
ATOM 4908 N N . ALA B 1 104 ? -2.891 42.062 29.406 1 96.12 104 ALA B N 1
ATOM 4909 C CA . ALA B 1 104 ? -2.766 43.25 28.562 1 96.12 104 ALA B CA 1
ATOM 4910 C C . ALA B 1 104 ? -2.125 42.875 27.219 1 96.12 104 ALA B C 1
ATOM 4912 O O . ALA B 1 104 ? -2.516 43.438 26.188 1 96.12 104 ALA B O 1
ATOM 4913 N N . MET B 1 105 ? -1.152 42.062 27.297 1 96.56 105 MET B N 1
ATOM 4914 C CA . MET B 1 105 ? -0.463 41.688 26.062 1 96.56 105 MET B CA 1
ATOM 4915 C C . MET B 1 105 ? -1.401 40.906 25.141 1 96.56 105 MET B C 1
ATOM 4917 O O . MET B 1 105 ? -1.375 41.094 23.922 1 96.56 105 MET B O 1
ATOM 4921 N N . ILE B 1 106 ? -2.209 40.031 25.703 1 96.25 106 ILE B N 1
ATOM 4922 C CA . ILE B 1 106 ? -3.156 39.25 24.906 1 96.25 106 ILE B CA 1
ATOM 4923 C C . ILE B 1 106 ? -4.168 40.188 24.25 1 96.25 106 ILE B C 1
ATOM 4925 O O . ILE B 1 106 ? -4.527 40 23.078 1 96.25 106 ILE B O 1
ATOM 4929 N N . ALA B 1 107 ? -4.605 41.188 24.922 1 93.56 107 ALA B N 1
ATOM 4930 C CA . ALA B 1 107 ? -5.547 42.156 24.375 1 93.56 107 ALA B CA 1
ATOM 4931 C C . ALA B 1 107 ? -4.957 42.875 23.172 1 93.56 107 ALA B C 1
ATOM 4933 O O . ALA B 1 107 ? -5.688 43.344 22.297 1 93.56 107 ALA B O 1
ATOM 4934 N N . ASN B 1 108 ? -3.621 42.906 23.109 1 93 108 ASN B N 1
ATOM 4935 C CA . ASN B 1 108 ? -2.941 43.656 22.047 1 93 108 ASN B CA 1
ATOM 4936 C C . ASN B 1 108 ? -2.605 42.75 20.859 1 93 108 ASN B C 1
ATOM 4938 O O . ASN B 1 108 ? -2.082 43.219 19.859 1 93 108 ASN B O 1
ATOM 4942 N N . GLU B 1 109 ? -2.914 41.469 20.984 1 93.69 109 GLU B N 1
ATOM 4943 C CA . GLU B 1 109 ? -2.615 40.562 19.891 1 93.69 109 GLU B CA 1
ATOM 4944 C C . GLU B 1 109 ? -3.494 40.844 18.672 1 93.69 109 GLU B C 1
ATOM 4946 O O . GLU B 1 109 ? -3.084 40.625 17.531 1 93.69 109 GLU B O 1
ATOM 4951 N N . CYS B 1 110 ? -4.703 41.188 18.984 1 89.69 110 CYS B N 1
ATOM 4952 C CA . CYS B 1 110 ? -5.688 41.562 17.984 1 89.69 110 CYS B CA 1
ATOM 4953 C C . CYS B 1 110 ? -6.52 42.75 18.453 1 89.69 110 CYS B C 1
ATOM 4955 O O . CYS B 1 110 ? -7.586 42.562 19.031 1 89.69 110 CYS B O 1
ATOM 4957 N N . LYS B 1 111 ? -6.07 43.844 18.109 1 82.56 111 LYS B N 1
ATOM 4958 C CA . LYS B 1 111 ? -6.664 45.094 18.641 1 82.56 111 LYS B CA 1
ATOM 4959 C C . LYS B 1 111 ? -8.086 45.281 18.125 1 82.56 111 LYS B C 1
ATOM 4961 O O . LYS B 1 111 ? -8.969 45.719 18.859 1 82.56 111 LYS B O 1
ATOM 4966 N N . ASN B 1 112 ? -8.234 45 16.906 1 83.69 112 ASN B N 1
ATOM 4967 C CA . ASN B 1 112 ? -9.562 45.125 16.312 1 83.69 112 ASN B CA 1
ATOM 4968 C C . ASN B 1 112 ? -9.977 43.812 15.617 1 83.69 112 ASN B C 1
ATOM 4970 O O . ASN B 1 112 ? -9.586 43.594 14.469 1 83.69 112 ASN B O 1
ATOM 4974 N N . ASN B 1 113 ? -10.734 43.094 16.391 1 89.75 113 ASN B N 1
ATOM 4975 C CA . ASN B 1 113 ? -11.305 41.875 15.781 1 89.75 113 ASN B CA 1
ATOM 4976 C C . ASN B 1 113 ? -12.742 42.125 15.312 1 89.75 113 ASN B C 1
ATOM 4978 O O . ASN B 1 113 ? -13.688 41.938 16.078 1 89.75 113 ASN B O 1
ATOM 4982 N N . GLU B 1 114 ? -12.836 42.469 14.086 1 92.25 114 GLU B N 1
ATOM 4983 C CA . GLU B 1 114 ? -14.141 42.75 13.508 1 92.25 114 GLU B CA 1
ATOM 4984 C C . GLU B 1 114 ? -14.586 41.656 12.555 1 92.25 114 GLU B C 1
ATOM 4986 O O . GLU B 1 114 ? -13.766 41.062 11.828 1 92.25 114 GLU B O 1
ATOM 4991 N N . THR B 1 115 ? -15.883 41.375 12.57 1 94.25 115 THR B N 1
ATOM 4992 C CA . THR B 1 115 ? -16.422 40.375 11.672 1 94.25 115 THR B CA 1
ATOM 4993 C C . THR B 1 115 ? -16.531 40.906 10.25 1 94.25 115 THR B C 1
ATOM 4995 O O . THR B 1 115 ? -16.547 42.125 10.047 1 94.25 115 THR B O 1
ATOM 4998 N N . LEU B 1 116 ? -16.609 40 9.344 1 93.5 116 LEU B N 1
ATOM 4999 C CA . LEU B 1 116 ? -16.797 40.406 7.953 1 93.5 116 LEU B CA 1
ATOM 5000 C C . LEU B 1 116 ? -18.078 41.219 7.793 1 93.5 116 LEU B C 1
ATOM 5002 O O . LEU B 1 116 ? -18.094 42.188 7.047 1 93.5 116 LEU B O 1
ATOM 5006 N N . ARG B 1 117 ? -19.156 40.812 8.445 1 95.25 117 ARG B N 1
ATOM 5007 C CA . ARG B 1 117 ? -20.422 41.562 8.391 1 95.25 117 ARG B CA 1
ATOM 5008 C C . ARG B 1 117 ? -20.25 43 8.883 1 95.25 117 ARG B C 1
ATOM 5010 O O . ARG B 1 117 ? -20.688 43.938 8.227 1 95.25 117 ARG B O 1
ATOM 5017 N N . THR B 1 118 ? -19.641 43.125 10 1 94.56 118 THR B N 1
ATOM 5018 C CA . THR B 1 118 ? -19.422 44.438 10.57 1 94.56 118 THR B CA 1
ATOM 5019 C C . THR B 1 118 ? -18.5 45.281 9.688 1 94.56 118 THR B C 1
ATOM 5021 O O . THR B 1 118 ? -18.719 46.469 9.484 1 94.56 118 THR B O 1
ATOM 5024 N N . PHE B 1 119 ? -17.453 44.719 9.273 1 93.25 119 PHE B N 1
ATOM 5025 C CA . PHE B 1 119 ? -16.469 45.375 8.422 1 93.25 119 PHE B CA 1
ATOM 5026 C C . PHE B 1 119 ? -17.125 45.906 7.156 1 93.25 119 PHE B C 1
ATOM 5028 O O . PHE B 1 119 ? -16.922 47.062 6.789 1 93.25 119 PHE B O 1
ATOM 5035 N N . TRP B 1 120 ? -17.859 45.094 6.496 1 93.56 120 TRP B N 1
ATOM 5036 C CA . TRP B 1 120 ? -18.5 45.5 5.238 1 93.56 120 TRP B CA 1
ATOM 5037 C C . TRP B 1 120 ? -19.594 46.531 5.477 1 93.56 120 TRP B C 1
ATOM 5039 O O . TRP B 1 120 ? -19.797 47.406 4.648 1 93.56 120 TRP B O 1
ATOM 5049 N N . LEU B 1 121 ? -20.328 46.375 6.551 1 94.75 121 LEU B N 1
ATOM 5050 C CA . LEU B 1 121 ? -21.297 47.375 6.895 1 94.75 121 LEU B CA 1
ATOM 5051 C C . LEU B 1 121 ? -20.641 48.75 7.09 1 94.75 121 LEU B C 1
ATOM 5053 O O . LEU B 1 121 ? -21.141 49.75 6.613 1 94.75 121 LEU B O 1
ATOM 5057 N N . ARG B 1 122 ? -19.547 48.75 7.738 1 93 122 ARG B N 1
ATOM 5058 C CA . ARG B 1 122 ? -18.828 49.969 8.055 1 93 122 ARG B CA 1
ATOM 5059 C C . ARG B 1 122 ? -18.172 50.562 6.809 1 93 122 ARG B C 1
ATOM 5061 O O . ARG B 1 122 ? -18.234 51.781 6.586 1 93 122 ARG B O 1
ATOM 5068 N N . THR B 1 123 ? -17.594 49.781 5.98 1 92.12 123 THR B N 1
ATOM 5069 C CA . THR B 1 123 ? -16.75 50.281 4.891 1 92.12 123 THR B CA 1
ATOM 5070 C C . THR B 1 123 ? -17.578 50.5 3.625 1 92.12 123 THR B C 1
ATOM 5072 O O . THR B 1 123 ? -17.297 51.375 2.832 1 92.12 123 THR B O 1
ATOM 5075 N N . LYS B 1 124 ? -18.609 49.594 3.436 1 91.75 124 LYS B N 1
ATOM 5076 C CA . LYS B 1 124 ? -19.344 49.656 2.176 1 91.75 124 LYS B CA 1
ATOM 5077 C C . LYS B 1 124 ? -20.828 49.875 2.42 1 91.75 124 LYS B C 1
ATOM 5079 O O . LYS B 1 124 ? -21.609 50.031 1.472 1 91.75 124 LYS B O 1
ATOM 5084 N N . GLY B 1 125 ? -21.25 49.844 3.592 1 91.44 125 GLY B N 1
ATOM 5085 C CA . GLY B 1 125 ? -22.672 49.906 3.889 1 91.44 125 GLY B CA 1
ATOM 5086 C C . GLY B 1 125 ? -23.453 48.688 3.432 1 91.44 125 GLY B C 1
ATOM 5087 O O . GLY B 1 125 ? -24.656 48.781 3.172 1 91.44 125 GLY B O 1
ATOM 5088 N N . ALA B 1 126 ? -22.719 47.656 3.262 1 89.25 126 ALA B N 1
ATOM 5089 C CA . ALA B 1 126 ? -23.328 46.438 2.723 1 89.25 126 ALA B CA 1
ATOM 5090 C C . ALA B 1 126 ? -23.719 45.469 3.838 1 89.25 126 ALA B C 1
ATOM 5092 O O . ALA B 1 126 ? -22.969 45.312 4.812 1 89.25 126 ALA B O 1
ATOM 5093 N N . ASP B 1 127 ? -24.875 44.906 3.66 1 88.38 127 ASP B N 1
ATOM 5094 C CA . ASP B 1 127 ? -25.297 43.875 4.59 1 88.38 127 ASP B CA 1
ATOM 5095 C C . ASP B 1 127 ? -24.906 42.5 4.078 1 88.38 127 ASP B C 1
ATOM 5097 O O . ASP B 1 127 ? -25.047 42.188 2.893 1 88.38 127 ASP B O 1
ATOM 5101 N N . VAL B 1 128 ? -24.375 41.719 4.965 1 87.88 128 VAL B N 1
ATOM 5102 C CA . VAL B 1 128 ? -23.984 40.375 4.617 1 87.88 128 VAL B CA 1
ATOM 5103 C C . VAL B 1 128 ? -25.156 39.406 4.852 1 87.88 128 VAL B C 1
ATOM 5105 O O . VAL B 1 128 ? -25.719 39.375 5.949 1 87.88 128 VAL B O 1
ATOM 5108 N N . PRO B 1 129 ? -25.547 38.656 3.877 1 88.19 129 PRO B N 1
ATOM 5109 C CA . PRO B 1 129 ? -26.641 37.719 4.035 1 88.19 129 PRO B CA 1
ATOM 5110 C C . PRO B 1 129 ? -26.344 36.625 5.062 1 88.19 129 PRO B C 1
ATOM 5112 O O . PRO B 1 129 ? -25.188 36.219 5.219 1 88.19 129 PRO B O 1
ATOM 5115 N N . GLN B 1 130 ? -27.328 36.125 5.809 1 92.12 130 GLN B N 1
ATOM 5116 C CA . GLN B 1 130 ? -27.234 35.062 6.809 1 92.12 130 GLN B CA 1
ATOM 5117 C C . GLN B 1 130 ? -28.391 34.062 6.68 1 92.12 130 GLN B C 1
ATOM 5119 O O . GLN B 1 130 ? -29.031 33.719 7.676 1 92.12 130 GLN B O 1
ATOM 5124 N N . ARG B 1 131 ? -28.656 33.5 5.559 1 91.56 131 ARG B N 1
ATOM 5125 C CA . ARG B 1 131 ? -29.828 32.719 5.211 1 91.56 131 ARG B CA 1
ATOM 5126 C C . ARG B 1 131 ? -29.672 31.266 5.664 1 91.56 131 ARG B C 1
ATOM 5128 O O . ARG B 1 131 ? -30.672 30.562 5.848 1 91.56 131 ARG B O 1
ATOM 5135 N N . ASP B 1 132 ? -28.453 30.812 5.805 1 95.19 132 ASP B N 1
ATOM 5136 C CA . ASP B 1 132 ? -28.172 29.453 6.25 1 95.19 132 ASP B CA 1
ATOM 5137 C C . ASP B 1 132 ? -26.922 29.422 7.137 1 95.19 132 ASP B C 1
ATOM 5139 O O . ASP B 1 132 ? -26.375 30.469 7.484 1 95.19 132 ASP B O 1
ATOM 5143 N N . SER B 1 133 ? -26.625 28.219 7.605 1 96.69 133 SER B N 1
ATOM 5144 C CA . SER B 1 133 ? -25.516 28.078 8.555 1 96.69 133 SER B CA 1
ATOM 5145 C C . SER B 1 133 ? -24.188 28.469 7.906 1 96.69 133 SER B C 1
ATOM 5147 O O . SER B 1 133 ? -23.297 29 8.578 1 96.69 133 SER B O 1
ATOM 5149 N N . TRP B 1 134 ? -23.953 28.266 6.586 1 97.31 134 TRP B N 1
ATOM 5150 C CA . TRP B 1 134 ? -22.75 28.672 5.871 1 97.31 134 TRP B CA 1
ATOM 5151 C C . TRP B 1 134 ? -22.609 30.188 5.879 1 97.31 134 TRP B C 1
ATOM 5153 O O . TRP B 1 134 ? -21.562 30.719 6.254 1 97.31 134 TRP B O 1
ATOM 5163 N N . GLU B 1 135 ? -23.672 30.844 5.504 1 96 135 GLU B N 1
ATOM 5164 C CA . GLU B 1 135 ? -23.625 32.312 5.426 1 96 135 GLU B CA 1
ATOM 5165 C C . GLU B 1 135 ? -23.438 32.938 6.809 1 96 135 GLU B C 1
ATOM 5167 O O . GLU B 1 135 ? -22.781 33.938 6.949 1 96 135 GLU B O 1
ATOM 5172 N N . ARG B 1 136 ? -24.078 32.344 7.762 1 97.19 136 ARG B N 1
ATOM 5173 C CA . ARG B 1 136 ? -23.859 32.844 9.125 1 97.19 136 ARG B CA 1
ATOM 5174 C C . ARG B 1 136 ? -22.406 32.656 9.539 1 97.19 136 ARG B C 1
ATOM 5176 O O . ARG B 1 136 ? -21.828 33.562 10.18 1 97.19 136 ARG B O 1
ATOM 5183 N N . PHE B 1 137 ? -21.875 31.531 9.211 1 97.69 137 PHE B N 1
ATOM 5184 C CA . PHE B 1 137 ? -20.453 31.297 9.469 1 97.69 137 PHE B CA 1
ATOM 5185 C C . PHE B 1 137 ? -19.594 32.312 8.719 1 97.69 137 PHE B C 1
ATOM 5187 O O . PHE B 1 137 ? -18.688 32.906 9.305 1 97.69 137 PHE B O 1
ATOM 5194 N N . TYR B 1 138 ? -19.859 32.5 7.469 1 96.38 138 TYR B N 1
ATOM 5195 C CA . TYR B 1 138 ? -19.094 33.469 6.668 1 96.38 138 TYR B CA 1
ATOM 5196 C C . TYR B 1 138 ? -19.156 34.844 7.273 1 96.38 138 TYR B C 1
ATOM 5198 O O . TYR B 1 138 ? -18.141 35.531 7.387 1 96.38 138 TYR B O 1
ATOM 5206 N N . ALA B 1 139 ? -20.297 35.219 7.652 1 95.88 139 ALA B N 1
ATOM 5207 C CA . ALA B 1 139 ? -20.531 36.562 8.211 1 95.88 139 ALA B CA 1
ATOM 5208 C C . ALA B 1 139 ? -19.75 36.75 9.508 1 95.88 139 ALA B C 1
ATOM 5210 O O . ALA B 1 139 ? -19.344 37.875 9.836 1 95.88 139 ALA B O 1
ATOM 5211 N N . ASP B 1 140 ? -19.547 35.688 10.156 1 96.19 140 ASP B N 1
ATOM 5212 C CA . ASP B 1 140 ? -18.953 35.719 11.484 1 96.19 140 ASP B CA 1
ATOM 5213 C C . ASP B 1 140 ? -17.422 35.594 11.414 1 96.19 140 ASP B C 1
ATOM 5215 O O . ASP B 1 140 ? -16.734 35.656 12.43 1 96.19 140 ASP B O 1
ATOM 5219 N N . ILE B 1 141 ? -16.859 35.375 10.227 1 95.56 141 ILE B N 1
ATOM 5220 C CA . ILE B 1 141 ? -15.406 35.312 10.078 1 95.56 141 ILE B CA 1
ATOM 5221 C C . ILE B 1 141 ? -14.797 36.656 10.531 1 95.56 141 ILE B C 1
ATOM 5223 O O . ILE B 1 141 ? -15.242 37.719 10.102 1 95.56 141 ILE B O 1
ATOM 5227 N N . GLY B 1 142 ? -13.805 36.562 11.383 1 94.06 142 GLY B N 1
ATOM 5228 C CA . GLY B 1 142 ? -13.188 37.75 11.938 1 94.06 142 GLY B CA 1
ATOM 5229 C C . GLY B 1 142 ? -11.875 38.094 11.266 1 94.06 142 GLY B C 1
ATOM 5230 O O . GLY B 1 142 ? -11.344 37.312 10.469 1 94.06 142 GLY B O 1
ATOM 5231 N N . SER B 1 143 ? -11.383 39.281 11.625 1 92.75 143 SER B N 1
ATOM 5232 C CA . SER B 1 143 ? -10.094 39.75 11.117 1 92.75 143 SER B CA 1
ATOM 5233 C C . SER B 1 143 ? -8.938 39.031 11.805 1 92.75 143 SER B C 1
ATOM 5235 O O . SER B 1 143 ? -7.801 39.094 11.344 1 92.75 143 SER B O 1
ATOM 5237 N N . CYS B 1 144 ? -9.273 38.25 12.945 1 92.81 144 CYS B N 1
ATOM 5238 C CA . CYS B 1 144 ? -8.188 37.562 13.641 1 92.81 144 CYS B CA 1
ATOM 5239 C C . CYS B 1 144 ? -8.547 36.094 13.883 1 92.81 144 CYS B C 1
ATOM 5241 O O . CYS B 1 144 ? -7.742 35.344 14.438 1 92.81 144 CYS B O 1
ATOM 5243 N N . ASP B 1 145 ? -9.758 35.688 13.547 1 95.12 145 ASP B N 1
ATOM 5244 C CA . ASP B 1 145 ? -10.195 34.312 13.789 1 95.12 145 ASP B CA 1
ATOM 5245 C C . ASP B 1 145 ? -11.195 33.875 12.734 1 95.12 145 ASP B C 1
ATOM 5247 O O . ASP B 1 145 ? -11.953 34.688 12.195 1 95.12 145 ASP B O 1
ATOM 5251 N N . LEU B 1 146 ? -11.156 32.656 12.492 1 96.62 146 LEU B N 1
ATOM 5252 C CA . LEU B 1 146 ? -12.016 32.062 11.461 1 96.62 146 LEU B CA 1
ATOM 5253 C C . LEU B 1 146 ? -13.406 31.781 12.016 1 96.62 146 LEU B C 1
ATOM 5255 O O . LEU B 1 146 ? -14.398 31.828 11.281 1 96.62 146 LEU B O 1
ATOM 5259 N N . TYR B 1 147 ? -13.539 31.453 13.242 1 96.88 147 TYR B N 1
ATOM 5260 C CA . TYR B 1 147 ? -14.797 31.188 13.938 1 96.88 147 TYR B CA 1
ATOM 5261 C C . TYR B 1 147 ? -14.727 31.656 15.383 1 96.88 147 TYR B C 1
ATOM 5263 O O . TYR B 1 147 ? -13.648 31.688 15.984 1 96.88 147 TYR B O 1
ATOM 5271 N N . ARG B 1 148 ? -15.883 32.062 15.977 1 92.75 148 ARG B N 1
ATOM 5272 C CA . ARG B 1 148 ? -15.883 32.594 17.328 1 92.75 148 ARG B CA 1
ATOM 5273 C C . ARG B 1 148 ? -17.156 32.219 18.078 1 92.75 148 ARG B C 1
ATOM 5275 O O . ARG B 1 148 ? -17.094 31.844 19.25 1 92.75 148 ARG B O 1
ATOM 5282 N N . ASN B 1 149 ? -18.266 32.25 17.406 1 94.12 149 ASN B N 1
ATOM 5283 C CA . ASN B 1 149 ? -19.547 31.922 18.031 1 94.12 149 ASN B CA 1
ATOM 5284 C C . ASN B 1 149 ? -19.797 30.422 18.031 1 94.12 149 ASN B C 1
ATOM 5286 O O . ASN B 1 149 ? -19.984 29.812 16.984 1 94.12 149 ASN B O 1
ATOM 5290 N N . GLU B 1 150 ? -19.938 29.891 19.203 1 96.06 150 GLU B N 1
ATOM 5291 C CA . GLU B 1 150 ? -20.062 28.438 19.344 1 96.06 150 GLU B CA 1
ATOM 5292 C C . GLU B 1 150 ? -21.391 27.938 18.766 1 96.06 150 GLU B C 1
ATOM 5294 O O . GLU B 1 150 ? -21.453 26.844 18.203 1 96.06 150 GLU B O 1
ATOM 5299 N N . GLU B 1 151 ? -22.375 28.656 18.938 1 96.75 151 GLU B N 1
ATOM 5300 C CA . GLU B 1 151 ? -23.688 28.25 18.422 1 96.75 151 GLU B CA 1
ATOM 5301 C C . GLU B 1 151 ? -23.672 28.188 16.891 1 96.75 151 GLU B C 1
ATOM 5303 O O . GLU B 1 151 ? -24.172 27.234 16.312 1 96.75 151 GLU B O 1
ATOM 5308 N N . VAL B 1 152 ? -23.109 29.25 16.281 1 97.38 152 VAL B N 1
ATOM 5309 C CA . VAL B 1 152 ? -23 29.297 14.82 1 97.38 152 VAL B CA 1
ATOM 5310 C C . VAL B 1 152 ? -22.156 28.125 14.32 1 97.38 152 VAL B C 1
ATOM 5312 O O . VAL B 1 152 ? -22.531 27.453 13.367 1 97.38 152 VAL B O 1
ATOM 5315 N N . LEU B 1 153 ? -21.109 27.906 15.023 1 98.12 153 LEU B N 1
ATOM 5316 C CA . LEU B 1 153 ? -20.188 26.844 14.656 1 98.12 153 LEU B CA 1
ATOM 5317 C C . LEU B 1 153 ? -20.859 25.484 14.789 1 98.12 153 LEU B C 1
ATOM 5319 O O . LEU B 1 153 ? -20.797 24.656 13.875 1 98.12 153 LEU B O 1
ATOM 5323 N N . ASN B 1 154 ? -21.516 25.234 15.914 1 97.75 154 ASN B N 1
ATOM 5324 C CA . ASN B 1 154 ? -22.141 23.953 16.172 1 97.75 154 ASN B CA 1
ATOM 5325 C C . ASN B 1 154 ? -23.266 23.656 15.164 1 97.75 154 ASN B C 1
ATOM 5327 O O . ASN B 1 154 ? -23.438 22.516 14.734 1 97.75 154 ASN B O 1
ATOM 5331 N N . ASN B 1 155 ? -23.969 24.672 14.844 1 97.88 155 ASN B N 1
ATOM 5332 C CA . ASN B 1 155 ? -25.016 24.5 13.836 1 97.88 155 ASN B CA 1
ATOM 5333 C C . ASN B 1 155 ? -24.422 24.141 12.477 1 97.88 155 ASN B C 1
ATOM 5335 O O . ASN B 1 155 ? -24.969 23.312 11.758 1 97.88 155 ASN B O 1
ATOM 5339 N N . LEU B 1 156 ? -23.375 24.812 12.117 1 98.62 156 LEU B N 1
ATOM 5340 C CA . LEU B 1 156 ? -22.688 24.531 10.859 1 98.62 156 LEU B CA 1
ATOM 5341 C C . LEU B 1 156 ? -22.203 23.078 10.82 1 98.62 156 LEU B C 1
ATOM 5343 O O . LEU B 1 156 ? -22.438 22.359 9.844 1 98.62 156 LEU B O 1
ATOM 5347 N N . LEU B 1 157 ? -21.562 22.641 11.883 1 98.69 157 LEU B N 1
ATOM 5348 C CA . LEU B 1 157 ? -21.016 21.281 11.961 1 98.69 157 LEU B CA 1
ATOM 5349 C C . LEU B 1 157 ? -22.141 20.25 11.883 1 98.69 157 LEU B C 1
ATOM 5351 O O . LEU B 1 157 ? -21.984 19.219 11.234 1 98.69 157 LEU B O 1
ATOM 5355 N N . HIS B 1 158 ? -23.219 20.547 12.539 1 98.25 158 HIS B N 1
ATOM 5356 C CA . HIS B 1 158 ? -24.375 19.656 12.5 1 98.25 158 HIS B CA 1
ATOM 5357 C C . HIS B 1 158 ? -24.906 19.516 11.078 1 98.25 158 HIS B C 1
ATOM 5359 O O . HIS B 1 158 ? -25.188 18.391 10.625 1 98.25 158 HIS B O 1
ATOM 5365 N N . GLU B 1 159 ? -24.969 20.594 10.383 1 98.25 159 GLU B N 1
ATOM 5366 C CA . GLU B 1 159 ? -25.5 20.562 9.023 1 98.25 159 GLU B CA 1
ATOM 5367 C C . GLU B 1 159 ? -24.516 19.922 8.055 1 98.25 159 GLU B C 1
ATOM 5369 O O . GLU B 1 159 ? -24.922 19.234 7.113 1 98.25 159 GLU B O 1
ATOM 5374 N N . LEU B 1 160 ? -23.281 20.141 8.258 1 98.69 160 LEU B N 1
ATOM 5375 C CA . LEU B 1 160 ? -22.266 19.453 7.465 1 98.69 160 LEU B CA 1
ATOM 5376 C C . LEU B 1 160 ? -22.406 17.938 7.586 1 98.69 160 LEU B C 1
ATOM 5378 O O . LEU B 1 160 ? -22.156 17.203 6.625 1 98.69 160 LEU B O 1
ATOM 5382 N N . ASN B 1 161 ? -22.781 17.484 8.734 1 98.31 161 ASN B N 1
ATOM 5383 C CA . ASN B 1 161 ? -22.906 16.062 9.031 1 98.31 161 ASN B CA 1
ATOM 5384 C C . ASN B 1 161 ? -24.234 15.492 8.523 1 98.31 161 ASN B C 1
ATOM 5386 O O . ASN B 1 161 ? -24.297 14.328 8.133 1 98.31 161 ASN B O 1
ATOM 5390 N N . THR B 1 162 ? -25.328 16.328 8.43 1 97.69 162 THR B N 1
ATOM 5391 C CA . THR B 1 162 ? -26.641 15.727 8.328 1 97.69 162 THR B CA 1
ATOM 5392 C C . THR B 1 162 ? -27.359 16.172 7.059 1 97.69 162 THR B C 1
ATOM 5394 O O . THR B 1 162 ? -28.266 15.5 6.57 1 97.69 162 THR B O 1
ATOM 5397 N N . LEU B 1 163 ? -27.047 17.391 6.543 1 98.31 163 LEU B N 1
ATOM 5398 C CA . LEU B 1 163 ? -27.781 17.922 5.41 1 98.31 163 LEU B CA 1
ATOM 5399 C C . LEU B 1 163 ? -27.703 16.984 4.211 1 98.31 163 LEU B C 1
ATOM 5401 O O . LEU B 1 163 ? -26.641 16.438 3.914 1 98.31 163 LEU B O 1
ATOM 5405 N N . PRO B 1 164 ? -28.797 16.797 3.541 1 98.38 164 PRO B N 1
ATOM 5406 C CA . PRO B 1 164 ? -28.781 15.914 2.367 1 98.38 164 PRO B CA 1
ATOM 5407 C C . PRO B 1 164 ? -27.891 16.453 1.244 1 98.38 164 PRO B C 1
ATOM 5409 O O . PRO B 1 164 ? -27.844 17.656 1.012 1 98.38 164 PRO B O 1
ATOM 5412 N N . ILE B 1 165 ? -27.297 15.523 0.569 1 98.69 165 ILE B N 1
ATOM 5413 C CA . ILE B 1 165 ? -26.391 15.852 -0.529 1 98.69 165 ILE B CA 1
ATOM 5414 C C . ILE B 1 165 ? -27.156 15.867 -1.846 1 98.69 165 ILE B C 1
ATOM 5416 O O . ILE B 1 165 ? -27.906 14.938 -2.146 1 98.69 165 ILE B O 1
ATOM 5420 N N . LYS B 1 166 ? -26.922 16.891 -2.551 1 98.31 166 LYS B N 1
ATOM 5421 C CA . LYS B 1 166 ? -27.578 17.094 -3.836 1 98.31 166 LYS B CA 1
ATOM 5422 C C . LYS B 1 166 ? -26.703 16.609 -4.988 1 98.31 166 LYS B C 1
ATOM 5424 O O . LYS B 1 166 ? -27.203 16.047 -5.957 1 98.31 166 LYS B O 1
ATOM 5429 N N . ASN B 1 167 ? -25.5 16.891 -4.879 1 98.44 167 ASN B N 1
ATOM 5430 C CA . ASN B 1 167 ? -24.547 16.562 -5.941 1 98.44 167 ASN B CA 1
ATOM 5431 C C . ASN B 1 167 ? -23.156 16.297 -5.383 1 98.44 167 ASN B C 1
ATOM 5433 O O . ASN B 1 167 ? -22.766 16.875 -4.355 1 98.44 167 ASN B O 1
ATOM 5437 N N . VAL B 1 168 ? -22.453 15.406 -6.121 1 98.44 168 VAL B N 1
ATOM 5438 C CA . VAL B 1 168 ? -21.078 15.078 -5.762 1 98.44 168 VAL B CA 1
ATOM 5439 C C . VAL B 1 168 ? -20.188 15.211 -6.988 1 98.44 168 VAL B C 1
ATOM 5441 O O . VAL B 1 168 ? -20.516 14.727 -8.07 1 98.44 168 VAL B O 1
ATOM 5444 N N . ALA B 1 169 ? -19.016 15.883 -6.793 1 97.25 169 ALA B N 1
ATOM 5445 C CA . ALA B 1 169 ? -18.078 16.078 -7.898 1 97.25 169 ALA B CA 1
ATOM 5446 C C . ALA B 1 169 ? -16.641 15.867 -7.445 1 97.25 169 ALA B C 1
ATOM 5448 O O . ALA B 1 169 ? -16.344 15.93 -6.25 1 97.25 169 ALA B O 1
ATOM 5449 N N . ILE B 1 170 ? -15.789 15.578 -8.422 1 94.44 170 ILE B N 1
ATOM 5450 C CA . ILE B 1 170 ? -14.367 15.453 -8.148 1 94.44 170 ILE B CA 1
ATOM 5451 C C . ILE B 1 170 ? -13.766 16.828 -7.883 1 94.44 170 ILE B C 1
ATOM 5453 O O . ILE B 1 170 ? -14.023 17.781 -8.625 1 94.44 170 ILE B O 1
ATOM 5457 N N . MET B 1 171 ? -13.102 16.906 -6.762 1 92.31 171 MET B N 1
ATOM 5458 C CA . MET B 1 171 ? -12.289 18.109 -6.578 1 92.31 171 MET B CA 1
ATOM 5459 C C . MET B 1 171 ? -10.961 17.984 -7.324 1 92.31 171 MET B C 1
ATOM 5461 O O . MET B 1 171 ? -10.133 17.141 -6.984 1 92.31 171 MET B O 1
ATOM 5465 N N . GLU B 1 172 ? -10.789 18.703 -8.234 1 82.06 172 GLU B N 1
ATOM 5466 C CA . GLU B 1 172 ? -9.609 18.609 -9.086 1 82.06 172 GLU B CA 1
ATOM 5467 C C . GLU B 1 172 ? -8.359 19.078 -8.359 1 82.06 172 GLU B C 1
ATOM 5469 O O . GLU B 1 172 ? -8.445 19.844 -7.398 1 82.06 172 GLU B O 1
ATOM 5474 N N . GLY B 1 173 ? -7.34 18.547 -8.82 1 74.38 173 GLY B N 1
ATOM 5475 C CA . GLY B 1 173 ? -6.043 18.953 -8.305 1 74.38 173 GLY B CA 1
ATOM 5476 C C . GLY B 1 173 ? -5.586 18.141 -7.113 1 74.38 173 GLY B C 1
ATOM 5477 O O . GLY B 1 173 ? -6.406 17.609 -6.359 1 74.38 173 GLY B O 1
ATOM 5478 N N . GLY B 1 174 ? -4.398 17.891 -7.086 1 74 174 GLY B N 1
ATOM 5479 C CA . GLY B 1 174 ? -3.775 17.219 -5.957 1 74 174 GLY B CA 1
ATOM 5480 C C . GLY B 1 174 ? -3.475 15.758 -6.23 1 74 174 GLY B C 1
ATOM 5481 O O . GLY B 1 174 ? -3.768 15.25 -7.312 1 74 174 GLY B O 1
ATOM 5482 N N . THR B 1 175 ? -2.934 15.156 -5.258 1 72.88 175 THR B N 1
ATOM 5483 C CA . THR B 1 175 ? -2.484 13.773 -5.387 1 72.88 175 THR B CA 1
ATOM 5484 C C . THR B 1 175 ? -3.482 12.82 -4.742 1 72.88 175 THR B C 1
ATOM 5486 O O . THR B 1 175 ? -3.434 11.609 -4.98 1 72.88 175 THR B O 1
ATOM 5489 N N . GLN B 1 176 ? -4.41 13.445 -3.975 1 83.38 176 GLN B N 1
ATOM 5490 C CA . GLN B 1 176 ? -5.324 12.617 -3.201 1 83.38 176 GLN B CA 1
ATOM 5491 C C . GLN B 1 176 ? -6.754 12.742 -3.717 1 83.38 176 GLN B C 1
ATOM 5493 O O . GLN B 1 176 ? -7.094 13.719 -4.387 1 83.38 176 GLN B O 1
ATOM 5498 N N . VAL B 1 177 ? -7.566 11.758 -3.365 1 87.69 177 VAL B N 1
ATOM 5499 C CA . VAL B 1 177 ? -8.977 11.773 -3.734 1 87.69 177 VAL B CA 1
ATOM 5500 C C . VAL B 1 177 ? -9.75 12.68 -2.785 1 87.69 177 VAL B C 1
ATOM 5502 O O . VAL B 1 177 ? -9.695 12.5 -1.565 1 87.69 177 VAL B O 1
ATOM 5505 N N . LYS B 1 178 ? -10.344 13.633 -3.305 1 92.81 178 LYS B N 1
ATOM 5506 C CA . LYS B 1 178 ? -11.258 14.531 -2.602 1 92.81 178 LYS B CA 1
ATOM 5507 C C . LYS B 1 178 ? -12.508 14.805 -3.432 1 92.81 178 LYS B C 1
ATOM 5509 O O . LYS B 1 178 ? -12.438 14.906 -4.656 1 92.81 178 LYS B O 1
ATOM 5514 N N . LEU B 1 179 ? -13.586 14.922 -2.768 1 96.69 179 LEU B N 1
ATOM 5515 C CA . LEU B 1 179 ? -14.844 15.188 -3.449 1 96.69 179 LEU B CA 1
ATOM 5516 C C . LEU B 1 179 ? -15.461 16.5 -2.973 1 96.69 179 LEU B C 1
ATOM 5518 O O . LEU B 1 179 ? -15.281 16.891 -1.815 1 96.69 179 LEU B O 1
ATOM 5522 N N . ILE B 1 180 ? -16.141 17.156 -3.838 1 97.88 180 ILE B N 1
ATOM 5523 C CA . ILE B 1 180 ? -16.969 18.297 -3.488 1 97.88 180 ILE B CA 1
ATOM 5524 C C . ILE B 1 180 ? -18.406 17.828 -3.258 1 97.88 180 ILE B C 1
ATOM 5526 O O . ILE B 1 180 ? -19.047 17.266 -4.156 1 97.88 180 ILE B O 1
ATOM 5530 N N . LEU B 1 181 ? -18.875 18.062 -2.133 1 98.69 181 LEU B N 1
ATOM 5531 C CA . LEU B 1 181 ? -20.297 17.844 -1.83 1 98.69 181 LEU B CA 1
ATOM 5532 C C . LEU B 1 181 ? -21.094 19.125 -1.969 1 98.69 181 LEU B C 1
ATOM 5534 O O . LEU B 1 181 ? -20.734 20.156 -1.382 1 98.69 181 LEU B O 1
ATOM 5538 N N . THR B 1 182 ? -22.078 19.062 -2.74 1 98.75 182 THR B N 1
ATOM 5539 C CA . THR B 1 182 ? -23.078 20.125 -2.777 1 98.75 182 THR B CA 1
ATOM 5540 C C . THR B 1 182 ? -24.344 19.703 -2.051 1 98.75 182 THR B C 1
ATOM 5542 O O . THR B 1 182 ? -24.953 18.688 -2.391 1 98.75 182 THR B O 1
ATOM 5545 N N . PHE B 1 183 ? -24.734 20.562 -1.137 1 98.5 183 PHE B N 1
ATOM 5546 C CA . PHE B 1 183 ? -25.875 20.203 -0.302 1 98.5 183 PHE B CA 1
ATOM 5547 C C . PHE B 1 183 ? -27.156 20.797 -0.864 1 98.5 183 PHE B C 1
ATOM 5549 O O . PHE B 1 183 ? -27.141 21.531 -1.852 1 98.5 183 PHE B O 1
ATOM 5556 N N . ASP B 1 184 ? -28.266 20.438 -0.262 1 97.31 184 ASP B N 1
ATOM 5557 C CA . ASP B 1 184 ? -29.594 20.844 -0.725 1 97.31 184 ASP B CA 1
ATOM 5558 C C . ASP B 1 184 ? -29.734 22.359 -0.72 1 97.31 18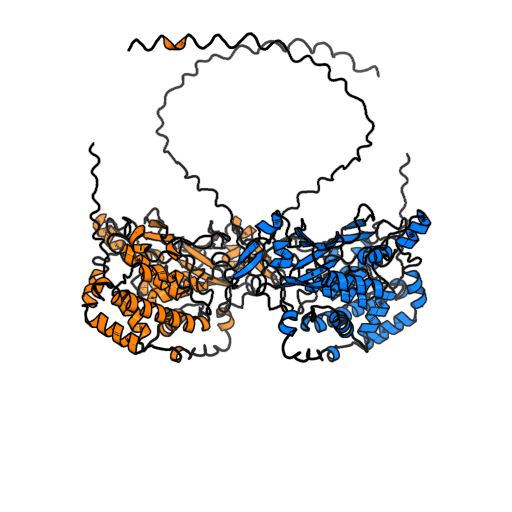4 ASP B C 1
ATOM 5560 O O . ASP B 1 184 ? -30.5 22.922 -1.51 1 97.31 184 ASP B O 1
ATOM 5564 N N . ASN B 1 185 ? -29.031 23.031 0.148 1 96.19 185 ASN B N 1
ATOM 5565 C CA . ASN B 1 185 ? -29.078 24.484 0.194 1 96.19 185 ASN B CA 1
ATOM 5566 C C . ASN B 1 185 ? -28.094 25.109 -0.786 1 96.19 185 ASN B C 1
ATOM 5568 O O . ASN B 1 185 ? -27.812 26.297 -0.701 1 96.19 185 ASN B O 1
ATOM 5572 N N . ASP B 1 186 ? -27.422 24.328 -1.56 1 96.31 186 ASP B N 1
ATOM 5573 C CA . ASP B 1 186 ? -26.531 24.703 -2.65 1 96.31 186 ASP B CA 1
ATOM 5574 C C . ASP B 1 186 ? -25.156 25.141 -2.119 1 96.31 186 ASP B C 1
ATOM 5576 O O . ASP B 1 186 ? -24.328 25.625 -2.877 1 96.31 186 ASP B O 1
ATOM 5580 N N . GLU B 1 187 ? -24.984 25 -0.82 1 97.62 187 GLU B N 1
ATOM 5581 C CA . GLU B 1 187 ? -23.656 25.234 -0.257 1 97.62 187 GLU B CA 1
ATOM 5582 C C . GLU B 1 187 ? -22.766 24 -0.433 1 97.62 187 GLU B C 1
ATOM 5584 O O . GLU B 1 187 ? -23.266 22.922 -0.75 1 97.62 187 GLU B O 1
ATOM 5589 N N . GLN B 1 188 ? -21.438 24.266 -0.205 1 98 188 GLN B N 1
ATOM 5590 C CA . GLN B 1 188 ? -20.531 23.188 -0.572 1 98 188 GLN B CA 1
ATOM 5591 C C . GLN B 1 188 ? -19.531 22.922 0.549 1 98 188 GLN B C 1
ATOM 5593 O O . GLN B 1 188 ? -19.344 23.75 1.44 1 98 188 GLN B O 1
ATOM 5598 N N . ALA B 1 189 ? -18.984 21.766 0.513 1 98.56 189 ALA B N 1
ATOM 5599 C CA . ALA B 1 189 ? -17.922 21.297 1.404 1 98.56 189 ALA B CA 1
ATOM 5600 C C . ALA B 1 189 ? -17.031 20.281 0.706 1 98.56 189 ALA B C 1
ATOM 5602 O O . ALA B 1 189 ? -17.375 19.766 -0.356 1 98.56 189 ALA B O 1
ATOM 5603 N N . VAL B 1 190 ? -15.867 20.062 1.254 1 97.69 190 VAL B N 1
ATOM 5604 C CA . VAL B 1 190 ? -14.938 19.062 0.737 1 97.69 190 VAL B CA 1
ATOM 5605 C C . VAL B 1 190 ? -15.023 17.797 1.577 1 97.69 190 VAL B C 1
ATOM 5607 O O . VAL B 1 190 ? -14.984 17.844 2.809 1 97.69 190 VAL B O 1
ATOM 5610 N N . PHE B 1 191 ? -15.18 16.688 0.892 1 97.75 191 PHE B N 1
ATOM 5611 C CA . PHE B 1 191 ? -15.195 15.383 1.534 1 97.75 191 PHE B CA 1
ATOM 5612 C C . PHE B 1 191 ? -13.898 14.633 1.272 1 97.75 191 PHE B C 1
ATOM 5614 O O . PHE B 1 191 ? -13.523 14.406 0.118 1 97.75 191 PHE B O 1
ATOM 5621 N N . LYS B 1 192 ? -13.172 14.266 2.307 1 95.88 192 LYS B N 1
ATOM 5622 C CA . LYS B 1 192 ? -12.008 13.391 2.246 1 95.88 192 LYS B CA 1
ATOM 5623 C C . LYS B 1 192 ? -12.32 12.016 2.832 1 95.88 192 LYS B C 1
ATOM 5625 O O . LYS B 1 192 ? -12.453 11.867 4.051 1 95.88 192 LYS B O 1
ATOM 5630 N N . PRO B 1 193 ? -12.414 11.031 1.981 1 95.06 193 PRO B N 1
ATOM 5631 C CA . PRO B 1 193 ? -12.797 9.711 2.482 1 95.06 193 PRO B CA 1
ATOM 5632 C C . PRO B 1 193 ? -11.695 9.055 3.316 1 95.06 193 PRO B C 1
ATOM 5634 O O . PRO B 1 193 ? -10.516 9.352 3.129 1 95.06 193 PRO B O 1
ATOM 5637 N N . MET B 1 194 ? -12.133 8.227 4.191 1 94.56 194 MET B N 1
ATOM 5638 C CA . MET B 1 194 ? -11.219 7.441 5.016 1 94.56 194 MET B CA 1
ATOM 5639 C C . MET B 1 194 ? -10.367 6.516 4.152 1 94.56 194 MET B C 1
ATOM 5641 O O . MET B 1 194 ? -10.898 5.742 3.355 1 94.56 194 MET B O 1
ATOM 5645 N N . ARG B 1 195 ? -9.102 6.676 4.387 1 88.56 195 ARG B N 1
ATOM 5646 C CA . ARG B 1 195 ? -8.156 5.793 3.711 1 88.56 195 ARG B CA 1
ATOM 5647 C C . ARG B 1 195 ? -7.508 4.824 4.695 1 88.56 195 ARG B C 1
ATOM 5649 O O . ARG B 1 195 ? -7.203 3.684 4.344 1 88.56 195 ARG B O 1
ATOM 5656 N N . PHE B 1 196 ? -7.262 5.383 5.895 1 87.25 196 PHE B N 1
ATOM 5657 C CA . PHE B 1 196 ? -6.586 4.617 6.934 1 87.25 196 PHE B CA 1
ATOM 5658 C C . PHE B 1 196 ? -7.461 4.5 8.18 1 87.25 196 PHE B C 1
ATOM 5660 O O . PHE B 1 196 ? -8.195 5.43 8.508 1 87.25 196 PHE B O 1
ATOM 5667 N N . GLY B 1 197 ? -7.27 3.385 8.82 1 87.81 197 GLY B N 1
ATOM 5668 C CA . GLY B 1 197 ? -7.816 3.297 10.172 1 87.81 197 GLY B CA 1
ATOM 5669 C C . GLY B 1 197 ? -7.062 4.145 11.172 1 87.81 197 GLY B C 1
ATOM 5670 O O . GLY B 1 197 ? -5.973 4.641 10.883 1 87.81 197 GLY B O 1
ATOM 5671 N N . ARG B 1 198 ? -7.602 4.238 12.367 1 91.94 198 ARG B N 1
ATOM 5672 C CA . ARG B 1 198 ? -7.043 5.113 13.398 1 91.94 198 ARG B CA 1
ATOM 5673 C C . ARG B 1 198 ? -5.656 4.648 13.82 1 91.94 198 ARG B C 1
ATOM 5675 O O . ARG B 1 198 ? -4.805 5.465 14.18 1 91.94 198 ARG B O 1
ATOM 5682 N N . ASP B 1 199 ? -5.359 3.326 13.758 1 90.25 199 ASP B N 1
ATOM 5683 C CA . ASP B 1 199 ? -4.148 2.752 14.336 1 90.25 199 ASP B CA 1
ATOM 5684 C C . ASP B 1 199 ? -3.014 2.713 13.312 1 90.25 199 ASP B C 1
ATOM 5686 O O . ASP B 1 199 ? -1.859 2.469 13.664 1 90.25 199 ASP B O 1
ATOM 5690 N N . TYR B 1 200 ? -3.303 2.977 12.117 1 90.25 200 TYR B N 1
ATOM 5691 C CA . TYR B 1 200 ? -2.289 2.893 11.07 1 90.25 200 TYR B CA 1
ATOM 5692 C C . TYR B 1 200 ? -1.199 3.938 11.281 1 90.25 200 TYR B C 1
ATOM 5694 O O . TYR B 1 200 ? -1.49 5.09 11.617 1 90.25 200 TYR B O 1
ATOM 5702 N N . GLU B 1 201 ? 0.062 3.51 11.125 1 92 201 GLU B N 1
ATOM 5703 C CA . GLU B 1 201 ? 1.198 4.426 11.148 1 92 201 GLU B CA 1
ATOM 5704 C C . GLU B 1 201 ? 1.966 4.391 9.828 1 92 201 GLU B C 1
ATOM 5706 O O . GLU B 1 201 ? 2.033 3.348 9.172 1 92 201 GLU B O 1
ATOM 5711 N N . THR B 1 202 ? 2.521 5.473 9.484 1 90.81 202 THR B N 1
ATOM 5712 C CA . THR B 1 202 ? 3.287 5.609 8.25 1 90.81 202 THR B CA 1
ATOM 5713 C C . THR B 1 202 ? 4.504 4.691 8.266 1 90.81 202 THR B C 1
ATOM 5715 O O . THR B 1 202 ? 5.176 4.555 9.297 1 90.81 202 THR B O 1
ATOM 5718 N N . ASP B 1 203 ? 4.789 4.074 7.117 1 88 203 ASP B N 1
ATOM 5719 C CA . ASP B 1 203 ? 6.008 3.287 6.953 1 88 203 ASP B CA 1
ATOM 5720 C C . ASP B 1 203 ? 7.25 4.137 7.207 1 88 203 ASP B C 1
ATOM 5722 O O . ASP B 1 203 ? 7.387 5.227 6.648 1 88 203 ASP B O 1
ATOM 5726 N N . PRO B 1 204 ? 8.172 3.643 8.055 1 89.81 204 PRO B N 1
ATOM 5727 C CA . PRO B 1 204 ? 9.352 4.438 8.391 1 89.81 204 PRO B CA 1
ATOM 5728 C C . PRO B 1 204 ? 10.211 4.766 7.172 1 89.81 204 PRO B C 1
ATOM 5730 O O . PRO B 1 204 ? 10.977 5.734 7.195 1 89.81 204 PRO B O 1
ATOM 5733 N N . ASN B 1 205 ? 10.109 4 6.121 1 89.19 205 ASN B N 1
ATOM 5734 C CA . ASN B 1 205 ? 10.922 4.234 4.934 1 89.19 205 ASN B CA 1
ATOM 5735 C C . ASN B 1 205 ? 10.289 5.27 4.012 1 89.19 205 ASN B C 1
ATOM 5737 O O . ASN B 1 205 ? 10.93 5.754 3.078 1 89.19 205 ASN B O 1
ATOM 5741 N N . HIS B 1 206 ? 9.086 5.656 4.219 1 89.81 206 HIS B N 1
ATOM 5742 C CA . HIS B 1 206 ? 8.375 6.582 3.346 1 89.81 206 HIS B CA 1
ATOM 5743 C C . HIS B 1 206 ? 8.781 8.023 3.623 1 89.81 206 HIS B C 1
ATOM 5745 O O . HIS B 1 206 ? 8.969 8.406 4.777 1 89.81 206 HIS B O 1
ATOM 5751 N N . PHE B 1 207 ? 8.922 8.719 2.543 1 89.69 207 PHE B N 1
ATOM 5752 C CA . PHE B 1 207 ? 9.086 10.164 2.672 1 89.69 207 PHE B CA 1
ATOM 5753 C C . PHE B 1 207 ? 7.809 10.812 3.18 1 89.69 207 PHE B C 1
ATOM 5755 O O . PHE B 1 207 ? 6.723 10.234 3.059 1 89.69 207 PHE B O 1
ATOM 5762 N N . TYR B 1 208 ? 7.945 11.992 3.67 1 89.88 208 TYR B N 1
ATOM 5763 C CA . TYR B 1 208 ? 6.828 12.68 4.309 1 89.88 208 TYR B CA 1
ATOM 5764 C C . TYR B 1 208 ? 5.715 12.953 3.303 1 89.88 208 TYR B C 1
ATOM 5766 O O . TYR B 1 208 ? 4.555 13.133 3.688 1 89.88 208 TYR B O 1
ATOM 5774 N N . PHE B 1 209 ? 6 12.938 2.027 1 86.62 209 PHE B N 1
ATOM 5775 C CA . PHE B 1 209 ? 5.035 13.297 0.996 1 86.62 209 PHE B CA 1
ATOM 5776 C C . PHE B 1 209 ? 4.512 12.062 0.282 1 86.62 209 PHE B C 1
ATOM 5778 O O . PHE B 1 209 ? 3.764 12.164 -0.692 1 86.62 209 PHE B O 1
ATOM 5785 N N . SER B 1 210 ? 4.875 10.891 0.756 1 82.06 210 SER B N 1
ATOM 5786 C CA . SER B 1 210 ? 4.543 9.656 0.051 1 82.06 210 SER B CA 1
ATOM 5787 C C . SER B 1 210 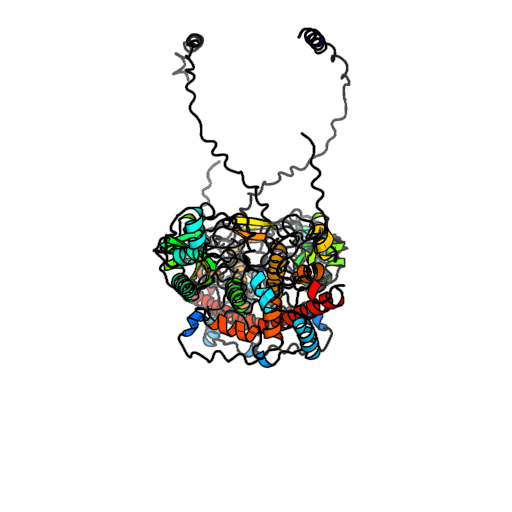? 3.219 9.086 0.541 1 82.06 210 SER B C 1
ATOM 5789 O O . SER B 1 210 ? 2.451 8.523 -0.245 1 82.06 210 SER B O 1
ATOM 5791 N N . ASP B 1 211 ? 2.826 9.312 1.691 1 81.88 211 ASP B N 1
ATOM 5792 C CA . ASP B 1 211 ? 1.688 8.648 2.32 1 81.88 211 ASP B CA 1
ATOM 5793 C C . ASP B 1 211 ? 0.375 9.32 1.935 1 81.88 211 ASP B C 1
ATOM 5795 O O . ASP B 1 211 ? 0.367 10.484 1.518 1 81.88 211 ASP B O 1
ATOM 5799 N N . PHE B 1 212 ? -0.759 8.562 2.105 1 84.88 212 PHE B N 1
ATOM 5800 C CA . PHE B 1 212 ? -2.088 9.141 1.944 1 84.88 212 PHE B CA 1
ATOM 5801 C C . PHE B 1 212 ? -2.408 10.094 3.088 1 84.88 212 PHE B C 1
ATOM 5803 O O . PHE B 1 212 ? -1.832 9.984 4.172 1 84.88 212 PHE B O 1
ATOM 5810 N N . GLU B 1 213 ? -3.307 10.891 2.73 1 91.06 213 GLU B N 1
ATOM 5811 C CA . GLU B 1 213 ? -3.848 11.758 3.777 1 91.06 213 GLU B CA 1
ATOM 5812 C C . GLU B 1 213 ? -4.84 11 4.656 1 91.06 213 GLU B C 1
ATOM 5814 O O . GLU B 1 213 ? -5.488 10.062 4.203 1 91.06 213 GLU B O 1
ATOM 5819 N N . ARG B 1 214 ? -4.898 11.477 5.875 1 95.12 214 ARG B N 1
ATOM 5820 C CA . ARG B 1 214 ? -5.816 10.898 6.852 1 95.12 214 ARG B CA 1
ATOM 5821 C C . ARG B 1 214 ? -7.012 11.812 7.086 1 95.12 214 ARG B C 1
ATOM 5823 O O . ARG B 1 214 ? -6.855 12.953 7.52 1 95.12 214 ARG B O 1
ATOM 5830 N N . HIS B 1 215 ? -8.188 11.258 6.887 1 96.31 215 HIS B N 1
ATOM 5831 C CA . HIS B 1 215 ? -9.391 12.039 7.113 1 96.31 215 HIS B CA 1
ATOM 5832 C C . HIS B 1 215 ? -9.492 12.484 8.57 1 96.31 215 HIS B C 1
ATOM 5834 O O . HIS B 1 215 ? -9.898 13.617 8.852 1 96.31 215 HIS B O 1
ATOM 5840 N N . HIS B 1 216 ? -9.102 11.648 9.469 1 97.56 216 HIS B N 1
ATOM 5841 C CA . HIS B 1 216 ? -9.266 11.945 10.891 1 97.56 216 HIS B CA 1
ATOM 5842 C C . HIS B 1 216 ? -8.234 12.969 11.367 1 97.56 216 HIS B C 1
ATOM 5844 O O . HIS B 1 216 ? -8.406 13.594 12.414 1 97.56 216 HIS B O 1
ATOM 5850 N N . ALA B 1 217 ? -7.172 13.117 10.609 1 98.25 217 ALA B N 1
ATOM 5851 C CA . ALA B 1 217 ? -6.203 14.164 10.93 1 98.25 217 ALA B CA 1
ATOM 5852 C C . ALA B 1 217 ? -6.824 15.547 10.781 1 98.25 217 ALA B C 1
ATOM 5854 O O . ALA B 1 217 ? -6.559 16.438 11.594 1 98.25 217 ALA B O 1
ATOM 5855 N N . GLU B 1 218 ? -7.637 15.695 9.812 1 97.94 218 GLU B N 1
ATOM 5856 C CA . GLU B 1 218 ? -8.344 16.953 9.617 1 97.94 218 GLU B CA 1
ATOM 5857 C C . GLU B 1 218 ? -9.281 17.25 10.781 1 97.94 218 GLU B C 1
ATOM 5859 O O . GLU B 1 218 ? -9.312 18.375 11.281 1 97.94 218 GLU B O 1
ATOM 5864 N N . ILE B 1 219 ? -9.969 16.281 11.18 1 98.69 219 ILE B N 1
ATOM 5865 C CA . ILE B 1 219 ? -10.938 16.422 12.258 1 98.69 219 ILE B CA 1
ATOM 5866 C C . ILE B 1 219 ? -10.203 16.719 13.57 1 98.69 219 ILE B C 1
ATOM 5868 O O . ILE B 1 219 ? -10.555 17.672 14.273 1 98.69 219 ILE B O 1
ATOM 5872 N N . ALA B 1 220 ? -9.211 15.953 13.805 1 98.81 220 ALA B N 1
ATOM 5873 C CA . ALA B 1 220 ? -8.453 16.109 15.047 1 98.81 220 ALA B CA 1
ATOM 5874 C C . ALA B 1 220 ? -7.793 17.484 15.125 1 98.81 220 ALA B C 1
ATOM 5876 O O . ALA B 1 220 ? -7.77 18.109 16.188 1 98.81 220 ALA B O 1
ATOM 5877 N N . THR B 1 221 ? -7.27 17.922 14.039 1 98.81 221 THR B N 1
ATOM 5878 C CA . THR B 1 221 ? -6.59 19.219 14.016 1 98.81 221 THR B CA 1
ATOM 5879 C C . THR B 1 221 ? -7.574 20.344 14.289 1 98.81 221 THR B C 1
ATOM 5881 O O . THR B 1 221 ? -7.246 21.312 14.984 1 98.81 221 THR B O 1
ATOM 5884 N N . PHE B 1 222 ? -8.789 20.234 13.789 1 98.69 222 PHE B N 1
ATOM 5885 C CA . PHE B 1 222 ? -9.812 21.234 14.062 1 98.69 222 PHE B CA 1
ATOM 5886 C C . PHE B 1 222 ? -10.102 21.312 15.562 1 98.69 222 PHE B C 1
ATOM 5888 O O . PHE B 1 222 ? -10.164 22.406 16.125 1 98.69 222 PHE B O 1
ATOM 5895 N N . HIS B 1 223 ? -10.219 20.234 16.141 1 98.75 223 HIS B N 1
ATOM 5896 C CA . HIS B 1 223 ? -10.484 20.203 17.578 1 98.75 223 HIS B CA 1
ATOM 5897 C C . HIS B 1 223 ? -9.297 20.734 18.375 1 98.75 223 HIS B C 1
ATOM 5899 O O . HIS B 1 223 ? -9.469 21.422 19.375 1 98.75 223 HIS B O 1
ATOM 5905 N N . LEU B 1 224 ? -8.133 20.359 17.953 1 98.88 224 LEU B N 1
ATOM 5906 C CA . LEU B 1 224 ? -6.941 20.875 18.625 1 98.88 224 LEU B CA 1
ATOM 5907 C C . LEU B 1 224 ? -6.848 22.391 18.5 1 98.88 224 LEU B C 1
ATOM 5909 O O . LEU B 1 224 ? -6.543 23.078 19.469 1 98.88 224 LEU B O 1
ATOM 5913 N N . ASP B 1 225 ? -7.07 22.844 17.344 1 98.62 225 ASP B N 1
ATOM 5914 C CA . ASP B 1 225 ? -7.09 24.281 17.094 1 98.62 225 ASP B CA 1
ATOM 5915 C C . ASP B 1 225 ? -8.055 24.984 18.031 1 98.62 225 ASP B C 1
ATOM 5917 O O . ASP B 1 225 ? -7.738 26.047 18.578 1 98.62 225 ASP B O 1
ATOM 5921 N N . LYS B 1 226 ? -9.172 24.391 18.234 1 98.12 226 LYS B N 1
ATOM 5922 C CA . LYS B 1 226 ? -10.211 24.953 19.094 1 98.12 226 LYS B CA 1
ATOM 5923 C C . LYS B 1 226 ? -9.75 25.031 20.531 1 98.12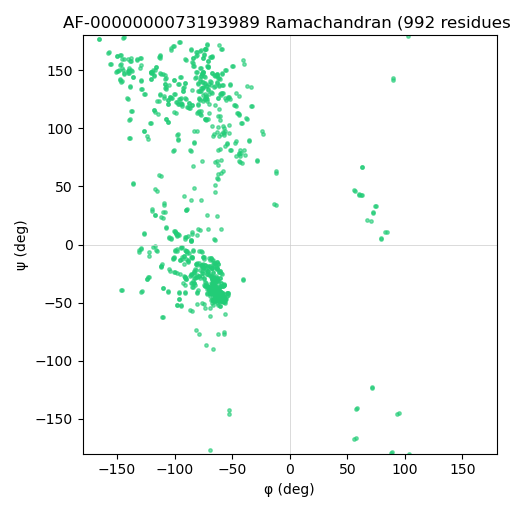 226 LYS B C 1
ATOM 5925 O O . LYS B 1 226 ? -9.867 26.078 21.172 1 98.12 226 LYS B O 1
ATOM 5930 N N . ILE B 1 227 ? -9.211 24.016 21.047 1 98.31 227 ILE B N 1
ATOM 5931 C CA . ILE B 1 227 ? -8.883 24 22.469 1 98.31 227 ILE B CA 1
ATOM 5932 C C . ILE B 1 227 ? -7.637 24.844 22.719 1 98.31 227 ILE B C 1
ATOM 5934 O O . ILE B 1 227 ? -7.406 25.297 23.844 1 98.31 227 ILE B O 1
ATOM 5938 N N . LEU B 1 228 ? -6.812 25.047 21.703 1 98.5 228 LEU B N 1
ATOM 5939 C CA . LEU B 1 228 ? -5.641 25.906 21.844 1 98.5 228 LEU B CA 1
ATOM 5940 C C . LEU B 1 228 ? -6.031 27.375 21.719 1 98.5 228 LEU B C 1
ATOM 5942 O O . LEU B 1 228 ? -5.23 28.25 22.016 1 98.5 228 LEU B O 1
ATOM 5946 N N . GLY B 1 229 ? -7.219 27.578 21.203 1 97.12 229 GLY B N 1
ATOM 5947 C CA . GLY B 1 229 ? -7.734 28.938 21.125 1 97.12 229 GLY B CA 1
ATOM 5948 C C . GLY B 1 229 ? -7.266 29.672 19.891 1 97.12 229 GLY B C 1
ATOM 5949 O O . GLY B 1 229 ? -7.43 30.891 19.797 1 97.12 229 GLY B O 1
ATOM 5950 N N . PHE B 1 230 ? -6.652 28.984 18.938 1 97.19 230 PHE B N 1
ATOM 5951 C CA . PHE B 1 230 ? -6.227 29.641 17.719 1 97.19 230 PHE B CA 1
ATOM 5952 C C . PHE B 1 230 ? -7.426 30.094 16.906 1 97.19 230 PHE B C 1
ATOM 5954 O O . PHE B 1 230 ? -7.473 31.234 16.438 1 97.19 230 PHE B O 1
ATOM 5961 N N . ARG B 1 231 ? -8.398 29.156 16.719 1 97.38 231 ARG B N 1
ATOM 5962 C CA . ARG B 1 231 ? -9.633 29.375 15.984 1 97.38 231 ARG B CA 1
ATOM 5963 C C . ARG B 1 231 ? -9.336 29.75 14.531 1 97.38 231 ARG B C 1
ATOM 5965 O O . ARG B 1 231 ? -9.914 30.703 13.992 1 97.38 231 ARG B O 1
ATOM 5972 N N . ARG B 1 232 ? -8.398 29.016 13.969 1 97.62 232 ARG B N 1
ATOM 5973 C CA . ARG B 1 232 ? -7.941 29.344 12.617 1 97.62 232 ARG B CA 1
ATOM 5974 C C . ARG B 1 232 ? -7.965 28.109 11.719 1 97.62 232 ARG B C 1
ATOM 5976 O O . ARG B 1 232 ? -7.57 28.172 10.555 1 97.62 232 ARG B O 1
ATOM 5983 N N . ALA B 1 233 ? -8.305 26.953 12.273 1 98.12 233 ALA B N 1
ATOM 5984 C CA . ALA B 1 233 ? -8.516 25.766 11.445 1 98.12 233 ALA B CA 1
ATOM 5985 C C . ALA B 1 233 ? -9.906 25.766 10.828 1 98.12 233 ALA B C 1
ATOM 5987 O O . ALA B 1 233 ? -10.883 26.156 11.477 1 98.12 233 ALA B O 1
ATOM 5988 N N . VAL B 1 234 ? -9.984 25.281 9.633 1 98.19 234 VAL B N 1
ATOM 5989 C CA . VAL B 1 234 ? -11.281 25.25 8.961 1 98.19 234 VAL B CA 1
ATOM 5990 C C . VAL B 1 234 ? -12.195 24.25 9.648 1 98.19 234 VAL B C 1
ATOM 5992 O O . VAL B 1 234 ? -11.797 23.109 9.898 1 98.19 234 VAL B O 1
ATOM 5995 N N . PRO B 1 235 ? -13.398 24.688 9.945 1 98.69 235 PRO B N 1
ATOM 5996 C CA . PRO B 1 235 ? -14.328 23.766 10.594 1 98.69 235 PRO B CA 1
ATOM 5997 C C . PRO B 1 235 ? -14.492 22.453 9.828 1 98.69 235 PRO B C 1
ATOM 5999 O O . PRO B 1 235 ? -14.75 22.469 8.625 1 98.69 235 PRO B O 1
ATOM 6002 N N . THR B 1 236 ? -14.289 21.391 10.516 1 98.81 236 THR B N 1
ATOM 6003 C CA . THR B 1 236 ? -14.281 20.047 9.938 1 98.81 236 THR B CA 1
ATOM 6004 C C . THR B 1 236 ? -15.008 19.062 10.852 1 98.81 236 THR B C 1
ATOM 6006 O O . THR B 1 236 ? -14.844 19.094 12.07 1 98.81 236 THR B O 1
ATOM 6009 N N . VAL B 1 237 ? -15.852 18.203 10.25 1 98.75 237 VAL B N 1
ATOM 6010 C CA . VAL B 1 237 ? -16.609 17.234 11.023 1 98.75 237 VAL B CA 1
ATOM 6011 C C . VAL B 1 237 ? -16.578 15.875 10.312 1 98.75 237 VAL B C 1
ATOM 6013 O O . VAL B 1 237 ? -16.391 15.812 9.094 1 98.75 237 VAL B O 1
ATOM 6016 N N . GLY B 1 238 ? -16.641 14.773 11.125 1 98.44 238 GLY B N 1
ATOM 6017 C CA . GLY B 1 238 ? -16.781 13.453 10.539 1 98.44 238 GLY B CA 1
ATOM 6018 C C . GLY B 1 238 ? -18.188 13.141 10.062 1 98.44 238 GLY B C 1
ATOM 6019 O O . GLY B 1 238 ? -19.156 13.586 10.672 1 98.44 238 GLY B O 1
ATOM 6020 N N . ARG B 1 239 ? -18.234 12.406 8.984 1 98.25 239 ARG B N 1
ATOM 6021 C CA . ARG B 1 239 ? -19.516 11.984 8.445 1 98.25 239 ARG B CA 1
ATOM 6022 C C . ARG B 1 239 ? -19.406 10.609 7.785 1 98.25 239 ARG B C 1
ATOM 6024 O O . ARG B 1 239 ? -18.375 10.273 7.207 1 98.25 239 ARG B O 1
ATOM 6031 N N . ILE B 1 240 ? -20.406 9.781 7.93 1 97.31 240 ILE B N 1
ATOM 6032 C CA . ILE B 1 240 ? -20.516 8.484 7.258 1 97.31 240 ILE B CA 1
ATOM 6033 C C . ILE B 1 240 ? -21.5 8.586 6.094 1 97.31 240 ILE B C 1
ATOM 6035 O O . ILE B 1 240 ? -22.625 9.023 6.27 1 97.31 240 ILE B O 1
ATOM 6039 N N . LEU B 1 241 ? -21.031 8.195 4.918 1 97.88 241 LEU B N 1
ATOM 6040 C CA . LEU B 1 241 ? -21.859 8.312 3.717 1 97.88 241 LEU B CA 1
ATOM 6041 C C . LEU B 1 241 ? -22.141 6.945 3.105 1 97.88 241 LEU B C 1
ATOM 6043 O O . LEU B 1 241 ? -21.281 6.055 3.158 1 97.88 241 LEU B O 1
ATOM 6047 N N . ASN B 1 242 ? -23.328 6.844 2.551 1 97.31 242 ASN B N 1
ATOM 6048 C CA . ASN B 1 242 ? -23.641 5.668 1.74 1 97.31 242 ASN B CA 1
ATOM 6049 C C . ASN B 1 242 ? -23.031 5.777 0.343 1 97.31 242 ASN B C 1
ATOM 6051 O O . ASN B 1 242 ? -23.328 6.719 -0.394 1 97.31 242 ASN B O 1
ATOM 6055 N N . MET B 1 243 ? -22.297 4.836 -0.033 1 97.62 243 MET B N 1
ATOM 6056 C CA . MET B 1 243 ? -21.547 4.848 -1.284 1 97.62 243 MET B CA 1
ATOM 6057 C C . MET B 1 243 ? -22.484 4.91 -2.484 1 97.62 243 MET B C 1
ATOM 6059 O O . MET B 1 243 ? -22.188 5.586 -3.473 1 97.62 243 MET B O 1
ATOM 6063 N N . THR B 1 244 ? -23.484 4.281 -2.412 1 97.56 244 THR B N 1
ATOM 6064 C CA . THR B 1 244 ? -24.406 4.16 -3.547 1 97.56 244 THR B CA 1
ATOM 6065 C C . THR B 1 244 ? -25.359 5.34 -3.592 1 97.56 244 THR B C 1
ATOM 6067 O O . THR B 1 244 ? -25.328 6.145 -4.527 1 97.56 244 THR B O 1
ATOM 6070 N N . THR B 1 245 ? -26.109 5.605 -2.559 1 97.75 245 THR B N 1
ATOM 6071 C CA . THR B 1 245 ? -27.234 6.543 -2.605 1 97.75 245 THR B CA 1
ATOM 6072 C C . THR B 1 245 ? -26.75 7.977 -2.443 1 97.75 245 THR B C 1
ATOM 6074 O O . THR B 1 245 ? -27.344 8.906 -2.988 1 97.75 245 THR B O 1
ATOM 6077 N N . GLU B 1 246 ? -25.625 8.141 -1.723 1 98.31 246 GLU B N 1
ATOM 6078 C CA . GLU B 1 246 ? -25.219 9.508 -1.416 1 98.31 246 GLU B CA 1
ATOM 6079 C C . GLU B 1 246 ? -24.031 9.93 -2.275 1 98.31 246 GLU B C 1
ATOM 6081 O O . GLU B 1 246 ? -23.797 11.125 -2.486 1 98.31 246 GLU B O 1
ATOM 6086 N N . LEU B 1 247 ? -23.297 8.969 -2.803 1 98 247 LEU B N 1
ATOM 6087 C CA . LEU B 1 247 ? -22.156 9.328 -3.635 1 98 247 LEU B CA 1
ATOM 6088 C C . LEU B 1 247 ? -22.406 8.961 -5.094 1 98 247 LEU B C 1
ATOM 6090 O O . LEU B 1 247 ? -22.578 9.836 -5.938 1 98 247 LEU B O 1
ATOM 6094 N N . HIS B 1 248 ? -22.578 7.703 -5.379 1 97.69 248 HIS B N 1
ATOM 6095 C CA . HIS B 1 248 ? -22.703 7.23 -6.75 1 97.69 248 HIS B CA 1
ATOM 6096 C C . HIS B 1 248 ? -23.906 7.871 -7.434 1 97.69 248 HIS B C 1
ATOM 6098 O O . HIS B 1 248 ? -23.781 8.43 -8.523 1 97.69 248 HIS B O 1
ATOM 6104 N N . ASP B 1 249 ? -25.062 7.793 -6.848 1 98.12 249 ASP B N 1
ATOM 6105 C CA . ASP B 1 249 ? -26.312 8.25 -7.473 1 98.12 249 ASP B CA 1
ATOM 6106 C C . ASP B 1 249 ? -26.297 9.766 -7.652 1 98.12 249 ASP B C 1
ATOM 6108 O O . ASP B 1 249 ? -27.047 10.305 -8.477 1 98.12 249 ASP B O 1
ATOM 6112 N N . LYS B 1 250 ? -25.531 10.484 -6.855 1 98.44 250 LYS B N 1
ATOM 6113 C CA . LYS B 1 250 ? -25.469 11.938 -6.906 1 98.44 250 LYS B CA 1
ATOM 6114 C C . LYS B 1 250 ? -24.203 12.414 -7.613 1 98.44 250 LYS B C 1
ATOM 6116 O O . LYS B 1 250 ? -23.953 13.617 -7.695 1 98.44 250 LYS B O 1
ATOM 6121 N N . ALA B 1 251 ? -23.422 11.531 -8.156 1 98.06 251 ALA B N 1
ATOM 6122 C CA . ALA B 1 251 ? -22.109 11.844 -8.734 1 98.06 251 ALA B CA 1
ATOM 6123 C C . ALA B 1 251 ? -22.266 12.516 -10.094 1 98.06 251 ALA B C 1
ATOM 6125 O O . ALA B 1 251 ? -23.125 12.141 -10.891 1 98.06 251 ALA B O 1
ATOM 6126 N N . GLU B 1 252 ? -21.438 13.484 -10.297 1 97.31 252 GLU B N 1
ATOM 6127 C CA . GLU B 1 252 ? -21.297 13.984 -11.656 1 97.31 252 GLU B CA 1
ATOM 6128 C C . GLU B 1 252 ? -20.844 12.883 -12.609 1 97.31 252 GLU B C 1
ATOM 6130 O O . GLU B 1 252 ? -20.344 11.844 -12.172 1 97.31 252 GLU B O 1
ATOM 6135 N N . LYS B 1 253 ? -20.906 13.117 -13.875 1 95.31 253 LYS B N 1
ATOM 6136 C CA . LYS B 1 253 ? -20.672 12.094 -14.891 1 95.31 253 LYS B CA 1
ATOM 6137 C C . LYS B 1 253 ? -19.25 11.531 -14.797 1 95.31 253 LYS B C 1
ATOM 6139 O O . LYS B 1 253 ? -19.062 10.32 -14.828 1 95.31 253 LYS B O 1
ATOM 6144 N N . ARG B 1 254 ? -18.312 12.383 -14.719 1 92.75 254 ARG B N 1
ATOM 6145 C CA . ARG B 1 254 ? -16.922 11.969 -14.695 1 92.75 254 ARG B CA 1
ATOM 6146 C C . ARG B 1 254 ? -16.641 11.062 -13.5 1 92.75 254 ARG B C 1
ATOM 6148 O O . ARG B 1 254 ? -15.898 10.078 -13.625 1 92.75 254 ARG B O 1
ATOM 6155 N N . LEU B 1 255 ? -17.109 11.414 -12.352 1 95 255 LEU B N 1
ATOM 6156 C CA . LEU B 1 255 ? -16.938 10.609 -11.148 1 95 255 LEU B CA 1
ATOM 6157 C C . LEU B 1 255 ? -17.703 9.297 -11.25 1 95 255 LEU B C 1
ATOM 6159 O O . LEU B 1 255 ? -17.188 8.234 -10.875 1 95 255 LEU B O 1
ATOM 6163 N N . LYS B 1 256 ? -18.875 9.359 -11.734 1 95.19 256 LYS B N 1
ATOM 6164 C CA . LYS B 1 256 ? -19.75 8.188 -11.82 1 95.19 256 LYS B CA 1
ATOM 6165 C C . LYS B 1 256 ? -19.078 7.066 -12.617 1 95.19 256 LYS B C 1
ATOM 6167 O O . LYS B 1 256 ? -19.234 5.891 -12.281 1 95.19 256 LYS B O 1
ATOM 6172 N N . LYS B 1 257 ? -18.375 7.422 -13.547 1 92.38 257 LYS B N 1
ATOM 6173 C CA . LYS B 1 257 ? -17.734 6.453 -14.43 1 92.38 257 LYS B CA 1
ATOM 6174 C C . LYS B 1 257 ? -16.625 5.695 -13.703 1 92.38 257 LYS B C 1
ATOM 6176 O O . LYS B 1 257 ? -16.156 4.656 -14.18 1 92.38 257 LYS B O 1
ATOM 6181 N N . THR B 1 258 ? -16.172 6.191 -12.648 1 92.31 258 THR B N 1
ATOM 6182 C CA . THR B 1 258 ? -15.039 5.582 -11.969 1 92.31 258 THR B CA 1
ATOM 6183 C C . THR B 1 258 ? -15.508 4.543 -10.953 1 92.31 258 THR B C 1
ATOM 6185 O O . THR B 1 258 ? -14.695 3.846 -10.344 1 92.31 258 THR B O 1
ATOM 6188 N N . PHE B 1 259 ? -16.781 4.449 -10.766 1 93.75 259 PHE B N 1
ATOM 6189 C CA . PHE B 1 259 ? -17.312 3.5 -9.789 1 93.75 259 PHE B CA 1
ATOM 6190 C C . PHE B 1 259 ? -17.25 2.078 -10.336 1 93.75 259 PHE B C 1
ATOM 6192 O O . PHE B 1 259 ? -17.359 1.867 -11.547 1 93.75 259 PHE B O 1
ATOM 6199 N N . PHE B 1 260 ? -17.078 1.128 -9.469 1 92.12 260 PHE B N 1
ATOM 6200 C CA . PHE B 1 260 ? -17.078 -0.29 -9.805 1 92.12 260 PHE B CA 1
ATOM 6201 C C . PHE B 1 260 ? -17.406 -1.139 -8.578 1 92.12 260 PHE B C 1
ATOM 6203 O O . PHE B 1 260 ? -17.469 -0.625 -7.461 1 92.12 260 PHE B O 1
ATOM 6210 N N . ILE B 1 261 ? -17.719 -2.344 -8.797 1 93.62 261 ILE B N 1
ATOM 6211 C CA . ILE B 1 261 ? -17.938 -3.311 -7.73 1 93.62 261 ILE B CA 1
ATOM 6212 C C . ILE B 1 261 ? -16.672 -4.152 -7.531 1 93.62 261 ILE B C 1
ATOM 6214 O O . ILE B 1 261 ? -16.172 -4.766 -8.477 1 93.62 261 ILE B O 1
ATOM 6218 N N . SER B 1 262 ? -16.125 -4.148 -6.297 1 92.31 262 SER B N 1
ATOM 6219 C CA . SER B 1 262 ? -14.898 -4.891 -6.008 1 92.31 262 SER B CA 1
ATOM 6220 C C . SER B 1 262 ? -15.164 -6.391 -5.953 1 92.31 262 SER B C 1
ATOM 6222 O O . SER B 1 262 ? -16.312 -6.824 -5.918 1 92.31 262 SER B O 1
ATOM 6224 N N . PRO B 1 263 ? -14.031 -7.18 -5.934 1 89.31 263 PRO B N 1
ATOM 6225 C CA . PRO B 1 263 ? -14.203 -8.625 -5.773 1 89.31 263 PRO B CA 1
ATOM 6226 C C . PRO B 1 263 ? -14.914 -8.992 -4.473 1 89.31 263 PRO B C 1
ATOM 6228 O O . PRO B 1 263 ? -15.562 -10.039 -4.395 1 89.31 263 PRO B O 1
ATOM 6231 N N . ALA B 1 264 ? -14.875 -8.172 -3.422 1 90.88 264 ALA B N 1
ATOM 6232 C CA . ALA B 1 264 ? -15.562 -8.406 -2.154 1 90.88 264 ALA B CA 1
ATOM 6233 C C . ALA B 1 264 ? -17 -7.898 -2.211 1 90.88 264 ALA B C 1
ATOM 6235 O O . ALA B 1 264 ? -17.688 -7.859 -1.191 1 90.88 264 ALA B O 1
ATOM 6236 N N . LYS B 1 265 ? -17.391 -7.402 -3.395 1 92.69 265 LYS B N 1
ATOM 6237 C CA . LYS B 1 265 ? -18.75 -6.953 -3.68 1 92.69 265 LYS B CA 1
ATOM 6238 C C . LYS B 1 265 ? -19.062 -5.641 -2.967 1 92.69 265 LYS B C 1
ATOM 6240 O O . LYS B 1 265 ? -20.188 -5.406 -2.549 1 92.69 265 LYS B O 1
ATOM 6245 N N . ASN B 1 266 ? -18.109 -4.863 -2.707 1 93.38 266 ASN B N 1
ATOM 6246 C CA . ASN B 1 266 ? -18.281 -3.51 -2.195 1 93.38 266 ASN B CA 1
ATOM 6247 C C . ASN B 1 266 ? -18.281 -2.48 -3.322 1 93.38 266 ASN B C 1
ATOM 6249 O O . ASN B 1 266 ? -17.625 -2.676 -4.348 1 93.38 266 ASN B O 1
ATOM 6253 N N . GLN B 1 267 ? -19.078 -1.485 -3.148 1 94.94 267 GLN B N 1
ATOM 6254 C CA . GLN B 1 267 ? -19.016 -0.366 -4.082 1 94.94 267 GLN B CA 1
ATOM 6255 C C . GLN B 1 267 ? -17.734 0.454 -3.873 1 94.94 267 GLN B C 1
ATOM 6257 O O . GLN B 1 267 ? -17.422 0.826 -2.744 1 94.94 267 GLN B O 1
ATOM 6262 N N . CYS B 1 268 ? -16.969 0.628 -4.93 1 93.94 268 CYS B N 1
ATOM 6263 C CA . CYS B 1 268 ? -15.695 1.354 -4.855 1 93.94 268 CYS B CA 1
ATOM 6264 C C . CYS B 1 268 ? -15.617 2.416 -5.945 1 93.94 268 CYS B C 1
ATOM 6266 O O . CYS B 1 268 ? -16.406 2.406 -6.891 1 93.94 268 CYS B O 1
ATOM 6268 N N . PHE B 1 269 ? -14.742 3.381 -5.777 1 93.25 269 PHE B N 1
ATOM 6269 C CA . PHE B 1 269 ? -14.43 4.316 -6.848 1 93.25 269 PHE B CA 1
ATOM 6270 C C . PHE B 1 269 ? -12.969 4.762 -6.766 1 93.25 269 PHE B C 1
ATOM 6272 O O . PHE B 1 269 ? -12.336 4.641 -5.715 1 93.25 269 PHE B O 1
ATOM 6279 N N . VAL B 1 270 ? -12.25 5.191 -7.762 1 86.75 270 VAL B N 1
ATOM 6280 C CA . VAL B 1 270 ? -10.859 5.641 -7.777 1 86.75 270 VAL B CA 1
ATOM 6281 C C . VAL B 1 270 ? -10.805 7.145 -8.047 1 86.75 270 VAL B C 1
ATOM 6283 O O . VAL B 1 270 ? -9.836 7.809 -7.688 1 86.75 270 VAL B O 1
ATOM 6286 N N . SER B 1 271 ? -11.82 7.719 -8.523 1 85.94 271 SER B N 1
ATOM 6287 C CA . SER B 1 271 ? -11.805 9.133 -8.891 1 85.94 271 SER B CA 1
ATOM 6288 C C . SER B 1 271 ? -10.695 9.43 -9.891 1 85.94 271 SER B C 1
ATOM 6290 O O . SER B 1 271 ? -10.297 8.555 -10.672 1 85.94 271 SER B O 1
ATOM 6292 N N . LYS B 1 272 ? -10.375 10.641 -10.148 1 78.88 272 LYS B N 1
ATOM 6293 C CA . LYS B 1 272 ? -9.258 11.078 -10.984 1 78.88 272 LYS B CA 1
ATOM 6294 C C . LYS B 1 272 ? -8.211 11.82 -10.156 1 78.88 272 LYS B C 1
ATOM 6296 O O . LYS B 1 272 ? -8.531 12.797 -9.469 1 78.88 272 LYS B O 1
ATOM 6301 N N . CYS B 1 273 ? -7.129 11.141 -10.086 1 67.38 273 CYS B N 1
ATOM 6302 C CA . CYS B 1 273 ? -6.039 11.773 -9.359 1 67.38 273 CYS B CA 1
ATOM 6303 C C . CYS B 1 273 ? -4.711 11.57 -10.078 1 67.38 273 CYS B C 1
ATOM 6305 O O . CYS B 1 273 ? -4.633 10.805 -11.039 1 67.38 273 CYS B O 1
ATOM 6307 N N . ASP B 1 274 ? -3.791 12.289 -9.844 1 58.56 274 ASP B N 1
ATOM 6308 C CA . ASP B 1 274 ? -2.492 12.266 -10.508 1 58.56 274 ASP B CA 1
ATOM 6309 C C . ASP B 1 274 ? -1.723 10.992 -10.164 1 58.56 274 ASP B C 1
ATOM 6311 O O . ASP B 1 274 ? -1.035 10.43 -11.016 1 58.56 274 ASP B O 1
ATOM 6315 N N . TYR B 1 275 ? -1.889 10.508 -9.008 1 56.12 275 TYR B N 1
ATOM 6316 C CA . TYR B 1 275 ? -0.942 9.484 -8.578 1 56.12 275 TYR B CA 1
ATOM 6317 C C . TYR B 1 275 ? -1.671 8.25 -8.055 1 56.12 275 TYR B C 1
ATOM 6319 O O . TYR B 1 275 ? -1.306 7.121 -8.375 1 56.12 275 TYR B O 1
ATOM 6327 N N . TYR B 1 276 ? -2.631 8.398 -7.387 1 59.72 276 TYR B N 1
ATOM 6328 C CA . TYR B 1 276 ? -3.15 7.328 -6.539 1 59.72 276 TYR B CA 1
ATOM 6329 C C . TYR B 1 276 ? -4.453 6.773 -7.102 1 59.72 276 TYR B C 1
ATOM 6331 O O . TYR B 1 276 ? -5.273 6.227 -6.359 1 59.72 276 TYR B O 1
ATOM 6339 N N . CYS B 1 277 ? -4.613 6.859 -8.344 1 62.81 277 CYS B N 1
ATOM 6340 C CA . CYS B 1 277 ? -5.969 6.508 -8.75 1 62.81 277 CYS B CA 1
ATOM 6341 C C . CYS B 1 277 ? -5.977 5.254 -9.609 1 62.81 277 CYS B C 1
ATOM 6343 O O . CYS B 1 277 ? -6.609 5.223 -10.664 1 62.81 277 CYS B O 1
ATOM 6345 N N . ASP B 1 278 ? -5.273 4.348 -9.125 1 71.38 278 ASP B N 1
ATOM 6346 C CA . ASP B 1 278 ? -5.453 3.012 -9.688 1 71.38 278 ASP B CA 1
ATOM 6347 C C . ASP B 1 278 ? -6.281 2.129 -8.758 1 71.38 278 ASP B C 1
ATOM 6349 O O . ASP B 1 278 ? -6.633 2.543 -7.652 1 71.38 278 ASP B O 1
ATOM 6353 N N . THR B 1 279 ? -6.715 1.075 -9.172 1 74.38 279 THR B N 1
ATOM 6354 C CA . THR B 1 279 ? -7.656 0.243 -8.438 1 74.38 279 THR B CA 1
ATOM 6355 C C . THR B 1 279 ? -7.047 -0.232 -7.117 1 74.38 279 THR B C 1
ATOM 6357 O O . THR B 1 279 ? -7.77 -0.611 -6.195 1 74.38 279 THR B O 1
ATOM 6360 N N . THR B 1 280 ? -5.734 -0.101 -7.07 1 74.38 280 THR B N 1
ATOM 6361 C CA . THR B 1 280 ? -5.082 -0.501 -5.832 1 74.38 280 THR B CA 1
ATOM 6362 C C . THR B 1 280 ? -5.332 0.524 -4.73 1 74.38 280 THR B C 1
ATOM 6364 O O . THR B 1 280 ? -5.23 0.207 -3.543 1 74.38 280 THR B O 1
ATOM 6367 N N . HIS B 1 281 ? -5.742 1.667 -5.18 1 79.31 281 HIS B N 1
ATOM 6368 C CA . HIS B 1 281 ? -5.969 2.742 -4.219 1 79.31 281 HIS B CA 1
ATOM 6369 C C . HIS B 1 281 ? -7.434 3.164 -4.207 1 79.31 281 HIS B C 1
ATOM 6371 O O . HIS B 1 281 ? -7.754 4.305 -3.857 1 79.31 281 HIS B O 1
ATOM 6377 N N . ALA B 1 282 ? -8.234 2.281 -4.578 1 88 282 ALA B N 1
ATOM 6378 C CA . ALA B 1 282 ? -9.656 2.598 -4.68 1 88 282 ALA B CA 1
ATOM 6379 C C . ALA B 1 282 ? -10.258 2.855 -3.301 1 88 282 ALA B C 1
ATOM 6381 O O . ALA B 1 282 ? -9.797 2.305 -2.299 1 88 282 ALA B O 1
ATOM 6382 N N . ILE B 1 283 ? -11.188 3.707 -3.291 1 92.06 283 ILE B N 1
ATOM 6383 C CA . ILE B 1 283 ? -12.016 3.932 -2.111 1 92.06 283 ILE B CA 1
ATOM 6384 C C . ILE B 1 283 ? -13.219 2.99 -2.137 1 92.06 283 ILE B C 1
ATOM 6386 O O . ILE B 1 283 ? -14.047 3.053 -3.051 1 92.06 283 ILE B O 1
ATOM 6390 N N . CYS B 1 284 ? -13.289 2.139 -1.137 1 93.25 284 CYS B N 1
ATOM 6391 C CA . CYS B 1 284 ? -14.359 1.141 -1.128 1 93.25 284 CYS B CA 1
ATOM 6392 C C . CYS B 1 284 ? -15.227 1.281 0.116 1 93.25 284 CYS B C 1
ATOM 6394 O O . CYS B 1 284 ? -14.727 1.622 1.19 1 93.25 284 CYS B O 1
ATOM 6396 N N . GLY B 1 285 ? -16.516 1.073 -0.06 1 93.75 285 GLY B N 1
ATOM 6397 C CA . GLY B 1 285 ? -17.406 1.003 1.083 1 93.75 285 GLY B CA 1
ATOM 6398 C C . GLY B 1 285 ? -17.266 -0.282 1.877 1 93.75 285 GLY B C 1
ATOM 6399 O O . GLY B 1 285 ? -16.562 -1.206 1.451 1 93.75 285 GLY B O 1
ATOM 6400 N N . LEU B 1 286 ? -17.891 -0.283 3.064 1 85.44 286 LEU B N 1
ATOM 6401 C CA . LEU B 1 286 ? -17.938 -1.495 3.875 1 85.44 286 LEU B CA 1
ATOM 6402 C C . LEU B 1 286 ? -19.312 -1.677 4.508 1 85.44 286 LEU B C 1
ATOM 6404 O O . LEU B 1 286 ? -19.656 -0.986 5.473 1 85.44 286 LEU B O 1
ATOM 6408 N N . PRO B 1 287 ? -20.328 -2.623 4.188 1 84.06 287 PRO B N 1
ATOM 6409 C CA . PRO B 1 287 ? -20.156 -2.98 2.775 1 84.06 287 PRO B CA 1
ATOM 6410 C C . PRO B 1 287 ? -20.438 -1.815 1.833 1 84.06 287 PRO B C 1
ATOM 6412 O O . PRO B 1 287 ? -19.859 -1.729 0.751 1 84.06 287 PRO B O 1
ATOM 6415 N N . ASP B 1 288 ? -21.422 -0.855 2.273 1 93.06 288 ASP B N 1
ATOM 6416 C CA . ASP B 1 288 ? -21.781 0.242 1.381 1 93.06 288 ASP B CA 1
ATOM 6417 C C . ASP B 1 288 ? -21.625 1.591 2.078 1 93.06 288 ASP B C 1
ATOM 6419 O O . ASP B 1 288 ? -22.109 2.611 1.587 1 93.06 288 ASP B O 1
ATOM 6423 N N . MET B 1 289 ? -21.047 1.609 3.24 1 95.38 289 MET B N 1
ATOM 6424 C CA . MET B 1 289 ? -20.859 2.842 4 1 95.38 289 MET B CA 1
ATOM 6425 C C . MET B 1 289 ? -19.391 3.258 4.012 1 95.38 289 MET B C 1
ATOM 6427 O O . MET B 1 289 ? -18.5 2.406 4.051 1 95.38 289 MET B O 1
ATOM 6431 N N . LYS B 1 290 ? -19.188 4.566 4.012 1 96 290 LYS B N 1
ATOM 6432 C CA . LYS B 1 290 ? -17.828 5.078 4.031 1 96 290 LYS B CA 1
ATOM 6433 C C . LYS B 1 290 ? -17.703 6.305 4.926 1 96 290 LYS B C 1
ATOM 6435 O O . LYS B 1 290 ? -18.469 7.266 4.773 1 96 290 LYS B O 1
ATOM 6440 N N . GLU B 1 291 ? -16.797 6.219 5.855 1 96.75 291 GLU B N 1
ATOM 6441 C CA . GLU B 1 291 ? -16.469 7.336 6.734 1 96.75 291 GLU B CA 1
ATOM 6442 C C . GLU B 1 291 ? -15.531 8.32 6.051 1 96.75 291 GLU B C 1
ATOM 6444 O O . GLU B 1 291 ? -14.711 7.93 5.215 1 96.75 291 GLU B O 1
ATOM 6449 N N . GLY B 1 292 ? -15.648 9.562 6.383 1 97.75 292 GLY B N 1
ATOM 6450 C CA . GLY B 1 292 ? -14.734 10.594 5.93 1 97.75 292 GLY B CA 1
ATOM 6451 C C . GLY B 1 292 ? -14.859 11.891 6.711 1 97.75 292 GLY B C 1
ATOM 6452 O O . GLY B 1 292 ? -15.594 11.953 7.699 1 97.75 292 GLY B O 1
ATOM 6453 N N . SER B 1 293 ? -14.023 12.797 6.367 1 98.44 293 SER B N 1
ATOM 6454 C CA . SER B 1 293 ? -14.133 14.133 6.934 1 98.44 293 SER B CA 1
ATOM 6455 C C . SER B 1 293 ? -14.805 15.094 5.961 1 98.44 293 SER B C 1
ATOM 6457 O O . SER B 1 293 ? -14.609 15 4.746 1 98.44 293 SER B O 1
ATOM 6459 N N . VAL B 1 294 ? -15.609 15.953 6.484 1 98.81 294 VAL B N 1
ATOM 6460 C CA . VAL B 1 294 ? -16.281 17 5.727 1 98.81 294 VAL B CA 1
ATOM 6461 C C . VAL B 1 294 ? -15.844 18.375 6.23 1 98.81 294 VAL B C 1
ATOM 6463 O O . VAL B 1 294 ? -16.078 18.719 7.387 1 98.81 294 VAL B O 1
ATOM 6466 N N . GLN B 1 295 ? -15.219 19.062 5.402 1 98.62 295 GLN B N 1
ATOM 6467 C CA . GLN B 1 295 ? -14.695 20.375 5.73 1 98.62 295 GLN B CA 1
ATOM 6468 C C . GLN B 1 295 ? -15.414 21.469 4.949 1 98.62 295 GLN B C 1
ATOM 6470 O O . GLN B 1 295 ? -15.555 21.375 3.727 1 98.62 295 GLN B O 1
ATOM 6475 N N . VAL B 1 296 ? -15.883 22.5 5.625 1 98.62 296 VAL B N 1
ATOM 6476 C CA . VAL B 1 296 ? -16.656 23.562 4.984 1 98.62 296 VAL B CA 1
ATOM 6477 C C . VAL B 1 296 ? -15.773 24.281 3.959 1 98.62 296 VAL B C 1
ATOM 6479 O O . VAL B 1 296 ? -14.578 24.484 4.18 1 98.62 296 VAL B O 1
ATOM 6482 N N . PHE B 1 297 ? -16.375 24.688 2.887 1 96.75 297 PHE B N 1
ATOM 6483 C CA . PHE B 1 297 ? -15.68 25.578 1.96 1 96.75 297 PHE B CA 1
ATOM 6484 C C . PHE B 1 297 ? -15.633 27 2.512 1 96.75 297 PHE B C 1
ATOM 6486 O O . PHE B 1 297 ? -16.625 27.484 3.051 1 96.75 297 PHE B O 1
ATOM 6493 N N . LEU B 1 298 ? -14.508 27.5 2.393 1 96.06 298 LEU B N 1
ATOM 6494 C CA . LEU B 1 298 ? -14.414 28.938 2.668 1 96.06 298 LEU B CA 1
ATOM 6495 C C . LEU B 1 298 ? -15.141 29.75 1.597 1 96.06 298 LEU B C 1
ATOM 6497 O O . LEU B 1 298 ? -15.461 29.219 0.53 1 96.06 298 LEU B O 1
ATOM 6501 N N . PRO B 1 299 ? -15.461 31.016 1.938 1 94.06 299 PRO B N 1
ATOM 6502 C CA . PRO B 1 299 ? -16.156 31.812 0.931 1 94.06 299 PRO B CA 1
ATOM 6503 C C . PRO B 1 299 ? -15.398 31.906 -0.389 1 94.06 299 PRO B C 1
ATOM 6505 O O . PRO B 1 299 ? -14.164 31.844 -0.397 1 94.06 299 PRO B O 1
ATOM 6508 N N . ASP B 1 300 ? -16.172 32.031 -1.433 1 91.94 300 ASP B N 1
ATOM 6509 C CA . ASP B 1 300 ? -15.578 32.156 -2.758 1 91.94 300 ASP B CA 1
ATOM 6510 C C . ASP B 1 300 ? -14.531 33.281 -2.775 1 91.94 300 ASP B C 1
ATOM 6512 O O . ASP B 1 300 ? -14.766 34.344 -2.248 1 91.94 300 ASP B O 1
ATOM 6516 N N . GLU B 1 301 ? -13.508 33.031 -3.383 1 91.38 301 GLU B N 1
ATOM 6517 C CA . GLU B 1 301 ? -12.367 33.938 -3.381 1 91.38 301 GLU B CA 1
ATOM 6518 C C . GLU B 1 301 ? -12.688 35.219 -4.141 1 91.38 301 GLU B C 1
ATOM 6520 O O . GLU B 1 301 ? -12.086 36.25 -3.883 1 91.38 301 GLU B O 1
ATOM 6525 N N . ASN B 1 302 ? -13.578 35.156 -5.094 1 90.38 302 ASN B N 1
ATOM 6526 C CA . ASN B 1 302 ? -13.984 36.375 -5.832 1 90.38 302 ASN B CA 1
ATOM 6527 C C . ASN B 1 302 ? -14.719 37.344 -4.934 1 90.38 302 ASN B C 1
ATOM 6529 O O . ASN B 1 302 ? -14.633 38.562 -5.141 1 90.38 302 ASN B O 1
ATOM 6533 N N . ASN B 1 303 ? -15.398 36.812 -4.016 1 87.56 303 ASN B N 1
ATOM 6534 C CA . ASN B 1 303 ? -16.156 37.656 -3.102 1 87.56 303 ASN B CA 1
ATOM 6535 C C . ASN B 1 303 ? -15.344 38.031 -1.871 1 87.56 303 ASN B C 1
ATOM 6537 O O . ASN B 1 303 ? -15.484 39.156 -1.339 1 87.56 303 ASN B O 1
ATOM 6541 N N . VAL B 1 304 ? -14.641 37.094 -1.387 1 92.12 304 VAL B N 1
ATOM 6542 C CA . VAL B 1 304 ? -13.773 37.281 -0.234 1 92.12 304 VAL B CA 1
ATOM 6543 C C . VAL B 1 304 ? -12.344 36.906 -0.587 1 92.12 304 VAL B C 1
ATOM 6545 O O . VAL B 1 304 ? -11.93 35.75 -0.352 1 92.12 304 VAL B O 1
ATOM 6548 N N . PRO B 1 305 ? -11.648 37.812 -1.011 1 91.75 305 PRO B N 1
ATOM 6549 C CA . PRO B 1 305 ? -10.305 37.531 -1.535 1 91.75 305 PRO B CA 1
ATOM 6550 C C . PRO B 1 305 ? -9.383 36.906 -0.489 1 91.75 305 PRO B C 1
ATOM 6552 O O . PRO B 1 305 ? -9.422 37.312 0.681 1 91.75 305 PRO B O 1
ATOM 6555 N N . ARG B 1 306 ? -8.586 36 -0.926 1 93 306 ARG B N 1
ATOM 6556 C CA . ARG B 1 306 ? -7.582 35.344 -0.104 1 93 306 ARG B CA 1
ATOM 6557 C C . ARG B 1 306 ? -6.219 35.375 -0.781 1 93 306 ARG B C 1
ATOM 6559 O O . ARG B 1 306 ? -6.129 35.469 -2.006 1 93 306 ARG B O 1
ATOM 6566 N N . LYS B 1 307 ? -5.191 35.312 -0.002 1 91.56 307 LYS B N 1
ATOM 6567 C CA . LYS B 1 307 ? -3.816 35.219 -0.484 1 91.56 307 LYS B CA 1
ATOM 6568 C C . LYS B 1 307 ? -3.26 33.812 -0.237 1 91.56 307 LYS B C 1
ATOM 6570 O O . LYS B 1 307 ? -3.498 33.219 0.818 1 91.56 307 LYS B O 1
ATOM 6575 N N . HIS B 1 308 ? -2.604 33.312 -1.239 1 91.81 308 HIS B N 1
ATOM 6576 C CA . HIS B 1 308 ? -1.887 32.062 -1.132 1 91.81 308 HIS B CA 1
ATOM 6577 C C . HIS B 1 308 ? -0.399 32.281 -0.884 1 91.81 308 HIS B C 1
ATOM 6579 O O . HIS B 1 308 ? 0.31 32.781 -1.759 1 91.81 308 HIS B O 1
ATOM 6585 N N . ASN B 1 309 ? 0.032 31.891 0.29 1 92.62 309 ASN B N 1
ATOM 6586 C CA . ASN B 1 309 ? 1.396 32.188 0.719 1 92.62 309 ASN B CA 1
ATOM 6587 C C . ASN B 1 309 ? 2.266 30.922 0.706 1 92.62 309 ASN B C 1
ATOM 6589 O O . ASN B 1 309 ? 1.848 29.859 1.18 1 92.62 309 ASN B O 1
ATOM 6593 N N . LYS B 1 310 ? 3.4 31.078 0.157 1 94.12 310 LYS B N 1
ATOM 6594 C CA . LYS B 1 310 ? 4.395 30.016 0.277 1 94.12 310 LYS B CA 1
ATOM 6595 C C . LYS B 1 310 ? 5.062 30.047 1.648 1 94.12 310 LYS B C 1
ATOM 6597 O O . LYS B 1 310 ? 5.453 31.109 2.135 1 94.12 310 LYS B O 1
ATOM 6602 N N . SER B 1 311 ? 5.141 28.969 2.232 1 95.19 311 SER B N 1
ATOM 6603 C CA . SER B 1 311 ? 5.816 28.906 3.525 1 95.19 311 SER B CA 1
ATOM 6604 C C . SER B 1 311 ? 7.324 29.078 3.373 1 95.19 311 SER B C 1
ATOM 6606 O O . SER B 1 311 ? 7.938 28.469 2.496 1 95.19 311 SER B O 1
ATOM 6608 N N . PRO B 1 312 ? 7.949 29.906 4.195 1 96.69 312 PRO B N 1
ATOM 6609 C CA . PRO B 1 312 ? 9.414 29.984 4.164 1 96.69 312 PRO B CA 1
ATOM 6610 C C . PRO B 1 312 ? 10.07 28.688 4.621 1 96.69 312 PRO B C 1
ATOM 6612 O O . PRO B 1 312 ? 11.258 28.469 4.363 1 96.69 312 PRO B O 1
ATOM 6615 N N . TYR B 1 313 ? 9.344 27.844 5.25 1 97.38 313 TYR B N 1
ATOM 6616 C CA . TYR B 1 313 ? 9.883 26.609 5.801 1 97.38 313 TYR B CA 1
ATOM 6617 C C . TYR B 1 313 ? 9.391 25.406 5.012 1 97.38 313 TYR B C 1
ATOM 6619 O O . TYR B 1 313 ? 9.117 24.344 5.59 1 97.38 313 TYR B O 1
ATOM 6627 N N . ARG B 1 314 ? 9.234 25.469 3.781 1 95.81 314 ARG B N 1
ATOM 6628 C CA . ARG B 1 314 ? 8.852 24.359 2.908 1 95.81 314 ARG B CA 1
ATOM 6629 C C . ARG B 1 314 ? 9.977 23.344 2.779 1 95.81 314 ARG B C 1
ATOM 6631 O O . ARG B 1 314 ? 11.133 23.719 2.58 1 95.81 314 ARG B O 1
ATOM 6638 N N . ARG B 1 315 ? 9.617 22.109 2.824 1 94.44 315 ARG B N 1
ATOM 6639 C CA . ARG B 1 315 ? 10.578 21.031 2.643 1 94.44 315 ARG B CA 1
ATOM 6640 C C . ARG B 1 315 ? 10.773 20.703 1.164 1 94.44 315 ARG B C 1
ATOM 6642 O O . ARG B 1 315 ? 10.039 21.219 0.312 1 94.44 315 ARG B O 1
ATOM 6649 N N . THR B 1 316 ? 11.844 19.906 0.983 1 91.81 316 THR B N 1
ATOM 6650 C CA . THR B 1 316 ? 12.094 19.438 -0.38 1 91.81 316 THR B CA 1
ATOM 6651 C C . THR B 1 316 ? 11.25 18.219 -0.703 1 91.81 316 THR B C 1
ATOM 6653 O O . THR B 1 316 ? 10.852 17.469 0.198 1 91.81 316 THR B O 1
ATOM 6656 N N . TYR B 1 317 ? 10.969 18.047 -1.991 1 85 317 TYR B N 1
ATOM 6657 C CA . TYR B 1 317 ? 10.289 16.844 -2.459 1 85 317 TYR B CA 1
ATOM 6658 C C . TYR B 1 317 ? 11.281 15.867 -3.062 1 85 317 TYR B C 1
ATOM 6660 O O . TYR B 1 317 ? 10.891 14.836 -3.617 1 85 317 TYR B O 1
ATOM 6668 N N . SER B 1 318 ? 12.531 16.094 -2.879 1 83 318 SER B N 1
ATOM 6669 C CA . SER B 1 318 ? 13.562 15.297 -3.553 1 83 318 SER B CA 1
ATOM 6670 C C . SER B 1 318 ? 13.969 14.094 -2.715 1 83 318 SER B C 1
ATOM 6672 O O . SER B 1 318 ? 14.18 14.211 -1.506 1 83 318 SER B O 1
ATOM 6674 N N . LYS B 1 319 ? 14.148 12.992 -3.365 1 82 319 LYS B N 1
ATOM 6675 C CA . LYS B 1 319 ? 14.648 11.797 -2.691 1 82 319 LYS B CA 1
ATOM 6676 C C . LYS B 1 319 ? 16.172 11.844 -2.551 1 82 319 LYS B C 1
ATOM 6678 O O . LYS B 1 319 ? 16.75 11.094 -1.759 1 82 319 LYS B O 1
ATOM 6683 N N . ARG B 1 320 ? 16.797 12.688 -3.303 1 82.12 320 ARG B N 1
ATOM 6684 C CA . ARG B 1 320 ? 18.25 12.812 -3.275 1 82.12 320 ARG B CA 1
ATOM 6685 C C . ARG B 1 320 ? 18.688 13.977 -2.395 1 82.12 320 ARG B C 1
ATOM 6687 O O . ARG B 1 320 ? 19.5 13.812 -1.488 1 82.12 320 ARG B O 1
ATOM 6694 N N . ASN B 1 321 ? 18.047 15.102 -2.746 1 85.12 321 ASN B N 1
ATOM 6695 C CA . ASN B 1 321 ? 18.281 16.297 -1.932 1 85.12 321 ASN B CA 1
ATOM 6696 C C . ASN B 1 321 ? 17.172 16.484 -0.888 1 85.12 321 ASN B C 1
ATOM 6698 O O . ASN B 1 321 ? 16.281 17.297 -1.072 1 85.12 321 ASN B O 1
ATOM 6702 N N . GLN B 1 322 ? 17.391 15.938 0.227 1 88.81 322 GLN B N 1
ATOM 6703 C CA . GLN B 1 322 ? 16.297 15.75 1.177 1 88.81 322 GLN B CA 1
ATOM 6704 C C . GLN B 1 322 ? 16.25 16.891 2.191 1 88.81 322 GLN B C 1
ATOM 6706 O O . GLN B 1 322 ? 15.242 17.078 2.873 1 88.81 322 GLN B O 1
ATOM 6711 N N . ILE B 1 323 ? 17.281 17.688 2.262 1 93.44 323 ILE B N 1
ATOM 6712 C CA . ILE B 1 323 ? 17.391 18.656 3.359 1 93.44 323 ILE B CA 1
ATOM 6713 C C . ILE B 1 323 ? 17.297 20.078 2.814 1 93.44 323 ILE B C 1
ATOM 6715 O O . ILE B 1 323 ? 18.094 20.453 1.945 1 93.44 323 ILE B O 1
ATOM 6719 N N . ALA B 1 324 ? 16.359 20.844 3.309 1 95.5 324 ALA B N 1
ATOM 6720 C CA . ALA B 1 324 ? 16.234 22.25 2.951 1 95.5 324 ALA B CA 1
ATOM 6721 C C . ALA B 1 324 ? 17.219 23.109 3.748 1 95.5 324 ALA B C 1
ATOM 6723 O O . ALA B 1 324 ? 17.688 22.703 4.812 1 95.5 324 ALA B O 1
ATOM 6724 N N . GLU B 1 325 ? 17.484 24.359 3.293 1 95.88 325 GLU B N 1
ATOM 6725 C CA . GLU B 1 325 ? 18.438 25.25 3.936 1 95.88 325 GLU B CA 1
ATOM 6726 C C . GLU B 1 325 ? 18.047 25.531 5.379 1 95.88 325 GLU B C 1
ATOM 6728 O O . GLU B 1 325 ? 18.891 25.531 6.273 1 95.88 325 GLU B O 1
ATOM 6733 N N . TRP B 1 326 ? 16.781 25.812 5.578 1 97.5 326 TRP B N 1
ATOM 6734 C CA . TRP B 1 326 ? 16.312 26.219 6.898 1 97.5 326 TRP B CA 1
ATOM 6735 C C . TRP B 1 326 ? 16.516 25.094 7.91 1 97.5 326 TRP B C 1
ATOM 6737 O O . TRP B 1 326 ? 16.562 25.344 9.117 1 97.5 326 TRP B O 1
ATOM 6747 N N . GLN B 1 327 ? 16.641 23.875 7.484 1 97.38 327 GLN B N 1
ATOM 6748 C CA . GLN B 1 327 ? 16.812 22.734 8.383 1 97.38 327 GLN B CA 1
ATOM 6749 C C . GLN B 1 327 ? 18.234 22.672 8.922 1 97.38 327 GLN B C 1
ATOM 6751 O O . GLN B 1 327 ? 18.5 22.047 9.945 1 97.38 327 GLN B O 1
ATOM 6756 N N . GLN B 1 328 ? 19.125 23.375 8.25 1 96.38 328 GLN B N 1
ATOM 6757 C CA . GLN B 1 328 ? 20.531 23.266 8.633 1 96.38 328 GLN B CA 1
ATOM 6758 C C . GLN B 1 328 ? 21.062 24.594 9.148 1 96.38 328 GLN B C 1
ATOM 6760 O O . GLN B 1 328 ? 22.203 24.672 9.617 1 96.38 328 GLN B O 1
ATOM 6765 N N . ASN B 1 329 ? 20.312 25.578 9.102 1 97.31 329 ASN B N 1
ATOM 6766 C CA . ASN B 1 329 ? 20.75 26.938 9.445 1 97.31 329 ASN B CA 1
ATOM 6767 C C . ASN B 1 329 ? 19.922 27.516 10.586 1 97.31 329 ASN B C 1
ATOM 6769 O O . ASN B 1 329 ? 18.859 28.094 10.359 1 97.31 329 ASN B O 1
ATOM 6773 N N . MET B 1 330 ? 20.547 27.531 11.75 1 96.94 330 MET B N 1
ATOM 6774 C CA . MET B 1 330 ? 19.828 28.016 12.922 1 96.94 330 MET B CA 1
ATOM 6775 C C . MET B 1 330 ? 19.609 29.531 12.836 1 96.94 330 MET B C 1
ATOM 6777 O O . MET B 1 330 ? 18.781 30.078 13.57 1 96.94 330 MET B O 1
ATOM 6781 N N . GLN B 1 331 ? 20.25 30.25 11.922 1 96.88 331 GLN B N 1
ATOM 6782 C CA . GLN B 1 331 ? 20.109 31.688 11.758 1 96.88 331 GLN B CA 1
ATOM 6783 C C . GLN B 1 331 ? 19.125 32 10.633 1 96.88 331 GLN B C 1
ATOM 6785 O O . GLN B 1 331 ? 18.922 33.188 10.297 1 96.88 331 GLN B O 1
ATOM 6790 N N . PHE B 1 332 ? 18.484 31.016 10.133 1 98.06 332 PHE B N 1
ATOM 6791 C CA . PHE B 1 332 ? 17.641 31.172 8.961 1 98.06 332 PHE B CA 1
ATOM 6792 C C . PHE B 1 332 ? 16.547 32.188 9.219 1 98.06 332 PHE B C 1
ATOM 6794 O O . PHE B 1 332 ? 16.266 33.031 8.367 1 98.06 332 PHE B O 1
ATOM 6801 N N . CYS B 1 333 ? 15.891 32.125 10.344 1 97.81 333 CYS B N 1
ATOM 6802 C CA . CYS B 1 333 ? 14.805 33.031 10.648 1 97.81 333 CYS B CA 1
ATOM 6803 C C . CYS B 1 333 ? 15.297 34.469 10.648 1 97.81 333 CYS B C 1
ATOM 6805 O O . CYS B 1 333 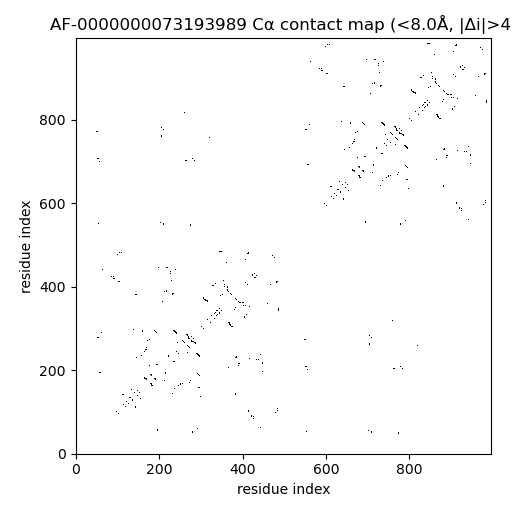? 14.672 35.344 10.047 1 97.81 333 CYS B O 1
ATOM 6807 N N . THR B 1 334 ? 16.406 34.75 11.297 1 95.19 334 THR B N 1
ATOM 6808 C CA . THR B 1 334 ? 16.953 36.094 11.438 1 95.19 334 THR B CA 1
ATOM 6809 C C . THR B 1 334 ? 17.406 36.625 10.086 1 95.19 334 THR B C 1
ATOM 6811 O O . THR B 1 334 ? 17.188 37.812 9.773 1 95.19 334 THR B O 1
ATOM 6814 N N . SER B 1 335 ? 17.953 35.812 9.32 1 95.06 335 SER B N 1
ATOM 6815 C CA . SER B 1 335 ? 18.594 36.281 8.094 1 95.06 335 SER B CA 1
ATOM 6816 C C . SER B 1 335 ? 17.609 36.281 6.926 1 95.06 335 SER B C 1
ATOM 6818 O O . SER B 1 335 ? 17.734 37.094 6.008 1 95.06 335 SER B O 1
ATOM 6820 N N . LYS B 1 336 ? 16.625 35.406 6.961 1 95.75 336 LYS B N 1
ATOM 6821 C CA . LYS B 1 336 ? 15.852 35.219 5.734 1 95.75 336 LYS B CA 1
ATOM 6822 C C . LYS B 1 336 ? 14.359 35.469 5.984 1 95.75 336 LYS B C 1
ATOM 6824 O O . LYS B 1 336 ? 13.633 35.875 5.074 1 95.75 336 LYS B O 1
ATOM 6829 N N . VAL B 1 337 ? 13.867 35.219 7.184 1 97.12 337 VAL B N 1
ATOM 6830 C CA . VAL B 1 337 ? 12.43 35.312 7.426 1 97.12 337 VAL B CA 1
ATOM 6831 C C . VAL B 1 337 ? 12.086 36.688 7.969 1 97.12 337 VAL B C 1
ATOM 6833 O O . VAL B 1 337 ? 11.328 37.438 7.344 1 97.12 337 VAL B O 1
ATOM 6836 N N . LYS B 1 338 ? 12.75 37.094 9.008 1 95.56 338 LYS B N 1
ATOM 6837 C CA . LYS B 1 338 ? 12.469 38.344 9.68 1 95.56 338 LYS B CA 1
ATOM 6838 C C . LYS B 1 338 ? 12.789 39.531 8.766 1 95.56 338 LYS B C 1
ATOM 6840 O O . LYS B 1 338 ? 12.312 40.656 9 1 95.56 338 LYS B O 1
ATOM 6845 N N . THR B 1 339 ? 13.562 39.281 7.73 1 92.94 339 THR B N 1
ATOM 6846 C CA . THR B 1 339 ? 13.984 40.344 6.828 1 92.94 339 THR B CA 1
ATOM 6847 C C . THR B 1 339 ? 12.977 40.562 5.699 1 92.94 339 THR B C 1
ATOM 6849 O O . THR B 1 339 ? 13.008 41.562 4.996 1 92.94 339 THR B O 1
ATOM 6852 N N . LYS B 1 340 ? 12.125 39.688 5.543 1 93.19 340 LYS B N 1
ATOM 6853 C CA . LYS B 1 340 ? 11.094 39.781 4.516 1 93.19 340 LYS B CA 1
ATOM 6854 C C . LYS B 1 340 ? 9.984 40.75 4.961 1 93.19 340 LYS B C 1
ATOM 6856 O O . LYS B 1 340 ? 9.547 40.688 6.113 1 93.19 340 LYS B O 1
ATOM 6861 N N . LYS B 1 341 ? 9.531 41.5 4.027 1 89 341 LYS B N 1
ATOM 6862 C CA . LYS B 1 341 ? 8.508 42.5 4.301 1 89 341 LYS B CA 1
ATOM 6863 C C . LYS B 1 341 ? 7.258 41.844 4.91 1 89 341 LYS B C 1
ATOM 6865 O O . LYS B 1 341 ? 6.629 42.438 5.797 1 89 341 LYS B O 1
ATOM 6870 N N . GLN B 1 342 ? 6.93 40.75 4.551 1 90 342 GLN B N 1
ATOM 6871 C CA . GLN B 1 342 ? 5.719 40.031 4.965 1 90 342 GLN B CA 1
ATOM 6872 C C . GLN B 1 342 ? 5.758 39.688 6.453 1 90 342 GLN B C 1
ATOM 6874 O O . GLN B 1 342 ? 4.715 39.625 7.105 1 90 342 GLN B O 1
ATOM 6879 N N . TYR B 1 343 ? 6.977 39.531 7.008 1 93.75 343 TYR B N 1
ATOM 6880 C CA . TYR B 1 343 ? 7.082 39 8.367 1 93.75 343 TYR B CA 1
ATOM 6881 C C . TYR B 1 343 ? 7.746 40.031 9.289 1 93.75 343 TYR B C 1
ATOM 6883 O O . TYR B 1 343 ? 7.812 39.844 10.5 1 93.75 343 TYR B O 1
ATOM 6891 N N . ALA B 1 344 ? 8.125 41.125 8.75 1 91.62 344 ALA B N 1
ATOM 6892 C CA . ALA B 1 344 ? 8.961 42.062 9.477 1 91.62 344 ALA B CA 1
ATOM 6893 C C . ALA B 1 344 ? 8.148 42.875 10.484 1 91.62 344 ALA B C 1
ATOM 6895 O O . ALA B 1 344 ? 8.695 43.406 11.445 1 91.62 344 ALA B O 1
ATOM 6896 N N . HIS B 1 345 ? 6.863 42.906 10.188 1 89.44 345 HIS B N 1
ATOM 6897 C CA . HIS B 1 345 ? 6.023 43.688 11.094 1 89.44 345 HIS B CA 1
ATOM 6898 C C . HIS B 1 345 ? 4.652 43.031 11.266 1 89.44 345 HIS B C 1
ATOM 6900 O O . HIS B 1 345 ? 4.145 42.406 10.344 1 89.44 345 HIS B O 1
ATOM 6906 N N . GLY B 1 346 ? 4.184 43.25 12.523 1 89.75 346 GLY B N 1
ATOM 6907 C CA . GLY B 1 346 ? 2.801 42.875 12.742 1 89.75 346 GLY B CA 1
ATOM 6908 C C . GLY B 1 346 ? 2.668 41.469 13.312 1 89.75 346 GLY B C 1
ATOM 6909 O O . GLY B 1 346 ? 3.49 41.031 14.117 1 89.75 346 GLY B O 1
ATOM 6910 N N . ARG B 1 347 ? 1.589 40.75 12.891 1 92.12 347 ARG B N 1
ATOM 6911 C CA . ARG B 1 347 ? 1.23 39.5 13.547 1 92.12 347 ARG B CA 1
ATOM 6912 C C . ARG B 1 347 ? 1.718 38.312 12.742 1 92.12 347 ARG B C 1
ATOM 6914 O O . ARG B 1 347 ? 1.743 37.188 13.25 1 92.12 347 ARG B O 1
ATOM 6921 N N . ARG B 1 348 ? 2.158 38.5 11.539 1 93.19 348 ARG B N 1
ATOM 6922 C CA . ARG B 1 348 ? 2.344 37.406 10.594 1 93.19 348 ARG B CA 1
ATOM 6923 C C . ARG B 1 348 ? 3.432 36.438 11.07 1 93.19 348 ARG B C 1
ATOM 6925 O O . ARG B 1 348 ? 3.309 35.219 10.906 1 93.19 348 ARG B O 1
ATOM 6932 N N . LEU B 1 349 ? 4.531 36.969 11.57 1 95.94 349 LEU B N 1
ATOM 6933 C CA . LEU B 1 349 ? 5.59 36.125 12.07 1 95.94 349 LEU B CA 1
ATOM 6934 C C . LEU B 1 349 ? 5.078 35.219 13.203 1 95.94 349 LEU B C 1
ATOM 6936 O O . LEU B 1 349 ? 5.375 34.031 13.25 1 95.94 349 LEU B O 1
ATOM 6940 N N . LEU B 1 350 ? 4.328 35.812 14.094 1 97.06 350 LEU B N 1
ATOM 6941 C CA . LEU B 1 350 ? 3.787 35.062 15.227 1 97.06 350 LEU B CA 1
ATOM 6942 C C . LEU B 1 350 ? 2.764 34.031 14.766 1 97.06 350 LEU B C 1
ATOM 6944 O O . LEU B 1 350 ? 2.645 32.969 15.359 1 97.06 350 LEU B O 1
ATOM 6948 N N . ASP B 1 351 ? 1.994 34.375 13.688 1 96.31 351 ASP B N 1
ATOM 6949 C CA . ASP B 1 351 ? 1.077 33.406 13.102 1 96.31 351 ASP B CA 1
ATOM 6950 C C . ASP B 1 351 ? 1.833 32.188 12.547 1 96.31 351 ASP B C 1
ATOM 6952 O O . ASP B 1 351 ? 1.371 31.062 12.664 1 96.31 351 ASP B O 1
ATOM 6956 N N . LEU B 1 352 ? 2.891 32.5 11.938 1 96.69 352 LEU B N 1
ATOM 6957 C CA . LEU B 1 352 ? 3.727 31.438 11.398 1 96.69 352 LEU B CA 1
ATOM 6958 C C . LEU B 1 352 ? 4.227 30.531 12.516 1 96.69 352 LEU B C 1
ATOM 6960 O O . LEU B 1 352 ? 4.211 29.312 12.375 1 96.69 352 LEU B O 1
ATOM 6964 N N . ILE B 1 353 ? 4.66 31.078 13.602 1 98.19 353 ILE B N 1
ATOM 6965 C CA . ILE B 1 353 ? 5.148 30.312 14.734 1 98.19 353 ILE B CA 1
ATOM 6966 C C . ILE B 1 353 ? 4.012 29.469 15.32 1 98.19 353 ILE B C 1
ATOM 6968 O O . ILE B 1 353 ? 4.188 28.281 15.602 1 98.19 353 ILE B O 1
ATOM 6972 N N . ASP B 1 354 ? 2.824 30.078 15.461 1 98.31 354 ASP B N 1
ATOM 6973 C CA . ASP B 1 354 ? 1.652 29.344 15.938 1 98.31 354 ASP B CA 1
ATOM 6974 C C . ASP B 1 354 ? 1.376 28.125 15.055 1 98.31 354 ASP B C 1
ATOM 6976 O O . ASP B 1 354 ? 1.09 27.031 15.562 1 98.31 354 ASP B O 1
ATOM 6980 N N . LEU B 1 355 ? 1.415 28.359 13.805 1 97.94 355 LEU B N 1
ATOM 6981 C CA . LEU B 1 355 ? 1.144 27.312 12.836 1 97.94 355 LEU B CA 1
ATOM 6982 C C . LEU B 1 355 ? 2.107 26.141 13.016 1 97.94 355 LEU B C 1
ATOM 6984 O O . LEU B 1 355 ? 1.692 24.984 12.992 1 97.94 355 LEU B O 1
ATOM 6988 N N . HIS B 1 356 ? 3.377 26.422 13.242 1 98.38 356 HIS B N 1
ATOM 6989 C CA . HIS B 1 356 ? 4.375 25.359 13.352 1 98.38 356 HIS B CA 1
ATOM 6990 C C . HIS B 1 356 ? 4.332 24.703 14.727 1 98.38 356 HIS B C 1
ATOM 6992 O O . HIS B 1 356 ? 4.719 23.547 14.883 1 98.38 356 HIS B O 1
ATOM 6998 N N . ILE B 1 357 ? 3.895 25.438 15.742 1 98.81 357 ILE B N 1
ATOM 6999 C CA . ILE B 1 357 ? 3.623 24.797 17.031 1 98.81 357 ILE B CA 1
ATOM 7000 C C . ILE B 1 357 ? 2.518 23.766 16.859 1 98.81 357 ILE B C 1
ATOM 7002 O O . ILE B 1 357 ? 2.652 22.625 17.328 1 98.81 357 ILE B O 1
ATOM 7006 N N . MET B 1 358 ? 1.458 24.125 16.172 1 98.56 358 MET B N 1
ATOM 7007 C CA . MET B 1 358 ? 0.374 23.188 15.883 1 98.56 358 MET B CA 1
ATOM 7008 C C . MET B 1 358 ? 0.88 22 15.07 1 98.56 358 MET B C 1
ATOM 7010 O O . MET B 1 358 ? 0.602 20.859 15.414 1 98.56 358 MET B O 1
ATOM 7014 N N . ASP B 1 359 ? 1.667 22.297 14.039 1 98.56 359 ASP B N 1
ATOM 7015 C CA . ASP B 1 359 ? 2.215 21.25 13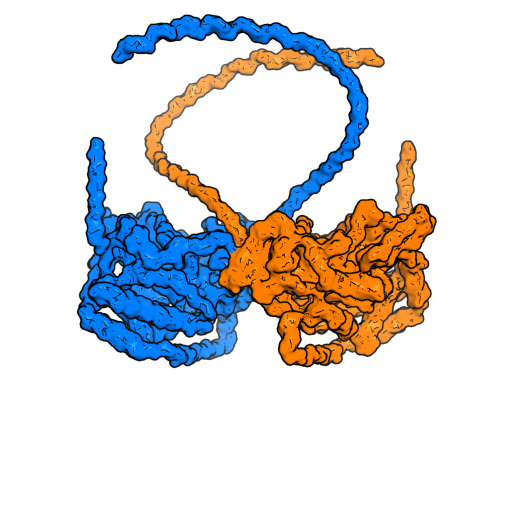.18 1 98.56 359 ASP B CA 1
ATOM 7016 C C . ASP B 1 359 ? 3.068 20.266 13.977 1 98.56 359 ASP B C 1
ATOM 7018 O O . ASP B 1 359 ? 3.039 19.062 13.727 1 98.56 359 ASP B O 1
ATOM 7022 N N . TYR B 1 360 ? 3.854 20.797 14.906 1 98.75 360 TYR B N 1
ATOM 7023 C CA . TYR B 1 360 ? 4.715 19.938 15.719 1 98.75 360 TYR B CA 1
ATOM 7024 C C . TYR B 1 360 ? 3.891 19.047 16.641 1 98.75 360 TYR B C 1
ATOM 7026 O O . TYR B 1 360 ? 4.184 17.859 16.766 1 98.75 360 TYR B O 1
ATOM 7034 N N . LEU B 1 361 ? 2.871 19.594 17.172 1 98.81 361 LEU B N 1
ATOM 7035 C CA . LEU B 1 361 ? 2.016 18.812 18.062 1 98.81 361 LEU B CA 1
ATOM 7036 C C . LEU B 1 361 ? 1.336 17.672 17.312 1 98.81 361 LEU B C 1
ATOM 7038 O O . LEU B 1 361 ? 1.186 16.578 17.844 1 98.81 361 LEU B O 1
ATOM 7042 N N . ILE B 1 362 ? 0.965 17.891 16.031 1 98.62 362 ILE B N 1
ATOM 7043 C CA . ILE B 1 362 ? 0.202 16.875 15.305 1 98.62 362 ILE B CA 1
ATOM 7044 C C . ILE B 1 362 ? 1.137 16.078 14.398 1 98.62 362 ILE B C 1
ATOM 7046 O O . ILE B 1 362 ? 0.708 15.141 13.727 1 98.62 362 ILE B O 1
ATOM 7050 N N . GLY B 1 363 ? 2.348 16.422 14.312 1 97.81 363 GLY B N 1
ATOM 7051 C CA . GLY B 1 363 ? 3.33 15.719 13.508 1 97.81 363 GLY B CA 1
ATOM 7052 C C . GLY B 1 363 ? 3.17 15.961 12.023 1 97.81 363 GLY B C 1
ATOM 7053 O O . GLY B 1 363 ? 3.363 15.047 11.219 1 97.81 363 GLY B O 1
ATOM 7054 N N . ASN B 1 364 ? 2.744 17.109 11.633 1 97.31 364 ASN B N 1
ATOM 7055 C CA . ASN B 1 364 ? 2.582 17.438 10.219 1 97.31 364 ASN B CA 1
ATOM 7056 C C . ASN B 1 364 ? 3.879 17.984 9.617 1 97.31 364 ASN B C 1
ATOM 7058 O O . ASN B 1 364 ? 4.359 19.047 10.016 1 97.31 364 ASN B O 1
ATOM 7062 N N . GLN B 1 365 ? 4.434 17.281 8.648 1 95.88 365 GLN B N 1
ATOM 7063 C CA . GLN B 1 365 ? 5.703 17.656 8.031 1 95.88 365 GLN B CA 1
ATOM 7064 C C . GLN B 1 365 ? 5.48 18.422 6.723 1 95.88 365 GLN B C 1
ATOM 7066 O O . GLN B 1 365 ? 6.426 18.938 6.137 1 95.88 365 GLN 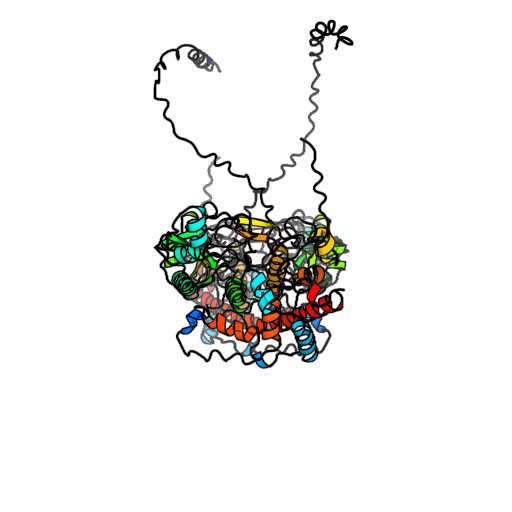B O 1
ATOM 7071 N N . ASP B 1 366 ? 4.223 18.5 6.34 1 92.75 366 ASP B N 1
ATOM 7072 C CA . ASP B 1 366 ? 3.918 18.938 4.977 1 92.75 366 ASP B CA 1
ATOM 7073 C C . ASP B 1 366 ? 3.24 20.297 4.969 1 92.75 366 ASP B C 1
ATOM 7075 O O . ASP B 1 366 ? 2.148 20.453 4.418 1 92.75 366 ASP B O 1
ATOM 7079 N N . ARG B 1 367 ? 3.885 21.328 5.516 1 94.75 367 ARG B N 1
ATOM 7080 C CA . ARG B 1 367 ? 3.359 22.688 5.488 1 94.75 367 ARG B CA 1
ATOM 7081 C C . ARG B 1 367 ? 4.035 23.516 4.395 1 94.75 367 ARG B C 1
ATOM 7083 O O . ARG B 1 367 ? 4.852 24.391 4.688 1 94.75 367 ARG B O 1
ATOM 7090 N N . HIS B 1 368 ? 3.609 23.391 3.184 1 92.56 368 HIS B N 1
ATOM 7091 C CA . HIS B 1 368 ? 4.234 24.062 2.051 1 92.56 368 HIS B CA 1
ATOM 7092 C C . HIS B 1 368 ? 3.588 25.422 1.799 1 92.56 368 HIS B C 1
ATOM 7094 O O . HIS B 1 368 ? 4.242 26.344 1.302 1 92.56 368 HIS B O 1
ATOM 7100 N N . HIS B 1 369 ? 2.336 25.484 2.17 1 92.31 369 HIS B N 1
ATOM 7101 C CA . HIS B 1 369 ? 1.562 26.688 1.908 1 92.31 369 HIS B CA 1
ATOM 7102 C C . HIS B 1 369 ? 0.56 26.953 3.025 1 92.31 369 HIS B C 1
ATOM 7104 O O . HIS B 1 369 ? 0.252 26.062 3.816 1 92.31 369 HIS B O 1
ATOM 7110 N N . PHE B 1 370 ? 0.151 28.172 3.084 1 93 370 PHE B N 1
ATOM 7111 C CA . PHE B 1 370 ? -0.999 28.547 3.895 1 93 370 PHE B CA 1
ATOM 7112 C C . PHE B 1 370 ? -1.759 29.703 3.248 1 93 370 PHE B C 1
ATOM 7114 O O . PHE B 1 370 ? -1.267 30.328 2.305 1 93 370 PHE B O 1
ATOM 7121 N N . GLU B 1 371 ? -2.953 29.859 3.719 1 93.88 371 GLU B N 1
ATOM 7122 C CA . GLU B 1 371 ? -3.793 30.922 3.168 1 93.88 371 GLU B CA 1
ATOM 7123 C C . GLU B 1 371 ? -4.117 31.969 4.223 1 93.88 371 GLU B C 1
ATOM 7125 O O . GLU B 1 371 ? -4.043 31.703 5.422 1 93.88 371 GLU B O 1
ATOM 7130 N N . SER B 1 372 ? -4.359 33.188 3.738 1 93.62 372 SER B N 1
ATOM 7131 C CA . SER B 1 372 ? -4.816 34.312 4.566 1 93.62 372 SER B CA 1
ATOM 7132 C C . SER B 1 372 ? -5.867 35.156 3.846 1 93.62 372 SER B C 1
ATOM 7134 O O . SER B 1 372 ? -5.859 35.25 2.615 1 93.62 372 SER B O 1
ATOM 7136 N N . PHE B 1 373 ? -6.742 35.688 4.578 1 92.19 373 PHE B N 1
ATOM 7137 C CA . PHE B 1 373 ? -7.742 36.562 3.979 1 92.19 373 PHE B CA 1
ATOM 7138 C C . PHE B 1 373 ? -7.129 37.906 3.615 1 92.19 373 PHE B C 1
ATOM 7140 O O . PHE B 1 373 ? -6.293 38.438 4.352 1 92.19 373 PHE B O 1
ATOM 7147 N N . ALA B 1 374 ? -7.512 38.562 2.545 1 90.38 374 ALA B N 1
ATOM 7148 C CA . ALA B 1 374 ? -7.066 39.875 2.104 1 90.38 374 ALA B CA 1
ATOM 7149 C C . ALA B 1 374 ? -8.242 40.844 2.021 1 90.38 374 ALA B C 1
ATOM 7151 O O . ALA B 1 374 ? -8.211 41.781 1.229 1 90.38 374 ALA B O 1
ATOM 7152 N N . VAL B 1 375 ? -9.156 40.656 2.797 1 89.81 375 VAL B N 1
ATOM 7153 C CA . VAL B 1 375 ? -10.391 41.438 2.67 1 89.81 375 VAL B CA 1
ATOM 7154 C C . VAL B 1 375 ? -10.406 42.562 3.695 1 89.81 375 VAL B C 1
ATOM 7156 O O . VAL B 1 375 ? -11.023 43.625 3.465 1 89.81 375 VAL B O 1
ATOM 7159 N N . PHE B 1 376 ? -9.719 42.5 4.762 1 88.56 376 PHE B N 1
ATOM 7160 C CA . PHE B 1 376 ? -9.836 43.438 5.883 1 88.56 376 PHE B CA 1
ATOM 7161 C C . PHE B 1 376 ? -8.898 44.625 5.703 1 88.56 376 PHE B C 1
ATOM 7163 O O . PHE B 1 376 ? -8.32 45.125 6.672 1 88.56 376 PHE B O 1
ATOM 7170 N N . GLY B 1 377 ? -8.656 44.969 4.504 1 80.06 377 GLY B N 1
ATOM 7171 C CA . GLY B 1 377 ? -7.875 46.156 4.215 1 80.06 377 GLY B CA 1
ATOM 7172 C C . GLY B 1 377 ? -6.402 46 4.543 1 80.06 377 GLY B C 1
ATOM 7173 O O . GLY B 1 377 ? -5.766 45.031 4.117 1 80.06 377 GLY B O 1
ATOM 7174 N N . ASP B 1 378 ? -6 47 5.434 1 74.25 378 ASP B N 1
ATOM 7175 C CA . ASP B 1 378 ? -4.566 47.094 5.684 1 74.25 378 ASP B CA 1
ATOM 7176 C C . ASP B 1 378 ? -4.156 46.188 6.859 1 74.25 378 ASP B C 1
ATOM 7178 O O . ASP B 1 378 ? -2.967 46.031 7.137 1 74.25 378 ASP B O 1
ATOM 7182 N N . ALA B 1 379 ? -5.133 45.656 7.484 1 72.5 379 ALA B N 1
ATOM 7183 C CA . ALA B 1 379 ? -4.789 44.781 8.594 1 72.5 379 ALA B CA 1
ATOM 7184 C C . ALA B 1 379 ? -4.246 43.438 8.094 1 72.5 379 ALA B C 1
ATOM 7186 O O . ALA B 1 379 ? -4.781 42.875 7.145 1 72.5 379 ALA B O 1
ATOM 7187 N N . PRO B 1 380 ? -3.061 43.219 8.633 1 75.69 380 PRO B N 1
ATOM 7188 C CA . PRO B 1 380 ? -2.588 41.906 8.211 1 75.69 380 PRO B CA 1
ATOM 7189 C C . PRO B 1 380 ? -3.5 40.781 8.68 1 75.69 380 PRO B C 1
ATOM 7191 O O . PRO B 1 380 ? -4.035 40.812 9.789 1 75.69 380 PRO B O 1
ATOM 7194 N N . SER B 1 381 ? -3.723 39.875 7.797 1 80.88 381 SER B N 1
ATOM 7195 C CA . SER B 1 381 ? -4.605 38.75 8.117 1 80.88 381 SER B CA 1
ATOM 7196 C C . SER B 1 381 ? -3.826 37.562 8.703 1 80.88 381 SER B C 1
ATOM 7198 O O . SER B 1 381 ? -2.596 37.562 8.648 1 80.88 381 SER B O 1
ATOM 7200 N N . TYR B 1 382 ? -4.539 36.75 9.367 1 89.88 382 TYR B N 1
ATOM 7201 C CA . TYR B 1 382 ? -3.951 35.594 10.023 1 89.88 382 TYR B CA 1
ATOM 7202 C C . TYR B 1 382 ? -3.803 34.406 9.047 1 89.88 382 TYR B C 1
ATOM 7204 O O . TYR B 1 382 ? -4.465 34.375 8.008 1 89.88 382 TYR B O 1
ATOM 7212 N N . ALA B 1 383 ? -2.871 33.531 9.391 1 92.75 383 ALA B N 1
ATOM 7213 C CA . ALA B 1 383 ? -2.695 32.281 8.633 1 92.75 383 ALA B CA 1
ATOM 7214 C C . ALA B 1 383 ? -3.787 31.281 8.961 1 92.75 383 ALA B C 1
ATOM 7216 O O . ALA B 1 383 ? -3.969 30.906 10.125 1 92.75 383 ALA B O 1
ATOM 7217 N N . ILE B 1 384 ? -4.5 30.828 7.922 1 95.81 384 ILE B N 1
ATOM 7218 C CA . ILE B 1 384 ? -5.496 29.781 8.094 1 95.81 384 ILE B CA 1
ATOM 7219 C C . ILE B 1 384 ? -4.801 28.422 8.18 1 95.81 384 ILE B C 1
ATOM 7221 O O . ILE B 1 384 ? -3.877 28.141 7.418 1 95.81 384 ILE B O 1
ATOM 7225 N N . HIS B 1 385 ? -5.211 27.641 9.188 1 95 385 HIS B N 1
ATOM 7226 C CA . HIS B 1 385 ? -4.629 26.312 9.391 1 95 385 HIS B CA 1
ATOM 7227 C C . HIS B 1 385 ? -5.301 25.281 8.5 1 95 385 HIS B C 1
ATOM 7229 O O . HIS B 1 385 ? -6.211 24.578 8.945 1 95 385 HIS B O 1
ATOM 7235 N N . LEU B 1 386 ? -4.754 25.141 7.258 1 94 386 LEU B N 1
ATOM 7236 C CA . LEU B 1 386 ? -5.328 24.25 6.25 1 94 386 LEU B CA 1
ATOM 7237 C C . LEU B 1 386 ? -4.387 23.078 5.961 1 94 386 LEU B C 1
ATOM 7239 O O . LEU B 1 386 ? -3.213 23.125 6.332 1 94 386 LEU B O 1
ATOM 7243 N N . ASP B 1 387 ? -4.918 22.047 5.355 1 90.25 387 ASP B N 1
ATOM 7244 C CA . ASP B 1 387 ? -4.156 20.938 4.797 1 90.25 387 ASP B CA 1
ATOM 7245 C C . ASP B 1 387 ? -3.385 20.188 5.887 1 90.25 387 ASP B C 1
ATOM 7247 O O . ASP B 1 387 ? -2.154 20.125 5.844 1 90.25 387 ASP B O 1
ATOM 7251 N N . ASN B 1 388 ? -4.117 19.562 6.734 1 96.38 388 ASN B N 1
ATOM 7252 C CA . ASN B 1 388 ? -3.531 18.859 7.871 1 96.38 388 ASN B CA 1
ATOM 7253 C C . ASN B 1 388 ? -3.605 17.344 7.684 1 96.38 388 ASN B C 1
ATOM 7255 O O . ASN B 1 388 ? -3.414 16.594 8.641 1 96.38 388 ASN B O 1
ATOM 7259 N N . GLY B 1 389 ? -3.883 16.906 6.508 1 95.38 389 GLY B N 1
ATOM 7260 C CA . GLY B 1 389 ? -4.254 15.523 6.246 1 95.38 389 GLY B CA 1
ATOM 7261 C C . GLY B 1 389 ? -3.115 14.547 6.473 1 95.38 389 GLY B C 1
ATOM 7262 O O . GLY B 1 389 ? -3.348 13.352 6.688 1 95.38 389 GLY B O 1
ATOM 7263 N N . ARG B 1 390 ? -1.921 14.961 6.48 1 94.06 390 ARG B N 1
ATOM 7264 C CA . ARG B 1 390 ? -0.796 14.039 6.609 1 94.06 390 ARG B CA 1
ATOM 7265 C C . ARG B 1 390 ? -0.283 13.992 8.047 1 94.06 390 ARG B C 1
ATOM 7267 O O . ARG B 1 390 ? 0.738 13.367 8.328 1 94.06 390 ARG B O 1
ATOM 7274 N N . ALA B 1 391 ? -1.008 14.586 8.922 1 97.19 391 ALA B N 1
ATOM 7275 C CA . ALA B 1 391 ? -0.662 14.586 10.344 1 97.19 391 ALA B CA 1
ATOM 7276 C C . ALA B 1 391 ? -0.954 13.227 10.977 1 97.19 391 ALA B C 1
ATOM 7278 O O . ALA B 1 391 ? -1.562 12.359 10.344 1 97.19 391 ALA B O 1
ATOM 7279 N N . PHE B 1 392 ? -0.371 13.023 12.164 1 97.69 392 PHE B N 1
ATOM 7280 C CA . PHE B 1 392 ? -0.598 11.844 12.992 1 97.69 392 PHE B CA 1
ATOM 7281 C C . PHE B 1 392 ? -0.142 10.578 12.273 1 97.69 392 PHE B C 1
ATOM 7283 O O . PHE B 1 392 ? -0.846 9.562 12.281 1 97.69 392 PHE B O 1
ATOM 7290 N N . GLY B 1 393 ? 0.993 10.719 11.672 1 95.5 393 GLY B N 1
ATOM 7291 C CA . GLY B 1 393 ? 1.541 9.594 10.93 1 95.5 393 GLY B CA 1
ATOM 7292 C C . GLY B 1 393 ? 2.32 8.633 11.797 1 95.5 393 GLY B C 1
ATOM 7293 O O . GLY B 1 393 ? 2.326 7.422 11.547 1 95.5 393 GLY B O 1
ATOM 7294 N N . ARG B 1 394 ? 3.041 9.227 12.805 1 94.81 394 ARG B N 1
ATOM 7295 C CA . ARG B 1 394 ? 3.9 8.414 13.656 1 94.81 394 ARG B CA 1
ATOM 7296 C C . ARG B 1 394 ? 3.832 8.875 15.109 1 94.81 394 ARG B C 1
ATOM 7298 O O . ARG B 1 394 ? 3.656 10.07 15.383 1 94.81 394 ARG B O 1
ATOM 7305 N N . THR B 1 395 ? 4.023 7.852 15.984 1 95.62 395 THR B N 1
ATOM 7306 C CA . THR B 1 395 ? 3.982 8.18 17.406 1 95.62 395 THR B CA 1
ATOM 7307 C C . THR B 1 395 ? 5.359 8.016 18.031 1 95.62 395 THR B C 1
ATOM 7309 O O . THR B 1 395 ? 5.617 8.539 19.125 1 95.62 395 THR B O 1
ATOM 7312 N N . ASP B 1 396 ? 6.238 7.27 17.375 1 93.44 396 ASP B N 1
ATOM 7313 C CA . ASP B 1 396 ? 7.508 6.867 17.969 1 93.44 396 ASP B CA 1
ATOM 7314 C C . ASP B 1 396 ? 8.617 7.848 17.609 1 93.44 396 ASP B C 1
ATOM 7316 O O . ASP B 1 396 ? 9.719 7.781 18.172 1 93.44 396 ASP B O 1
ATOM 7320 N N . VAL B 1 397 ? 8.336 8.734 16.641 1 93.31 397 VAL B N 1
ATOM 7321 C CA . VAL B 1 397 ? 9.344 9.711 16.219 1 93.31 397 VAL B CA 1
ATOM 7322 C C . VAL B 1 397 ? 8.766 11.117 16.312 1 93.31 397 VAL B C 1
ATOM 7324 O O . VAL B 1 397 ? 7.656 11.375 15.828 1 93.31 397 VAL B O 1
ATOM 7327 N N . ASP B 1 398 ? 9.469 11.984 16.938 1 96.5 398 ASP B N 1
ATOM 7328 C CA . ASP B 1 398 ? 9.148 13.406 16.953 1 96.5 398 ASP B CA 1
ATOM 7329 C C . ASP B 1 398 ? 10.102 14.195 16.062 1 96.5 398 ASP B C 1
ATOM 7331 O O . ASP B 1 398 ? 11.25 14.43 16.422 1 96.5 398 ASP B O 1
ATOM 7335 N N . ASP B 1 399 ? 9.648 14.609 14.961 1 96.56 399 ASP B N 1
ATOM 7336 C CA . ASP B 1 399 ? 10.477 15.359 14.023 1 96.56 399 ASP B CA 1
ATOM 7337 C C . ASP B 1 399 ? 10.742 16.781 14.523 1 96.56 399 ASP B C 1
ATOM 7339 O O . ASP B 1 399 ? 9.922 17.672 14.32 1 96.56 399 ASP B O 1
ATOM 7343 N N . GLU B 1 400 ? 11.891 17.047 14.945 1 97.12 400 GLU B N 1
ATOM 7344 C CA . GLU B 1 400 ? 12.242 18.328 15.578 1 97.12 400 GLU B CA 1
ATOM 7345 C C . GLU B 1 400 ? 12.359 19.438 14.547 1 97.12 400 GLU B C 1
ATOM 7347 O O . GLU B 1 400 ? 12.336 20.625 14.898 1 97.12 400 GLU B O 1
ATOM 7352 N N . ASP B 1 401 ? 12.484 19.062 13.281 1 97.38 401 ASP B N 1
ATOM 7353 C CA . ASP B 1 401 ? 12.555 20.094 12.258 1 97.38 401 ASP B CA 1
ATOM 7354 C C . ASP B 1 401 ? 11.273 20.922 12.203 1 97.38 401 ASP B C 1
ATOM 7356 O O . ASP B 1 401 ? 11.297 22.109 11.883 1 97.38 401 ASP B O 1
ATOM 7360 N N . ILE B 1 402 ? 10.188 20.281 12.516 1 98.19 402 ILE B N 1
ATOM 7361 C CA . ILE B 1 402 ? 8.891 20.938 12.391 1 98.19 402 ILE B CA 1
ATOM 7362 C C . ILE B 1 402 ? 8.852 22.172 13.281 1 98.19 402 ILE B C 1
ATOM 7364 O O . ILE B 1 402 ? 8.234 23.188 12.93 1 98.19 402 ILE B O 1
ATOM 7368 N N . ILE B 1 403 ? 9.547 22.125 14.43 1 98.62 403 ILE B N 1
ATOM 7369 C CA . ILE B 1 403 ? 9.414 23.172 15.438 1 98.62 403 ILE B CA 1
ATOM 7370 C C . ILE B 1 403 ? 10.586 24.156 15.312 1 98.62 403 ILE B C 1
ATOM 7372 O O . ILE B 1 403 ? 10.719 25.078 16.125 1 98.62 403 ILE B O 1
ATOM 7376 N N . LEU B 1 404 ? 11.391 24.078 14.297 1 98.62 404 LEU B N 1
ATOM 7377 C CA . LEU B 1 404 ? 12.555 24.938 14.102 1 98.62 404 LEU B CA 1
ATOM 7378 C C . LEU B 1 404 ? 12.141 26.406 13.984 1 98.62 404 LEU B C 1
ATOM 7380 O O . LEU B 1 404 ? 12.852 27.297 14.453 1 98.62 404 LEU B O 1
ATOM 7384 N N . PRO B 1 405 ? 11.016 26.719 13.367 1 98.5 405 PRO B N 1
ATOM 7385 C CA . PRO B 1 405 ? 10.625 28.125 13.32 1 98.5 405 PRO B CA 1
ATOM 7386 C C . PRO B 1 405 ? 10.562 28.781 14.703 1 98.5 405 PRO B C 1
ATOM 7388 O O . PRO B 1 405 ? 11.008 29.906 14.875 1 98.5 405 PRO B O 1
ATOM 7391 N N . LEU B 1 406 ? 10.039 28.094 15.68 1 98.75 406 LEU B N 1
ATOM 7392 C CA . LEU B 1 406 ? 10.047 28.609 17.047 1 98.75 406 LEU B CA 1
ATOM 7393 C C . LEU B 1 406 ? 11.469 28.734 17.578 1 98.75 406 LEU B C 1
ATOM 7395 O O . LEU B 1 406 ? 11.828 29.766 18.156 1 98.75 406 LEU B O 1
ATOM 7399 N N . ARG B 1 407 ? 12.281 27.766 17.328 1 98.5 407 ARG B N 1
ATOM 7400 C CA . ARG B 1 407 ? 13.641 27.719 17.875 1 98.5 407 ARG B CA 1
ATOM 7401 C C . ARG B 1 407 ? 14.531 28.75 17.203 1 98.5 407 ARG B C 1
ATOM 7403 O O . ARG B 1 407 ? 15.438 29.297 17.844 1 98.5 407 ARG B O 1
ATOM 7410 N N . GLN B 1 408 ? 14.281 28.938 15.945 1 98.44 408 GLN B N 1
ATOM 7411 C CA . GLN B 1 408 ? 15.125 29.859 15.18 1 98.44 408 GLN B CA 1
ATOM 7412 C C . GLN B 1 408 ? 14.703 31.312 15.406 1 98.44 408 GLN B C 1
ATOM 7414 O O . GLN B 1 408 ? 15.555 32.188 15.523 1 98.44 408 GLN B O 1
ATOM 7419 N N . CYS B 1 409 ? 13.398 31.562 15.445 1 98 409 CYS B N 1
ATOM 7420 C CA . CYS B 1 409 ? 12.906 32.938 15.539 1 98 409 CYS B CA 1
ATOM 7421 C C . CYS B 1 409 ? 12.844 33.406 16.984 1 98 409 CYS B C 1
ATOM 7423 O O . CYS B 1 409 ? 12.953 34.594 17.266 1 98 409 CYS B O 1
ATOM 7425 N N . CYS B 1 410 ? 12.562 32.5 17.906 1 98 410 CYS B N 1
ATOM 7426 C CA . CYS B 1 410 ? 12.492 32.75 19.344 1 98 410 CYS B CA 1
ATOM 7427 C C . CYS B 1 410 ? 11.492 33.844 19.656 1 98 410 CYS B C 1
ATOM 7429 O O . CYS B 1 410 ? 11.812 34.781 20.406 1 98 410 CYS B O 1
ATOM 7431 N N . VAL B 1 411 ? 10.32 33.812 19.078 1 98.06 411 VAL B N 1
ATOM 7432 C CA . VAL B 1 411 ? 9.18 34.656 19.422 1 98.06 411 VAL B CA 1
ATOM 7433 C C . VAL B 1 411 ? 7.941 33.781 19.625 1 98.06 411 VAL B C 1
ATOM 7435 O O . VAL B 1 411 ? 7.762 32.781 18.953 1 98.06 411 VAL B O 1
ATOM 7438 N N . VAL B 1 412 ? 7.125 34.125 20.609 1 98.44 412 VAL B N 1
ATOM 7439 C CA . VAL B 1 412 ? 5.906 33.375 20.875 1 98.44 412 VAL B CA 1
ATOM 7440 C C . VAL B 1 412 ? 4.809 34.312 21.375 1 98.44 412 VAL B C 1
ATOM 7442 O O . VAL B 1 412 ? 5.086 35.281 22.078 1 98.44 412 VAL B O 1
ATOM 7445 N N . ARG B 1 413 ? 3.646 34.031 20.891 1 97.81 413 ARG B N 1
ATOM 7446 C CA . ARG B 1 413 ? 2.484 34.812 21.297 1 97.81 413 ARG B CA 1
ATOM 7447 C C . ARG B 1 413 ? 2.125 34.562 22.75 1 97.81 413 ARG B C 1
ATOM 7449 O O . ARG B 1 413 ? 2.158 33.438 23.219 1 97.81 413 ARG B O 1
ATOM 7456 N N . PRO B 1 414 ? 1.73 35.688 23.469 1 97.88 414 PRO B N 1
ATOM 7457 C CA . PRO B 1 414 ? 1.365 35.531 24.875 1 97.88 414 PRO B CA 1
ATOM 7458 C C . PRO B 1 414 ? 0.208 34.531 25.078 1 97.88 414 PRO B C 1
ATOM 7460 O O . PRO B 1 414 ? 0.254 33.688 25.984 1 97.88 414 PRO B O 1
ATOM 7463 N N . SER B 1 415 ? -0.831 34.625 24.281 1 97.94 415 SER B N 1
ATOM 7464 C CA . SER B 1 415 ? -1.979 33.75 24.438 1 97.94 415 SER B CA 1
ATOM 7465 C C . SER B 1 415 ? -1.587 32.281 24.188 1 97.94 415 SER B C 1
ATOM 7467 O O . SER B 1 415 ? -2.068 31.391 24.891 1 97.94 415 SER B O 1
ATOM 7469 N N . THR B 1 416 ? -0.713 32.062 23.203 1 98.5 416 THR B N 1
ATOM 7470 C CA . THR B 1 416 ? -0.239 30.719 22.906 1 98.5 416 THR B CA 1
ATOM 7471 C C . THR B 1 416 ? 0.554 30.156 24.078 1 98.5 416 THR B C 1
ATOM 7473 O O . THR B 1 416 ? 0.309 29.031 24.5 1 98.5 416 THR B O 1
ATOM 7476 N N . LEU B 1 417 ? 1.497 30.953 24.594 1 98.56 417 LEU B N 1
ATOM 7477 C CA . LEU B 1 417 ? 2.314 30.5 25.719 1 98.56 417 LEU B CA 1
ATOM 7478 C C . LEU B 1 417 ? 1.448 30.188 26.938 1 98.56 417 LEU B C 1
ATOM 7480 O O . LEU B 1 417 ? 1.622 29.156 27.578 1 98.56 417 LEU B O 1
ATOM 7484 N N . ARG B 1 418 ? 0.543 31.062 27.234 1 97.94 418 ARG B N 1
ATOM 7485 C CA . ARG B 1 418 ? -0.335 30.875 28.375 1 97.94 418 ARG B CA 1
ATOM 7486 C C . ARG B 1 418 ? -1.128 29.578 28.25 1 97.94 418 ARG B C 1
ATOM 7488 O O . ARG B 1 418 ? -1.231 28.812 29.219 1 97.94 418 ARG B O 1
ATOM 7495 N N . THR B 1 419 ? -1.71 29.391 27.125 1 98.56 419 THR B N 1
ATOM 7496 C CA . THR B 1 419 ? -2.545 28.219 26.891 1 98.56 419 THR B CA 1
ATOM 7497 C C . THR B 1 419 ? -1.716 26.938 26.984 1 98.56 419 THR B C 1
ATOM 7499 O O . THR B 1 419 ? -2.125 25.969 27.625 1 98.56 419 THR B O 1
ATOM 7502 N N . LEU B 1 420 ? -0.555 26.906 26.312 1 98.62 420 LEU B N 1
ATOM 7503 C CA . LEU B 1 420 ? 0.305 25.719 26.344 1 98.62 420 LEU B CA 1
ATOM 7504 C C . LEU B 1 420 ? 0.774 25.422 27.75 1 98.62 420 LEU B C 1
ATOM 7506 O O . LEU B 1 420 ? 0.81 24.25 28.172 1 98.62 420 LEU B O 1
ATOM 7510 N N . LEU B 1 421 ? 1.141 26.469 28.453 1 98.12 421 LEU B N 1
ATOM 7511 C CA . LEU B 1 421 ? 1.606 26.297 29.828 1 98.12 421 LEU B CA 1
ATOM 7512 C C . LEU B 1 421 ? 0.49 25.75 30.719 1 98.12 421 LEU B C 1
ATOM 7514 O O . LEU B 1 421 ? 0.737 24.922 31.594 1 98.12 421 LEU B O 1
ATOM 7518 N N . LYS B 1 422 ? -0.725 26.219 30.5 1 97.81 422 LYS B N 1
ATOM 7519 C CA . LYS B 1 422 ? -1.88 25.734 31.25 1 97.81 422 LYS B CA 1
ATOM 7520 C C . LYS B 1 422 ? -2.049 24.234 31.078 1 97.81 422 LYS B C 1
ATOM 7522 O O . LYS B 1 422 ? -2.262 23.5 32.062 1 97.81 422 LYS B O 1
ATOM 7527 N N . TYR B 1 423 ? -1.958 23.797 29.859 1 97.88 423 TYR B N 1
ATOM 7528 C CA . TYR B 1 423 ? -2.115 22.375 29.594 1 97.88 423 TYR B CA 1
ATOM 7529 C C . TYR B 1 423 ? -0.915 21.578 30.094 1 97.88 423 TYR B C 1
ATOM 7531 O O . TYR B 1 423 ? -1.058 20.438 30.531 1 97.88 423 TYR B O 1
ATOM 7539 N N . TYR B 1 424 ? 0.241 22.156 30 1 97.5 424 TYR B N 1
ATOM 7540 C CA . TYR B 1 424 ? 1.458 21.484 30.422 1 97.5 424 TYR B CA 1
ATOM 7541 C C . TYR B 1 424 ? 1.455 21.25 31.938 1 97.5 424 TYR B C 1
ATOM 7543 O O . TYR B 1 424 ? 1.748 20.156 32.406 1 97.5 424 TYR B O 1
ATOM 7551 N N . LYS B 1 425 ? 1.122 22.219 32.688 1 95.06 425 LYS B N 1
ATOM 7552 C CA . LYS B 1 425 ? 1.158 22.125 34.156 1 95.06 425 LYS B CA 1
ATOM 7553 C C . LYS B 1 425 ? -0.049 21.375 34.688 1 95.06 425 LYS B C 1
ATOM 7555 O O . LYS B 1 425 ? 0.048 20.688 35.688 1 95.06 425 LYS B O 1
ATOM 7560 N N . GLY B 1 426 ? -1.149 21.406 33.969 1 91.06 426 GLY B N 1
ATOM 7561 C CA . GLY B 1 426 ? -2.361 20.75 34.438 1 91.06 426 GLY B CA 1
ATOM 7562 C C . GLY B 1 426 ? -3.234 21.641 35.312 1 91.06 426 GLY B C 1
ATOM 7563 O O . GLY B 1 426 ? -3.055 22.859 35.312 1 91.06 426 GLY B O 1
ATOM 7564 N N . PRO B 1 427 ? -4.355 21.078 35.781 1 92.44 427 PRO B N 1
ATOM 7565 C CA . PRO B 1 427 ? -4.59 19.656 36 1 92.44 427 PRO B CA 1
ATOM 7566 C C . PRO B 1 427 ? -5.086 18.938 34.75 1 92.44 427 PRO B C 1
ATOM 7568 O O . PRO B 1 427 ? -4.953 17.703 34.656 1 92.44 427 PRO B O 1
ATOM 7571 N N . VAL B 1 428 ? -5.691 19.656 33.875 1 95.62 428 VAL B N 1
ATOM 7572 C CA . VAL B 1 428 ? -6.141 19.031 32.625 1 95.62 428 VAL B CA 1
ATOM 7573 C C . VAL B 1 428 ? -5.02 19.078 31.594 1 95.62 428 VAL B C 1
ATOM 7575 O O . VAL B 1 428 ? -4.504 20.156 31.266 1 95.62 428 VAL B O 1
ATOM 7578 N N . SER B 1 429 ? -4.68 17.891 31.156 1 96.5 429 SER B N 1
ATOM 7579 C CA . SER B 1 429 ? -3.623 17.844 30.141 1 96.5 429 SER B CA 1
ATOM 7580 C C . SER B 1 429 ? -4.148 18.234 28.766 1 96.5 429 SER B C 1
ATOM 7582 O O . SER B 1 429 ? -5.355 18.359 28.562 1 96.5 429 SER B O 1
ATOM 7584 N N . LEU B 1 430 ? -3.244 18.469 27.891 1 97.94 430 LEU B N 1
ATOM 7585 C CA . LEU B 1 430 ? -3.598 18.812 26.516 1 97.94 430 LEU B CA 1
ATOM 7586 C C . LEU B 1 430 ? -4.43 17.703 25.875 1 97.94 430 LEU B C 1
ATOM 7588 O O . LEU B 1 430 ? -5.461 17.984 25.25 1 97.94 430 LEU B O 1
ATOM 7592 N N . THR B 1 431 ? -4.004 16.453 26 1 97.12 431 THR B N 1
ATOM 7593 C CA . THR B 1 431 ? -4.648 15.336 25.297 1 97.12 431 THR B CA 1
ATOM 7594 C C . THR B 1 431 ? -5.977 14.992 25.969 1 97.12 431 THR B C 1
ATOM 7596 O O . THR B 1 431 ? -6.906 14.523 25.297 1 97.12 431 THR B O 1
ATOM 7599 N N . GLU B 1 432 ? -6.066 15.219 27.266 1 96.5 432 GLU B N 1
ATOM 7600 C CA . GLU B 1 432 ? -7.363 15.062 27.922 1 96.5 432 GLU B CA 1
ATOM 7601 C C . GLU B 1 432 ? -8.391 16.047 27.359 1 96.5 432 GLU B C 1
ATOM 7603 O O . GLU B 1 432 ? -9.523 15.672 27.078 1 96.5 432 GLU B O 1
ATOM 7608 N N . ALA B 1 433 ? -7.965 17.297 27.234 1 97.81 433 ALA B N 1
ATOM 7609 C CA . ALA B 1 433 ? -8.836 18.312 26.656 1 97.81 433 ALA B CA 1
ATOM 7610 C C . ALA B 1 433 ? -9.188 17.984 25.203 1 97.81 433 ALA B C 1
ATOM 7612 O O . ALA B 1 433 ? -10.336 18.156 24.781 1 97.81 433 ALA B O 1
ATOM 7613 N N . LEU B 1 434 ? -8.219 17.547 24.5 1 98.38 434 LEU B N 1
ATOM 7614 C CA . LEU B 1 434 ? -8.438 17.188 23.109 1 98.38 434 LEU B CA 1
ATOM 7615 C C . LEU B 1 434 ? -9.422 16.016 23 1 98.38 434 LEU B C 1
ATOM 7617 O O . LEU B 1 434 ? -10.32 16.031 22.156 1 98.38 434 LEU B O 1
ATOM 7621 N N . HIS B 1 435 ? -9.172 15.016 23.781 1 96.81 435 HIS B N 1
ATOM 7622 C CA . HIS B 1 435 ? -10.055 13.852 23.797 1 96.81 435 HIS B CA 1
ATOM 7623 C C . HIS B 1 435 ? -11.5 14.258 24.047 1 96.81 435 HIS B C 1
ATOM 7625 O O . HIS B 1 435 ? -12.414 13.766 23.391 1 96.81 435 HIS B O 1
ATOM 7631 N N . GLN B 1 436 ? -11.672 15.125 24.953 1 96.62 436 GLN B N 1
ATOM 7632 C CA . GLN B 1 436 ? -13.008 15.609 25.281 1 96.62 436 GLN B CA 1
ATOM 7633 C C . GLN B 1 436 ? -13.617 16.375 24.109 1 96.62 436 GLN B C 1
ATOM 7635 O O . GLN B 1 436 ? -14.789 16.172 23.766 1 96.62 436 GLN B O 1
ATOM 7640 N N . SER B 1 437 ? -12.906 17.219 23.562 1 97.75 437 SER B N 1
ATOM 7641 C CA . SER B 1 437 ? -13.398 17.984 22.422 1 97.75 437 SER B CA 1
ATOM 7642 C C . SER B 1 437 ? -13.781 17.062 21.266 1 97.75 437 SER B C 1
ATOM 7644 O O . SER B 1 437 ? -14.836 17.234 20.656 1 97.75 437 SER B O 1
ATOM 7646 N N . MET B 1 438 ? -12.969 16.047 21 1 97.75 438 MET B N 1
ATOM 7647 C CA . MET B 1 438 ? -13.172 15.133 19.875 1 97.75 438 MET B CA 1
ATOM 7648 C C . MET B 1 438 ? -14.359 14.211 20.141 1 97.75 438 MET B C 1
ATOM 7650 O O . MET B 1 438 ? -14.969 13.695 19.203 1 97.75 438 MET B O 1
ATOM 7654 N N . SER B 1 439 ? -14.648 13.992 21.391 1 95.5 439 SER B N 1
ATOM 7655 C CA . SER B 1 439 ? -15.75 13.109 21.75 1 95.5 439 SER B CA 1
ATOM 7656 C C . SER B 1 439 ? -17.078 13.648 21.25 1 95.5 439 SER B C 1
ATOM 7658 O O . SER B 1 439 ? -18.062 12.906 21.141 1 95.5 439 SER B O 1
ATOM 7660 N N . ASN B 1 440 ? -17.109 14.906 20.875 1 94.62 440 ASN B N 1
ATOM 7661 C CA . ASN B 1 440 ? -18.344 15.547 20.391 1 94.62 440 ASN B CA 1
ATOM 7662 C C . ASN B 1 440 ? -18.531 15.305 18.891 1 94.62 440 ASN B C 1
ATOM 7664 O O . ASN B 1 440 ? -19.594 15.617 18.344 1 94.62 440 ASN B O 1
ATOM 7668 N N . ASP B 1 441 ? -17.578 14.812 18.25 1 96.94 441 ASP B N 1
ATOM 7669 C CA . ASP B 1 441 ? -17.688 14.555 16.812 1 96.94 441 ASP B CA 1
ATOM 7670 C C . ASP B 1 441 ? -18.531 13.305 16.547 1 96.94 441 ASP B C 1
ATOM 7672 O O . ASP B 1 441 ? -18.422 12.312 17.281 1 96.94 441 ASP B O 1
ATOM 7676 N N . PRO B 1 442 ? -19.25 13.25 15.5 1 96.44 442 PRO B N 1
ATOM 7677 C CA . PRO B 1 442 ? -20.156 12.133 15.227 1 96.44 442 PRO B CA 1
ATOM 7678 C C . PRO B 1 442 ? -19.422 10.836 14.93 1 96.44 442 PRO B C 1
ATOM 7680 O O . PRO B 1 442 ? -20 9.75 15.031 1 96.44 442 PRO B O 1
ATOM 7683 N N . VAL B 1 443 ? -18.156 10.906 14.555 1 95.94 443 VAL B N 1
ATOM 7684 C CA . VAL B 1 443 ? -17.453 9.68 14.195 1 95.94 443 VAL B CA 1
ATOM 7685 C C . VAL B 1 443 ? -16.406 9.359 15.25 1 95.94 443 VAL B C 1
ATOM 7687 O O . VAL B 1 443 ? -15.398 8.711 14.961 1 95.94 443 VAL B O 1
ATOM 7690 N N . ALA B 1 444 ? -16.578 9.875 16.453 1 95.19 444 ALA B N 1
ATOM 7691 C CA . ALA B 1 444 ? -15.688 9.539 17.562 1 95.19 444 ALA B CA 1
ATOM 7692 C C . ALA B 1 444 ? -15.688 8.031 17.828 1 95.19 444 ALA B C 1
ATOM 7694 O O . ALA B 1 444 ? -16.719 7.371 17.672 1 95.19 444 ALA B O 1
ATOM 7695 N N . PRO B 1 445 ? -14.492 7.484 18.266 1 95.31 445 PRO B N 1
ATOM 7696 C CA . PRO B 1 445 ? -13.219 8.148 18.562 1 95.31 445 PRO B CA 1
ATOM 7697 C C . PRO B 1 445 ? -12.461 8.539 17.297 1 95.31 445 PRO B C 1
ATOM 7699 O O . PRO B 1 445 ? -12.516 7.82 16.297 1 95.31 445 PRO B O 1
ATOM 7702 N N . ILE B 1 446 ? -11.742 9.594 17.375 1 97.25 446 ILE B N 1
ATOM 7703 C CA . ILE B 1 446 ? -11.109 10.172 16.188 1 97.25 446 ILE B CA 1
ATOM 7704 C C . ILE B 1 446 ? -9.672 9.688 16.078 1 97.25 446 ILE B C 1
ATOM 7706 O O . ILE B 1 446 ? -9.234 9.227 15.023 1 97.25 446 ILE B O 1
ATOM 7710 N N . LEU B 1 447 ? -8.945 9.742 17.172 1 96.81 447 LEU B N 1
ATOM 7711 C CA . LEU B 1 447 ? -7.531 9.375 17.172 1 96.81 447 LEU B CA 1
ATOM 7712 C C . LEU B 1 447 ? -7.301 8.102 17.984 1 96.81 447 LEU B C 1
ATOM 7714 O O . LEU B 1 447 ? -7.992 7.852 18.969 1 96.81 447 LEU B O 1
ATOM 7718 N N . ALA B 1 448 ? -6.32 7.359 17.516 1 94.31 448 ALA B N 1
ATOM 7719 C CA . ALA B 1 448 ? -5.809 6.301 18.375 1 94.31 448 ALA B CA 1
ATOM 7720 C C . ALA B 1 448 ? -5.133 6.887 19.625 1 94.31 448 ALA B C 1
ATOM 7722 O O . ALA B 1 448 ? -4.43 7.895 19.531 1 94.31 448 ALA B O 1
ATOM 7723 N N . THR B 1 449 ? -5.246 6.211 20.734 1 93.62 449 THR B N 1
ATOM 7724 C CA . THR B 1 449 ? -4.781 6.746 22 1 93.62 449 THR B CA 1
ATOM 7725 C C . THR B 1 449 ? -3.256 6.758 22.062 1 93.62 449 THR B C 1
ATOM 7727 O O . THR B 1 449 ? -2.664 7.492 22.859 1 93.62 449 THR B O 1
ATOM 7730 N N . LYS B 1 450 ? -2.594 6.031 21.266 1 93.88 450 LYS B N 1
ATOM 7731 C CA . LYS B 1 450 ? -1.134 6.02 21.234 1 93.88 450 LYS B CA 1
ATOM 7732 C C . LYS B 1 450 ? -0.579 7.379 20.828 1 93.88 450 LYS B C 1
ATOM 7734 O O . LYS B 1 450 ? 0.585 7.688 21.094 1 93.88 450 LYS B O 1
ATOM 7739 N N . HIS B 1 451 ? -1.379 8.172 20.203 1 96.62 451 HIS B N 1
ATOM 7740 C CA . HIS B 1 451 ? -0.931 9.5 19.797 1 96.62 451 HIS B CA 1
ATOM 7741 C C . HIS B 1 451 ? -0.862 10.445 21 1 96.62 451 HIS B C 1
ATOM 7743 O O . HIS B 1 451 ? -0.205 11.492 20.938 1 96.62 451 HIS B O 1
ATOM 7749 N N . TYR B 1 452 ? -1.546 10.156 22.109 1 96.62 452 TYR B N 1
ATOM 7750 C CA . TYR B 1 452 ? -1.648 11.07 23.234 1 96.62 452 TYR B CA 1
ATOM 7751 C C . TYR B 1 452 ? -0.297 11.25 23.922 1 96.62 452 TYR B C 1
ATOM 7753 O O . TYR B 1 452 ? 0.182 12.375 24.078 1 96.62 452 TYR B O 1
ATOM 7761 N N . PRO B 1 453 ? 0.381 10.141 24.266 1 95.69 453 PRO B N 1
ATOM 7762 C CA . PRO B 1 453 ? 1.71 10.344 24.844 1 95.69 453 PRO B CA 1
ATOM 7763 C C . PRO B 1 453 ? 2.656 11.086 23.906 1 95.69 453 PRO B C 1
ATOM 7765 O O . PRO B 1 453 ? 3.498 11.867 24.359 1 95.69 453 PRO B O 1
ATOM 7768 N N . ALA B 1 454 ? 2.557 10.844 22.656 1 96.56 454 ALA B N 1
ATOM 7769 C CA . ALA B 1 454 ? 3.408 11.531 21.688 1 96.56 454 ALA B CA 1
ATOM 7770 C C . ALA B 1 454 ? 3.168 13.039 21.719 1 96.56 454 ALA B C 1
ATOM 7772 O O . ALA B 1 454 ? 4.117 13.828 21.703 1 96.56 454 ALA B O 1
ATOM 7773 N N . MET B 1 455 ? 1.964 13.453 21.781 1 97.69 455 MET B N 1
ATOM 7774 C CA . MET B 1 455 ? 1.621 14.867 21.812 1 97.69 455 MET B CA 1
ATOM 7775 C C . MET B 1 455 ? 2.109 15.523 23.094 1 97.69 455 MET B C 1
ATOM 7777 O O . MET B 1 455 ? 2.6 16.656 23.078 1 97.69 455 MET B O 1
ATOM 7781 N N . GLU B 1 456 ? 1.977 14.797 24.203 1 97.31 456 GLU B N 1
ATOM 7782 C CA . GLU B 1 456 ? 2.449 15.328 25.469 1 97.31 456 GLU B CA 1
ATOM 7783 C C . GLU B 1 456 ? 3.965 15.492 25.484 1 97.31 456 GLU B C 1
ATOM 7785 O O . GLU B 1 456 ? 4.488 16.469 26.031 1 97.31 456 GLU B O 1
ATOM 7790 N N . ARG B 1 457 ? 4.645 14.539 24.922 1 96.62 457 ARG B N 1
ATOM 7791 C CA . ARG B 1 457 ? 6.094 14.648 24.781 1 96.62 457 ARG B CA 1
ATOM 7792 C C . ARG B 1 457 ? 6.473 15.859 23.938 1 96.62 457 ARG B C 1
ATOM 7794 O O . ARG B 1 457 ? 7.414 16.578 24.281 1 96.62 457 ARG B O 1
ATOM 7801 N N . ARG B 1 458 ? 5.746 16.078 22.922 1 98.19 458 ARG B N 1
ATOM 7802 C CA . ARG B 1 458 ? 6.023 17.219 22.047 1 98.19 458 ARG B CA 1
ATOM 7803 C C . ARG B 1 458 ? 5.727 18.531 22.766 1 98.19 458 ARG B C 1
ATOM 7805 O O . ARG B 1 458 ? 6.449 19.516 22.594 1 98.19 458 ARG B O 1
ATOM 7812 N N . LEU B 1 459 ? 4.656 18.547 23.516 1 98.38 459 LEU B N 1
ATOM 7813 C CA . LEU B 1 459 ? 4.363 19.734 24.312 1 98.38 459 LEU B CA 1
ATOM 7814 C C . LEU B 1 459 ? 5.504 20.031 25.266 1 98.38 459 LEU B C 1
ATOM 7816 O O . LEU B 1 459 ? 5.887 21.188 25.438 1 98.38 459 LEU B O 1
ATOM 7820 N N . HIS B 1 460 ? 6.035 19.031 25.922 1 97.75 460 HIS B N 1
ATOM 7821 C CA . HIS B 1 460 ? 7.188 19.203 26.797 1 97.75 460 HIS B CA 1
ATOM 7822 C C . HIS B 1 460 ? 8.359 19.844 26.047 1 97.75 460 HIS B C 1
ATOM 7824 O O . HIS B 1 460 ? 8.977 20.781 26.547 1 97.75 460 HIS B O 1
ATOM 7830 N N . SER B 1 461 ? 8.625 19.328 24.891 1 98.19 461 SER B N 1
ATOM 7831 C CA . SER B 1 461 ? 9.719 19.859 24.094 1 98.19 461 SER B CA 1
ATOM 7832 C C . SER B 1 461 ? 9.5 21.328 23.75 1 98.19 461 SER B C 1
ATOM 7834 O O . SER B 1 461 ? 10.438 22.125 23.797 1 98.19 461 SER B O 1
ATOM 7836 N N . ILE B 1 462 ? 8.289 21.672 23.406 1 98.75 462 ILE B N 1
ATOM 7837 C CA . ILE B 1 462 ? 7.965 23.047 23.094 1 98.75 462 ILE B CA 1
ATOM 7838 C C . ILE B 1 462 ? 8.281 23.938 24.297 1 98.75 462 ILE B C 1
ATOM 7840 O O . ILE B 1 462 ? 8.891 25 24.156 1 98.75 462 ILE B O 1
ATOM 7844 N N . MET B 1 463 ? 7.883 23.5 25.516 1 98.5 463 MET B N 1
ATOM 7845 C CA . MET B 1 463 ? 8.148 24.266 26.734 1 98.5 463 MET B CA 1
ATOM 7846 C C . MET B 1 463 ? 9.648 24.422 26.953 1 98.5 463 MET B C 1
ATOM 7848 O O . MET B 1 463 ? 10.117 25.484 27.344 1 98.5 463 MET B O 1
ATOM 7852 N N . GLU B 1 464 ? 10.344 23.359 26.672 1 98.5 464 GLU B N 1
ATOM 7853 C CA . GLU B 1 464 ? 11.797 23.406 26.812 1 98.5 464 GLU B CA 1
ATOM 7854 C C . GLU B 1 464 ? 12.398 24.422 25.828 1 98.5 464 GLU B C 1
ATOM 7856 O O . GLU B 1 464 ? 13.297 25.188 26.203 1 98.5 464 GLU B O 1
ATOM 7861 N N . TYR B 1 465 ? 11.914 24.438 24.672 1 98.69 465 TYR B N 1
ATOM 7862 C CA . TYR B 1 465 ? 12.453 25.344 23.656 1 98.69 465 TYR B CA 1
ATOM 7863 C C . TYR B 1 465 ? 12.133 26.797 23.984 1 98.69 465 TYR B C 1
ATOM 7865 O O . TYR B 1 465 ? 12.938 27.688 23.734 1 98.69 465 TYR B O 1
ATOM 7873 N N . VAL B 1 466 ? 10.938 27.031 24.5 1 98.75 466 VAL B N 1
ATOM 7874 C CA . VAL B 1 466 ? 10.594 28.391 24.953 1 98.75 466 VAL B CA 1
ATOM 7875 C C . VAL B 1 466 ? 11.539 28.828 26.062 1 98.75 466 VAL B C 1
ATOM 7877 O O . VAL B 1 466 ? 12.047 29.953 26.047 1 98.75 466 VAL B O 1
ATOM 7880 N N . ASP B 1 467 ? 11.773 27.969 27 1 98.62 467 ASP B N 1
ATOM 7881 C CA . ASP B 1 467 ? 12.719 28.234 28.094 1 98.62 467 ASP B CA 1
ATOM 7882 C C . ASP B 1 467 ? 14.109 28.562 27.547 1 98.62 467 ASP B C 1
ATOM 7884 O O . ASP B 1 467 ? 14.758 29.5 28 1 98.62 467 ASP B O 1
ATOM 7888 N N . GLU B 1 468 ? 14.531 27.781 26.594 1 98.56 468 GLU B N 1
ATOM 7889 C CA . GLU B 1 468 ? 15.836 28 25.953 1 98.56 468 GLU B CA 1
ATOM 7890 C C . GLU B 1 468 ? 15.898 29.359 25.281 1 98.56 468 GLU B C 1
ATOM 7892 O O . GLU B 1 468 ? 16.906 30.062 25.391 1 98.56 468 GLU B O 1
ATOM 7897 N N . CYS B 1 469 ? 14.859 29.688 24.578 1 98.5 469 CYS B N 1
ATOM 7898 C CA . CYS B 1 469 ? 14.789 30.984 23.906 1 98.5 469 CYS B CA 1
ATOM 7899 C C . CYS B 1 469 ? 14.898 32.125 24.922 1 98.5 469 CYS B C 1
ATOM 7901 O O . CYS B 1 469 ? 15.625 33.094 24.703 1 98.5 469 CYS B O 1
ATOM 7903 N N . ILE B 1 470 ? 14.219 32 26.047 1 98.31 470 ILE B N 1
ATOM 7904 C CA . ILE B 1 470 ? 14.188 33.062 27.062 1 98.31 470 ILE B CA 1
ATOM 7905 C C . ILE B 1 470 ? 15.562 33.219 27.688 1 98.31 470 ILE B C 1
ATOM 7907 O O . ILE B 1 470 ? 16.047 34.312 27.906 1 98.31 470 ILE B O 1
ATOM 7911 N N . LYS B 1 471 ? 16.188 32.125 27.953 1 97.81 471 LYS B N 1
ATOM 7912 C CA . LYS B 1 471 ? 17.516 32.156 28.562 1 97.81 471 LYS B CA 1
ATOM 7913 C C . LYS B 1 471 ? 18.547 32.781 27.625 1 97.81 471 LYS B C 1
ATOM 7915 O O . LYS B 1 471 ? 19.453 33.5 28.078 1 97.81 471 LYS B O 1
ATOM 7920 N N . LYS B 1 472 ? 18.359 32.5 26.406 1 96.56 472 LYS B N 1
ATOM 7921 C CA . LYS B 1 472 ? 19.359 32.906 25.438 1 96.56 472 LYS B CA 1
ATOM 7922 C C . LYS B 1 472 ? 19.125 34.344 24.969 1 96.56 472 LYS B C 1
ATOM 7924 O O . LYS B 1 472 ? 20.078 35.031 24.562 1 96.56 472 LYS B O 1
ATOM 7929 N N . HIS B 1 473 ? 17.953 34.781 25.031 1 96.06 473 HIS B N 1
ATOM 7930 C CA . HIS B 1 473 ? 17.641 36.094 24.531 1 96.06 473 HIS B CA 1
ATOM 7931 C C . HIS B 1 473 ? 18.094 37.188 25.5 1 96.06 473 HIS B C 1
ATOM 7933 O O . HIS B 1 473 ? 17.844 37.094 26.703 1 96.06 473 HIS B O 1
ATOM 7939 N N . PRO B 1 474 ? 18.719 38.219 24.969 1 94.44 474 PRO B N 1
ATOM 7940 C CA . PRO B 1 474 ? 19.203 39.281 25.844 1 94.44 474 PRO B CA 1
ATOM 7941 C C . PRO B 1 474 ? 18.062 40 26.594 1 94.44 474 PRO B C 1
ATOM 7943 O O . PRO B 1 474 ? 18.266 40.469 27.719 1 94.44 474 PRO B O 1
ATOM 7946 N N . GLY B 1 475 ? 16.922 40.062 26.062 1 94.62 475 GLY B N 1
ATOM 7947 C CA . GLY B 1 475 ? 15.773 40.719 26.688 1 94.62 475 GLY B CA 1
ATOM 7948 C C . GLY B 1 475 ? 14.953 39.781 27.547 1 94.62 475 GLY B C 1
ATOM 7949 O O . GLY B 1 475 ? 13.898 40.156 28.062 1 94.62 475 GLY B O 1
ATOM 7950 N N . GLY B 1 476 ? 15.461 38.562 27.719 1 95.81 476 GLY B N 1
ATOM 7951 C CA . GLY B 1 476 ? 14.711 37.594 28.5 1 95.81 476 GLY B CA 1
ATOM 7952 C C . GLY B 1 476 ? 13.32 37.344 27.938 1 95.81 476 GLY B C 1
ATOM 7953 O O . GLY B 1 476 ? 13.141 37.25 26.734 1 95.81 476 GLY B O 1
ATOM 7954 N N . ILE B 1 477 ? 12.359 37.188 28.875 1 97.5 477 ILE B N 1
ATOM 7955 C CA . ILE B 1 477 ? 11 36.812 28.484 1 97.5 477 ILE B CA 1
ATOM 7956 C C . ILE B 1 477 ? 10.391 37.969 27.656 1 97.5 477 ILE B C 1
ATOM 7958 O O . ILE B 1 477 ? 9.602 37.719 26.734 1 97.5 477 ILE B O 1
ATOM 7962 N N . LYS B 1 478 ? 10.781 39.25 27.875 1 96.25 478 LYS B N 1
ATOM 7963 C CA . LYS B 1 478 ? 10.219 40.406 27.203 1 96.25 478 LYS B CA 1
ATOM 7964 C C . LYS B 1 478 ? 10.648 40.469 25.734 1 96.25 478 LYS B C 1
ATOM 7966 O O . LYS B 1 478 ? 9.977 41.062 24.906 1 96.25 478 LYS B O 1
ATOM 7971 N N . GLY B 1 479 ? 11.742 39.812 25.484 1 96.06 479 GLY B N 1
ATOM 7972 C CA . GLY B 1 479 ? 12.227 39.781 24.125 1 96.06 479 GLY B CA 1
ATOM 7973 C C . GLY B 1 479 ? 11.648 38.625 23.328 1 96.06 479 GLY B C 1
ATOM 7974 O O . GLY B 1 479 ? 11.727 38.594 22.094 1 96.06 479 GLY B O 1
ATOM 7975 N N . VAL B 1 480 ? 11.055 37.656 24.047 1 98.25 480 VAL B N 1
ATOM 7976 C CA . VAL B 1 480 ? 10.609 36.438 23.406 1 98.25 480 VAL B CA 1
ATOM 7977 C C . VAL B 1 480 ? 9.094 36.438 23.266 1 98.25 480 VAL B C 1
ATOM 7979 O O . VAL B 1 480 ? 8.547 36.031 22.234 1 98.25 480 VAL B O 1
ATOM 7982 N N . VAL B 1 481 ? 8.422 36.906 24.281 1 98.5 481 VAL B N 1
ATOM 7983 C CA . VAL B 1 481 ? 6.961 36.906 24.297 1 98.5 481 VAL B CA 1
ATOM 7984 C C . VAL B 1 481 ? 6.449 38.281 23.859 1 98.5 481 VAL B C 1
ATOM 7986 O O . VAL B 1 481 ? 6.762 39.281 24.484 1 98.5 481 VAL B O 1
ATOM 7989 N N . MET B 1 482 ? 5.672 38.281 22.781 1 97.06 482 MET B N 1
ATOM 7990 C CA . MET B 1 482 ? 5.203 39.562 22.25 1 97.06 482 MET B CA 1
ATOM 7991 C C . MET B 1 482 ? 3.914 39.375 21.453 1 97.06 482 MET B C 1
ATOM 7993 O O . MET B 1 482 ? 3.645 38.312 20.938 1 97.06 482 MET B O 1
ATOM 7997 N N . ALA B 1 483 ? 3.141 40.406 21.359 1 95.19 483 ALA B N 1
ATOM 7998 C CA . ALA B 1 483 ? 1.883 40.406 20.609 1 95.19 483 ALA B CA 1
ATOM 7999 C C . ALA B 1 483 ? 2.123 40.656 19.125 1 95.19 483 ALA B C 1
ATOM 8001 O O . ALA B 1 483 ? 1.396 40.125 18.281 1 95.19 483 ALA B O 1
ATOM 8002 N N . GLU B 1 484 ? 3.107 41.438 18.875 1 93.62 484 GLU B N 1
ATOM 8003 C CA . GLU B 1 484 ? 3.527 41.812 17.516 1 93.62 484 GLU B CA 1
ATOM 8004 C C . GLU B 1 484 ? 5.047 41.844 17.406 1 93.62 484 GLU B C 1
ATOM 8006 O O . GLU B 1 484 ? 5.734 42.156 18.391 1 93.62 484 GLU B O 1
ATOM 8011 N N . TYR B 1 485 ? 5.406 41.562 16.25 1 94.94 485 TYR B N 1
ATOM 8012 C CA . TYR B 1 485 ? 6.84 41.656 15.992 1 94.94 485 TYR B CA 1
ATOM 8013 C C . TYR B 1 485 ? 7.176 42.844 15.125 1 94.94 485 TYR B C 1
ATOM 8015 O O . TYR B 1 485 ? 6.441 43.188 14.188 1 94.94 485 TYR B O 1
ATOM 8023 N N . HIS B 1 486 ? 8.258 43.531 15.477 1 92.69 486 HIS B N 1
ATOM 8024 C CA . HIS B 1 486 ? 8.758 44.656 14.68 1 92.69 486 HIS B CA 1
ATOM 8025 C C . HIS B 1 486 ? 10.281 44.594 14.555 1 92.69 486 HIS B C 1
ATOM 8027 O O . HIS B 1 486 ? 10.992 44.656 15.555 1 92.69 486 HIS B O 1
ATOM 8033 N N . SER B 1 487 ? 10.695 44.406 13.336 1 87.44 487 SER B N 1
ATOM 8034 C CA . SER B 1 487 ? 12.133 44.344 13.07 1 87.44 487 SER B CA 1
ATOM 8035 C C . SER B 1 487 ? 12.766 45.75 13.195 1 87.44 487 SER B C 1
ATOM 8037 O O . SER B 1 487 ? 12.133 46.75 12.883 1 87.44 487 SER B O 1
ATOM 8039 N N . ASN B 1 488 ? 13.891 45.969 13.812 1 71.19 488 ASN B N 1
ATOM 8040 C CA . ASN B 1 488 ? 14.625 47.25 13.898 1 71.19 488 ASN B CA 1
ATOM 8041 C C . ASN B 1 488 ? 15.328 47.562 12.586 1 71.19 488 ASN B C 1
ATOM 8043 O O . ASN B 1 488 ? 15.945 48.625 12.461 1 71.19 488 ASN B O 1
ATOM 8047 N N . VAL B 1 489 ? 15.461 46.781 11.641 1 56.28 489 VAL B N 1
ATOM 8048 C CA . VAL B 1 489 ? 16.219 47.062 10.422 1 56.28 489 VAL B CA 1
ATOM 8049 C C . VAL B 1 489 ? 15.508 48.188 9.641 1 56.28 489 VAL B C 1
ATOM 8051 O O . VAL B 1 489 ? 14.328 48.062 9.305 1 56.28 489 VAL B O 1
ATOM 8054 N N . SER B 1 490 ? 15.914 49.438 9.859 1 45.03 490 SER B N 1
ATOM 8055 C CA . SER B 1 490 ? 15.539 50.562 9.031 1 45.03 490 SER B CA 1
ATOM 8056 C C . SER B 1 490 ? 15.531 50.188 7.555 1 45.03 490 SER B C 1
ATOM 8058 O O . SER B 1 490 ? 16.562 49.812 7.004 1 45.03 490 SER B O 1
ATOM 8060 N N . LEU B 1 491 ? 14.617 49.625 7.062 1 43.59 491 LEU B N 1
ATOM 8061 C CA . LEU B 1 491 ? 14.484 49.531 5.617 1 43.59 491 LEU B CA 1
ATOM 8062 C C . LEU B 1 491 ? 14.797 50.844 4.934 1 43.59 491 LEU B C 1
ATOM 8064 O O . LEU B 1 491 ? 14.117 51.844 5.172 1 43.59 491 LEU B O 1
ATOM 8068 N N . SER B 1 492 ? 16.062 51.25 4.797 1 36.44 492 SER B N 1
ATOM 8069 C CA . SER B 1 492 ? 16.375 52.344 3.891 1 36.44 492 SER B CA 1
ATOM 8070 C C . SER B 1 492 ? 15.617 52.219 2.576 1 36.44 492 SER B C 1
ATOM 8072 O O . SER B 1 492 ? 15.828 51.25 1.819 1 36.44 492 SER B O 1
ATOM 8074 N N . PHE B 1 493 ? 14.438 52.594 2.514 1 37.88 493 PHE B N 1
ATOM 8075 C CA . PHE B 1 493 ? 13.727 52.875 1.27 1 37.88 493 PHE B CA 1
ATOM 8076 C C . PHE B 1 493 ? 14.602 53.656 0.311 1 37.88 493 PHE B C 1
ATOM 8078 O O . PHE B 1 493 ? 14.906 54.844 0.564 1 37.88 493 PHE B O 1
ATOM 8085 N N . CYS B 1 494 ? 15.648 53.188 -0.327 1 32.62 494 CYS B N 1
ATOM 8086 C CA . CYS B 1 494 ? 16.281 53.875 -1.453 1 32.62 494 CYS B CA 1
ATOM 8087 C C . CYS B 1 494 ? 15.234 54.344 -2.455 1 32.62 494 CYS B C 1
ATOM 8089 O O . CYS B 1 494 ? 14.539 53.531 -3.07 1 32.62 494 CYS B O 1
ATOM 8091 N N . SER B 1 495 ? 14.742 55.5 -2.279 1 30.86 495 SER B N 1
ATOM 8092 C CA . SER B 1 495 ? 14.07 56.344 -3.264 1 30.86 495 SER B CA 1
ATOM 8093 C C . SER B 1 495 ? 14.852 56.406 -4.57 1 30.86 495 SER B C 1
ATOM 8095 O O . SER B 1 495 ? 15.969 56.938 -4.613 1 30.86 495 SER B O 1
ATOM 8097 N N . MET B 1 496 ? 14.93 55.5 -5.48 1 26.75 496 MET B N 1
ATOM 8098 C CA . MET B 1 496 ? 15.336 55.844 -6.836 1 26.75 496 MET B CA 1
ATOM 8099 C C . MET B 1 496 ? 14.633 57.125 -7.297 1 26.75 496 MET B C 1
ATOM 8101 O O . MET B 1 496 ? 13.43 57.281 -7.082 1 26.75 496 MET B O 1
ATOM 8105 N N . PRO B 1 497 ? 15.391 58.219 -7.461 1 28.81 497 PRO B N 1
ATOM 8106 C CA . PRO B 1 497 ? 14.812 59.406 -8.102 1 28.81 497 PRO B CA 1
ATOM 8107 C C . PRO B 1 497 ? 13.914 59.031 -9.289 1 28.81 497 PRO B C 1
ATOM 8109 O O . PRO B 1 497 ? 14.031 57.938 -9.852 1 28.81 497 PRO B O 1
ATOM 8112 N N . GLU B 1 498 ? 13 59.906 -9.695 1 23.39 498 GLU B N 1
ATOM 8113 C CA . GLU B 1 498 ? 12.477 59.875 -11.055 1 23.39 498 GLU B CA 1
ATOM 8114 C C . GLU B 1 498 ? 13.602 59.719 -12.078 1 23.39 498 GLU B C 1
ATOM 8116 O O . GLU B 1 498 ? 14.641 60.375 -11.961 1 23.39 498 GLU B O 1
#

Nearest PDB structures (foldseek):
  4kqa-assembly2_B  TM=9.794E-01  e=1.178E-61  Caenorhabditis elegans
  4kqa-assembly1_A  TM=9.809E-01  e=2.707E-61  Caenorhabditis elegans
  4kqa-assembly4_D  TM=9.777E-01  e=1.026E-60  Caenorhabditis elegans
  4kqa-assembly3_C  TM=9.750E-01  e=4.850E-60  Caenorhabditis elegans
  4kqb-assembly1_A  TM=9.741E-01  e=4.989E-59  Caenorhabditis elegans

Sequence (996 aa):
MRIYLKRITLFFLAAFCTTLVLLSIPKSVSHTDWERESRLGRFTRPNVHINRGEHFESQPAPPSLHISGDLQLVNKYTGFSDREIDNLLVQRLENYVNELDVDAMIANECKNNETLRTFWLRTKGADVPQRDSWERFYADIGSCDLYRNEEVLNNLLHELNTLPIKNVAIMEGGTQVKLILTFDNDEQAVFKPMRFGRDYETDPNHFYFSDFERHHAEIATFHLDKILGFRRAVPTVGRILNMTTELHDKAEKRLKKTFFISPAKNQCFVSKCDYYCDTTHAICGLPDMKEGSVQVFLPDENNVPRKHNKSPYRRTYSKRNQIAEWQQNMQFCTSKVKTKKQYAHGRRLLDLIDLHIMDYLIGNQDRHHFESFAVFGDAPSYAIHLDNGRAFGRTDVDDEDIILPLRQCCVVRPSTLRTLLKYYKGPVSLTEALHQSMSNDPVAPILATKHYPAMERRLHSIMEYVDECIKKHPGGIKGVVMAEYHSNVSLSFCSMPEMRIYLKRITLFFLAAFCTTLVLLSIPKSVSHTDWERESRLGRFTRPNVHINRGEHFESQPAPPSLHISGDLQLVNKYTGFSDREIDNLLVQRLENYVNELDVDAMIANECKNNETLRTFWLRTKGADVPQRDSWERFYADIGSCDLYRNEEVLNNLLHELNTLPIKNVAIMEGGTQVKLILTFDNDEQAVFKPMRFGRDYETDPNHFYFSDFERHHAEIATFHLDKILGFRRAVPTVGRILNMTTELHDKAEKRLKKTFFISPAKNQCFVSKCDYYCDTTHAICGLPDMKEGSVQVFLPDENNVPRKHNKSPYRRTYSKRNQIAEWQQNMQFCTSKVKTKKQYAHGRRLLDLIDLHIMDYLIGNQDRHHFESFAVFGDAPSYAIHLDNGRAFGRTDVDDEDIILPLRQCCVVRPSTLRTLLKYYKGPVSLTEALHQSMSNDPVAPILATKHYPAMERRLHSIMEYVDECIKKHPGGIKGVVMAEYHSNVSLSFCSMPE